Protein AF-0000000070973956 (afdb_homodimer)

Radius of gyration: 36.17 Å; Cα contacts (8 Å, |Δi|>4): 1967; chains: 2; bounding box: 52×136×80 Å

Foldseek 3Di:
DPDPLVVLLVLLLVLLLQAQAPPRGPQVVNVVSLVVLLVVLVWDWDWDFLDPPWTKIKTKQAAPAAPDAEEEEEAERYFHDDDQVQFPDGQNRQDQDPQQKGWHTQQWRHSLSLSLLSLLSVVCVVVVHGFNHMYMYMYGYDFVPPRCRTLLDCLVDVVVVVSRHQEYEAADFEAQAQAWAKAFAAFWKWKKKKKAFDDKDWLPDDDPLAQVVLQVQLVVVLVVQQVVQVVCCVVVVDDLLAGKHKDWDDKDFADADPVGGDNTMGGRMIMIIIIITHHLPDDVVVVVVCCDVPNADVVSRMDMDTPDGDHCAAPVRHGLGADQDPVDVLNVLLQVLLVVLPHGYDDHHYHSHDGSQSSNSSSVHGYMHTFQHYSDDGARVHHRDIGRSVSSVSRSSSSSSSCSSSSHDDPPPPPVVVVVVD/DPDVLVVLLVLLLVLLLQAQAPPRGPQVVNVVSLVVLLVVLVWDWDWDFLDPPWTKIKTKQAAPAAVDAEEEEEAERYFHDDDQVQFPDGQNRQDQDPQQKGWHGQQWRHSLSLSLLSLLSVVCVVVVHGFNHMYMYMYGYDFVPPRCRTLLDCLVDPVVVVSRHQEYEAADFAAQAQAWAKAFAAFWKWKKKKKAFDDKDWLPDDDPLAQVVLLVQLVVVLVVQQVVQVVCCVVVVDDLLAGKHKDWDDKDFADADPVGGDNTMGGRMIMIIIIITHHLPDDVVVVVVCCDVPNADVVSRMDMDTPDGDHCAAPVRHGLGADQDPVDVLNVLLQVLQVVLVHGYDDHHYHSHDGSQSSNSSSVHGYMHTFQHYSDDGARVHHRDIGRSVSSVSRSSSSSSSVNSSSHDDPPPVPVVVVVVD

Nearest PDB structures (foldseek):
  3dlj-assembly3_B  TM=7.384E-01  e=3.752E-25  Homo sapiens
  3dlj-assembly3_A  TM=7.837E-01  e=6.255E-24  Homo sapiens
  1q7l-assembly1_A  TM=9.599E-01  e=1.496E-19  Homo sapiens
  4ruh-assembly1_B  TM=7.367E-01  e=7.908E-24  Homo sapiens
  2pok-assembly1_B  TM=7.765E-01  e=2.512E-22  Streptococcus pneumoniae TIGR4

Solvent-accessible surface area (backbone atoms only — not comparable to full-atom values): 42186 Å² total; per-residue (Å²): 130,78,55,70,63,54,58,55,52,50,53,50,36,56,56,34,42,50,61,18,31,48,95,69,43,41,46,65,62,50,49,53,51,52,50,52,56,34,54,78,65,71,38,49,74,45,81,42,58,87,34,90,90,35,58,27,42,39,35,35,46,78,22,76,38,77,83,46,61,14,38,35,41,47,24,45,64,39,28,68,66,79,62,72,91,70,33,91,57,59,50,48,59,35,46,66,51,97,86,36,36,28,30,13,61,25,39,68,50,31,48,43,58,47,48,28,52,54,52,11,50,49,53,39,48,74,72,66,56,74,39,41,22,25,38,34,36,39,39,23,32,42,52,74,80,71,14,62,64,21,44,39,48,43,52,72,32,68,64,41,63,70,56,38,57,58,36,35,41,23,67,44,45,54,16,67,45,78,38,28,40,35,19,28,31,42,15,22,45,36,30,36,36,39,39,16,39,26,68,38,22,39,20,44,65,86,75,81,68,27,2,54,58,39,42,51,54,22,50,52,53,50,50,53,54,26,48,56,34,48,47,35,41,76,70,64,76,37,52,69,28,64,34,55,36,60,31,70,13,28,35,42,30,39,50,79,50,101,90,41,66,48,55,58,32,29,30,39,42,25,36,39,31,32,17,29,22,36,16,44,85,55,66,64,66,61,51,52,49,42,40,50,66,63,48,37,25,59,91,54,46,26,44,68,49,67,83,39,78,48,72,38,43,26,84,84,69,40,58,50,61,29,73,79,45,86,86,25,64,69,42,48,46,44,56,49,19,33,43,73,57,75,41,50,66,49,82,64,38,42,32,46,44,72,63,66,45,56,42,38,34,43,71,70,27,44,30,37,18,46,28,62,30,37,63,30,72,80,34,58,66,32,67,68,18,48,39,41,51,66,42,52,53,51,24,21,52,29,41,32,36,31,51,50,45,60,19,58,64,64,75,79,61,74,70,63,63,57,52,69,78,88,129,79,55,70,64,55,59,56,50,50,53,48,36,56,56,34,42,53,62,20,30,48,94,68,43,41,47,64,62,49,48,53,52,51,50,54,55,35,53,78,65,70,38,48,76,44,80,43,59,87,35,90,89,35,58,26,42,39,34,36,45,77,20,76,38,77,83,47,61,15,38,34,42,47,25,44,63,39,28,70,67,78,62,73,90,69,33,91,57,58,51,48,59,34,45,65,49,98,87,37,35,29,29,13,61,25,40,66,51,32,48,43,55,47,49,28,53,54,52,11,50,49,53,40,49,74,71,67,57,76,38,40,22,27,38,34,36,38,39,24,32,43,52,75,79,71,14,64,65,20,45,40,48,45,52,71,32,70,63,41,61,72,56,38,58,57,36,35,43,24,67,44,46,54,16,67,44,80,39,27,40,35,18,27,30,42,16,22,46,36,31,35,37,40,40,16,39,26,68,37,21,38,21,45,64,86,74,80,67,27,2,54,58,38,42,51,54,20,50,52,54,48,49,53,54,26,48,57,34,48,47,34,41,76,70,64,76,38,52,70,29,64,34,53,36,60,30,72,12,29,35,43,31,39,49,79,50,100,90,41,66,45,56,59,32,28,29,41,42,23,36,39,32,32,19,29,22,36,16,44,85,54,65,64,66,61,52,52,51,43,40,50,66,63,48,36,24,59,92,54,45,27,44,70,49,66,84,38,78,48,70,38,45,26,83,84,71,39,59,51,61,29,74,79,44,88,87,25,63,69,42,49,44,43,54,50,19,33,43,72,56,74,38,49,64,47,82,62,39,41,32,48,45,71,62,67,46,56,41,38,33,43,70,69,29,44,31,38,20,47,28,63,29,38,62,29,74,80,33,56,68,33,69,68,19,47,39,42,51,66,41,51,53,51,24,21,51,30,42,32,36,32,50,49,46,63,20,58,63,64,75,77,58,69,69,65,64,59,53,71,77,96

pLDDT: mean 94.9, std 10.45, range [27.3, 98.94]

Sequence (844 aa):
MTDPSSAIISRFQEYLRINTAQPNPNYYEAADFILSQANTLSLESQTIEFVKNKPLILLKWPGKNPNLPSVLLNSHTDVVPVEFQKWVHDPFGAHIDSDGDIYARGTQDMKSVGMQYLEAIRKLKDSGFEPIRTIYLSYVPDEEIGGRDGAEKLAESDLFEEMNVAFVLDEGLPSPDEKYLAYNGERSPMWLVIKATGAPGHGAKLYDNTAMENLMKSVESIRGFRASQFDMLKAGLKTDGEVISVNLVYLRAGTQTPNGFVMNLQPSEAEAGIDIRVPPTADQKSLERRIAEEWAPASRNMTFEFKQKVPVVDKFGKPALTAADDSNPWWVLLEKAVRDSGVIVRKPEVSFGTTDARYFRQQGVPAIGFSPIANTPLLLHDHNEHLNQREYLKGVDTYASIIKAYASFAEETEANASKAELMTDPSSAIISRFQEYLRINTAQPNPNYYEAADFILSQANTLSLESQTIEFVKNKPLILLKWPGKNPNLPSVLLNSHTDVVPVEFQKWVHDPFGAHIDSDGDIYARGTQDMKSVGMQYLEAIRKLKDSGFEPIRTIYLSYVPDEEIGGRDGAEKLAESDLFEEMNVAFVLDEGLPSPDEKYLAYNGERSPMWLVIKATGAPGHGAKLYDNTAMENLMKSVESIRGFRASQFDMLKAGLKTDGEVISVNLVYLRAGTQTPNGFVMNLQPSEAEAGIDIRVPPTADQKSLERRIAEEWAPASRNMTFEFKQKVPVVDKFGKPALTAADDSNPWWVLLEKAVRDSGVIVRKPEVSFGTTDARYFRQQGVPAIGFSPIANTPLLLHDHNEHLNQREYLKGVDTYASIIKAYASFAEETEANASKAEL

Structure (mmCIF, N/CA/C/O backbone):
data_AF-0000000070973956-model_v1
#
loop_
_entity.id
_entity.type
_entity.pdbx_description
1 polymer 'N-acyl-aliphatic-L-amino acid amidohydrolase'
#
loop_
_atom_site.group_PDB
_atom_site.id
_atom_site.type_symbol
_atom_site.label_atom_id
_atom_site.label_alt_id
_atom_site.label_comp_id
_atom_site.label_asym_id
_atom_site.label_entity_id
_atom_site.label_seq_id
_atom_site.pdbx_PDB_ins_code
_atom_site.Cartn_x
_atom_site.Cartn_y
_atom_site.Cartn_z
_atom_site.occupancy
_atom_site.B_iso_or_equiv
_atom_site.auth_seq_id
_atom_site.auth_comp_id
_atom_site.auth_asym_id
_atom_site.auth_atom_id
_atom_site.pdbx_PDB_model_num
ATOM 1 N N . MET A 1 1 ? -25.047 -50.062 -5.664 1 31.5 1 MET A N 1
ATOM 2 C CA . MET A 1 1 ? -23.656 -50 -6.102 1 31.5 1 MET A CA 1
ATOM 3 C C . MET A 1 1 ? -23.266 -48.625 -6.574 1 31.5 1 MET A C 1
ATOM 5 O O . MET A 1 1 ? -23.891 -48.062 -7.488 1 31.5 1 MET A O 1
ATOM 9 N N . THR A 1 2 ? -22.828 -47.688 -5.77 1 48.97 2 THR A N 1
ATOM 10 C CA . THR A 1 2 ? -22.594 -46.281 -6.031 1 48.97 2 THR A CA 1
ATOM 11 C C . THR A 1 2 ? -21.844 -46.094 -7.352 1 48.97 2 THR A C 1
ATOM 13 O O . THR A 1 2 ? -20.984 -46.875 -7.699 1 48.97 2 THR A O 1
ATOM 16 N N . ASP A 1 3 ? -22.438 -45.438 -8.359 1 70.88 3 ASP A N 1
ATOM 17 C CA . ASP A 1 3 ? -21.875 -45.094 -9.656 1 70.88 3 ASP A CA 1
ATOM 18 C C . ASP A 1 3 ? -20.375 -44.75 -9.539 1 70.88 3 ASP A C 1
ATOM 20 O O . ASP A 1 3 ? -19.984 -43.969 -8.688 1 70.88 3 ASP A O 1
ATOM 24 N N . PRO A 1 4 ? -19.5 -45.75 -9.977 1 83.25 4 PRO A N 1
ATOM 25 C CA . PRO A 1 4 ? -18.047 -45.594 -9.906 1 83.25 4 PRO A CA 1
ATOM 26 C C . PRO A 1 4 ? -17.625 -44.125 -10.102 1 83.25 4 PRO A C 1
ATOM 28 O O . PRO A 1 4 ? -16.688 -43.656 -9.445 1 83.25 4 PRO A O 1
ATOM 31 N N . SER A 1 5 ? -18.375 -43.5 -10.789 1 91.19 5 SER A N 1
ATOM 32 C CA . SER A 1 5 ? -18.047 -42.094 -11.039 1 91.19 5 SER A CA 1
ATOM 33 C C . SER A 1 5 ? -18.297 -41.25 -9.797 1 91.19 5 SER A C 1
ATOM 35 O O . SER A 1 5 ? -17.547 -40.312 -9.516 1 91.19 5 SER A O 1
ATOM 37 N N . SER A 1 6 ? -19.266 -41.594 -9.047 1 93.5 6 SER A N 1
ATOM 38 C CA . SER A 1 6 ? -19.594 -40.875 -7.844 1 93.5 6 SER A CA 1
ATOM 39 C C . SER A 1 6 ? -18.5 -41 -6.785 1 93.5 6 SER A C 1
ATOM 41 O O . SER A 1 6 ? -18.203 -40.031 -6.07 1 93.5 6 SER A O 1
ATOM 43 N N . ALA A 1 7 ? -17.906 -42.156 -6.66 1 96.62 7 ALA A N 1
ATOM 44 C CA . ALA A 1 7 ? -16.828 -42.375 -5.691 1 96.62 7 ALA A CA 1
ATOM 45 C C . ALA A 1 7 ? -15.586 -41.562 -6.062 1 96.62 7 ALA A C 1
ATOM 47 O O . ALA A 1 7 ? -14.891 -41.031 -5.188 1 96.62 7 ALA A O 1
ATOM 48 N N . ILE A 1 8 ? -15.32 -41.562 -7.355 1 98.19 8 ILE A N 1
ATOM 49 C CA . ILE A 1 8 ? -14.172 -40.812 -7.852 1 98.19 8 ILE A CA 1
ATOM 50 C C . ILE A 1 8 ? -14.344 -39.312 -7.516 1 98.19 8 ILE A C 1
ATOM 52 O O . ILE A 1 8 ? -13.414 -38.688 -6.996 1 98.19 8 ILE A O 1
ATOM 56 N N . ILE A 1 9 ? -15.508 -38.781 -7.77 1 98.5 9 ILE A N 1
ATOM 57 C CA . ILE A 1 9 ? -15.797 -37.375 -7.52 1 98.5 9 ILE A CA 1
ATOM 58 C C . ILE A 1 9 ? -15.758 -37.094 -6.016 1 98.5 9 ILE A C 1
ATOM 60 O O . ILE A 1 9 ? -15.242 -36.062 -5.586 1 98.5 9 ILE A O 1
ATOM 64 N N . SER A 1 10 ? -16.219 -38 -5.246 1 98.44 10 SER A N 1
ATOM 65 C CA . SER A 1 10 ? -16.234 -37.844 -3.795 1 98.44 10 SER A CA 1
ATOM 66 C C . SER A 1 10 ? -14.82 -37.719 -3.234 1 98.44 10 SER A C 1
ATOM 68 O O . SER A 1 10 ? -14.555 -36.906 -2.355 1 98.44 10 SER A O 1
ATOM 70 N N . ARG A 1 11 ? -13.906 -38.5 -3.734 1 98.44 11 ARG A N 1
ATOM 71 C CA . ARG A 1 11 ? -12.523 -38.438 -3.277 1 98.44 11 ARG A CA 1
ATOM 72 C C . ARG A 1 11 ? -11.867 -37.125 -3.664 1 98.44 11 ARG A C 1
ATOM 74 O O . ARG A 1 11 ? -11.086 -36.562 -2.893 1 98.44 11 ARG A O 1
ATOM 81 N N . PHE A 1 12 ? -12.25 -36.719 -4.867 1 98.62 12 PHE A N 1
ATOM 82 C CA . PHE A 1 12 ? -11.734 -35.406 -5.305 1 98.62 12 PHE A CA 1
ATOM 83 C C . PHE A 1 12 ? -12.234 -34.281 -4.391 1 98.62 12 PHE A C 1
ATOM 85 O O . PHE A 1 12 ? -11.453 -33.438 -3.967 1 98.62 12 PHE A O 1
ATOM 92 N N . GLN A 1 13 ? -13.469 -34.281 -4.027 1 98.75 13 GLN A N 1
ATOM 93 C CA . GLN A 1 13 ? -14.062 -33.312 -3.129 1 98.75 13 GLN A CA 1
ATOM 94 C C . GLN A 1 13 ? -13.383 -33.312 -1.764 1 98.75 13 GLN A C 1
ATOM 96 O O . GLN A 1 13 ? -13.133 -32.281 -1.176 1 98.75 13 GLN A O 1
ATOM 101 N N . GLU A 1 14 ? -13.148 -34.531 -1.29 1 98.75 14 GLU A N 1
ATOM 102 C CA . GLU A 1 14 ? -12.5 -34.656 0.011 1 98.75 14 GLU A CA 1
ATOM 103 C C . GLU A 1 14 ? -11.141 -33.938 0.017 1 98.75 14 GLU A C 1
ATOM 105 O O . GLU A 1 14 ? -10.812 -33.25 0.968 1 98.75 14 GLU A O 1
ATOM 110 N N . TYR A 1 15 ? -10.391 -34.156 -1.022 1 98.81 15 TYR A N 1
ATOM 111 C CA . TYR A 1 15 ? -9.086 -33.531 -1.13 1 98.81 15 TYR A CA 1
ATOM 112 C C . TYR A 1 15 ? -9.211 -32 -1.221 1 98.81 15 TYR A C 1
ATOM 114 O O . TYR A 1 15 ? -8.453 -31.281 -0.583 1 98.81 15 TYR A O 1
ATOM 122 N N . LEU A 1 16 ? -10.211 -31.562 -1.989 1 98.88 16 LEU A N 1
ATOM 123 C CA . LEU A 1 16 ? -10.438 -30.125 -2.195 1 98.88 16 LEU A CA 1
ATOM 124 C C . LEU A 1 16 ? -10.812 -29.438 -0.884 1 98.88 16 LEU A C 1
ATOM 126 O O . LEU A 1 16 ? -10.5 -28.266 -0.685 1 98.88 16 LEU A O 1
ATOM 130 N N . ARG A 1 17 ? -11.375 -30.125 0.023 1 98.81 17 ARG A N 1
ATOM 131 C CA . ARG A 1 17 ? -11.859 -29.562 1.276 1 98.81 17 ARG A CA 1
ATOM 132 C C . ARG A 1 17 ? -10.719 -29.359 2.27 1 98.81 17 ARG A C 1
ATOM 134 O O . ARG A 1 17 ? -10.883 -28.688 3.283 1 98.81 17 ARG A O 1
ATOM 141 N N . ILE A 1 18 ? -9.578 -29.969 2.01 1 98.81 18 ILE A N 1
ATOM 142 C CA . ILE A 1 18 ? -8.406 -29.734 2.84 1 98.81 18 ILE A CA 1
ATOM 143 C C . ILE A 1 18 ? -7.777 -28.375 2.482 1 98.81 18 ILE A C 1
ATOM 145 O O . ILE A 1 18 ? -7.312 -28.188 1.357 1 98.81 18 ILE A O 1
ATOM 149 N N . ASN A 1 19 ? -7.77 -27.453 3.387 1 98.62 19 ASN A N 1
ATOM 150 C CA . ASN A 1 19 ? -7.266 -26.109 3.143 1 98.62 19 ASN A CA 1
ATOM 151 C C . ASN A 1 19 ? -5.738 -26.062 3.145 1 98.62 19 ASN A C 1
ATOM 153 O O . ASN A 1 19 ? -5.121 -25.938 4.203 1 98.62 19 ASN A O 1
ATOM 157 N N . THR A 1 20 ? -5.18 -26.109 1.991 1 98.69 20 THR A N 1
ATOM 158 C CA . THR A 1 20 ? -3.729 -26.016 1.866 1 98.69 20 THR A CA 1
ATOM 159 C C . THR A 1 20 ? -3.318 -24.672 1.274 1 98.69 20 THR A C 1
ATOM 161 O O . THR A 1 20 ? -2.338 -24.594 0.532 1 98.69 20 THR A O 1
ATOM 164 N N . ALA A 1 21 ? -4.102 -23.625 1.479 1 98 21 ALA A N 1
ATOM 165 C CA . ALA A 1 21 ? -3.787 -22.297 0.971 1 98 21 ALA A CA 1
ATOM 166 C C . ALA A 1 21 ? -2.607 -21.688 1.722 1 98 21 ALA A C 1
ATOM 168 O O . ALA A 1 21 ? -2.5 -21.828 2.941 1 98 21 ALA A O 1
ATOM 169 N N . GLN A 1 22 ? -1.75 -21.094 0.981 1 96.94 22 GLN A N 1
ATOM 170 C CA . GLN A 1 22 ? -0.717 -20.266 1.58 1 96.94 22 GLN A CA 1
ATOM 171 C C . GLN A 1 22 ? -1.332 -19.094 2.34 1 96.94 22 GLN A C 1
ATOM 173 O O . GLN A 1 22 ? -2.391 -18.578 1.962 1 96.94 22 GLN A O 1
ATOM 178 N N . PRO A 1 23 ? -0.738 -18.672 3.504 1 95.94 23 PRO A N 1
ATOM 179 C CA . PRO A 1 23 ? 0.629 -18.969 3.941 1 95.94 23 PRO A CA 1
ATOM 180 C C . PRO A 1 23 ? 0.697 -20.125 4.938 1 95.94 23 PRO A C 1
ATOM 182 O O . PRO A 1 23 ? 1.787 -20.5 5.363 1 95.94 23 PRO A O 1
ATOM 185 N N . ASN A 1 24 ? -0.431 -20.703 5.293 1 95.69 24 ASN A N 1
ATOM 186 C CA . ASN A 1 24 ? -0.429 -21.781 6.285 1 95.69 24 ASN A CA 1
ATOM 187 C C . ASN A 1 24 ? -1.14 -23.016 5.762 1 95.69 24 ASN A C 1
ATOM 189 O O . ASN A 1 24 ? -2.145 -23.453 6.332 1 95.69 24 ASN A O 1
ATOM 193 N N . PRO A 1 25 ? -0.592 -23.641 4.801 1 98.12 25 P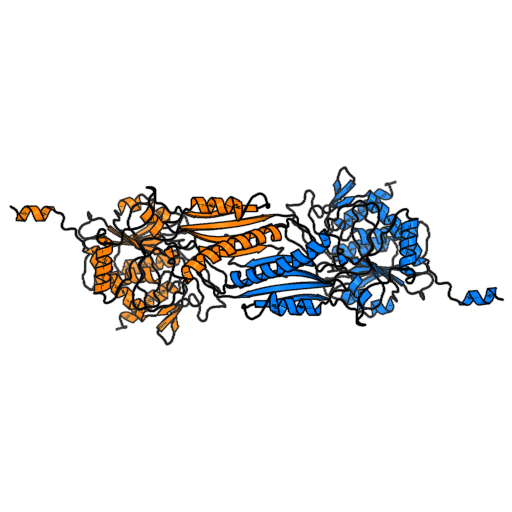RO A N 1
ATOM 194 C CA . PRO A 1 25 ? -1.237 -24.828 4.234 1 98.12 25 PRO A CA 1
ATOM 195 C C . PRO A 1 25 ? -1.29 -25.984 5.219 1 98.12 25 PRO A C 1
ATOM 197 O O . PRO A 1 25 ? -0.304 -26.266 5.906 1 98.12 25 PRO A O 1
ATOM 200 N N . ASN A 1 26 ? -2.391 -26.688 5.266 1 98.44 26 ASN A N 1
ATOM 201 C CA . ASN A 1 26 ? -2.498 -27.922 6.039 1 98.44 26 ASN A CA 1
ATOM 202 C C . ASN A 1 26 ? -1.827 -29.094 5.324 1 98.44 26 ASN A C 1
ATOM 204 O O . ASN A 1 26 ? -2.494 -30.062 4.938 1 98.44 26 ASN A O 1
ATOM 208 N N . TYR A 1 27 ? -0.559 -29.062 5.336 1 98.75 27 TYR A N 1
ATOM 209 C CA . TYR A 1 27 ? 0.227 -30.031 4.57 1 98.75 27 TYR A CA 1
ATOM 210 C C . TYR A 1 27 ? 0.069 -31.438 5.129 1 98.75 27 TYR A C 1
ATOM 212 O O . TYR A 1 27 ? -0.041 -32.406 4.371 1 98.75 27 TYR A O 1
ATOM 220 N N . TYR A 1 28 ? 0.039 -31.547 6.426 1 98.75 28 TYR A N 1
ATOM 221 C CA . TYR A 1 28 ? -0.009 -32.875 7.023 1 98.75 28 TYR A CA 1
ATOM 222 C C . TYR A 1 28 ? -1.368 -33.531 6.797 1 98.75 28 TYR A C 1
ATOM 224 O O . TYR A 1 28 ? -1.456 -34.75 6.598 1 98.75 28 TYR A O 1
ATOM 232 N N . GLU A 1 29 ? -2.373 -32.688 6.871 1 98.75 29 GLU A N 1
ATOM 233 C CA . GLU A 1 29 ? -3.691 -33.25 6.559 1 98.75 29 GLU A CA 1
ATOM 234 C C . GLU A 1 29 ? -3.76 -33.75 5.121 1 98.75 29 GLU A C 1
ATOM 236 O O . GLU A 1 29 ? -4.316 -34.812 4.852 1 98.75 29 GLU A O 1
ATOM 241 N N . ALA A 1 30 ? -3.227 -33 4.23 1 98.81 30 ALA A N 1
ATOM 242 C CA . ALA A 1 30 ? -3.166 -33.406 2.83 1 98.81 30 ALA A CA 1
ATOM 243 C C . ALA A 1 30 ? -2.336 -34.688 2.674 1 98.81 30 ALA A C 1
ATOM 245 O O . ALA A 1 30 ? -2.721 -35.594 1.939 1 98.81 30 ALA A O 1
ATOM 246 N N . ALA A 1 31 ? -1.231 -34.719 3.35 1 98.81 31 ALA A N 1
ATOM 247 C CA . ALA A 1 31 ? -0.361 -35.906 3.305 1 98.81 31 ALA A CA 1
ATOM 248 C C . ALA A 1 31 ? -1.102 -37.156 3.77 1 98.81 31 ALA A C 1
ATOM 250 O O . ALA A 1 31 ? -1.04 -38.188 3.117 1 98.81 31 ALA A O 1
ATOM 251 N N . ASP A 1 32 ? -1.776 -37 4.906 1 98.81 32 ASP A N 1
ATOM 252 C CA . ASP A 1 32 ? -2.529 -38.156 5.449 1 98.81 32 ASP A CA 1
ATOM 253 C C . ASP A 1 32 ? -3.568 -38.625 4.449 1 98.81 32 ASP A C 1
ATOM 255 O O . ASP A 1 32 ? -3.748 -39.844 4.285 1 98.81 32 ASP A O 1
ATOM 259 N N . PHE A 1 33 ? -4.199 -37.719 3.875 1 98.81 33 PHE A N 1
ATOM 260 C CA . PHE A 1 33 ? -5.211 -38.062 2.889 1 98.81 33 PHE A CA 1
ATOM 261 C C . PHE A 1 33 ? -4.586 -38.812 1.719 1 98.81 33 PHE A C 1
ATOM 263 O O . PHE A 1 33 ? -5.066 -39.875 1.331 1 98.81 33 PHE A O 1
ATOM 270 N N . ILE A 1 34 ? -3.52 -38.312 1.148 1 98.88 34 ILE A N 1
ATOM 271 C CA . ILE A 1 34 ? -2.85 -38.906 -0.006 1 98.88 34 ILE A CA 1
ATOM 272 C C . ILE A 1 34 ? -2.34 -40.281 0.347 1 98.88 34 ILE A C 1
ATOM 274 O O . ILE A 1 34 ? -2.5 -41.219 -0.434 1 98.88 34 ILE A O 1
ATOM 278 N N . LEU A 1 35 ? -1.758 -40.406 1.501 1 98.81 35 LEU A N 1
ATOM 279 C CA . LEU A 1 35 ? -1.246 -41.688 1.953 1 98.81 35 LEU A CA 1
ATOM 280 C C . LEU A 1 35 ? -2.377 -42.688 2.111 1 98.81 35 LEU A C 1
ATOM 282 O O . LEU A 1 35 ? -2.209 -43.875 1.803 1 98.81 35 LEU A O 1
ATOM 286 N N . SER A 1 36 ? -3.49 -42.219 2.643 1 98.75 36 SER A N 1
ATOM 287 C CA . SER A 1 36 ? -4.641 -43.125 2.771 1 98.75 36 SER A CA 1
ATOM 288 C C . SER A 1 36 ? -5.102 -43.625 1.409 1 98.75 36 SER A C 1
ATOM 290 O O . SER A 1 36 ? -5.441 -44.812 1.263 1 98.75 36 SER A O 1
ATOM 292 N N . GLN A 1 37 ? -5.152 -42.719 0.427 1 98.56 37 GLN A N 1
ATOM 293 C CA . GLN A 1 37 ? -5.508 -43.156 -0.927 1 98.56 37 GLN A CA 1
ATOM 294 C C . GLN A 1 37 ? -4.48 -44.125 -1.488 1 98.56 37 GLN A C 1
ATOM 296 O O . GLN A 1 37 ? -4.848 -45.125 -2.125 1 98.56 37 GLN A O 1
ATOM 301 N N . ALA A 1 38 ? -3.209 -43.844 -1.296 1 98.44 38 ALA A N 1
ATOM 302 C CA . ALA A 1 38 ? -2.129 -44.719 -1.778 1 98.44 38 ALA A CA 1
ATOM 303 C C . ALA A 1 38 ? -2.234 -46.125 -1.185 1 98.44 38 ALA A C 1
ATOM 305 O O . ALA A 1 38 ? -1.977 -47.094 -1.87 1 98.44 38 ALA A O 1
ATOM 306 N N . ASN A 1 39 ? -2.6 -46.188 0.094 1 98.31 39 ASN A N 1
ATOM 307 C CA . ASN A 1 39 ? -2.738 -47.438 0.788 1 98.31 39 ASN A CA 1
ATOM 308 C C . ASN A 1 39 ? -3.832 -48.312 0.161 1 98.31 39 ASN A C 1
ATOM 310 O O . ASN A 1 39 ? -3.668 -49.531 0.026 1 98.31 39 ASN A O 1
ATOM 314 N N . THR A 1 40 ? -4.891 -47.656 -0.185 1 97.88 40 THR A N 1
ATOM 315 C CA . THR A 1 40 ? -5.98 -48.406 -0.806 1 97.88 40 THR A CA 1
ATOM 316 C C . THR A 1 40 ? -5.551 -49 -2.152 1 97.88 40 THR A C 1
ATOM 318 O O . THR A 1 40 ? -6.141 -49.938 -2.645 1 97.88 40 THR A O 1
ATOM 321 N N . LEU A 1 41 ? -4.48 -48.469 -2.723 1 98.12 41 LEU A N 1
ATOM 322 C CA . LEU A 1 41 ? -3.99 -48.906 -4.031 1 98.12 41 LEU A CA 1
ATOM 323 C C . LEU A 1 41 ? -2.754 -49.781 -3.887 1 98.12 41 LEU A C 1
ATOM 325 O O . LEU A 1 41 ? -2.176 -50.219 -4.887 1 98.12 41 LEU A O 1
ATOM 329 N N . SER A 1 42 ? -2.322 -50 -2.664 1 97.94 42 SER A N 1
ATOM 330 C CA . SER A 1 42 ? -1.124 -50.781 -2.375 1 97.94 42 SER A CA 1
ATOM 331 C C . SER A 1 42 ? 0.099 -50.188 -3.074 1 97.94 42 SER A C 1
ATOM 333 O O . SER A 1 42 ? 0.897 -50.938 -3.658 1 97.94 42 SER A O 1
ATOM 335 N N . LEU A 1 43 ? 0.152 -48.906 -3.121 1 98.62 43 LEU A N 1
ATOM 336 C CA . LEU A 1 43 ? 1.365 -48.25 -3.572 1 98.62 43 LEU A CA 1
ATOM 337 C C . LEU A 1 43 ? 2.371 -48.125 -2.434 1 98.62 43 LEU A C 1
ATOM 339 O O . LEU A 1 43 ? 1.99 -47.875 -1.286 1 98.62 43 LEU A O 1
ATOM 343 N N . GLU A 1 44 ? 3.633 -48.312 -2.814 1 98.44 44 GLU A N 1
ATOM 344 C CA . GLU A 1 44 ? 4.656 -48 -1.822 1 98.44 44 GLU A CA 1
ATOM 345 C C . GLU A 1 44 ? 4.707 -46.5 -1.547 1 98.44 44 GLU A C 1
ATOM 347 O O . GLU A 1 44 ? 4.484 -45.688 -2.449 1 98.44 44 GLU A O 1
ATOM 352 N N . SER A 1 45 ? 4.93 -46.156 -0.236 1 98.44 45 SER A N 1
ATOM 353 C CA . SER A 1 45 ? 4.895 -44.75 0.099 1 98.44 45 SER A CA 1
ATOM 354 C C . SER A 1 45 ? 6.039 -44.375 1.033 1 98.44 45 SER A C 1
ATOM 356 O O . SER A 1 45 ? 6.5 -45.188 1.822 1 98.44 45 SER A O 1
ATOM 358 N N . GLN A 1 46 ? 6.492 -43.156 0.809 1 97.81 46 GLN A N 1
ATOM 359 C CA . GLN A 1 46 ? 7.473 -42.531 1.677 1 97.81 46 GLN A CA 1
ATOM 360 C C . GLN A 1 46 ? 7.113 -41.062 1.929 1 97.81 46 GLN A C 1
ATOM 362 O O . GLN A 1 46 ? 6.688 -40.344 1.012 1 97.81 46 GLN A O 1
ATOM 367 N N . THR A 1 47 ? 7.219 -40.656 3.205 1 98.38 47 THR A N 1
ATOM 368 C CA . THR A 1 47 ? 7.105 -39.25 3.549 1 98.38 47 THR A CA 1
ATOM 369 C C . THR A 1 47 ? 8.484 -38.625 3.797 1 98.38 47 THR A C 1
ATOM 371 O O . THR A 1 47 ? 9.219 -39.094 4.672 1 98.38 47 THR A O 1
ATOM 374 N N . ILE A 1 48 ? 8.82 -37.656 2.994 1 98.25 48 ILE A N 1
ATOM 375 C CA . ILE A 1 48 ? 10.117 -37 3.078 1 98.25 48 ILE A CA 1
ATOM 376 C C . ILE A 1 48 ? 9.93 -35.531 3.523 1 98.25 48 ILE A C 1
ATOM 378 O O . ILE A 1 48 ? 9.07 -34.844 3 1 98.25 48 ILE A O 1
ATOM 382 N N . GLU A 1 49 ? 10.656 -35.094 4.484 1 97.5 49 GLU A N 1
ATOM 383 C CA . GLU A 1 49 ? 10.656 -33.719 4.922 1 97.5 49 GLU A CA 1
ATOM 384 C C . GLU A 1 49 ? 12.031 -33.062 4.746 1 97.5 49 GLU A C 1
ATOM 386 O O . GLU A 1 49 ? 12.805 -33 5.695 1 97.5 49 GLU A O 1
ATOM 391 N N . PHE A 1 50 ? 12.281 -32.594 3.545 1 97.94 50 PHE A N 1
ATOM 392 C CA . PHE A 1 50 ? 13.539 -31.875 3.32 1 97.94 50 PHE A CA 1
ATOM 393 C C . PHE A 1 50 ? 13.617 -30.641 4.203 1 97.94 50 PHE A C 1
ATOM 395 O O . PHE A 1 50 ? 14.711 -30.219 4.598 1 97.94 50 PHE A O 1
ATOM 402 N N . VAL A 1 51 ? 12.469 -30.016 4.438 1 97.81 51 VAL A N 1
ATOM 403 C CA . VAL A 1 51 ? 12.312 -28.875 5.34 1 97.81 51 VAL A CA 1
ATOM 404 C C . VAL A 1 51 ? 11.203 -29.172 6.352 1 97.81 51 VAL A C 1
ATOM 406 O O . VAL A 1 51 ? 10.164 -29.719 5.992 1 97.81 51 VAL A O 1
ATOM 409 N N . LYS A 1 52 ? 11.391 -28.734 7.566 1 97.38 52 LYS A N 1
ATOM 410 C CA . LYS A 1 52 ? 10.445 -29.016 8.641 1 97.38 52 LYS A CA 1
ATOM 411 C C . LYS A 1 52 ? 9.055 -28.469 8.312 1 97.38 52 LYS A C 1
ATOM 413 O O . LYS A 1 52 ? 8.922 -27.359 7.801 1 97.38 52 LYS A O 1
ATOM 418 N N . ASN A 1 53 ? 8.008 -29.328 8.508 1 97.5 53 ASN A N 1
ATOM 419 C CA . ASN A 1 53 ? 6.594 -28.984 8.391 1 97.5 53 ASN A CA 1
ATOM 420 C C . ASN A 1 53 ? 6.156 -28.922 6.926 1 97.5 53 ASN A C 1
ATOM 422 O O . ASN A 1 53 ? 5.082 -28.406 6.617 1 97.5 53 ASN A O 1
ATOM 426 N N . LYS A 1 54 ? 7.004 -29.422 6.059 1 98.44 54 LYS A N 1
ATOM 427 C CA . LYS A 1 54 ? 6.68 -29.453 4.637 1 98.44 54 LYS A CA 1
ATOM 428 C C . LYS A 1 54 ? 6.875 -30.859 4.059 1 98.44 54 LYS A C 1
ATOM 430 O O . LYS A 1 54 ? 7.82 -31.094 3.305 1 98.44 54 LYS A O 1
ATOM 435 N N . PRO A 1 55 ? 5.926 -31.719 4.406 1 98.69 55 PRO A N 1
ATOM 436 C CA . PRO A 1 55 ? 6.066 -33.094 3.953 1 98.69 55 PRO A CA 1
ATOM 437 C C . PRO A 1 55 ? 5.906 -33.25 2.439 1 98.69 55 PRO A C 1
ATOM 439 O O . PRO A 1 55 ? 5.023 -32.625 1.848 1 98.69 55 PRO A O 1
ATOM 442 N N . LEU A 1 56 ? 6.816 -33.938 1.87 1 98.81 56 LEU A N 1
ATOM 443 C CA . LEU A 1 56 ? 6.719 -34.438 0.502 1 98.81 56 LEU A CA 1
ATOM 444 C C . LEU A 1 56 ? 6.359 -35.906 0.487 1 98.81 56 LEU A C 1
ATOM 446 O O . LEU A 1 56 ? 7.008 -36.719 1.155 1 98.81 56 LEU A O 1
ATOM 450 N N . ILE A 1 57 ? 5.293 -36.312 -0.179 1 98.88 57 ILE A N 1
ATOM 451 C CA . ILE A 1 57 ? 4.871 -37.688 -0.283 1 98.88 57 ILE A CA 1
ATOM 452 C C . ILE A 1 57 ? 5.371 -38.281 -1.599 1 98.88 57 ILE A C 1
ATOM 454 O O . ILE A 1 57 ? 5.086 -37.75 -2.674 1 98.88 57 ILE A O 1
ATOM 458 N N . LEU A 1 58 ? 6.133 -39.312 -1.516 1 98.88 58 LEU A N 1
ATOM 459 C CA . LEU A 1 58 ? 6.598 -40.062 -2.676 1 98.88 58 LEU A CA 1
ATOM 460 C C . LEU A 1 58 ? 5.941 -41.438 -2.729 1 98.88 58 LEU A C 1
ATOM 462 O O . LEU A 1 58 ? 6.047 -42.219 -1.779 1 98.88 58 LEU A O 1
ATOM 466 N N . LEU A 1 59 ? 5.238 -41.688 -3.812 1 98.94 59 LEU A N 1
ATOM 467 C CA . LEU A 1 59 ? 4.602 -42.969 -4.047 1 98.94 59 LEU A CA 1
ATOM 468 C C . LEU A 1 59 ? 5.305 -43.75 -5.172 1 98.94 59 LEU A C 1
ATOM 470 O O . LEU A 1 59 ? 5.91 -43.125 -6.055 1 98.94 59 LEU A O 1
ATOM 474 N N . LYS A 1 60 ? 5.223 -45.031 -5.094 1 98.75 60 LYS A N 1
ATOM 475 C CA . LYS A 1 60 ? 5.895 -45.875 -6.066 1 98.75 60 LYS A CA 1
ATOM 476 C C . LYS A 1 60 ? 4.996 -47.031 -6.492 1 98.75 60 LYS A C 1
ATOM 478 O O . LYS A 1 60 ? 4.438 -47.719 -5.645 1 98.75 60 LYS A O 1
ATOM 483 N N . TRP A 1 61 ? 4.742 -47.156 -7.734 1 98.75 61 TRP A N 1
ATOM 484 C CA . TRP A 1 61 ? 4.188 -48.344 -8.367 1 98.75 61 TRP A CA 1
ATOM 485 C C . TRP A 1 61 ? 5.277 -49.125 -9.086 1 98.75 61 TRP A C 1
ATOM 487 O O . TRP A 1 61 ? 5.605 -48.844 -10.242 1 98.75 61 TRP A O 1
ATOM 497 N N . PRO A 1 62 ? 5.793 -50.156 -8.359 1 98.19 62 PRO A N 1
ATOM 498 C CA . PRO A 1 62 ? 6.941 -50.875 -8.914 1 98.19 62 PRO A CA 1
ATOM 499 C C . PRO A 1 62 ? 6.617 -51.562 -10.234 1 98.19 62 PRO A C 1
ATOM 501 O O . PRO A 1 62 ? 5.562 -52.188 -10.352 1 98.19 62 PRO A O 1
ATOM 504 N N . GLY A 1 63 ? 7.516 -51.438 -11.195 1 97.38 63 GLY A N 1
ATOM 505 C CA . GLY A 1 63 ? 7.406 -52.188 -12.453 1 97.38 63 GLY A CA 1
ATOM 506 C C . GLY A 1 63 ? 8.016 -53.562 -12.391 1 97.38 63 GLY A C 1
ATOM 507 O O . GLY A 1 63 ? 8.805 -53.875 -11.492 1 97.38 63 GLY A O 1
ATOM 508 N N . LYS A 1 64 ? 7.676 -54.312 -13.359 1 96.81 64 LYS A N 1
ATOM 509 C CA . LYS A 1 64 ? 8.203 -55.688 -13.453 1 96.81 64 LYS A CA 1
ATOM 510 C C . LYS A 1 64 ? 9.695 -55.688 -13.766 1 96.81 64 LYS A C 1
ATOM 512 O O . LYS A 1 64 ? 10.414 -56.594 -13.383 1 96.81 64 LYS A O 1
ATOM 517 N N . ASN A 1 65 ? 10.156 -54.719 -14.453 1 96.06 65 ASN A N 1
ATOM 518 C CA . ASN A 1 65 ? 11.57 -54.531 -14.758 1 96.06 65 ASN A CA 1
ATOM 519 C C . ASN A 1 65 ? 12.156 -53.312 -14.039 1 96.06 65 ASN A C 1
ATOM 521 O O . ASN A 1 65 ? 12.156 -52.219 -14.578 1 96.06 65 ASN A O 1
ATOM 525 N N . PRO A 1 66 ? 12.742 -53.5 -12.914 1 91.88 66 PRO A N 1
ATOM 526 C CA . PRO A 1 66 ? 13.234 -52.375 -12.102 1 91.88 66 PRO A CA 1
ATOM 527 C C . PRO A 1 66 ? 14.438 -51.688 -12.727 1 91.88 66 PRO A C 1
ATOM 529 O O . PRO A 1 66 ? 14.844 -50.625 -12.266 1 91.88 66 PRO A O 1
ATOM 532 N N . ASN A 1 67 ? 14.961 -52.25 -13.773 1 93.19 67 ASN A N 1
ATOM 533 C CA . ASN A 1 67 ? 16.141 -51.688 -14.398 1 93.19 67 ASN A CA 1
ATOM 534 C C . ASN A 1 67 ? 15.773 -50.594 -15.414 1 93.19 67 ASN A C 1
ATOM 536 O O . ASN A 1 67 ? 16.625 -49.812 -15.836 1 93.19 67 ASN A O 1
ATOM 540 N N . LEU A 1 68 ? 14.539 -50.594 -15.797 1 95.94 68 LEU A N 1
ATOM 541 C CA . LEU A 1 68 ? 14.102 -49.562 -16.703 1 95.94 68 LEU A CA 1
ATOM 542 C C . LEU A 1 68 ? 14.031 -48.219 -15.992 1 95.94 68 LEU A C 1
ATOM 544 O O . LEU A 1 68 ? 13.633 -48.125 -14.836 1 95.94 68 LEU A O 1
ATOM 548 N N . PRO A 1 69 ? 14.484 -47.156 -16.672 1 97.31 69 PRO A N 1
ATOM 549 C CA . PRO A 1 69 ? 14.281 -45.812 -16.062 1 97.31 69 PRO A CA 1
ATOM 550 C C . PRO A 1 69 ? 12.812 -45.531 -15.75 1 97.31 69 PRO A C 1
ATOM 552 O O . PRO A 1 69 ? 11.93 -45.906 -16.516 1 97.31 69 PRO A O 1
ATOM 555 N N . SER A 1 70 ? 12.57 -44.812 -14.703 1 98.25 70 SER A N 1
ATOM 556 C CA . SER A 1 70 ? 11.211 -44.594 -14.211 1 98.25 70 SER A CA 1
ATOM 557 C C . SER A 1 70 ? 10.594 -43.344 -14.805 1 98.25 70 SER A C 1
ATOM 559 O O . SER A 1 70 ? 11.273 -42.594 -15.5 1 98.25 70 SER A O 1
ATOM 561 N N . VAL A 1 71 ? 9.305 -43.219 -14.602 1 98.5 71 VAL A N 1
ATOM 562 C CA . VAL A 1 71 ? 8.547 -42 -14.898 1 98.5 71 VAL A CA 1
ATOM 563 C C . VAL A 1 71 ? 8.023 -41.375 -13.609 1 98.5 71 VAL A C 1
ATOM 565 O O . VAL A 1 71 ? 7.594 -42.094 -12.703 1 98.5 71 VAL A O 1
ATOM 568 N N . LEU A 1 72 ? 8.133 -40.031 -13.539 1 98.88 72 LEU A N 1
ATOM 569 C CA . LEU A 1 72 ? 7.652 -39.344 -12.359 1 98.88 72 LEU A CA 1
ATOM 570 C C . LEU A 1 72 ? 6.434 -38.469 -12.695 1 98.88 72 LEU A C 1
ATOM 572 O O . LEU A 1 72 ? 6.477 -37.656 -13.625 1 98.88 72 LEU A O 1
ATOM 576 N N . LEU A 1 73 ? 5.348 -38.688 -12 1 98.94 73 LEU A N 1
ATOM 577 C CA . LEU A 1 73 ? 4.156 -37.844 -12.023 1 98.94 73 LEU A CA 1
ATOM 578 C C . LEU A 1 73 ? 4.129 -36.906 -10.828 1 98.94 73 LEU A C 1
ATOM 580 O O . LEU A 1 73 ? 3.961 -37.344 -9.688 1 98.94 73 LEU A O 1
ATOM 584 N N . ASN A 1 74 ? 4.25 -35.625 -11.102 1 98.88 74 ASN A N 1
ATOM 585 C CA . ASN A 1 74 ? 4.395 -34.656 -10.023 1 98.88 74 ASN A CA 1
ATOM 586 C C . ASN A 1 74 ? 3.129 -33.812 -9.836 1 98.88 74 ASN A C 1
ATOM 588 O O . ASN A 1 74 ? 2.453 -33.469 -10.805 1 98.88 74 ASN A O 1
ATOM 592 N N . SER A 1 75 ? 2.777 -33.469 -8.609 1 98.75 75 SER A N 1
ATOM 593 C CA . SER A 1 75 ? 1.676 -32.594 -8.266 1 98.75 75 SER A CA 1
ATOM 594 C C . SER A 1 75 ? 1.974 -31.812 -6.988 1 98.75 75 SER A C 1
ATOM 596 O O . SER A 1 75 ? 2.375 -32.406 -5.98 1 98.75 75 SER A O 1
ATOM 598 N N . HIS A 1 76 ? 1.83 -30.5 -7.035 1 98.81 76 HIS A N 1
ATOM 599 C CA . HIS A 1 76 ? 1.977 -29.766 -5.781 1 98.81 76 HIS A CA 1
ATOM 600 C C . HIS A 1 76 ? 0.663 -29.734 -5.008 1 98.81 76 HIS A C 1
ATOM 602 O O . HIS A 1 76 ? -0.411 -29.891 -5.594 1 98.81 76 HIS A O 1
ATOM 608 N N . THR A 1 77 ? 0.794 -29.516 -3.695 1 98.81 77 THR A N 1
ATOM 609 C CA . THR A 1 77 ? -0.378 -29.672 -2.842 1 98.81 77 THR A CA 1
ATOM 610 C C . THR A 1 77 ? -0.914 -28.297 -2.414 1 98.81 77 THR A C 1
ATOM 612 O O . THR A 1 77 ? -2.092 -28.172 -2.074 1 98.81 77 THR A O 1
ATOM 615 N N . ASP A 1 78 ? -0.057 -27.281 -2.363 1 98.62 78 ASP A N 1
ATOM 616 C CA . ASP A 1 78 ? -0.491 -25.984 -1.889 1 98.62 78 ASP A CA 1
ATOM 617 C C . ASP A 1 78 ? -1.296 -25.25 -2.959 1 98.62 78 ASP A C 1
ATOM 619 O O . ASP A 1 78 ? -1.227 -25.594 -4.141 1 98.62 78 ASP A O 1
ATOM 623 N N . VAL A 1 79 ? -2.111 -24.344 -2.479 1 98.38 79 VAL A N 1
ATOM 624 C CA . VAL A 1 79 ? -2.873 -23.438 -3.342 1 98.38 79 VAL A CA 1
ATOM 625 C C . VAL A 1 79 ? -2.688 -22 -2.883 1 98.38 79 VAL A C 1
ATOM 627 O O . VAL A 1 79 ? -2.092 -21.75 -1.831 1 98.38 79 VAL A O 1
ATOM 630 N N . VAL A 1 80 ? -3.082 -21.047 -3.684 1 97.62 80 VAL A N 1
ATOM 631 C CA . VAL A 1 80 ? -2.914 -19.625 -3.346 1 97.62 80 VAL A CA 1
ATOM 632 C C . VAL A 1 80 ? -4.039 -19.188 -2.416 1 97.62 80 VAL A C 1
ATOM 634 O O . VAL A 1 80 ? -5.078 -19.844 -2.328 1 97.62 80 VAL A O 1
ATOM 637 N N . PRO A 1 81 ? -3.863 -18.047 -1.761 1 96.38 81 PRO A N 1
ATOM 638 C CA . PRO A 1 81 ? -4.895 -17.516 -0.861 1 96.38 81 PRO A CA 1
ATOM 639 C C . PRO A 1 81 ? -6.191 -17.172 -1.588 1 96.38 81 PRO A C 1
ATOM 641 O O . PRO A 1 81 ? -6.207 -17.078 -2.818 1 96.38 81 PRO A O 1
ATOM 644 N N . VAL A 1 82 ? -7.262 -17.047 -0.77 1 96.06 82 VAL A N 1
ATOM 645 C CA . VAL A 1 82 ? -8.578 -16.734 -1.311 1 96.06 82 VAL A CA 1
ATOM 646 C C . VAL A 1 82 ? -9.156 -15.516 -0.587 1 96.06 82 VAL A C 1
ATOM 648 O O . VAL A 1 82 ? -8.789 -15.234 0.556 1 96.06 82 VAL A O 1
ATOM 651 N N . GLU A 1 83 ? -9.938 -14.789 -1.378 1 95.38 83 GLU A N 1
ATOM 652 C CA . GLU A 1 83 ? -10.812 -13.789 -0.776 1 95.38 83 GLU A CA 1
ATOM 653 C C . GLU A 1 83 ? -12.219 -14.344 -0.565 1 95.38 83 GLU A C 1
ATOM 655 O O . GLU A 1 83 ? -13.078 -14.219 -1.441 1 95.38 83 GLU A O 1
ATOM 660 N N . PHE A 1 84 ? -12.5 -14.781 0.631 1 95.62 84 PHE A N 1
ATOM 661 C CA . PHE A 1 84 ? -13.68 -15.586 0.925 1 95.62 84 PHE A CA 1
ATOM 662 C C . PHE A 1 84 ? -14.945 -14.852 0.504 1 95.62 84 PHE A C 1
ATOM 664 O O . PHE A 1 84 ? -15.836 -15.445 -0.117 1 95.62 84 PHE A O 1
ATOM 671 N N . GLN A 1 85 ? -14.961 -13.562 0.735 1 95.75 85 GLN A N 1
ATOM 672 C CA . GLN A 1 85 ? -16.188 -12.797 0.541 1 95.75 85 GLN A CA 1
ATOM 673 C C . GLN A 1 85 ? -16.469 -12.594 -0.943 1 95.75 85 GLN A C 1
ATOM 675 O O . GLN A 1 85 ? -17.578 -12.172 -1.312 1 95.75 85 GLN A O 1
ATOM 680 N N . LYS A 1 86 ? -15.562 -12.961 -1.755 1 96.12 86 LYS A N 1
ATOM 681 C CA . LYS A 1 86 ? -15.727 -12.711 -3.184 1 96.12 86 LYS A CA 1
ATOM 682 C C . LYS A 1 86 ? -16.031 -14 -3.939 1 96.12 86 LYS A C 1
ATOM 684 O O . LYS A 1 86 ? -16.062 -14.016 -5.172 1 96.12 86 LYS A O 1
ATOM 689 N N . TRP A 1 87 ? -16.25 -15.07 -3.27 1 97.44 87 TRP A N 1
ATOM 690 C CA . TRP A 1 87 ? -16.609 -16.359 -3.857 1 97.44 87 TRP A CA 1
ATOM 691 C C . TRP A 1 87 ? -18.109 -16.609 -3.748 1 97.44 87 TRP A C 1
ATOM 693 O O . TRP A 1 87 ? -18.719 -16.297 -2.729 1 97.44 87 TRP A O 1
ATOM 703 N N . VAL A 1 88 ? -18.656 -17.188 -4.777 1 97.31 88 VAL A N 1
ATOM 704 C CA . VAL A 1 88 ? -20.078 -17.5 -4.781 1 97.31 88 VAL A CA 1
ATOM 705 C C . VAL A 1 88 ? -20.328 -18.734 -3.904 1 97.31 88 VAL A C 1
ATOM 707 O O . VAL A 1 88 ? -21.391 -18.859 -3.297 1 97.31 88 VAL A O 1
ATOM 710 N N . HIS A 1 89 ? -19.391 -19.641 -3.889 1 97.88 89 HIS A N 1
ATOM 711 C CA . HIS A 1 89 ? -19.375 -20.812 -3.008 1 97.88 89 HIS A CA 1
ATOM 712 C C . HIS A 1 89 ? -18.094 -20.859 -2.18 1 97.88 89 HIS A C 1
ATOM 714 O O . HIS A 1 89 ? -17.062 -20.328 -2.586 1 97.88 89 HIS A O 1
ATOM 720 N N . ASP A 1 90 ? -18.219 -21.5 -1.019 1 98.06 90 ASP A N 1
ATOM 721 C CA . ASP A 1 90 ? -17.047 -21.625 -0.156 1 98.06 90 ASP A CA 1
ATOM 722 C C . ASP A 1 90 ? -15.852 -22.203 -0.923 1 98.06 90 ASP A C 1
ATOM 724 O O . ASP A 1 90 ? -15.945 -23.281 -1.496 1 98.06 90 ASP A O 1
ATOM 728 N N . PRO A 1 91 ? -14.75 -21.469 -0.917 1 98.38 91 PRO A N 1
ATOM 729 C CA . PRO A 1 91 ? -13.602 -21.906 -1.714 1 98.38 91 PRO A CA 1
ATOM 730 C C . PRO A 1 91 ? -13.055 -23.25 -1.271 1 98.38 91 PRO A C 1
ATOM 732 O O . PRO A 1 91 ? -12.289 -23.891 -2.004 1 98.38 91 PRO A O 1
ATOM 735 N N . PHE A 1 92 ? -13.406 -23.75 -0.114 1 98.56 92 PHE A N 1
ATOM 736 C CA . PHE A 1 92 ? -12.945 -25.047 0.366 1 98.56 92 PHE A CA 1
ATOM 737 C C . PHE A 1 92 ? -14.117 -25.953 0.689 1 98.56 92 PHE A C 1
ATOM 739 O O . PHE A 1 92 ? -14.008 -26.844 1.543 1 98.56 92 PHE A O 1
ATOM 746 N N . GLY A 1 93 ? -15.18 -25.703 -0.005 1 98.38 93 GLY A N 1
ATOM 747 C CA . GLY A 1 93 ? -16.375 -26.5 0.203 1 98.38 93 GLY A CA 1
ATOM 748 C C . GLY A 1 93 ? -16.562 -27.594 -0.836 1 98.38 93 GLY A C 1
ATOM 749 O O . GLY A 1 93 ? -17.297 -28.562 -0.609 1 98.38 93 GLY A O 1
ATOM 750 N N . ALA A 1 94 ? -15.992 -27.391 -1.967 1 98.69 94 ALA A N 1
ATOM 751 C CA . ALA A 1 94 ? -16.094 -28.312 -3.088 1 98.69 94 ALA A CA 1
ATOM 752 C C . ALA A 1 94 ? -17.547 -28.5 -3.506 1 98.69 94 ALA A C 1
ATOM 754 O O . ALA A 1 94 ? -18.016 -29.641 -3.697 1 98.69 94 ALA A O 1
ATOM 755 N N . HIS A 1 95 ? -18.219 -27.422 -3.59 1 98.56 95 HIS A N 1
ATOM 756 C CA . HIS A 1 95 ? -19.625 -27.422 -3.965 1 98.56 95 HIS A CA 1
ATOM 757 C C . HIS A 1 95 ? -19.812 -27.797 -5.43 1 98.56 95 HIS A C 1
ATOM 759 O O . HIS A 1 95 ? -19.078 -27.328 -6.293 1 98.56 95 HIS A O 1
ATOM 765 N N . ILE A 1 96 ? -20.797 -28.688 -5.699 1 98.38 96 ILE A N 1
ATOM 766 C CA . ILE A 1 96 ? -21.172 -29.016 -7.07 1 98.38 96 ILE A CA 1
ATOM 767 C 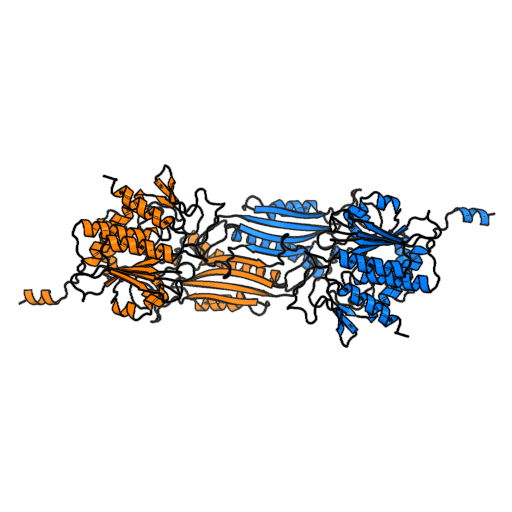C . ILE A 1 96 ? -22.469 -28.312 -7.438 1 98.38 96 ILE A C 1
ATOM 769 O O . ILE A 1 96 ? -23.5 -28.516 -6.781 1 98.38 96 ILE A O 1
ATOM 773 N N . ASP A 1 97 ? -22.406 -27.531 -8.453 1 97.75 97 ASP A N 1
ATOM 774 C CA . ASP A 1 97 ? -23.625 -26.812 -8.82 1 97.75 97 ASP A CA 1
ATOM 775 C C . ASP A 1 97 ? -24.484 -27.656 -9.758 1 97.75 97 ASP A C 1
ATOM 777 O O . ASP A 1 97 ? -24.188 -28.828 -10.008 1 97.75 97 ASP A O 1
ATOM 781 N N . SER A 1 98 ? -25.562 -27.109 -10.273 1 97.38 98 SER A N 1
ATOM 782 C CA . SER A 1 98 ? -26.562 -27.844 -11.062 1 97.38 98 SER A CA 1
ATOM 783 C C . SER A 1 98 ? -25.984 -28.234 -12.422 1 97.38 98 SER A C 1
ATOM 785 O O . SER A 1 98 ? -26.438 -29.219 -13.023 1 97.38 98 SER A O 1
ATOM 787 N N . ASP A 1 99 ? -24.953 -27.531 -12.828 1 97.44 99 ASP A N 1
ATOM 788 C CA . ASP A 1 99 ? -24.344 -27.828 -14.125 1 97.44 99 ASP A CA 1
ATOM 789 C C . ASP A 1 99 ? -23.203 -28.828 -13.977 1 97.44 99 ASP A C 1
ATOM 791 O O . ASP A 1 99 ? -22.625 -29.281 -14.977 1 97.44 99 ASP A O 1
ATOM 795 N N . GLY A 1 100 ? -22.828 -29.156 -12.773 1 98.25 100 GLY A N 1
ATOM 796 C CA . GLY A 1 100 ? -21.812 -30.172 -12.516 1 98.25 100 GLY A CA 1
ATOM 797 C C . GLY A 1 100 ? -20.438 -29.562 -12.242 1 98.25 100 GLY A C 1
ATOM 798 O O . GLY A 1 100 ? -19.438 -30.297 -12.172 1 98.25 100 GLY A O 1
ATOM 799 N N . ASP A 1 101 ? -20.422 -28.234 -12.117 1 98.56 101 ASP A N 1
ATOM 800 C CA . ASP A 1 101 ? -19.156 -27.578 -11.805 1 98.56 101 ASP A CA 1
ATOM 801 C C . ASP A 1 101 ? -18.797 -27.75 -10.328 1 98.56 101 ASP A C 1
ATOM 803 O O . ASP A 1 101 ? -19.625 -27.484 -9.453 1 98.56 101 ASP A O 1
ATOM 807 N N . ILE A 1 102 ? -17.609 -28.172 -10.062 1 98.75 102 ILE A N 1
ATOM 808 C CA . ILE A 1 102 ? -17.094 -28.266 -8.695 1 98.75 102 ILE A CA 1
ATOM 809 C C . ILE A 1 102 ? -16.312 -27 -8.352 1 98.75 102 ILE A C 1
ATOM 811 O O . ILE A 1 102 ? -15.258 -26.734 -8.93 1 98.75 102 ILE A O 1
ATOM 815 N N . TYR A 1 103 ? -16.812 -26.266 -7.418 1 98.69 103 TYR A N 1
ATOM 816 C CA . TYR A 1 103 ? -16.188 -25.016 -7.02 1 98.69 103 TYR A CA 1
ATOM 817 C C . TYR A 1 103 ? -15.258 -25.219 -5.832 1 98.69 103 TYR A C 1
ATOM 819 O O . TYR A 1 103 ? -15.688 -25.656 -4.766 1 98.69 103 TYR A O 1
ATOM 827 N N . ALA A 1 104 ? -13.984 -24.922 -6.043 1 98.81 104 ALA A N 1
ATOM 828 C CA . ALA A 1 104 ? -13 -24.953 -4.965 1 98.81 104 ALA A CA 1
ATOM 829 C C . ALA A 1 104 ? -11.648 -24.422 -5.445 1 98.81 104 ALA A C 1
ATOM 831 O O . ALA A 1 104 ? -11.297 -24.578 -6.613 1 98.81 104 ALA A O 1
ATOM 832 N N . ARG A 1 105 ? -10.953 -23.766 -4.531 1 98.62 105 ARG A N 1
ATOM 833 C CA . ARG A 1 105 ? -9.547 -23.469 -4.797 1 98.62 105 ARG A CA 1
ATOM 834 C C . ARG A 1 105 ? -8.75 -24.766 -4.969 1 98.62 105 ARG A C 1
ATOM 836 O O . ARG A 1 105 ? -8.797 -25.641 -4.105 1 98.62 105 ARG A O 1
ATOM 843 N N . GLY A 1 106 ? -8.109 -24.938 -6.129 1 98.31 106 GLY A N 1
ATOM 844 C CA . GLY A 1 106 ? -7.324 -26.125 -6.402 1 98.31 106 GLY A CA 1
ATOM 845 C C . GLY A 1 106 ? -7.961 -27.031 -7.434 1 98.31 106 GLY A C 1
ATOM 846 O O . GLY A 1 106 ? -7.34 -28 -7.887 1 98.31 106 GLY A O 1
ATOM 847 N N . THR A 1 107 ? -9.18 -26.75 -7.855 1 98.69 107 THR A N 1
ATOM 848 C CA . THR A 1 107 ? -9.844 -27.609 -8.836 1 98.69 107 THR A CA 1
ATOM 849 C C . THR A 1 107 ? -9.062 -27.625 -10.148 1 98.69 107 THR A C 1
ATOM 851 O O . THR A 1 107 ? -9.008 -28.656 -10.82 1 98.69 107 THR A O 1
ATOM 854 N N . GLN A 1 108 ? -8.461 -26.484 -10.484 1 98.31 108 GLN A N 1
ATOM 855 C CA . GLN A 1 108 ? -7.68 -26.422 -11.711 1 98.31 108 GLN A CA 1
ATOM 856 C C . GLN A 1 108 ? -6.184 -26.438 -11.414 1 98.31 108 GLN A C 1
ATOM 858 O O . GLN A 1 108 ? -5.406 -27.062 -12.141 1 98.31 108 GLN A O 1
ATOM 863 N N . ASP A 1 109 ? -5.668 -25.891 -10.32 1 97.31 109 ASP A N 1
ATOM 864 C CA . ASP A 1 109 ? -4.262 -25.641 -10.016 1 97.31 109 ASP A CA 1
ATOM 865 C C . ASP A 1 109 ? -3.932 -26.047 -8.578 1 97.31 109 ASP A C 1
ATOM 867 O O . ASP A 1 109 ? -4.023 -25.219 -7.668 1 97.31 109 ASP A O 1
ATOM 871 N N . MET A 1 110 ? -3.574 -27.266 -8.281 1 95.62 110 MET A N 1
ATOM 872 C CA . MET A 1 110 ? -3.643 -28.328 -9.281 1 95.62 110 MET A CA 1
ATOM 873 C C . MET A 1 110 ? -4.082 -29.641 -8.656 1 95.62 110 MET A C 1
ATOM 875 O O . MET A 1 110 ? -3.629 -30.703 -9.062 1 95.62 110 MET A O 1
ATOM 879 N N . LYS A 1 111 ? -4.902 -29.547 -7.621 1 98.62 111 LYS A N 1
ATOM 880 C CA . LYS A 1 111 ? -5.273 -30.75 -6.883 1 98.62 111 LYS A CA 1
ATOM 881 C C . LYS A 1 111 ? -5.965 -31.75 -7.793 1 98.62 111 LYS A C 1
ATOM 883 O O . LYS A 1 111 ? -5.949 -32.969 -7.52 1 98.62 111 LYS A O 1
ATOM 888 N N . SER A 1 112 ? -6.59 -31.312 -8.875 1 98.75 112 SER A N 1
ATOM 889 C CA . SER A 1 112 ? -7.203 -32.219 -9.836 1 98.75 112 SER A CA 1
ATOM 890 C C . SER A 1 112 ? -6.176 -33.188 -10.422 1 98.75 112 SER A C 1
ATOM 892 O O . SER A 1 112 ? -6.43 -34.406 -10.516 1 98.75 112 SER A O 1
ATOM 894 N N . VAL A 1 113 ? -4.973 -32.719 -10.766 1 98.62 113 VAL A N 1
ATOM 895 C CA . VAL A 1 113 ? -3.928 -33.5 -11.422 1 98.62 113 VAL A CA 1
ATOM 896 C C . VAL A 1 113 ? -3.494 -34.656 -10.516 1 98.62 113 VAL A C 1
ATOM 898 O O . VAL A 1 113 ? -3.504 -35.812 -10.93 1 98.62 113 VAL A O 1
ATOM 901 N N . GLY A 1 114 ? -3.18 -34.312 -9.281 1 98.56 114 GLY A N 1
ATOM 902 C CA . GLY A 1 114 ? -2.746 -35.344 -8.344 1 98.56 114 GLY A CA 1
ATOM 903 C C . GLY A 1 114 ? -3.785 -36.438 -8.117 1 98.56 114 GLY A C 1
ATOM 904 O O . GLY A 1 114 ? -3.457 -37.625 -8.094 1 98.56 114 GLY A O 1
ATOM 905 N N . MET A 1 115 ? -4.98 -36 -7.965 1 98.75 115 MET A N 1
ATOM 906 C CA . MET A 1 115 ? -6.051 -36.969 -7.727 1 98.75 115 MET A CA 1
ATOM 907 C C . MET A 1 115 ? -6.324 -37.812 -8.977 1 98.75 115 MET A C 1
ATOM 909 O O . MET A 1 115 ? -6.609 -39 -8.875 1 98.75 115 MET A O 1
ATOM 913 N N . GLN A 1 116 ? -6.273 -37.156 -10.125 1 98.81 116 GLN A N 1
ATOM 914 C CA . GLN A 1 116 ? -6.492 -37.875 -11.375 1 98.81 116 GLN A CA 1
ATOM 915 C C . GLN A 1 116 ? -5.422 -38.938 -11.578 1 98.81 116 GLN A C 1
ATOM 917 O O . GLN A 1 116 ? -5.703 -40.031 -12.117 1 98.81 116 GLN A O 1
ATOM 922 N N . TYR A 1 117 ? -4.168 -38.688 -11.195 1 98.88 117 TYR A N 1
ATOM 923 C CA . TYR A 1 117 ? -3.121 -39.688 -11.25 1 98.88 117 TYR A CA 1
ATOM 924 C C . TYR A 1 117 ? -3.523 -40.938 -10.461 1 98.88 117 TYR A C 1
ATOM 926 O O . TYR A 1 117 ? -3.447 -42.062 -10.977 1 98.88 117 TYR A O 1
ATOM 934 N N . LEU A 1 118 ? -3.975 -40.75 -9.211 1 98.88 118 LEU A N 1
ATOM 935 C CA . LEU A 1 118 ? -4.332 -41.844 -8.336 1 98.88 118 LEU A CA 1
ATOM 936 C C . LEU A 1 118 ? -5.527 -42.625 -8.891 1 98.88 118 LEU A C 1
ATOM 938 O O . LEU A 1 118 ? -5.543 -43.844 -8.875 1 98.88 118 LEU A O 1
ATOM 942 N N . GLU A 1 119 ? -6.516 -41.875 -9.367 1 98.81 119 GLU A N 1
ATOM 943 C CA . GLU A 1 119 ? -7.691 -42.531 -9.93 1 98.81 119 GLU A CA 1
ATOM 944 C C . GLU A 1 119 ? -7.34 -43.312 -11.188 1 98.81 119 GLU A C 1
ATOM 946 O O . GLU A 1 119 ? -7.918 -44.375 -11.445 1 98.81 119 GLU A O 1
ATOM 951 N N . ALA A 1 120 ? -6.465 -42.781 -12.023 1 98.75 120 ALA A N 1
ATOM 952 C CA . ALA A 1 120 ? -6.004 -43.469 -13.211 1 98.75 120 ALA A CA 1
ATOM 953 C C . ALA A 1 120 ? -5.32 -44.812 -12.844 1 98.75 120 ALA A C 1
ATOM 955 O O . ALA A 1 120 ? -5.574 -45.844 -13.461 1 98.75 120 ALA A O 1
ATOM 956 N N . ILE A 1 121 ? -4.465 -44.781 -11.867 1 98.75 121 ILE A N 1
ATOM 957 C CA . ILE A 1 121 ? -3.77 -45.969 -11.406 1 98.75 121 ILE A CA 1
ATOM 958 C C . ILE A 1 121 ? -4.781 -46.969 -10.867 1 98.75 121 ILE A C 1
ATOM 960 O O . ILE A 1 121 ? -4.676 -48.188 -11.133 1 98.75 121 ILE A O 1
ATOM 964 N N . ARG A 1 122 ? -5.781 -46.469 -10.086 1 98.44 122 ARG A N 1
ATOM 965 C CA . ARG A 1 122 ? -6.844 -47.344 -9.578 1 98.44 122 ARG A CA 1
ATOM 966 C C . ARG A 1 122 ? -7.535 -48.062 -10.727 1 98.44 122 ARG A C 1
ATOM 968 O O . ARG A 1 122 ? -7.758 -49.281 -10.648 1 98.44 122 ARG A O 1
ATOM 975 N N . LYS A 1 123 ? -7.852 -47.344 -11.742 1 97.88 123 LYS A N 1
ATOM 976 C CA . LYS A 1 123 ? -8.508 -47.938 -12.906 1 97.88 123 LYS A CA 1
ATOM 977 C C . LYS A 1 123 ? -7.629 -49 -13.555 1 97.88 123 LYS A C 1
ATOM 979 O O . LYS A 1 123 ? -8.117 -50.062 -13.945 1 97.88 123 LYS A O 1
ATOM 984 N N . LEU A 1 124 ? -6.367 -48.719 -13.711 1 98.5 124 LEU A N 1
ATOM 985 C CA . LEU A 1 124 ? -5.434 -49.656 -14.328 1 98.5 124 LEU A CA 1
ATOM 986 C C . LEU A 1 124 ? -5.266 -50.906 -13.477 1 98.5 124 LEU A C 1
ATOM 988 O O . LEU A 1 124 ? -5.289 -52.031 -13.992 1 98.5 124 LEU A O 1
ATOM 992 N N . LYS A 1 125 ? -5.137 -50.75 -12.188 1 97.94 125 LYS A N 1
ATOM 993 C CA . LYS A 1 125 ? -5.016 -51.906 -11.297 1 97.94 125 LYS A CA 1
ATOM 994 C C . LYS A 1 125 ? -6.281 -52.75 -11.312 1 97.94 125 LYS A C 1
ATOM 996 O O . LYS A 1 125 ? -6.211 -53.969 -11.312 1 97.94 125 LYS A O 1
ATOM 1001 N N . ASP A 1 126 ? -7.391 -52.094 -11.305 1 97 126 ASP A N 1
ATOM 1002 C CA . ASP A 1 126 ? -8.672 -52.812 -11.344 1 97 126 ASP A CA 1
ATOM 1003 C C . ASP A 1 126 ? -8.797 -53.656 -12.617 1 97 126 ASP A C 1
ATOM 1005 O O . ASP A 1 126 ? -9.492 -54.656 -12.633 1 97 126 ASP A O 1
ATOM 1009 N N . SER A 1 127 ? -8.141 -53.219 -13.656 1 97.19 127 SER A N 1
ATOM 1010 C CA . SER A 1 127 ? -8.203 -53.906 -14.93 1 97.19 127 SER A CA 1
ATOM 1011 C C . SER A 1 127 ? -7.176 -55.062 -14.977 1 97.19 127 SER A C 1
ATOM 1013 O O . SER A 1 127 ? -7.094 -55.781 -15.961 1 97.19 127 SER A O 1
ATOM 1015 N N . GLY A 1 128 ? -6.293 -55.125 -13.945 1 97.5 128 GLY A N 1
ATOM 1016 C CA . GLY A 1 128 ? -5.281 -56.156 -13.875 1 97.5 128 GLY A CA 1
ATOM 1017 C C . GLY A 1 128 ? -3.967 -55.75 -14.516 1 97.5 128 GLY A C 1
ATOM 1018 O O . GLY A 1 128 ? -3.061 -56.594 -14.656 1 97.5 128 GLY A O 1
ATOM 1019 N N . PHE A 1 129 ? -3.891 -54.5 -14.852 1 97.75 129 PHE A N 1
ATOM 1020 C CA . PHE A 1 129 ? -2.678 -54.031 -15.5 1 97.75 129 PHE A CA 1
ATOM 1021 C C . PHE A 1 129 ? -1.517 -53.969 -14.516 1 97.75 129 PHE A C 1
ATOM 1023 O O . PHE A 1 129 ? -1.693 -53.594 -13.359 1 97.75 129 PHE A O 1
ATOM 1030 N N . GLU A 1 130 ? -0.341 -54.375 -14.977 1 97.12 130 GLU A N 1
ATOM 1031 C CA . GLU A 1 130 ? 0.911 -54.25 -14.234 1 97.12 130 GLU A CA 1
ATOM 1032 C C . GLU A 1 130 ? 1.974 -53.531 -15.047 1 97.12 130 GLU A C 1
ATOM 1034 O O . GLU A 1 130 ? 2.283 -53.938 -16.172 1 97.12 130 GLU A O 1
ATOM 1039 N N . PRO A 1 131 ? 2.537 -52.625 -14.5 1 97.81 131 PRO A N 1
ATOM 1040 C CA . PRO A 1 131 ? 3.531 -51.875 -15.258 1 97.81 131 PRO A CA 1
ATOM 1041 C C . PRO A 1 131 ? 4.832 -52.625 -15.461 1 97.81 131 PRO A C 1
ATOM 1043 O O . PRO A 1 131 ? 5.25 -53.406 -14.586 1 97.81 131 PRO A O 1
ATOM 1046 N N . ILE A 1 132 ? 5.414 -52.469 -16.609 1 97.06 132 ILE A N 1
ATOM 1047 C CA . ILE A 1 132 ? 6.754 -53 -16.828 1 97.06 132 ILE A CA 1
ATOM 1048 C C . ILE A 1 132 ? 7.789 -52.062 -16.219 1 97.06 132 ILE A C 1
ATOM 1050 O O . ILE A 1 132 ? 8.789 -52.5 -15.656 1 97.06 132 ILE A O 1
ATOM 1054 N N . ARG A 1 133 ? 7.441 -50.812 -16.312 1 96.56 133 ARG A N 1
ATOM 1055 C CA . ARG A 1 133 ? 8.305 -49.75 -15.812 1 96.56 133 ARG A CA 1
ATOM 1056 C C . ARG A 1 133 ? 7.742 -49.156 -14.523 1 96.56 133 ARG A C 1
ATOM 1058 O O . ARG A 1 133 ? 6.531 -49 -14.375 1 96.56 133 ARG A O 1
ATOM 1065 N N . THR A 1 134 ? 8.711 -48.75 -13.594 1 98.06 134 THR A N 1
ATOM 1066 C CA . THR A 1 134 ? 8.289 -48.125 -12.336 1 98.06 134 THR A CA 1
ATOM 1067 C C . THR A 1 134 ? 7.707 -46.75 -12.562 1 98.06 134 THR A C 1
ATOM 1069 O O . THR A 1 134 ? 8.25 -45.969 -13.352 1 98.06 134 THR A O 1
ATOM 1072 N N . ILE A 1 135 ? 6.609 -46.531 -11.938 1 98.69 135 ILE A N 1
ATOM 1073 C CA . ILE A 1 135 ? 5.98 -45.219 -11.938 1 98.69 135 ILE A CA 1
ATOM 1074 C C . ILE A 1 135 ? 6.066 -44.594 -10.539 1 98.69 135 ILE A C 1
ATOM 1076 O O . ILE A 1 135 ? 5.66 -45.219 -9.555 1 98.69 135 ILE A O 1
ATOM 1080 N N . TYR A 1 136 ? 6.617 -43.406 -10.461 1 98.88 136 TYR A N 1
ATOM 1081 C CA . TYR A 1 136 ? 6.625 -42.625 -9.219 1 98.88 136 TYR A CA 1
ATOM 1082 C C . TYR A 1 136 ? 5.586 -41.531 -9.258 1 98.88 136 TYR A C 1
ATOM 1084 O O . TYR A 1 136 ? 5.277 -40.969 -10.32 1 98.88 136 TYR A O 1
ATOM 1092 N N . LEU A 1 137 ? 5.004 -41.219 -8.117 1 98.94 137 LEU A N 1
ATOM 1093 C CA . LEU A 1 137 ? 4.211 -40.031 -7.887 1 98.94 137 LEU A CA 1
ATOM 1094 C C . LEU A 1 137 ? 4.805 -39.188 -6.766 1 98.94 137 LEU A C 1
ATOM 1096 O O . LEU A 1 137 ? 5.188 -39.719 -5.719 1 98.94 137 LEU A O 1
ATOM 1100 N N . SER A 1 138 ? 4.922 -37.906 -7.027 1 98.94 138 SER A N 1
ATOM 1101 C CA . SER A 1 138 ? 5.355 -37 -5.965 1 98.94 138 SER A CA 1
ATOM 1102 C C . SER A 1 138 ? 4.297 -35.938 -5.68 1 98.94 138 SER A C 1
ATOM 1104 O O . SER A 1 138 ? 3.686 -35.406 -6.602 1 98.94 138 SER A O 1
ATOM 1106 N N . TYR A 1 139 ? 3.947 -35.75 -4.469 1 98.94 139 TYR A N 1
ATOM 1107 C CA . TYR A 1 139 ? 3.133 -34.656 -3.947 1 98.94 139 TYR A CA 1
ATOM 1108 C C . TYR A 1 139 ? 3.979 -33.688 -3.125 1 98.94 139 TYR A C 1
ATOM 1110 O O . TYR A 1 139 ? 4.406 -34.031 -2.016 1 98.94 139 TYR A O 1
ATOM 1118 N N . VAL A 1 140 ? 4.199 -32.469 -3.664 1 98.88 140 VAL A N 1
ATOM 1119 C CA . VAL A 1 140 ? 5.258 -31.609 -3.15 1 98.88 140 VAL A CA 1
ATOM 1120 C C . VAL A 1 140 ? 4.641 -30.328 -2.57 1 98.88 140 VAL A C 1
ATOM 1122 O O . VAL A 1 140 ? 3.59 -29.875 -3.025 1 98.88 140 VAL A O 1
ATOM 1125 N N . PRO A 1 141 ? 5.277 -29.734 -1.554 1 98.56 141 PRO A N 1
ATOM 1126 C CA . PRO A 1 141 ? 4.844 -28.453 -0.998 1 98.56 141 PRO A CA 1
ATOM 1127 C C . PRO A 1 141 ? 5.387 -27.25 -1.776 1 98.56 141 PRO A C 1
ATOM 1129 O O . PRO A 1 141 ? 6.34 -27.406 -2.547 1 98.56 141 PRO A O 1
ATOM 1132 N N . ASP A 1 142 ? 4.812 -26.109 -1.749 1 97.44 142 ASP A N 1
ATOM 1133 C CA . ASP A 1 142 ? 5.367 -24.75 -1.868 1 97.44 142 ASP A CA 1
ATOM 1134 C C . ASP A 1 142 ? 5.492 -24.344 -3.332 1 97.44 142 ASP A C 1
ATOM 1136 O O . ASP A 1 142 ? 6.168 -23.359 -3.648 1 97.44 142 ASP A O 1
ATOM 1140 N N . GLU A 1 143 ? 4.879 -25.031 -4.262 1 97.69 143 GLU A N 1
ATOM 1141 C CA . GLU A 1 143 ? 4.969 -24.594 -5.648 1 97.69 143 GLU A CA 1
ATOM 1142 C C . GLU A 1 143 ? 4.52 -23.141 -5.801 1 97.69 143 GLU A C 1
ATOM 1144 O O . GLU A 1 143 ? 5.145 -22.359 -6.527 1 97.69 143 GLU A O 1
ATOM 1149 N N . GLU A 1 144 ? 3.539 -22.688 -5.078 1 97.06 144 GLU A N 1
ATOM 1150 C CA . GLU A 1 144 ? 2.916 -21.375 -5.23 1 97.06 144 GLU A CA 1
ATOM 1151 C C . GLU A 1 144 ? 3.812 -20.266 -4.68 1 97.06 144 GLU A C 1
ATOM 1153 O O . GLU A 1 144 ? 3.566 -19.094 -4.914 1 97.06 144 GLU A O 1
ATOM 1158 N N . ILE A 1 145 ? 4.828 -20.672 -3.9 1 95.06 145 ILE A N 1
ATOM 1159 C CA . ILE A 1 145 ? 5.766 -19.688 -3.381 1 95.06 145 ILE A CA 1
ATOM 1160 C C . ILE A 1 145 ? 7.172 -19.984 -3.893 1 95.06 145 ILE A C 1
ATOM 1162 O O . ILE A 1 145 ? 8.164 -19.625 -3.252 1 95.06 145 ILE A O 1
ATOM 1166 N N . GLY A 1 146 ? 7.266 -20.797 -4.961 1 94.31 146 GLY A N 1
ATOM 1167 C CA . GLY A 1 146 ? 8.539 -20.953 -5.645 1 94.31 146 GLY A CA 1
ATOM 1168 C C . GLY A 1 146 ? 9.016 -22.391 -5.719 1 94.31 146 GLY A C 1
ATOM 1169 O O . GLY A 1 146 ? 9.82 -22.75 -6.582 1 94.31 146 GLY A O 1
ATOM 1170 N N . GLY A 1 147 ? 8.633 -23.312 -4.766 1 96.94 147 GLY A N 1
ATOM 1171 C CA . GLY A 1 147 ? 8.914 -24.734 -4.848 1 96.94 147 GLY A CA 1
ATOM 1172 C C . GLY A 1 147 ? 10.273 -25.109 -4.301 1 96.94 147 GLY A C 1
ATOM 1173 O O . GLY A 1 147 ? 10.703 -26.266 -4.418 1 96.94 147 GLY A O 1
ATOM 1174 N N . ARG A 1 148 ? 10.977 -24.125 -3.65 1 96.31 148 ARG A N 1
ATOM 1175 C CA . ARG A 1 148 ? 12.359 -24.312 -3.219 1 96.31 148 ARG A CA 1
ATOM 1176 C C . ARG A 1 148 ? 12.461 -25.438 -2.191 1 96.31 148 ARG A C 1
ATOM 1178 O O . ARG A 1 148 ? 13.391 -26.25 -2.238 1 96.31 148 ARG A O 1
ATOM 1185 N N . ASP A 1 149 ? 11.461 -25.516 -1.326 1 97.56 149 ASP A N 1
ATOM 1186 C CA . ASP A 1 149 ? 11.539 -26.453 -0.206 1 97.56 149 ASP A CA 1
ATOM 1187 C C . ASP A 1 149 ? 10.891 -27.781 -0.558 1 97.56 149 ASP A C 1
ATOM 1189 O O . ASP A 1 149 ? 10.828 -28.688 0.276 1 97.56 149 ASP A O 1
ATOM 1193 N N . GLY A 1 150 ? 10.383 -27.969 -1.734 1 98.25 150 GLY A N 1
ATOM 1194 C CA . GLY A 1 150 ? 9.742 -29.188 -2.182 1 98.25 150 GLY A CA 1
ATOM 1195 C C . GLY A 1 150 ? 10.398 -29.797 -3.404 1 98.25 150 GLY A C 1
ATOM 1196 O O . GLY A 1 150 ? 11.383 -30.531 -3.285 1 98.25 150 GLY A O 1
ATOM 1197 N N . ALA A 1 151 ? 9.945 -29.406 -4.562 1 98.5 151 ALA A N 1
ATOM 1198 C CA . ALA A 1 151 ? 10.375 -30.016 -5.82 1 98.5 151 ALA A CA 1
ATOM 1199 C C . ALA A 1 151 ? 11.852 -29.75 -6.082 1 98.5 151 ALA A C 1
ATOM 1201 O O . ALA A 1 151 ? 12.562 -30.609 -6.609 1 98.5 151 ALA A O 1
ATOM 1202 N N . GLU A 1 152 ? 12.312 -28.516 -5.789 1 97.75 152 GLU A N 1
ATOM 1203 C CA . GLU A 1 152 ? 13.727 -28.219 -6.012 1 97.75 152 GLU A CA 1
ATOM 1204 C C . GLU A 1 152 ? 14.617 -29.156 -5.199 1 97.75 152 GLU A C 1
ATOM 1206 O O . GLU A 1 152 ? 15.562 -29.734 -5.734 1 97.75 152 GLU A O 1
ATOM 1211 N N . LYS A 1 153 ? 14.305 -29.281 -3.928 1 98.56 153 LYS A N 1
ATOM 1212 C CA . LYS A 1 153 ? 15.094 -30.156 -3.062 1 98.56 153 LYS A CA 1
ATOM 1213 C C . LYS A 1 153 ? 15.016 -31.609 -3.523 1 98.56 153 LYS A C 1
ATOM 1215 O O . LYS A 1 153 ? 16 -32.344 -3.473 1 98.56 153 LYS A O 1
ATOM 1220 N N . LEU A 1 154 ? 13.852 -32.031 -3.939 1 98.69 154 LEU A N 1
ATOM 1221 C CA . LEU A 1 154 ? 13.727 -33.406 -4.461 1 98.69 154 LEU A CA 1
ATOM 1222 C C . LEU A 1 154 ? 14.617 -33.594 -5.684 1 98.69 154 LEU A C 1
ATOM 1224 O O . LEU A 1 154 ? 15.391 -34.562 -5.742 1 98.69 154 LEU A O 1
ATOM 1228 N N . ALA A 1 155 ? 14.562 -32.719 -6.617 1 97.75 155 ALA A N 1
ATOM 1229 C CA . ALA A 1 155 ? 15.305 -32.812 -7.871 1 97.75 155 ALA A CA 1
ATOM 1230 C C . ALA A 1 155 ? 16.812 -32.875 -7.617 1 97.75 155 ALA A C 1
ATOM 1232 O O . ALA A 1 155 ? 17.547 -33.531 -8.359 1 97.75 155 ALA A O 1
ATOM 1233 N N . GLU A 1 156 ? 17.25 -32.219 -6.574 1 96.81 156 GLU A N 1
ATOM 1234 C CA . GLU A 1 156 ? 18.672 -32.125 -6.285 1 96.81 156 GLU A CA 1
ATOM 1235 C C . GLU A 1 156 ? 19.125 -33.25 -5.352 1 96.81 156 GLU A C 1
ATOM 1237 O O . GLU A 1 156 ? 20.312 -33.375 -5.047 1 96.81 156 GLU A O 1
ATOM 1242 N N . SER A 1 157 ? 18.281 -34.125 -4.93 1 98.06 157 SER A N 1
ATOM 1243 C CA . SER A 1 157 ? 18.562 -35.094 -3.885 1 98.06 157 SER A CA 1
ATOM 1244 C C . SER A 1 157 ? 19.172 -36.375 -4.469 1 98.06 157 SER A C 1
ATOM 1246 O O . SER A 1 157 ? 19.016 -36.625 -5.66 1 98.06 157 SER A O 1
ATOM 1248 N N . ASP A 1 158 ? 19.734 -37.156 -3.551 1 97.81 158 ASP A N 1
ATOM 1249 C CA . ASP A 1 158 ? 20.203 -38.5 -3.889 1 97.81 158 ASP A CA 1
ATOM 1250 C C . ASP A 1 158 ? 19.031 -39.438 -4.188 1 97.81 158 ASP A C 1
ATOM 1252 O O . ASP A 1 158 ? 19.125 -40.312 -5.031 1 97.81 158 ASP A O 1
ATOM 1256 N N . LEU A 1 159 ? 18.031 -39.156 -3.518 1 97.81 159 LEU A N 1
ATOM 1257 C CA . LEU A 1 159 ? 16.828 -39.938 -3.725 1 97.81 159 LEU A CA 1
ATOM 1258 C C . LEU A 1 159 ? 16.359 -39.844 -5.176 1 97.81 159 LEU A C 1
ATOM 1260 O O . LEU A 1 159 ? 16 -40.875 -5.777 1 97.81 159 LEU A O 1
ATOM 1264 N N . PHE A 1 160 ? 16.375 -38.688 -5.695 1 98.06 160 PHE A N 1
ATOM 1265 C CA . PHE A 1 160 ? 15.961 -38.5 -7.078 1 98.06 160 PHE A CA 1
ATOM 1266 C C . PHE A 1 160 ? 16.875 -39.25 -8.031 1 98.06 160 PHE A C 1
ATOM 1268 O O . PHE A 1 160 ? 16.422 -39.844 -9.008 1 98.06 160 PHE A O 1
ATOM 1275 N N . GLU A 1 161 ? 18.125 -39.219 -7.754 1 97.19 161 GLU A N 1
ATOM 1276 C CA . GLU A 1 161 ? 19.078 -40 -8.547 1 97.19 161 GLU A CA 1
ATOM 1277 C C . GLU A 1 161 ? 18.75 -41.5 -8.492 1 97.19 161 GLU A C 1
ATOM 1279 O O . GLU A 1 161 ? 18.797 -42.188 -9.508 1 97.19 161 GLU A O 1
ATOM 1284 N N . GLU A 1 162 ? 18.422 -41.906 -7.312 1 97.19 162 GLU A N 1
ATOM 1285 C CA . GLU A 1 162 ? 18.109 -43.312 -7.105 1 97.19 162 GLU A CA 1
ATOM 1286 C C . GLU A 1 162 ? 16.828 -43.688 -7.836 1 97.19 162 GLU A C 1
ATOM 1288 O O . GLU A 1 162 ? 16.672 -44.844 -8.25 1 97.19 162 GLU A O 1
ATOM 1293 N N . MET A 1 163 ? 15.922 -42.812 -7.996 1 98 163 MET A N 1
ATOM 1294 C CA . MET A 1 163 ? 14.648 -43.062 -8.664 1 98 163 MET A CA 1
ATOM 1295 C C . MET A 1 163 ? 14.859 -43.344 -10.148 1 98 163 MET A C 1
ATOM 1297 O O . MET A 1 163 ? 14 -43.938 -10.805 1 98 163 MET A O 1
ATOM 1301 N N . ASN A 1 164 ? 15.992 -42.875 -10.742 1 97.81 164 ASN A N 1
ATOM 1302 C CA . ASN A 1 164 ? 16.328 -43.125 -12.141 1 97.81 164 ASN A CA 1
ATOM 1303 C C . ASN A 1 164 ? 15.211 -42.688 -13.078 1 97.81 164 ASN A C 1
ATOM 1305 O O . ASN A 1 164 ? 14.727 -43.469 -13.898 1 97.81 164 ASN A O 1
ATOM 1309 N N . VAL A 1 165 ? 14.852 -41.406 -12.922 1 98.25 165 VAL A N 1
ATOM 1310 C CA . VAL A 1 165 ? 13.711 -40.844 -13.641 1 98.25 165 VAL A CA 1
ATOM 1311 C C . VAL A 1 165 ? 14.117 -40.469 -15.07 1 98.25 165 VAL A C 1
ATOM 1313 O O . VAL A 1 165 ? 15.102 -39.75 -15.273 1 98.25 165 VAL A O 1
ATOM 1316 N N . ALA A 1 166 ? 13.352 -40.938 -16.062 1 97.12 166 ALA A N 1
ATOM 1317 C CA . ALA A 1 166 ? 13.625 -40.625 -17.469 1 97.12 166 ALA A CA 1
ATOM 1318 C C . ALA A 1 166 ? 12.734 -39.5 -17.969 1 97.12 166 ALA A C 1
ATOM 1320 O O . ALA A 1 166 ? 13.086 -38.812 -18.922 1 97.12 166 ALA A O 1
ATOM 1321 N N . PHE A 1 167 ? 11.609 -39.344 -17.312 1 97.81 167 PHE A N 1
ATOM 1322 C CA . PHE A 1 167 ? 10.617 -38.375 -17.797 1 97.81 167 PHE A CA 1
ATOM 1323 C C . PHE A 1 167 ? 9.711 -37.906 -16.656 1 97.81 167 PHE A C 1
ATOM 1325 O O . PHE A 1 167 ? 9.375 -38.719 -15.773 1 97.81 167 PHE A O 1
ATOM 1332 N N . VAL A 1 168 ? 9.344 -36.625 -16.703 1 98.69 168 VAL A N 1
ATOM 1333 C CA . VAL A 1 168 ? 8.477 -36.062 -15.672 1 98.69 168 VAL A CA 1
ATOM 1334 C C . VAL A 1 168 ? 7.234 -35.469 -16.328 1 98.69 168 VAL A C 1
ATOM 1336 O O . VAL A 1 168 ? 7.328 -34.781 -17.344 1 98.69 168 VAL A O 1
ATOM 1339 N N . LEU A 1 169 ? 6.121 -35.812 -15.797 1 98.56 169 LEU A N 1
ATOM 1340 C CA . LEU A 1 169 ? 4.875 -35.094 -16.109 1 98.56 169 LEU A CA 1
ATOM 1341 C C . LEU A 1 169 ? 4.461 -34.188 -14.961 1 98.56 169 LEU A C 1
ATOM 1343 O O . LEU A 1 169 ? 4.438 -34.625 -13.805 1 98.56 169 LEU A O 1
ATOM 1347 N N . ASP A 1 170 ? 4.234 -32.938 -15.227 1 98.44 170 ASP A N 1
ATOM 1348 C CA . ASP A 1 170 ? 3.795 -31.922 -14.281 1 98.44 170 ASP A CA 1
ATOM 1349 C C . ASP A 1 170 ? 2.541 -31.203 -14.789 1 98.44 170 ASP A C 1
ATOM 1351 O O . ASP A 1 170 ? 1.924 -31.641 -15.758 1 98.44 170 ASP A O 1
ATOM 1355 N N . GLU A 1 171 ? 2.121 -30.172 -14.094 1 97.88 171 GLU A N 1
ATOM 1356 C CA . GLU A 1 171 ? 0.83 -29.547 -14.367 1 97.88 171 GLU A CA 1
ATOM 1357 C C . GLU A 1 171 ? 0.866 -28.75 -15.664 1 97.88 171 GLU A C 1
ATOM 1359 O O . GLU A 1 171 ? 1.921 -28.266 -16.062 1 97.88 171 GLU A O 1
ATOM 1364 N N . GLY A 1 172 ? -0.258 -28.719 -16.297 1 97.31 172 GLY A N 1
ATOM 1365 C CA . GLY A 1 172 ? -0.54 -27.797 -17.391 1 97.31 172 GLY A CA 1
ATOM 1366 C C . GLY A 1 172 ? -1.604 -26.781 -17.047 1 97.31 172 GLY A C 1
ATOM 1367 O O . GLY A 1 172 ? -1.631 -26.25 -15.922 1 97.31 172 GLY A O 1
ATOM 1368 N N . LEU A 1 173 ? -2.396 -26.438 -18.125 1 96.75 173 LEU A N 1
ATOM 1369 C CA . LEU A 1 173 ? -3.443 -25.438 -17.953 1 96.75 173 LEU A CA 1
ATOM 1370 C C . LEU A 1 173 ? -4.754 -25.906 -18.578 1 96.75 173 LEU A C 1
ATOM 1372 O O . LEU A 1 173 ? -4.754 -26.766 -19.453 1 96.75 173 LEU A O 1
ATOM 1376 N N . PRO A 1 174 ? -5.848 -25.312 -18.062 1 97.31 174 PRO A N 1
ATOM 1377 C CA . PRO A 1 174 ? -7.113 -25.578 -18.766 1 97.31 174 PRO A CA 1
ATOM 1378 C C . PRO A 1 174 ? -7.148 -24.969 -20.156 1 97.31 174 PRO A C 1
ATOM 1380 O O . PRO A 1 174 ? -6.543 -23.922 -20.406 1 97.31 174 PRO A O 1
ATOM 1383 N N . SER A 1 175 ? -7.832 -25.672 -20.953 1 97 175 SER A N 1
ATOM 1384 C CA . SER A 1 175 ? -8.109 -25.188 -22.312 1 97 175 SER A CA 1
ATOM 1385 C C . SER A 1 175 ? -9.555 -24.719 -22.438 1 97 175 SER A C 1
ATOM 1387 O O . SER A 1 175 ? -10.477 -25.406 -22 1 97 175 SER A O 1
ATOM 1389 N N . PRO A 1 176 ? -9.742 -23.562 -23.078 1 95.62 176 PRO A N 1
ATOM 1390 C CA . PRO A 1 176 ? -11.125 -23.141 -23.281 1 95.62 176 PRO A CA 1
ATOM 1391 C C . PRO A 1 176 ? -11.828 -23.922 -24.391 1 95.62 176 PRO A C 1
ATOM 1393 O O . PRO A 1 176 ? -13.055 -23.859 -24.516 1 95.62 176 PRO A O 1
ATOM 1396 N N . ASP A 1 177 ? -11.062 -24.641 -25.188 1 95.75 177 ASP A N 1
ATOM 1397 C CA . ASP A 1 177 ? -11.68 -25.406 -26.266 1 95.75 177 ASP A CA 1
ATOM 1398 C C . ASP A 1 177 ? -11.531 -26.906 -26.031 1 95.75 177 ASP A C 1
ATOM 1400 O O . ASP A 1 177 ? -11.258 -27.328 -24.906 1 95.75 177 ASP A O 1
ATOM 1404 N N . GLU A 1 178 ? -11.734 -27.734 -27.047 1 96.56 178 GLU A N 1
ATOM 1405 C CA . GLU A 1 178 ? -11.883 -29.172 -26.875 1 96.56 178 GLU A CA 1
ATOM 1406 C C . GLU A 1 178 ? -10.523 -29.875 -26.859 1 96.56 178 GLU A C 1
ATOM 1408 O O . GLU A 1 178 ? -10.43 -31.047 -26.5 1 96.56 178 GLU A O 1
ATOM 1413 N N . LYS A 1 179 ? -9.445 -29.172 -27.141 1 97.75 179 LYS A N 1
ATOM 1414 C CA . LYS A 1 179 ? -8.109 -29.766 -27.188 1 97.75 179 LYS A CA 1
ATOM 1415 C C . LYS A 1 179 ? -7.367 -29.547 -25.875 1 97.75 179 LYS A C 1
ATOM 1417 O O . LYS A 1 179 ? -7.555 -28.531 -25.219 1 97.75 179 LYS A O 1
ATOM 1422 N N . TYR A 1 180 ? -6.582 -30.516 -25.531 1 98.25 180 TYR A N 1
ATOM 1423 C CA . TYR A 1 180 ? -5.719 -30.328 -24.359 1 98.25 180 TYR A CA 1
ATOM 1424 C C . TYR A 1 180 ? -4.516 -29.469 -24.703 1 98.25 180 TYR A C 1
ATOM 1426 O O . TYR A 1 180 ? -4.137 -29.359 -25.875 1 98.25 180 TYR A O 1
ATOM 1434 N N . LEU A 1 181 ? -3.967 -28.844 -23.734 1 97.44 181 LEU A N 1
ATOM 1435 C CA . LEU A 1 181 ? -2.73 -28.078 -23.875 1 97.44 181 LEU A CA 1
ATOM 1436 C C . LEU A 1 181 ? -1.557 -28.844 -23.25 1 97.44 181 LEU A C 1
ATOM 1438 O O . LEU A 1 181 ? -1.724 -29.547 -22.266 1 97.44 181 LEU A O 1
ATOM 1442 N N . ALA A 1 182 ? -0.398 -28.719 -23.844 1 97.62 182 ALA A N 1
ATOM 1443 C CA . ALA A 1 182 ? 0.851 -29.25 -23.297 1 97.62 182 ALA A CA 1
ATOM 1444 C C . ALA A 1 182 ? 1.955 -28.203 -23.344 1 97.62 182 ALA A C 1
ATOM 1446 O O . ALA A 1 182 ? 1.971 -27.344 -24.219 1 97.62 182 ALA A O 1
ATOM 1447 N N . TYR A 1 183 ? 2.896 -28.312 -22.438 1 97.69 183 TYR A N 1
ATOM 1448 C CA . TYR A 1 183 ? 3.943 -27.312 -22.312 1 97.69 183 TYR A CA 1
ATOM 1449 C C . TYR A 1 183 ? 5.316 -27.969 -22.188 1 97.69 183 TYR A C 1
ATOM 1451 O O . TYR A 1 183 ? 5.527 -28.828 -21.328 1 97.69 183 TYR A O 1
ATOM 1459 N N . ASN A 1 184 ? 6.211 -27.578 -23.016 1 96.94 184 ASN A N 1
ATOM 1460 C CA . ASN A 1 184 ? 7.547 -28.156 -23.016 1 96.94 184 ASN A CA 1
ATOM 1461 C C . ASN A 1 184 ? 8.57 -27.234 -22.375 1 96.94 184 ASN A C 1
ATOM 1463 O O . ASN A 1 184 ? 9.781 -27.484 -22.469 1 96.94 184 ASN A O 1
ATOM 1467 N N . GLY A 1 185 ? 8.086 -26.219 -21.797 1 95.75 185 GLY A N 1
ATOM 1468 C CA . GLY A 1 185 ? 8.859 -25.234 -21.062 1 95.75 185 GLY A CA 1
ATOM 1469 C C . GLY A 1 185 ? 7.988 -24.234 -20.328 1 95.75 185 GLY A C 1
ATOM 1470 O O . GLY A 1 185 ? 6.766 -24.234 -20.469 1 95.75 185 GLY A O 1
ATOM 1471 N N . GLU A 1 186 ? 8.57 -23.438 -19.516 1 95.88 186 GLU A N 1
ATOM 1472 C CA . GLU A 1 186 ? 7.91 -22.375 -18.766 1 95.88 186 GLU A CA 1
ATOM 1473 C C . GLU A 1 186 ? 8.711 -21.078 -18.812 1 95.88 186 GLU A C 1
ATOM 1475 O O . GLU A 1 186 ? 9.914 -21.094 -19.078 1 95.88 186 GLU A O 1
ATOM 1480 N N . ARG A 1 187 ? 7.984 -19.969 -18.641 1 96.5 187 ARG A N 1
ATOM 1481 C CA . ARG A 1 187 ? 8.719 -18.734 -18.359 1 96.5 187 ARG A CA 1
ATOM 1482 C C . ARG A 1 187 ? 9.328 -18.766 -16.969 1 96.5 187 ARG A C 1
ATOM 1484 O O . ARG A 1 187 ? 8.781 -19.375 -16.047 1 96.5 187 ARG A O 1
ATOM 1491 N N . SER A 1 188 ? 10.492 -18.078 -16.875 1 95.75 188 SER A N 1
ATOM 1492 C CA . SER A 1 188 ? 11.211 -18.031 -15.609 1 95.75 188 SER A CA 1
ATOM 1493 C C . SER A 1 188 ? 10.773 -16.844 -14.758 1 95.75 188 SER A C 1
ATOM 1495 O O . SER A 1 188 ? 10.703 -15.719 -15.25 1 95.75 188 SER A O 1
ATOM 1497 N N . PRO A 1 189 ? 10.539 -17.062 -13.508 1 96.75 189 PRO A N 1
ATOM 1498 C CA . PRO A 1 189 ? 10.094 -15.969 -12.648 1 96.75 189 PRO A CA 1
ATOM 1499 C C . PRO A 1 189 ? 11.242 -15.07 -12.195 1 96.75 189 PRO A C 1
ATOM 1501 O O . PRO A 1 189 ? 12.336 -15.562 -11.914 1 96.75 189 PRO A O 1
ATOM 1504 N N . MET A 1 190 ? 11.016 -13.836 -12.18 1 97.56 190 MET A N 1
ATOM 1505 C CA . MET A 1 190 ? 11.773 -12.789 -11.492 1 97.56 190 MET A CA 1
ATOM 1506 C C . MET A 1 190 ? 10.859 -11.914 -10.648 1 97.56 190 MET A C 1
ATOM 1508 O O . MET A 1 190 ? 10.328 -10.906 -11.125 1 97.56 190 MET A O 1
ATOM 1512 N N . TRP A 1 191 ? 10.688 -12.328 -9.375 1 98.25 191 TRP A N 1
ATOM 1513 C CA . TRP A 1 191 ? 9.883 -11.539 -8.461 1 98.25 191 TRP A CA 1
ATOM 1514 C C . TRP A 1 191 ? 10.68 -10.367 -7.898 1 98.25 191 TRP A C 1
ATOM 1516 O O . TRP A 1 191 ? 11.539 -10.547 -7.035 1 98.25 191 TRP A O 1
ATOM 1526 N N . LEU A 1 192 ? 10.297 -9.195 -8.328 1 98.62 192 LEU A N 1
ATOM 1527 C CA . LEU A 1 192 ? 11.062 -7.98 -8.055 1 98.62 192 LEU A CA 1
ATOM 1528 C C . LEU A 1 192 ? 10.344 -7.094 -7.043 1 98.62 192 LEU A C 1
ATOM 1530 O O . LEU A 1 192 ? 9.133 -6.887 -7.148 1 98.62 192 LEU A O 1
ATOM 1534 N N . VAL A 1 193 ? 11.07 -6.648 -6.031 1 98.62 193 VAL A N 1
ATOM 1535 C CA . VAL A 1 193 ? 10.57 -5.629 -5.113 1 98.62 193 VAL A CA 1
ATOM 1536 C C . VAL A 1 193 ? 11.398 -4.359 -5.25 1 98.62 193 VAL A C 1
ATOM 1538 O O . VAL A 1 193 ? 12.633 -4.402 -5.16 1 98.62 193 VAL A O 1
ATOM 1541 N N . ILE A 1 194 ? 10.766 -3.256 -5.488 1 98.69 194 ILE A N 1
ATOM 1542 C CA . ILE A 1 194 ? 11.414 -1.949 -5.562 1 98.69 194 ILE A CA 1
ATOM 1543 C C . ILE A 1 194 ? 10.992 -1.1 -4.363 1 98.69 194 ILE A C 1
ATOM 1545 O O . ILE A 1 194 ? 9.805 -1.032 -4.027 1 98.69 194 ILE A O 1
ATOM 1549 N N . LYS A 1 195 ? 11.945 -0.512 -3.711 1 98.5 195 LYS A N 1
ATOM 1550 C CA . LYS A 1 195 ? 11.711 0.386 -2.584 1 98.5 195 LYS A CA 1
ATOM 1551 C C . LYS A 1 195 ? 12.281 1.775 -2.857 1 98.5 195 LYS A C 1
ATOM 1553 O O . LYS A 1 195 ? 13.43 1.908 -3.271 1 98.5 195 LYS A O 1
ATOM 1558 N N . ALA A 1 196 ? 11.477 2.74 -2.703 1 98.56 196 ALA A N 1
ATOM 1559 C CA . ALA A 1 196 ? 11.898 4.133 -2.805 1 98.56 196 ALA A CA 1
ATOM 1560 C C . ALA A 1 196 ? 11.875 4.816 -1.44 1 98.56 196 ALA A C 1
ATOM 1562 O O . ALA A 1 196 ? 10.992 4.551 -0.623 1 98.56 196 ALA A O 1
ATOM 1563 N N . THR A 1 197 ? 12.82 5.695 -1.212 1 97.62 197 THR A N 1
ATOM 1564 C CA . THR A 1 197 ? 12.875 6.465 0.028 1 97.62 197 THR A CA 1
ATOM 1565 C C . THR A 1 197 ? 12.953 7.961 -0.265 1 97.62 197 THR A C 1
ATOM 1567 O O . THR A 1 197 ? 13.328 8.359 -1.368 1 97.62 197 THR A O 1
ATOM 1570 N N . GLY A 1 198 ? 12.531 8.758 0.638 1 96.19 198 GLY A N 1
ATOM 1571 C CA . GLY A 1 198 ? 12.578 10.211 0.632 1 96.19 198 GLY A CA 1
ATOM 1572 C C . GLY A 1 198 ? 12.141 10.828 1.947 1 96.19 198 GLY A C 1
ATOM 1573 O O . GLY A 1 198 ? 11.57 10.141 2.799 1 96.19 198 GLY A O 1
ATOM 1574 N N . ALA A 1 199 ? 12.453 12.086 2.061 1 94.06 199 ALA A N 1
ATOM 1575 C CA . ALA A 1 199 ? 12.008 12.781 3.266 1 94.06 199 ALA A CA 1
ATOM 1576 C C . ALA A 1 199 ? 10.484 12.766 3.375 1 94.06 199 ALA A C 1
ATOM 1578 O O . ALA A 1 199 ? 9.781 12.961 2.381 1 94.06 199 ALA A O 1
ATOM 1579 N N . PRO A 1 200 ? 9.992 12.414 4.602 1 95.75 200 PRO A N 1
ATOM 1580 C CA . PRO A 1 200 ? 8.562 12.664 4.789 1 95.75 200 PRO A CA 1
ATOM 1581 C C . PRO A 1 200 ? 8.227 14.156 4.832 1 95.75 200 PRO A C 1
ATOM 1583 O O . PRO A 1 200 ? 9.125 14.992 4.734 1 95.75 200 PRO A O 1
ATOM 1586 N N . GLY A 1 201 ? 6.973 14.453 4.996 1 95.12 201 GLY A N 1
ATOM 1587 C CA . GLY A 1 201 ? 6.578 15.852 5.078 1 95.12 201 GLY A CA 1
ATOM 1588 C C . GLY A 1 201 ? 5.078 16.031 5.207 1 95.12 201 GLY A C 1
ATOM 1589 O O . GLY A 1 201 ? 4.316 15.07 5.137 1 95.12 201 GLY A O 1
ATOM 1590 N N . HIS A 1 202 ? 4.793 17.266 5.418 1 95.94 202 HIS A N 1
ATOM 1591 C CA . HIS A 1 202 ? 3.391 17.656 5.504 1 95.94 202 HIS A CA 1
ATOM 1592 C C . HIS A 1 202 ? 2.635 17.281 4.238 1 95.94 202 HIS A C 1
ATOM 1594 O O . HIS A 1 202 ? 3.158 17.422 3.129 1 95.94 202 HIS A O 1
ATOM 1600 N N . GLY A 1 203 ? 1.447 16.797 4.371 1 96.75 203 GLY A N 1
ATOM 1601 C CA . GLY A 1 203 ? 0.654 16.297 3.26 1 96.75 203 GLY A CA 1
ATOM 1602 C C . GLY A 1 203 ? 0.418 17.344 2.18 1 96.75 203 GLY A C 1
ATOM 1603 O O . GLY A 1 203 ? 0.267 17 1.004 1 96.75 203 GLY A O 1
ATOM 1604 N N . ALA A 1 204 ? 0.482 18.594 2.537 1 96.75 204 ALA A N 1
ATOM 1605 C CA . ALA A 1 204 ? 0.135 19.688 1.627 1 96.75 204 ALA A CA 1
ATOM 1606 C C . ALA A 1 204 ? 1.375 20.219 0.925 1 96.75 204 ALA A C 1
ATOM 1608 O O . ALA A 1 204 ? 1.267 20.969 -0.049 1 96.75 204 ALA A O 1
ATOM 1609 N N . LYS A 1 205 ? 2.492 19.906 1.359 1 96.12 205 LYS A N 1
ATOM 1610 C CA . LYS A 1 205 ? 3.74 20.516 0.895 1 96.12 205 LYS A CA 1
ATOM 1611 C C . LYS A 1 205 ? 4.148 19.953 -0.464 1 96.12 205 LYS A C 1
ATOM 1613 O O . LYS A 1 205 ? 4.078 18.734 -0.688 1 96.12 205 LYS A O 1
ATOM 1618 N N . LEU A 1 206 ? 4.527 20.828 -1.383 1 97.19 206 LEU A N 1
ATOM 1619 C CA . LEU A 1 206 ? 5.109 20.406 -2.654 1 97.19 206 LEU A CA 1
ATOM 1620 C C . LEU A 1 206 ? 6.633 20.438 -2.592 1 97.19 206 LEU A C 1
ATOM 1622 O O . LEU A 1 206 ? 7.223 21.469 -2.275 1 97.19 206 LEU A O 1
ATOM 1626 N N . TYR A 1 207 ? 7.266 19.344 -2.811 1 95.38 207 TYR A N 1
ATOM 1627 C CA . TYR A 1 207 ? 8.719 19.25 -2.873 1 95.38 207 TYR A CA 1
ATOM 1628 C C . TYR A 1 207 ? 9.156 18.062 -3.713 1 95.38 207 TYR A C 1
ATOM 1630 O O . TYR A 1 207 ? 8.352 17.188 -4.02 1 95.38 207 TYR A O 1
ATOM 1638 N N . ASP A 1 208 ? 10.367 18.047 -4.145 1 94.62 208 ASP A N 1
ATOM 1639 C CA . ASP A 1 208 ? 10.891 17.031 -5.062 1 94.62 208 ASP A CA 1
ATOM 1640 C C . ASP A 1 208 ? 11.453 15.836 -4.297 1 94.62 208 ASP A C 1
ATOM 1642 O O . ASP A 1 208 ? 11.695 15.922 -3.09 1 94.62 208 ASP A O 1
ATOM 1646 N N . ASN A 1 209 ? 11.578 14.742 -4.984 1 95.56 209 ASN A N 1
ATOM 1647 C CA . ASN A 1 209 ? 12.32 13.562 -4.562 1 95.56 209 ASN A CA 1
ATOM 1648 C C . ASN A 1 209 ? 11.656 12.875 -3.373 1 95.56 209 ASN A C 1
ATOM 1650 O O . ASN A 1 209 ? 12.344 12.375 -2.479 1 95.56 209 ASN A O 1
ATOM 1654 N N . THR A 1 210 ? 10.344 12.992 -3.383 1 97.19 210 THR A N 1
ATOM 1655 C CA . THR A 1 210 ? 9.617 12.203 -2.395 1 97.19 210 THR A CA 1
ATOM 1656 C C . THR A 1 210 ? 9.672 10.719 -2.738 1 97.19 210 THR A C 1
ATOM 1658 O O . THR A 1 210 ? 9.922 10.352 -3.889 1 97.19 210 THR A O 1
ATOM 1661 N N . ALA A 1 211 ? 9.461 9.852 -1.729 1 98 211 ALA A N 1
ATOM 1662 C CA . ALA A 1 211 ? 9.414 8.406 -1.961 1 98 211 ALA A CA 1
ATOM 1663 C C . ALA A 1 211 ? 8.359 8.055 -3.01 1 98 211 ALA A C 1
ATOM 1665 O O . ALA A 1 211 ? 8.609 7.254 -3.908 1 98 211 ALA A O 1
ATOM 1666 N N . MET A 1 212 ? 7.191 8.719 -2.932 1 97.81 212 MET A N 1
ATOM 1667 C CA . MET A 1 212 ? 6.074 8.445 -3.834 1 97.81 212 MET A CA 1
ATOM 1668 C C . MET A 1 212 ? 6.402 8.891 -5.254 1 97.81 212 MET A C 1
ATOM 1670 O O . MET A 1 212 ? 6.129 8.172 -6.215 1 97.81 212 MET A O 1
ATOM 1674 N N . GLU A 1 213 ? 6.973 10.094 -5.383 1 96.25 213 GLU A N 1
ATOM 1675 C CA . GLU A 1 213 ? 7.348 10.586 -6.703 1 96.25 213 GLU A CA 1
ATOM 1676 C C . GLU A 1 213 ? 8.344 9.648 -7.383 1 96.25 213 GLU A C 1
ATOM 1678 O O . GLU A 1 213 ? 8.18 9.305 -8.555 1 96.25 213 GLU A O 1
ATOM 1683 N N . ASN A 1 214 ? 9.305 9.258 -6.633 1 96.75 214 ASN A N 1
ATOM 1684 C CA . ASN A 1 214 ? 10.336 8.383 -7.176 1 96.75 214 ASN A CA 1
ATOM 1685 C C . ASN A 1 214 ? 9.758 7.039 -7.605 1 96.75 214 ASN A C 1
ATOM 1687 O O . ASN A 1 214 ? 10.016 6.574 -8.719 1 96.75 214 ASN A O 1
ATOM 1691 N N . LEU A 1 215 ? 8.938 6.426 -6.797 1 97.94 215 LEU A N 1
ATOM 1692 C CA . LEU A 1 215 ? 8.367 5.121 -7.121 1 97.94 215 LEU A CA 1
ATOM 1693 C C . LEU A 1 215 ? 7.434 5.219 -8.32 1 97.94 215 LEU A C 1
ATOM 1695 O O . LEU A 1 215 ? 7.453 4.355 -9.203 1 97.94 215 LEU A O 1
ATOM 1699 N N . MET A 1 216 ? 6.633 6.27 -8.383 1 97.5 216 MET A N 1
ATOM 1700 C CA . MET A 1 216 ? 5.641 6.367 -9.445 1 97.5 216 MET A CA 1
ATOM 1701 C C . MET A 1 216 ? 6.312 6.613 -10.789 1 97.5 216 MET A C 1
ATOM 1703 O O . MET A 1 216 ? 5.82 6.16 -11.828 1 97.5 216 MET A O 1
ATOM 1707 N N . LYS A 1 217 ? 7.449 7.281 -10.781 1 94.81 217 LYS A N 1
ATOM 1708 C CA . LYS A 1 217 ? 8.219 7.406 -12.016 1 94.81 217 LYS A CA 1
ATOM 1709 C C . LYS A 1 217 ? 8.656 6.039 -12.531 1 94.81 217 LYS A C 1
ATOM 1711 O O . LYS A 1 217 ? 8.578 5.77 -13.734 1 94.81 217 LYS A O 1
ATOM 1716 N N . SER A 1 218 ? 9.078 5.23 -11.633 1 95.5 218 SER A N 1
ATOM 1717 C CA . SER A 1 218 ? 9.484 3.871 -11.984 1 95.5 218 SER A CA 1
ATOM 1718 C C . SER A 1 218 ? 8.297 3.055 -12.477 1 95.5 218 SER A C 1
ATOM 1720 O O . SER A 1 218 ? 8.391 2.361 -13.492 1 95.5 218 SER A O 1
ATOM 1722 N N . VAL A 1 219 ? 7.227 3.145 -11.812 1 97.5 219 VAL A N 1
ATOM 1723 C CA . VAL A 1 219 ? 6.02 2.398 -12.156 1 97.5 219 VAL A CA 1
ATOM 1724 C C . VAL A 1 219 ? 5.562 2.781 -13.562 1 97.5 219 VAL A C 1
ATOM 1726 O O . VAL A 1 219 ? 5.125 1.926 -14.336 1 97.5 219 VAL A O 1
ATOM 1729 N N . GLU A 1 220 ? 5.691 4.043 -13.891 1 95.81 220 GLU A N 1
ATOM 1730 C CA . GLU A 1 220 ? 5.316 4.492 -15.227 1 95.81 220 GLU A CA 1
ATOM 1731 C C . GLU A 1 220 ? 6.18 3.824 -16.297 1 95.81 220 GLU A C 1
ATOM 1733 O O . GLU A 1 220 ? 5.664 3.371 -17.328 1 95.81 220 GLU A O 1
ATOM 1738 N N . SER A 1 221 ? 7.445 3.764 -16.047 1 96.25 221 SER A N 1
ATOM 1739 C CA . SER A 1 221 ? 8.367 3.109 -16.969 1 96.25 221 SER A CA 1
ATOM 1740 C C . SER A 1 221 ? 8.055 1.624 -17.109 1 96.25 221 SER A C 1
ATOM 1742 O O . SER A 1 221 ? 8.039 1.086 -18.219 1 96.25 221 SER A O 1
ATOM 1744 N N . ILE A 1 222 ? 7.789 0.993 -16.047 1 98 222 ILE A N 1
ATOM 1745 C CA . ILE A 1 222 ? 7.492 -0.435 -16 1 98 222 ILE A CA 1
ATOM 1746 C C . ILE A 1 222 ? 6.199 -0.722 -16.75 1 98 222 ILE A C 1
ATOM 1748 O O . ILE A 1 222 ? 6.129 -1.671 -17.547 1 98 222 ILE A O 1
ATOM 1752 N N . ARG A 1 223 ? 5.242 0.127 -16.578 1 97.31 223 ARG A N 1
ATOM 1753 C CA . ARG A 1 223 ? 3.963 -0.03 -17.266 1 97.31 223 ARG A CA 1
ATOM 1754 C C . ARG A 1 223 ? 4.129 0.125 -18.766 1 97.31 223 ARG A C 1
ATOM 1756 O O . ARG A 1 223 ? 3.445 -0.543 -19.547 1 97.31 223 ARG A O 1
ATOM 1763 N N . GLY A 1 224 ? 4.98 1.063 -19.156 1 97.25 224 GLY A N 1
ATOM 1764 C CA . GLY A 1 224 ? 5.262 1.204 -20.578 1 97.25 224 GLY A CA 1
ATOM 1765 C C . GLY A 1 224 ? 5.832 -0.056 -21.203 1 97.25 224 GLY A C 1
ATOM 1766 O O . GLY A 1 224 ? 5.402 -0.469 -22.281 1 97.25 224 GLY A O 1
ATOM 1767 N N . PHE A 1 225 ? 6.789 -0.65 -20.516 1 98.06 225 PHE A N 1
ATOM 1768 C CA . PHE A 1 225 ? 7.375 -1.9 -20.984 1 98.06 225 PHE A CA 1
ATOM 1769 C C . PHE A 1 225 ? 6.316 -2.994 -21.062 1 98.06 225 PHE A C 1
ATOM 1771 O O . PHE A 1 225 ? 6.223 -3.697 -22.078 1 98.06 225 PHE A O 1
ATOM 1778 N N . ARG A 1 226 ? 5.543 -3.156 -20 1 97.94 226 ARG A N 1
ATOM 1779 C CA . ARG A 1 226 ? 4.465 -4.137 -19.953 1 97.94 226 ARG A CA 1
ATOM 1780 C C . ARG A 1 226 ? 3.516 -3.967 -21.141 1 97.94 226 ARG A C 1
ATOM 1782 O O . ARG A 1 226 ? 3.135 -4.949 -21.781 1 97.94 226 ARG A O 1
ATOM 1789 N N . ALA A 1 227 ? 3.104 -2.764 -21.344 1 97.31 227 ALA A N 1
ATOM 1790 C CA . ALA A 1 227 ? 2.162 -2.473 -22.438 1 97.31 227 ALA A CA 1
ATOM 1791 C C . ALA A 1 227 ? 2.734 -2.889 -23.781 1 97.31 227 ALA A C 1
ATOM 1793 O O . ALA A 1 227 ? 2.02 -3.432 -24.625 1 97.31 227 ALA A O 1
ATOM 1794 N N . SER A 1 228 ? 3.994 -2.605 -24 1 98 228 SER A N 1
ATOM 1795 C CA . SER A 1 228 ? 4.637 -2.975 -25.266 1 98 228 SER A CA 1
ATOM 1796 C C . SER A 1 228 ? 4.629 -4.484 -25.469 1 98 228 SER A C 1
ATOM 1798 O O . SER A 1 228 ? 4.383 -4.969 -26.578 1 98 228 SER A O 1
ATOM 1800 N N . GLN A 1 229 ? 4.93 -5.262 -24.438 1 97.81 229 GLN A N 1
ATOM 1801 C CA . GLN A 1 229 ? 4.887 -6.719 -24.5 1 97.81 229 GLN A CA 1
ATOM 1802 C C . GLN A 1 229 ? 3.467 -7.219 -24.734 1 97.81 229 GLN A C 1
ATOM 1804 O O . GLN A 1 229 ? 3.246 -8.094 -25.578 1 97.81 229 GLN A O 1
ATOM 1809 N N . PHE A 1 230 ? 2.541 -6.641 -24.062 1 98.06 230 PHE A N 1
ATOM 1810 C CA . PHE A 1 230 ? 1.146 -7.051 -24.172 1 98.06 230 PHE A CA 1
ATOM 1811 C C . PHE A 1 230 ? 0.594 -6.75 -25.562 1 98.06 230 PHE A C 1
ATOM 1813 O O . PHE A 1 230 ? -0.194 -7.527 -26.094 1 98.06 230 PHE A O 1
ATOM 1820 N N . ASP A 1 231 ? 1.011 -5.672 -26.094 1 98 231 ASP A N 1
ATOM 1821 C CA . ASP A 1 231 ? 0.59 -5.305 -27.438 1 98 231 ASP A CA 1
ATOM 1822 C C . ASP A 1 231 ? 1.048 -6.344 -28.453 1 98 231 ASP A C 1
ATOM 1824 O O . ASP A 1 231 ? 0.326 -6.648 -29.406 1 98 231 ASP A O 1
ATOM 1828 N N . MET A 1 232 ? 2.203 -6.844 -28.328 1 97.5 232 MET A N 1
ATOM 1829 C CA . MET A 1 232 ? 2.693 -7.875 -29.234 1 97.5 232 MET A CA 1
ATOM 1830 C C . MET A 1 232 ? 1.847 -9.141 -29.125 1 97.5 232 MET A C 1
ATOM 1832 O O . MET A 1 232 ? 1.605 -9.812 -30.125 1 97.5 232 MET A O 1
ATOM 1836 N N . LEU A 1 233 ? 1.446 -9.438 -27.891 1 96.62 233 LEU A N 1
ATOM 1837 C CA . LEU A 1 233 ? 0.57 -10.586 -27.688 1 96.62 233 LEU A CA 1
ATOM 1838 C C . LEU A 1 233 ? -0.788 -10.359 -28.344 1 96.62 233 LEU A C 1
ATOM 1840 O O . LEU A 1 233 ? -1.278 -11.227 -29.062 1 96.62 233 LEU A O 1
ATOM 1844 N N . LYS A 1 234 ? -1.351 -9.219 -28.109 1 96.69 234 LYS A N 1
ATOM 1845 C CA . LYS A 1 234 ? -2.672 -8.891 -28.641 1 96.69 234 LYS A CA 1
ATOM 1846 C C . LYS A 1 234 ? -2.656 -8.836 -30.156 1 96.69 234 LYS A C 1
ATOM 1848 O O . LYS A 1 234 ? -3.645 -9.188 -30.812 1 96.69 234 LYS A O 1
ATOM 1853 N N . ALA A 1 235 ? -1.53 -8.461 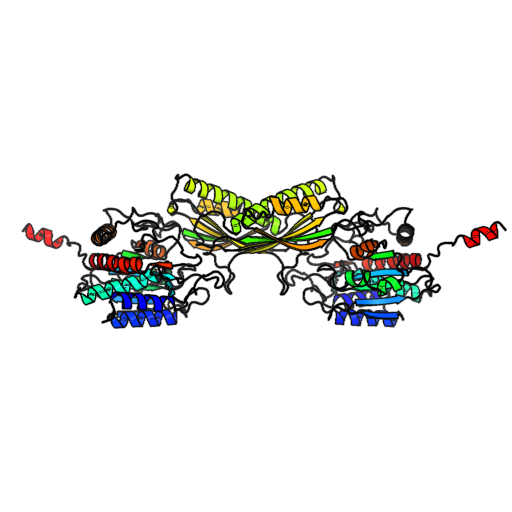-30.75 1 97.44 235 ALA A N 1
ATOM 1854 C CA . ALA A 1 235 ? -1.391 -8.328 -32.188 1 97.44 235 ALA A CA 1
ATOM 1855 C C . ALA A 1 235 ? -1.093 -9.688 -32.844 1 97.44 235 ALA A C 1
ATOM 1857 O O . ALA A 1 235 ? -1.06 -9.805 -34.062 1 97.44 235 ALA A O 1
ATOM 1858 N N . GLY A 1 236 ? -0.841 -10.656 -32.062 1 95.31 236 GLY A N 1
ATOM 1859 C CA . GLY A 1 236 ? -0.539 -11.984 -32.562 1 95.31 236 GLY A CA 1
ATOM 1860 C C . GLY A 1 236 ? 0.9 -12.133 -33.031 1 95.31 236 GLY A C 1
ATOM 1861 O O . GLY A 1 236 ? 1.241 -13.094 -33.719 1 95.31 236 GLY A O 1
ATOM 1862 N N . LEU A 1 237 ? 1.713 -11.211 -32.656 1 96.19 237 LEU A N 1
ATOM 1863 C CA . LEU A 1 237 ? 3.117 -11.25 -33.031 1 96.19 237 LEU A CA 1
ATOM 1864 C C . LEU A 1 237 ? 3.898 -12.234 -32.156 1 96.19 237 LEU A C 1
ATOM 1866 O O . LEU A 1 237 ? 4.91 -12.789 -32.594 1 96.19 237 LEU A O 1
ATOM 1870 N N . LYS A 1 238 ? 3.494 -12.43 -30.953 1 95.38 238 LYS A N 1
ATOM 1871 C CA . LYS A 1 238 ? 4.074 -13.367 -30 1 95.38 238 LYS A CA 1
ATOM 1872 C C . LYS A 1 238 ? 2.988 -14.117 -29.234 1 95.38 238 LYS A C 1
ATOM 1874 O O . LYS A 1 238 ? 1.871 -13.625 -29.078 1 95.38 238 LYS A O 1
ATOM 1879 N N . THR A 1 239 ? 3.391 -15.289 -28.781 1 93.44 239 THR A N 1
ATOM 1880 C CA . THR A 1 239 ? 2.496 -16.062 -27.938 1 93.44 239 THR A CA 1
ATOM 1881 C C . THR A 1 239 ? 2.717 -15.727 -26.469 1 93.44 239 THR A C 1
ATOM 1883 O O . THR A 1 239 ? 3.654 -15 -26.125 1 93.44 239 THR A O 1
ATOM 1886 N N . ASP A 1 240 ? 1.877 -16.266 -25.641 1 93.06 240 ASP A N 1
ATOM 1887 C CA . ASP A 1 240 ? 1.951 -16.047 -24.188 1 93.06 240 ASP A CA 1
ATOM 1888 C C . ASP A 1 240 ? 3.301 -16.5 -23.641 1 93.06 240 ASP A C 1
ATOM 1890 O O . ASP A 1 240 ? 3.822 -15.906 -22.688 1 93.06 240 ASP A O 1
ATOM 1894 N N . GLY A 1 241 ? 3.814 -17.531 -24.234 1 94.56 241 GLY A N 1
ATOM 1895 C CA . GLY A 1 241 ? 5.074 -18.078 -23.766 1 94.56 241 GLY A CA 1
ATOM 1896 C C . GLY A 1 241 ? 6.289 -17.359 -24.312 1 94.56 241 GLY A C 1
ATOM 1897 O O . GLY A 1 241 ? 7.422 -17.656 -23.938 1 94.56 241 GLY A O 1
ATOM 1898 N N . GLU A 1 242 ? 6.016 -16.359 -25.172 1 95 242 GLU A N 1
ATOM 1899 C CA . GLU A 1 242 ? 7.125 -15.703 -25.859 1 95 242 GLU A CA 1
ATOM 1900 C C . GLU A 1 242 ? 7.32 -14.273 -25.344 1 95 242 GLU A C 1
ATOM 1902 O O . GLU A 1 242 ? 8.359 -13.656 -25.594 1 95 242 GLU A O 1
ATOM 1907 N N . VAL A 1 243 ? 6.336 -13.719 -24.672 1 97.25 243 VAL A N 1
ATOM 1908 C CA . VAL A 1 243 ? 6.445 -12.352 -24.172 1 97.25 243 VAL A CA 1
ATOM 1909 C C . VAL A 1 243 ? 6.98 -12.359 -22.75 1 97.25 243 VAL A C 1
ATOM 1911 O O . VAL A 1 243 ? 6.859 -13.359 -22.031 1 97.25 243 VAL A O 1
ATOM 1914 N N . ILE A 1 244 ? 7.648 -11.242 -22.375 1 97.94 244 ILE A N 1
ATOM 1915 C CA . ILE A 1 244 ? 7.969 -10.992 -20.969 1 97.94 244 ILE A CA 1
ATOM 1916 C C . ILE A 1 244 ? 6.77 -10.352 -20.266 1 97.94 244 ILE A C 1
ATOM 1918 O O . ILE A 1 244 ? 6.336 -9.258 -20.656 1 97.94 244 ILE A O 1
ATOM 1922 N N . SER A 1 245 ? 6.207 -11.016 -19.344 1 98.31 245 SER A N 1
ATOM 1923 C CA . SER A 1 245 ? 5.113 -10.398 -18.594 1 98.31 245 SER A CA 1
ATOM 1924 C C . SER A 1 245 ? 5.633 -9.648 -17.375 1 98.31 245 SER A C 1
ATOM 1926 O O . SER A 1 245 ? 6.582 -10.094 -16.719 1 98.31 245 SER A O 1
ATOM 1928 N N . VAL A 1 246 ? 5.09 -8.523 -17.141 1 98.31 246 VAL A N 1
ATOM 1929 C CA . VAL A 1 246 ? 5.375 -7.664 -15.992 1 98.31 246 VAL A CA 1
ATOM 1930 C C . VAL A 1 246 ? 4.066 -7.191 -15.359 1 98.31 246 VAL A C 1
ATOM 1932 O O . VAL A 1 246 ? 3.307 -6.441 -15.969 1 98.31 246 VAL A O 1
ATOM 1935 N N . ASN A 1 247 ? 3.803 -7.664 -14.133 1 98.5 247 ASN A N 1
ATOM 1936 C CA . ASN A 1 247 ? 2.562 -7.301 -13.461 1 98.5 247 ASN A CA 1
ATOM 1937 C C . ASN A 1 247 ? 2.826 -6.75 -12.062 1 98.5 247 ASN A C 1
ATOM 1939 O O . ASN A 1 247 ? 3.541 -7.367 -11.266 1 98.5 247 ASN A O 1
ATOM 1943 N N . LEU A 1 248 ? 2.285 -5.562 -11.781 1 98.44 248 LEU A N 1
ATOM 1944 C CA . LEU A 1 248 ? 2.297 -5.066 -10.414 1 98.44 248 LEU A CA 1
ATOM 1945 C C . LEU A 1 248 ? 1.397 -5.918 -9.523 1 98.44 248 LEU A C 1
ATOM 1947 O O . LEU A 1 248 ? 0.193 -6.016 -9.758 1 98.44 248 LEU A O 1
ATOM 1951 N N . VAL A 1 249 ? 1.992 -6.441 -8.398 1 98.5 249 VAL A N 1
ATOM 1952 C CA . VAL A 1 249 ? 1.19 -7.383 -7.621 1 98.5 249 VAL A CA 1
ATOM 1953 C C . VAL A 1 249 ? 0.961 -6.832 -6.215 1 98.5 249 VAL A C 1
ATOM 1955 O O . VAL A 1 249 ? 0.073 -7.301 -5.496 1 98.5 249 VAL A O 1
ATOM 1958 N N . TYR A 1 250 ? 1.741 -5.863 -5.805 1 98.25 250 TYR A N 1
ATOM 1959 C CA . TYR A 1 250 ? 1.365 -5.133 -4.602 1 98.25 250 TYR A CA 1
ATOM 1960 C C . TYR A 1 250 ? 1.983 -3.74 -4.594 1 98.25 250 TYR A C 1
ATOM 1962 O O . TYR A 1 250 ? 2.939 -3.475 -5.328 1 98.25 250 TYR A O 1
ATOM 1970 N N . LEU A 1 251 ? 1.396 -2.84 -3.887 1 98.5 251 LEU A N 1
ATOM 1971 C CA . LEU A 1 251 ? 1.837 -1.488 -3.559 1 98.5 251 LEU A CA 1
ATOM 1972 C C . LEU A 1 251 ? 1.696 -1.219 -2.064 1 98.5 251 LEU A C 1
ATOM 1974 O O . LEU A 1 251 ? 0.708 -1.621 -1.447 1 98.5 251 LEU A O 1
ATOM 1978 N N . ARG A 1 252 ? 2.715 -0.548 -1.521 1 98 252 ARG A N 1
ATOM 1979 C CA . ARG A 1 252 ? 2.652 -0.2 -0.105 1 98 252 ARG A CA 1
ATOM 1980 C C . ARG A 1 252 ? 3.332 1.14 0.16 1 98 252 ARG A C 1
ATOM 1982 O O . ARG A 1 252 ? 4.52 1.309 -0.131 1 98 252 ARG A O 1
ATOM 1989 N N . ALA A 1 253 ? 2.641 2.043 0.648 1 98.44 253 ALA A N 1
ATOM 1990 C CA . ALA A 1 253 ? 3.125 3.334 1.129 1 98.44 253 ALA A CA 1
ATOM 1991 C C . ALA A 1 253 ? 2.107 3.988 2.062 1 98.44 253 ALA A C 1
ATOM 1993 O O . ALA A 1 253 ? 0.903 3.764 1.932 1 98.44 253 ALA A O 1
ATOM 1994 N N . GLY A 1 254 ? 2.646 4.863 2.934 1 97.69 254 GLY A N 1
ATOM 1995 C CA . GLY A 1 254 ? 1.754 5.578 3.832 1 97.69 254 GLY A CA 1
ATOM 1996 C C . GLY A 1 254 ? 1.84 5.094 5.266 1 97.69 254 GLY A C 1
ATOM 1997 O O . GLY A 1 254 ? 2.432 4.051 5.543 1 97.69 254 GLY A O 1
ATOM 1998 N N . THR A 1 255 ? 1.32 5.859 6.16 1 96.31 255 THR A N 1
ATOM 1999 C CA . THR A 1 255 ? 1.269 5.531 7.582 1 96.31 255 THR A CA 1
ATOM 2000 C C . THR A 1 255 ? -0.1 4.969 7.957 1 96.31 255 THR A C 1
ATOM 2002 O O . THR A 1 255 ? -1.093 5.699 7.977 1 96.31 255 THR A O 1
ATOM 2005 N N . GLN A 1 256 ? -0.099 3.684 8.258 1 93.88 256 GLN A N 1
ATOM 2006 C CA . GLN A 1 256 ? -1.342 3.008 8.617 1 93.88 256 GLN A CA 1
ATOM 2007 C C . GLN A 1 256 ? -1.585 3.064 10.117 1 93.88 256 GLN A C 1
ATOM 2009 O O . GLN A 1 256 ? -0.664 2.855 10.914 1 93.88 256 GLN A O 1
ATOM 2014 N N . THR A 1 257 ? -2.795 3.457 10.453 1 91.75 257 THR A N 1
ATOM 2015 C CA . THR A 1 257 ? -3.266 3.422 11.836 1 91.75 257 THR A CA 1
ATOM 2016 C C . THR A 1 257 ? -4.508 2.545 11.969 1 91.75 257 THR A C 1
ATOM 2018 O O . THR A 1 257 ? -5.059 2.09 10.961 1 91.75 257 THR A O 1
ATOM 2021 N N . PRO A 1 258 ? -4.953 2.227 13.172 1 87.62 258 PRO A N 1
ATOM 2022 C CA . PRO A 1 258 ? -6.18 1.446 13.336 1 87.62 258 PRO A CA 1
ATOM 2023 C C . PRO A 1 258 ? -7.398 2.131 12.719 1 87.62 258 PRO A C 1
ATOM 2025 O O . PRO A 1 258 ? -8.383 1.467 12.391 1 87.62 258 PRO A O 1
ATOM 2028 N N . ASN A 1 259 ? -7.285 3.445 12.492 1 87 259 ASN A N 1
ATOM 2029 C CA . ASN A 1 259 ? -8.414 4.203 11.961 1 87 259 ASN A CA 1
ATOM 2030 C C . ASN A 1 259 ? -8.234 4.512 10.477 1 87 259 ASN A C 1
ATOM 2032 O O . ASN A 1 259 ? -8.992 5.305 9.914 1 87 259 ASN A O 1
ATOM 2036 N N . GLY A 1 260 ? -7.273 3.873 9.898 1 91.38 260 GLY A N 1
ATOM 2037 C CA . GLY A 1 260 ? -6.996 4.125 8.492 1 91.38 260 GLY A CA 1
ATOM 2038 C C . GLY A 1 260 ? -5.645 4.773 8.258 1 91.38 260 GLY A C 1
ATOM 2039 O O . GLY A 1 260 ? -4.793 4.777 9.148 1 91.38 260 GLY A O 1
ATOM 2040 N N . PHE A 1 261 ? -5.473 5.266 7.09 1 95.69 261 PHE A N 1
ATOM 2041 C CA . PHE A 1 261 ? -4.203 5.891 6.742 1 95.69 261 PHE A CA 1
ATOM 2042 C C . PHE A 1 261 ? -4.195 7.363 7.133 1 95.69 261 PHE A C 1
ATOM 2044 O O . PHE A 1 261 ? -5.215 8.047 7.02 1 95.69 261 PHE A O 1
ATOM 2051 N N . VAL A 1 262 ? -3.061 7.809 7.602 1 95.88 262 VAL A N 1
ATOM 2052 C CA . VAL A 1 262 ? -2.85 9.234 7.852 1 95.88 262 VAL A CA 1
ATOM 2053 C C . VAL A 1 262 ? -2.836 9.992 6.527 1 95.88 262 VAL A C 1
ATOM 2055 O O . VAL A 1 262 ? -2.002 9.719 5.656 1 95.88 262 VAL A O 1
ATOM 2058 N N . MET A 1 263 ? -3.73 10.945 6.359 1 96.75 263 MET A N 1
ATOM 2059 C CA . MET A 1 263 ? -3.891 11.633 5.082 1 96.75 263 MET A CA 1
ATOM 2060 C C . MET A 1 263 ? -3.008 12.875 5.02 1 96.75 263 MET A C 1
ATOM 2062 O O . MET A 1 263 ? -2.736 13.391 3.936 1 96.75 263 MET A O 1
ATOM 2066 N N . ASN A 1 264 ? -2.539 13.344 6.195 1 96.75 264 ASN A N 1
ATOM 2067 C CA . ASN A 1 264 ? -1.844 14.625 6.273 1 96.75 264 ASN A CA 1
ATOM 2068 C C . ASN A 1 264 ? -0.338 14.438 6.43 1 96.75 264 ASN A C 1
ATOM 2070 O O . ASN A 1 264 ? 0.327 15.242 7.09 1 96.75 264 ASN A O 1
ATOM 2074 N N . LEU A 1 265 ? 0.175 13.375 5.918 1 97.44 265 LEU A N 1
ATOM 2075 C CA . LEU A 1 265 ? 1.59 13.039 6.039 1 97.44 265 LEU A CA 1
ATOM 2076 C C . LEU A 1 265 ? 2.078 12.281 4.805 1 97.44 265 LEU A C 1
ATOM 2078 O O . LEU A 1 265 ? 1.507 11.258 4.434 1 97.44 265 LEU A O 1
ATOM 2082 N N . GLN A 1 266 ? 3.098 12.844 4.148 1 97.75 266 GLN A N 1
ATOM 2083 C CA . GLN A 1 266 ? 3.727 12.125 3.041 1 97.75 266 GLN A CA 1
ATOM 2084 C C . GLN A 1 266 ? 4.703 11.07 3.551 1 97.75 266 GLN A C 1
ATOM 2086 O O . GLN A 1 266 ? 5.477 11.328 4.477 1 97.75 266 GLN A O 1
ATOM 2091 N N . PRO A 1 267 ? 4.688 9.922 3.012 1 97.81 267 PRO A N 1
ATOM 2092 C CA . PRO A 1 267 ? 5.5 8.828 3.543 1 97.81 267 PRO A CA 1
ATOM 2093 C C . PRO A 1 267 ? 6.977 8.953 3.188 1 97.81 267 PRO A C 1
ATOM 2095 O O . PRO A 1 267 ? 7.316 9.531 2.15 1 97.81 267 PRO A O 1
ATOM 2098 N N . SER A 1 268 ? 7.82 8.367 4.039 1 97.81 268 SER A N 1
ATOM 2099 C CA . SER A 1 268 ? 9.258 8.398 3.795 1 97.81 268 SER A CA 1
ATOM 2100 C C . SER A 1 268 ? 9.695 7.199 2.963 1 97.81 268 SER A C 1
ATOM 2102 O O . SER A 1 268 ? 10.852 7.129 2.527 1 97.81 268 SER A O 1
ATOM 2104 N N . GLU A 1 269 ? 8.766 6.258 2.754 1 98.06 269 GLU A N 1
ATOM 2105 C CA . GLU A 1 269 ? 9.062 5.062 1.97 1 98.06 269 GLU A CA 1
ATOM 2106 C C . GLU A 1 269 ? 7.867 4.656 1.111 1 98.06 269 GLU A C 1
ATOM 2108 O O . GLU A 1 269 ? 6.719 4.945 1.461 1 98.06 269 GLU A O 1
ATOM 2113 N N . ALA A 1 270 ? 8.102 4.051 0.009 1 98.56 270 ALA A N 1
ATOM 2114 C CA . ALA A 1 270 ? 7.121 3.453 -0.894 1 98.56 270 ALA A CA 1
ATOM 2115 C C . ALA A 1 270 ? 7.684 2.203 -1.563 1 98.56 270 ALA A C 1
ATOM 2117 O O . ALA A 1 270 ? 8.875 2.143 -1.883 1 98.56 270 ALA A O 1
ATOM 2118 N N . GLU A 1 271 ? 6.836 1.241 -1.715 1 98.44 271 GLU A N 1
ATOM 2119 C CA . GLU A 1 271 ? 7.305 -0.053 -2.201 1 98.44 271 GLU A CA 1
ATOM 2120 C C . GLU A 1 271 ? 6.34 -0.642 -3.225 1 98.44 271 GLU A C 1
ATOM 2122 O O . GLU A 1 271 ? 5.125 -0.493 -3.096 1 98.44 271 GLU A O 1
ATOM 2127 N N . ALA A 1 272 ? 6.891 -1.319 -4.238 1 98.69 272 ALA A N 1
ATOM 2128 C CA . ALA A 1 272 ? 6.109 -2.039 -5.238 1 98.69 272 ALA A CA 1
ATOM 2129 C C . ALA A 1 272 ? 6.664 -3.441 -5.465 1 98.69 272 ALA A C 1
ATOM 2131 O O . ALA A 1 272 ? 7.883 -3.637 -5.492 1 98.69 272 ALA A O 1
ATOM 2132 N N . GLY A 1 273 ? 5.801 -4.383 -5.508 1 98.69 273 GLY A N 1
ATOM 2133 C CA . GLY A 1 273 ? 6.137 -5.734 -5.93 1 98.69 273 GLY A CA 1
ATOM 2134 C C . GLY A 1 273 ? 5.703 -6.043 -7.348 1 98.69 273 GLY A C 1
ATOM 2135 O O . GLY A 1 273 ? 4.594 -5.688 -7.758 1 98.69 273 GLY A O 1
ATOM 2136 N N . ILE A 1 274 ? 6.562 -6.738 -8.086 1 98.75 274 ILE A N 1
ATOM 2137 C CA . ILE A 1 274 ? 6.344 -6.992 -9.508 1 98.75 274 ILE A CA 1
ATOM 2138 C C . ILE A 1 274 ? 6.621 -8.461 -9.82 1 98.75 274 ILE A C 1
ATOM 2140 O O . ILE A 1 274 ? 7.688 -8.977 -9.477 1 98.75 274 ILE A O 1
ATOM 2144 N N . ASP A 1 275 ? 5.629 -9.109 -10.391 1 98.62 275 ASP A N 1
ATOM 2145 C CA . ASP A 1 275 ? 5.84 -10.438 -10.953 1 98.62 275 ASP A CA 1
ATOM 2146 C C . ASP A 1 275 ? 6.301 -10.359 -12.406 1 98.62 275 ASP A C 1
ATOM 2148 O O . ASP A 1 275 ? 5.531 -9.969 -13.289 1 98.62 275 ASP A O 1
ATOM 2152 N N . ILE A 1 276 ? 7.547 -10.742 -12.617 1 98.56 276 ILE A N 1
ATOM 2153 C CA . ILE A 1 276 ? 8.117 -10.797 -13.961 1 98.56 276 ILE A CA 1
ATOM 2154 C C . ILE A 1 276 ? 8.336 -12.25 -14.375 1 98.56 276 ILE A C 1
ATOM 2156 O O . ILE A 1 276 ? 8.828 -13.055 -13.586 1 98.56 276 ILE A O 1
ATOM 2160 N N . ARG A 1 277 ? 7.883 -12.602 -15.578 1 98.44 277 ARG A N 1
ATOM 2161 C CA . ARG A 1 277 ? 8.172 -13.906 -16.156 1 98.44 277 ARG A CA 1
ATOM 2162 C C . ARG A 1 277 ? 8.93 -13.773 -17.469 1 98.44 277 ARG A C 1
ATOM 2164 O O . ARG A 1 277 ? 8.484 -13.07 -18.375 1 98.44 277 ARG A O 1
ATOM 2171 N N . VAL A 1 278 ? 10.039 -14.469 -17.562 1 97.62 278 VAL A N 1
ATOM 2172 C CA . VAL A 1 278 ? 10.953 -14.328 -18.688 1 97.62 278 VAL A CA 1
ATOM 2173 C C . VAL A 1 278 ? 10.977 -15.625 -19.5 1 97.62 278 VAL A C 1
ATOM 2175 O O . VAL A 1 278 ? 11.297 -16.688 -18.984 1 97.62 278 VAL A O 1
ATOM 2178 N N . PRO A 1 279 ? 10.617 -15.547 -20.781 1 96.25 279 PRO A N 1
ATOM 2179 C CA . PRO A 1 279 ? 10.68 -16.766 -21.594 1 96.25 279 PRO A CA 1
ATOM 2180 C C . PRO A 1 279 ? 12.109 -17.281 -21.781 1 96.25 279 PRO A C 1
ATOM 2182 O O . PRO A 1 279 ? 13.062 -16.5 -21.688 1 96.25 279 PRO A O 1
ATOM 2185 N N . PRO A 1 280 ? 12.227 -18.562 -22.047 1 92.56 280 PRO A N 1
ATOM 2186 C CA . PRO A 1 280 ? 13.555 -19.172 -22.188 1 92.56 280 PRO A CA 1
ATOM 2187 C C . PRO A 1 280 ? 14.375 -18.547 -23.312 1 92.56 280 PRO A C 1
ATOM 2189 O O . PRO A 1 280 ? 15.602 -18.672 -23.328 1 92.56 280 PRO A O 1
ATOM 2192 N N . THR A 1 281 ? 13.719 -17.859 -24.188 1 89.19 281 THR A N 1
ATOM 2193 C CA . THR A 1 281 ? 14.406 -17.328 -25.359 1 89.19 281 THR A CA 1
ATOM 2194 C C . THR A 1 281 ? 14.805 -15.875 -25.156 1 89.19 281 THR A C 1
ATOM 2196 O O . THR A 1 281 ? 15.469 -15.273 -26 1 89.19 281 THR A O 1
ATOM 2199 N N . ALA A 1 282 ? 14.398 -15.281 -24.094 1 92.94 282 ALA A N 1
ATOM 2200 C CA . ALA A 1 282 ? 14.656 -13.867 -23.859 1 92.94 282 ALA A CA 1
ATOM 2201 C C . ALA A 1 282 ? 16.047 -13.648 -23.281 1 92.94 282 ALA A C 1
ATOM 2203 O O . ALA A 1 282 ? 16.688 -14.586 -22.781 1 92.94 282 ALA A O 1
ATOM 2204 N N . ASP A 1 283 ? 16.547 -12.391 -23.422 1 93.94 283 ASP A N 1
ATOM 2205 C CA . ASP A 1 283 ? 17.797 -11.961 -22.812 1 93.94 283 ASP A CA 1
ATOM 2206 C C . ASP A 1 283 ? 17.578 -11.484 -21.375 1 93.94 283 ASP A C 1
ATOM 2208 O O . ASP A 1 283 ? 17.359 -10.297 -21.141 1 93.94 283 ASP A O 1
ATOM 2212 N N . GLN A 1 284 ? 17.734 -12.359 -20.453 1 95.69 284 GLN A N 1
ATOM 2213 C CA . GLN A 1 284 ? 17.453 -12.078 -19.047 1 95.69 284 GLN A CA 1
ATOM 2214 C C . GLN A 1 284 ? 18.422 -11.031 -18.5 1 95.69 284 GLN A C 1
ATOM 2216 O O . GLN A 1 284 ? 18.031 -10.195 -17.672 1 95.69 284 GLN A O 1
ATOM 2221 N N . LYS A 1 285 ? 19.672 -11.07 -18.922 1 95.62 285 LYS A N 1
ATOM 2222 C CA . LYS A 1 285 ? 20.672 -10.125 -18.453 1 95.62 285 LYS A CA 1
ATOM 2223 C C . LYS A 1 285 ? 20.328 -8.703 -18.875 1 95.62 285 LYS A C 1
ATOM 2225 O O . LYS A 1 285 ? 20.531 -7.754 -18.109 1 95.62 285 LYS A O 1
ATOM 2230 N N . SER A 1 286 ? 19.875 -8.586 -20.047 1 97.12 286 SER A N 1
ATOM 2231 C CA . SER A 1 286 ? 19.438 -7.281 -20.531 1 97.12 286 SER A CA 1
ATOM 2232 C C . SER A 1 286 ? 18.312 -6.723 -19.672 1 97.12 286 SER A C 1
ATOM 2234 O O . SER A 1 286 ? 18.281 -5.523 -19.391 1 97.12 286 SER A O 1
ATOM 2236 N N . LEU A 1 287 ? 17.406 -7.562 -19.312 1 97.62 287 LEU A N 1
ATOM 2237 C CA . LEU A 1 287 ? 16.297 -7.145 -18.453 1 97.62 287 LEU A CA 1
ATOM 2238 C C . LEU A 1 287 ? 16.828 -6.691 -17.094 1 97.62 287 LEU A C 1
ATOM 2240 O O . LEU A 1 287 ? 16.359 -5.688 -16.547 1 97.62 287 LEU A O 1
ATOM 2244 N N . GLU A 1 288 ? 17.766 -7.398 -16.562 1 97.5 288 GLU A N 1
ATOM 2245 C CA . GLU A 1 288 ? 18.359 -7.031 -15.281 1 97.5 288 GLU A CA 1
ATOM 2246 C C . GLU A 1 288 ? 19.016 -5.66 -15.359 1 97.5 288 GLU A C 1
ATOM 2248 O O . GLU A 1 288 ? 18.922 -4.867 -14.414 1 97.5 288 GLU A O 1
ATOM 2253 N N . ARG A 1 289 ? 19.688 -5.387 -16.438 1 97.81 289 ARG A N 1
ATOM 2254 C CA . ARG A 1 289 ? 20.297 -4.074 -16.625 1 97.81 289 ARG A CA 1
ATOM 2255 C C . ARG A 1 289 ? 19.234 -2.984 -16.688 1 97.81 289 ARG A C 1
ATOM 2257 O O . ARG A 1 289 ? 19.406 -1.908 -16.109 1 97.81 289 ARG A O 1
ATOM 2264 N N . ARG A 1 290 ? 18.172 -3.264 -17.344 1 97.62 290 ARG A N 1
ATOM 2265 C CA . ARG A 1 290 ? 17.062 -2.314 -17.438 1 97.62 290 ARG A CA 1
ATOM 2266 C C . ARG A 1 290 ? 16.5 -2.008 -16.047 1 97.62 290 ARG A C 1
ATOM 2268 O O . ARG A 1 290 ? 16.203 -0.853 -15.734 1 97.62 290 ARG A O 1
ATOM 2275 N N . ILE A 1 291 ? 16.328 -3.055 -15.234 1 98.25 291 ILE A N 1
ATOM 2276 C CA . ILE A 1 291 ? 15.82 -2.891 -13.883 1 98.25 291 ILE A CA 1
ATOM 2277 C C . ILE A 1 291 ? 16.75 -1.983 -13.086 1 98.25 291 ILE A C 1
ATOM 2279 O O . ILE A 1 291 ? 16.312 -1.007 -12.477 1 98.25 291 ILE A O 1
ATOM 2283 N N . ALA A 1 292 ? 18 -2.199 -13.164 1 97.69 292 ALA A N 1
ATOM 2284 C CA . ALA A 1 292 ? 18.984 -1.463 -12.375 1 97.69 292 ALA A CA 1
ATOM 2285 C C . ALA A 1 292 ? 19.109 -0.022 -12.859 1 97.69 292 ALA A C 1
ATOM 2287 O O . ALA A 1 292 ? 19.25 0.9 -12.055 1 97.69 292 ALA A O 1
ATOM 2288 N N . GLU A 1 293 ? 18.969 0.207 -14.156 1 97.12 293 GLU A N 1
ATOM 2289 C CA . GLU A 1 293 ? 19.297 1.507 -14.734 1 97.12 293 GLU A CA 1
ATOM 2290 C C . GLU A 1 293 ? 18.047 2.359 -14.922 1 97.12 293 GLU A C 1
ATOM 2292 O O . GLU A 1 293 ? 18.109 3.586 -14.812 1 97.12 293 GLU A O 1
ATOM 2297 N N . GLU A 1 294 ? 16.969 1.663 -15.227 1 97 294 GLU A N 1
ATOM 2298 C CA . GLU A 1 294 ? 15.781 2.416 -15.609 1 97 294 GLU A CA 1
ATOM 2299 C C . GLU A 1 294 ? 14.68 2.273 -14.57 1 97 294 GLU A C 1
ATOM 2301 O O . GLU A 1 294 ? 14.062 3.264 -14.172 1 97 294 GLU A O 1
ATOM 2306 N N . TRP A 1 295 ? 14.398 1.079 -14.102 1 98.19 295 TRP A N 1
ATOM 2307 C CA . TRP A 1 295 ? 13.242 0.823 -13.258 1 98.19 295 TRP A CA 1
ATOM 2308 C C . TRP A 1 295 ? 13.523 1.199 -11.805 1 98.19 295 TRP A C 1
ATOM 2310 O O . TRP A 1 295 ? 12.656 1.723 -11.109 1 98.19 295 TRP A O 1
ATOM 2320 N N . ALA A 1 296 ? 14.703 0.937 -11.312 1 97.81 296 ALA A N 1
ATOM 2321 C CA . ALA A 1 296 ? 15.039 1.184 -9.914 1 97.81 296 ALA A CA 1
ATOM 2322 C C . ALA A 1 296 ? 16.469 1.717 -9.781 1 97.81 296 ALA A C 1
ATOM 2324 O O . ALA A 1 296 ? 17.266 1.162 -9.031 1 97.81 296 ALA A O 1
ATOM 2325 N N . PRO A 1 297 ? 16.719 2.812 -10.414 1 97.06 297 PRO A N 1
ATOM 2326 C CA . PRO A 1 297 ? 18.078 3.352 -10.305 1 97.06 297 PRO A CA 1
ATOM 2327 C C . PRO A 1 297 ? 18.391 3.906 -8.914 1 97.06 297 PRO A C 1
ATOM 2329 O O . PRO A 1 297 ? 17.516 4.488 -8.273 1 97.06 297 PRO A O 1
ATOM 2332 N N . ALA A 1 298 ? 19.594 3.756 -8.492 1 95.25 298 ALA A N 1
ATOM 2333 C CA . ALA A 1 298 ? 20.047 4.297 -7.211 1 95.25 298 ALA A CA 1
ATOM 2334 C C . ALA A 1 298 ? 19.938 5.82 -7.191 1 95.25 298 ALA A C 1
ATOM 2336 O O . ALA A 1 298 ? 19.703 6.418 -6.141 1 95.25 298 ALA A O 1
ATOM 2337 N N . SER A 1 299 ? 20.078 6.48 -8.305 1 93.94 299 SER A N 1
ATOM 2338 C CA . SER A 1 299 ? 20.047 7.934 -8.43 1 93.94 299 SER A CA 1
ATOM 2339 C C . SER A 1 299 ? 18.703 8.508 -8.023 1 93.94 299 SER A C 1
ATOM 2341 O O . SER A 1 299 ? 18.578 9.703 -7.746 1 93.94 299 SER A O 1
ATOM 2343 N N . ARG A 1 300 ? 17.688 7.691 -7.922 1 94.5 300 ARG A N 1
ATOM 2344 C CA . ARG A 1 300 ? 16.359 8.125 -7.504 1 94.5 300 ARG A CA 1
ATOM 2345 C C . ARG A 1 300 ? 16.031 7.621 -6.105 1 94.5 300 ARG A C 1
ATOM 2347 O O . ARG A 1 300 ? 14.875 7.359 -5.789 1 94.5 300 ARG A O 1
ATOM 2354 N N . ASN A 1 301 ? 17.062 7.324 -5.355 1 96.5 301 ASN A N 1
ATOM 2355 C CA . ASN A 1 301 ? 16.922 6.855 -3.98 1 96.5 301 ASN A CA 1
ATOM 2356 C C . ASN A 1 301 ? 16.156 5.543 -3.908 1 96.5 301 ASN A C 1
ATOM 2358 O O . ASN A 1 301 ? 15.219 5.414 -3.115 1 96.5 301 ASN A O 1
ATOM 2362 N N . MET A 1 302 ? 16.5 4.637 -4.809 1 97.69 302 MET A N 1
ATOM 2363 C CA . MET A 1 302 ? 15.781 3.361 -4.852 1 97.69 302 MET A CA 1
ATOM 2364 C C . MET A 1 302 ? 16.734 2.197 -4.617 1 97.69 302 MET A C 1
ATOM 2366 O O . MET A 1 302 ? 17.938 2.299 -4.906 1 97.69 302 MET A O 1
ATOM 2370 N N . THR A 1 303 ? 16.219 1.204 -4.035 1 98.06 303 THR A N 1
ATOM 2371 C CA . THR A 1 303 ? 16.812 -0.124 -3.98 1 98.06 303 THR A CA 1
ATOM 2372 C C . THR A 1 303 ? 15.844 -1.178 -4.512 1 98.06 303 THR A C 1
ATOM 2374 O O . THR A 1 303 ? 14.656 -0.906 -4.684 1 98.06 303 THR A O 1
ATOM 2377 N N . PHE A 1 304 ? 16.391 -2.314 -4.906 1 98.12 304 PHE A N 1
ATOM 2378 C CA . PHE A 1 304 ? 15.516 -3.408 -5.312 1 98.12 304 PHE A CA 1
ATOM 2379 C C . PHE A 1 304 ? 16.109 -4.754 -4.902 1 98.12 304 PHE A C 1
ATOM 2381 O O . PHE A 1 304 ? 17.297 -4.852 -4.617 1 98.12 304 PHE A O 1
ATOM 2388 N N . GLU A 1 305 ? 15.32 -5.707 -4.781 1 97.88 305 GLU A N 1
ATOM 2389 C CA . GLU A 1 305 ? 15.719 -7.082 -4.488 1 97.88 305 GLU A CA 1
ATOM 2390 C C . GLU A 1 305 ? 14.828 -8.078 -5.227 1 97.88 305 GLU A C 1
ATOM 2392 O O . GLU A 1 305 ? 13.695 -7.758 -5.594 1 97.88 305 GLU A O 1
ATOM 2397 N N . PHE A 1 306 ? 15.352 -9.234 -5.488 1 97.44 306 PHE A N 1
ATOM 2398 C CA . PHE A 1 306 ? 14.578 -10.336 -6.062 1 97.44 306 PHE A CA 1
ATOM 2399 C C . PHE A 1 306 ? 14.164 -11.32 -4.98 1 97.44 306 PHE A C 1
ATOM 2401 O O . PHE A 1 306 ? 15.008 -11.898 -4.297 1 97.44 306 PHE A O 1
ATOM 2408 N N . LYS A 1 307 ? 12.867 -11.492 -4.891 1 95.31 307 LYS A N 1
ATOM 2409 C CA . LYS A 1 307 ? 12.375 -12.531 -3.996 1 95.31 307 LYS A CA 1
ATOM 2410 C C . LYS A 1 307 ? 12.547 -13.914 -4.617 1 95.31 307 LYS A C 1
ATOM 2412 O O . LYS A 1 307 ? 12.688 -14.914 -3.9 1 95.31 307 LYS A O 1
ATOM 2417 N N . GLN A 1 308 ? 12.469 -13.984 -5.918 1 94 308 GLN A N 1
ATOM 2418 C CA . GLN A 1 308 ? 12.75 -15.133 -6.773 1 94 308 GLN A CA 1
ATOM 2419 C C . GLN A 1 308 ? 13.43 -14.695 -8.07 1 94 308 GLN A C 1
ATOM 2421 O O . GLN A 1 308 ? 13.047 -13.688 -8.672 1 94 308 GLN A O 1
ATOM 2426 N N . LYS A 1 309 ? 14.469 -15.406 -8.438 1 94.12 309 LYS A N 1
ATOM 2427 C CA . LYS A 1 309 ? 15.148 -15.219 -9.719 1 94.12 309 LYS A CA 1
ATOM 2428 C C . LYS A 1 309 ? 15.633 -16.547 -10.289 1 94.12 309 LYS A C 1
ATOM 2430 O O . LYS A 1 309 ? 16.578 -17.156 -9.766 1 94.12 309 LYS A O 1
ATOM 2435 N N . VAL A 1 310 ? 15 -16.953 -11.312 1 92.69 310 VAL A N 1
ATOM 2436 C CA . VAL A 1 310 ? 15.297 -18.234 -11.93 1 92.69 310 VAL A CA 1
ATOM 2437 C C . VAL A 1 310 ? 15.938 -18.031 -13.305 1 92.69 310 VAL A C 1
ATOM 2439 O O . VAL A 1 310 ? 15.422 -17.25 -14.117 1 92.69 310 VAL A O 1
ATOM 2442 N N . PRO A 1 311 ? 17.031 -18.688 -13.562 1 91.12 311 PRO A N 1
ATOM 2443 C CA . PRO A 1 311 ? 17.656 -18.547 -14.883 1 91.12 311 PRO A CA 1
ATOM 2444 C C . PRO A 1 311 ? 16.797 -19.141 -16 1 91.12 311 PRO A C 1
ATOM 2446 O O . PRO A 1 311 ? 16.078 -20.109 -15.789 1 91.12 311 PRO A O 1
ATOM 2449 N N . VAL A 1 312 ? 16.969 -18.562 -17.172 1 91.88 312 VAL A N 1
ATOM 2450 C CA . VAL A 1 312 ? 16.219 -19.047 -18.312 1 91.88 312 VAL A CA 1
ATOM 2451 C C . VAL A 1 312 ? 16.953 -20.219 -18.969 1 91.88 312 VAL A C 1
ATOM 2453 O O . VAL A 1 312 ? 16.391 -20.938 -19.781 1 91.88 312 VAL A O 1
ATOM 2456 N N . VAL A 1 313 ? 18.219 -20.406 -18.562 1 88.88 313 VAL A N 1
ATOM 2457 C CA . VAL A 1 313 ? 19.031 -21.484 -19.109 1 88.88 313 VAL A CA 1
ATOM 2458 C C . VAL A 1 313 ? 19.203 -22.594 -18.078 1 88.88 313 VAL A C 1
ATOM 2460 O O . VAL A 1 313 ? 19.156 -22.344 -16.875 1 88.88 313 VAL A O 1
ATOM 2463 N N . ASP A 1 314 ? 19.406 -23.812 -18.562 1 84.69 314 ASP A N 1
ATOM 2464 C CA . ASP A 1 314 ? 19.641 -24.938 -17.672 1 84.69 314 ASP A CA 1
ATOM 2465 C C . ASP A 1 314 ? 21.109 -24.984 -17.234 1 84.69 314 ASP A C 1
ATOM 2467 O O . ASP A 1 314 ? 21.875 -24.062 -17.516 1 84.69 314 ASP A O 1
ATOM 2471 N N . LYS A 1 315 ? 21.469 -26 -16.5 1 82.38 315 LYS A N 1
ATOM 2472 C CA . LYS A 1 315 ? 22.812 -26.125 -15.922 1 82.38 315 LYS A CA 1
ATOM 2473 C C . LYS A 1 315 ? 23.859 -26.25 -17.016 1 82.38 315 LYS A C 1
ATOM 2475 O O . LYS A 1 315 ? 25.062 -26.078 -16.75 1 82.38 315 LYS A O 1
ATOM 2480 N N . PHE A 1 316 ? 23.391 -26.516 -18.219 1 84.88 316 PHE A N 1
ATOM 2481 C CA . PHE A 1 316 ? 24.328 -26.672 -19.328 1 84.88 316 PHE A CA 1
ATOM 2482 C C . PHE A 1 316 ? 24.391 -25.422 -20.188 1 84.88 316 PHE A C 1
ATOM 2484 O O . PHE A 1 316 ? 25.031 -25.406 -21.234 1 84.88 316 PHE A O 1
ATOM 2491 N N . GLY A 1 317 ? 23.625 -24.438 -19.797 1 86.06 317 GLY A N 1
ATOM 2492 C CA . GLY A 1 317 ? 23.656 -23.172 -20.5 1 86.06 317 GLY A CA 1
ATOM 2493 C C . GLY A 1 317 ? 22.703 -23.094 -21.672 1 86.06 317 GLY A C 1
ATOM 2494 O O . GLY A 1 317 ? 22.781 -22.188 -22.5 1 86.06 317 GLY A O 1
ATOM 2495 N N . LYS A 1 318 ? 21.859 -24.109 -21.812 1 87.81 318 LYS A N 1
ATOM 2496 C CA . LYS A 1 318 ? 20.859 -24.156 -22.875 1 87.81 318 LYS A CA 1
ATOM 2497 C C . LYS A 1 318 ? 19.484 -23.734 -22.359 1 87.81 318 LYS A C 1
ATOM 2499 O O . LYS A 1 318 ? 19.203 -23.844 -21.172 1 87.81 318 LYS A O 1
ATOM 2504 N N . PRO A 1 319 ? 18.703 -23.297 -23.375 1 88.31 319 PRO A N 1
ATOM 2505 C CA . PRO A 1 319 ? 17.344 -23 -22.922 1 88.31 319 PRO A CA 1
ATOM 2506 C C . PRO A 1 319 ? 16.672 -24.203 -22.25 1 88.31 319 PRO A C 1
ATOM 2508 O O . PRO A 1 319 ? 16.797 -25.328 -22.734 1 88.31 319 PRO A O 1
ATOM 2511 N N . ALA A 1 320 ? 16.078 -23.969 -21.156 1 87.62 320 ALA A N 1
ATOM 2512 C CA . ALA A 1 320 ? 15.445 -25.031 -20.391 1 87.62 320 ALA A CA 1
ATOM 2513 C C . ALA A 1 320 ? 14.148 -25.5 -21.062 1 87.62 320 ALA A C 1
ATOM 2515 O O . ALA A 1 320 ? 13.055 -25.188 -20.594 1 87.62 320 ALA A O 1
ATOM 2516 N N . LEU A 1 321 ? 14.25 -26.266 -22.125 1 93.62 321 LEU A N 1
ATOM 2517 C CA . LEU A 1 321 ? 13.125 -26.75 -22.922 1 93.62 321 LEU A CA 1
ATOM 2518 C C . LEU A 1 321 ? 13.203 -28.266 -23.094 1 93.62 321 LEU A C 1
ATOM 2520 O O . LEU A 1 321 ? 14.297 -28.844 -23.125 1 93.62 321 LEU A O 1
ATOM 2524 N N . THR A 1 322 ? 12.102 -28.859 -23.125 1 95.5 322 THR A N 1
ATOM 2525 C CA . THR A 1 322 ? 11.984 -30.281 -23.484 1 95.5 322 THR A CA 1
ATOM 2526 C C . THR A 1 322 ? 11.609 -30.438 -24.953 1 95.5 322 THR A C 1
ATOM 2528 O O . THR A 1 322 ? 10.703 -29.766 -25.453 1 95.5 322 THR A O 1
ATOM 2531 N N . ALA A 1 323 ? 12.359 -31.281 -25.609 1 93.81 323 ALA A N 1
ATOM 2532 C CA . ALA A 1 323 ? 12 -31.578 -27 1 93.81 323 ALA A CA 1
ATOM 2533 C C . ALA A 1 323 ? 10.602 -32.188 -27.094 1 93.81 323 ALA A C 1
ATOM 2535 O O . ALA A 1 323 ? 10.297 -33.156 -26.406 1 93.81 323 ALA A O 1
ATOM 2536 N N . ALA A 1 324 ? 9.773 -31.578 -27.922 1 93.88 324 ALA A N 1
ATOM 2537 C CA . ALA A 1 324 ? 8.406 -32.062 -28.109 1 93.88 324 ALA A CA 1
ATOM 2538 C C . ALA A 1 324 ? 8.156 -32.438 -29.578 1 93.88 324 ALA A C 1
ATOM 2540 O O . ALA A 1 324 ? 7.254 -31.875 -30.203 1 93.88 324 ALA A O 1
ATOM 2541 N N . ASP A 1 325 ? 8.969 -33.25 -30.047 1 93.62 325 ASP A N 1
ATOM 2542 C CA . ASP A 1 325 ? 8.883 -33.781 -31.406 1 93.62 325 ASP A CA 1
ATOM 2543 C C . ASP A 1 325 ? 9.242 -35.281 -31.438 1 93.62 325 ASP A C 1
ATOM 2545 O O . ASP A 1 325 ? 9.273 -35.938 -30.391 1 93.62 325 ASP A O 1
ATOM 2549 N N . ASP A 1 326 ? 9.477 -35.781 -32.594 1 94 326 ASP A N 1
ATOM 2550 C CA . ASP A 1 326 ? 9.648 -37.219 -32.781 1 94 326 ASP A CA 1
ATOM 2551 C C . ASP A 1 326 ? 10.945 -37.719 -32.125 1 94 326 ASP A C 1
ATOM 2553 O O . ASP A 1 326 ? 11.125 -38.906 -31.922 1 94 326 ASP A O 1
ATOM 2557 N N . SER A 1 327 ? 11.758 -36.812 -31.844 1 94.31 327 SER A N 1
ATOM 2558 C CA . SER A 1 327 ? 13.031 -37.188 -31.25 1 94.31 327 SER A CA 1
ATOM 2559 C C . SER A 1 327 ? 12.867 -37.562 -29.781 1 94.31 327 SER A C 1
ATOM 2561 O O . SER A 1 327 ? 13.758 -38.188 -29.188 1 94.31 327 SER A O 1
ATOM 2563 N N . ASN A 1 328 ? 11.805 -37.219 -29.188 1 95.62 328 ASN A N 1
ATOM 2564 C CA . ASN A 1 328 ? 11.5 -37.531 -27.797 1 95.62 328 ASN A CA 1
ATOM 2565 C C . ASN A 1 328 ? 10.414 -38.625 -27.688 1 95.62 328 ASN A C 1
ATOM 2567 O O . ASN A 1 328 ? 9.227 -38.312 -27.797 1 95.62 328 ASN A O 1
ATOM 2571 N N . PRO A 1 329 ? 10.812 -39.781 -27.406 1 96.12 329 PRO A N 1
ATOM 2572 C CA . PRO A 1 329 ? 9.828 -40.844 -27.391 1 96.12 329 PRO A CA 1
ATOM 2573 C C . PRO A 1 329 ? 8.734 -40.625 -26.344 1 96.12 329 PRO A C 1
ATOM 2575 O O . PRO A 1 329 ? 7.594 -41.062 -26.531 1 96.12 329 PRO A O 1
ATOM 2578 N N . TRP A 1 330 ? 9.086 -39.969 -25.266 1 96.69 330 TRP A N 1
ATOM 2579 C CA . TRP A 1 330 ? 8.102 -39.75 -24.219 1 96.69 330 TRP A CA 1
ATOM 2580 C C . TRP A 1 330 ? 7 -38.812 -24.688 1 96.69 330 TRP A C 1
ATOM 2582 O O . TRP A 1 330 ? 5.836 -38.969 -24.312 1 96.69 330 TRP A O 1
ATOM 2592 N N . TRP A 1 331 ? 7.352 -37.844 -25.578 1 97 331 TRP A N 1
ATOM 2593 C CA . TRP A 1 331 ? 6.348 -36.969 -26.172 1 97 331 TRP A CA 1
ATOM 2594 C C . TRP A 1 331 ? 5.457 -37.75 -27.141 1 97 331 TRP A C 1
ATOM 2596 O O . TRP A 1 331 ? 4.234 -37.594 -27.125 1 97 331 TRP A O 1
ATOM 2606 N N . VAL A 1 332 ? 6.078 -38.562 -27.891 1 96.81 332 VAL A N 1
ATOM 2607 C CA . VAL A 1 332 ? 5.344 -39.344 -28.875 1 96.81 332 VAL A CA 1
ATOM 2608 C C . VAL A 1 332 ? 4.324 -40.219 -28.156 1 96.81 332 VAL A C 1
ATOM 2610 O O . VAL A 1 332 ? 3.176 -40.344 -28.594 1 96.81 332 VAL A O 1
ATOM 2613 N N . LEU A 1 333 ? 4.789 -40.812 -27.078 1 97.44 333 LEU A N 1
ATOM 2614 C CA . LEU A 1 333 ? 3.906 -41.656 -26.297 1 97.44 333 LEU A CA 1
ATOM 2615 C C . LEU A 1 333 ? 2.738 -40.844 -25.719 1 97.44 333 LEU A C 1
ATOM 2617 O O . LEU A 1 333 ? 1.595 -41.312 -25.75 1 97.44 333 LEU A O 1
ATOM 2621 N N . LEU A 1 334 ? 2.977 -39.656 -25.203 1 97.94 334 LEU A N 1
ATOM 2622 C CA . LEU A 1 334 ? 1.936 -38.812 -24.641 1 97.94 334 LEU A CA 1
ATOM 2623 C C . LEU A 1 334 ? 0.901 -38.438 -25.688 1 97.94 334 LEU A C 1
ATOM 2625 O O . LEU A 1 334 ? -0.302 -38.562 -25.469 1 97.94 334 LEU A O 1
ATOM 2629 N N . GLU A 1 335 ? 1.395 -38 -26.781 1 97.56 335 GLU A N 1
ATOM 2630 C CA . GLU A 1 335 ? 0.512 -37.594 -27.875 1 97.56 335 GLU A CA 1
ATOM 2631 C C . GLU A 1 335 ? -0.389 -38.719 -28.328 1 97.56 335 GLU A C 1
ATOM 2633 O O . GLU A 1 335 ? -1.593 -38.531 -28.516 1 97.56 335 GLU A O 1
ATOM 2638 N N . LYS A 1 336 ? 0.211 -39.875 -28.5 1 97.38 336 LYS A N 1
ATOM 2639 C CA . LYS A 1 336 ? -0.546 -41.062 -28.938 1 97.38 336 LYS A CA 1
ATOM 2640 C C . LYS A 1 336 ? -1.574 -41.469 -27.891 1 97.38 336 LYS A C 1
ATOM 2642 O O . LYS A 1 336 ? -2.715 -41.781 -28.219 1 97.38 336 LYS A O 1
ATOM 2647 N N . ALA A 1 337 ? -1.121 -41.469 -26.641 1 98.12 337 ALA A N 1
ATOM 2648 C CA . ALA A 1 337 ? -2.01 -41.875 -25.547 1 98.12 337 ALA A CA 1
ATOM 2649 C C . ALA A 1 337 ? -3.205 -40.938 -25.438 1 98.12 337 ALA A C 1
ATOM 2651 O O . ALA A 1 337 ? -4.324 -41.375 -25.156 1 98.12 337 ALA A O 1
ATOM 2652 N N . VAL A 1 338 ? -3.016 -39.625 -25.625 1 98.19 338 VAL A N 1
ATOM 2653 C CA . VAL A 1 338 ? -4.09 -38.656 -25.578 1 98.19 338 VAL A CA 1
ATOM 2654 C C . VAL A 1 338 ? -5.051 -38.875 -26.734 1 98.19 338 VAL A C 1
ATOM 2656 O O . VAL A 1 338 ? -6.27 -38.906 -26.547 1 98.19 338 VAL A O 1
ATOM 2659 N N . ARG A 1 339 ? -4.5 -39.125 -27.875 1 97.06 339 ARG A N 1
ATOM 2660 C CA . ARG A 1 339 ? -5.32 -39.438 -29.047 1 97.06 339 ARG A CA 1
ATOM 2661 C C . ARG A 1 339 ? -6.16 -40.688 -28.828 1 97.06 339 ARG A C 1
ATOM 2663 O O . ARG A 1 339 ? -7.332 -40.719 -29.203 1 97.06 339 ARG A O 1
ATOM 2670 N N . ASP A 1 340 ? -5.531 -41.656 -28.266 1 96.38 340 ASP A N 1
ATOM 2671 C CA . ASP A 1 340 ? -6.211 -42.906 -28.016 1 96.38 340 ASP A CA 1
ATOM 2672 C C . ASP A 1 340 ? -7.355 -42.75 -27.016 1 96.38 340 ASP A C 1
ATOM 2674 O O . ASP A 1 340 ? -8.289 -43.531 -26.984 1 96.38 340 ASP A O 1
ATOM 2678 N N . SER A 1 341 ? -7.227 -41.781 -26.234 1 95 341 SER A N 1
ATOM 2679 C CA . SER A 1 341 ? -8.297 -41.5 -25.266 1 95 341 SER A CA 1
ATOM 2680 C C . SER A 1 341 ? -9.406 -40.656 -25.906 1 95 341 SER A C 1
ATOM 2682 O O . SER A 1 341 ? -10.391 -40.344 -25.234 1 95 341 SER A O 1
ATOM 2684 N N . GLY A 1 342 ? -9.258 -40.25 -27.125 1 94.31 342 GLY A N 1
ATOM 2685 C CA . GLY A 1 342 ? -10.328 -39.594 -27.875 1 94.31 342 GLY A CA 1
ATOM 2686 C C . GLY A 1 342 ? -10.219 -38.062 -27.875 1 94.31 342 GLY A C 1
ATOM 2687 O O . GLY A 1 342 ? -11.172 -37.375 -28.234 1 94.31 342 GLY A O 1
ATOM 2688 N N . VAL A 1 343 ? -9.086 -37.562 -27.422 1 95.38 343 VAL A N 1
ATOM 2689 C CA . VAL A 1 343 ? -8.859 -36.094 -27.375 1 95.38 343 VAL A CA 1
ATOM 2690 C C . VAL A 1 343 ? -7.582 -35.75 -28.125 1 95.38 343 VAL A C 1
ATOM 2692 O O . VAL A 1 343 ? -6.785 -36.656 -28.453 1 95.38 343 VAL A O 1
ATOM 2695 N N . ILE A 1 344 ? -7.488 -34.531 -28.547 1 95.81 344 ILE A N 1
ATOM 2696 C CA . ILE A 1 344 ? -6.285 -34.094 -29.234 1 95.81 344 ILE A CA 1
ATOM 2697 C C . ILE A 1 344 ? -5.5 -33.156 -28.312 1 95.81 344 ILE A C 1
ATOM 2699 O O . ILE A 1 344 ? -6.086 -32.375 -27.547 1 95.81 344 ILE A O 1
ATOM 2703 N N . VAL A 1 345 ? -4.215 -33.219 -28.391 1 96.56 345 VAL A N 1
ATOM 2704 C CA . VAL A 1 345 ? -3.35 -32.281 -27.688 1 96.56 345 VAL A CA 1
ATOM 2705 C C . VAL A 1 345 ? -2.742 -31.297 -28.672 1 96.56 345 VAL A C 1
ATOM 2707 O O . VAL A 1 345 ? -2.301 -31.688 -29.766 1 96.56 345 VAL A O 1
ATOM 2710 N N . ARG A 1 346 ? -2.766 -30.062 -28.375 1 95.12 346 ARG A N 1
ATOM 2711 C CA . ARG A 1 346 ? -2.195 -29.016 -29.219 1 95.12 346 ARG A CA 1
ATOM 2712 C C . ARG A 1 346 ? -0.671 -29.094 -29.234 1 95.12 346 ARG A C 1
ATOM 2714 O O . ARG A 1 346 ? -0.071 -29.766 -28.391 1 95.12 346 ARG A O 1
ATOM 2721 N N . LYS A 1 347 ? -0.129 -28.422 -30.25 1 93 347 LYS A N 1
ATOM 2722 C CA . LYS A 1 347 ? 1.325 -28.297 -30.266 1 93 347 LYS A CA 1
ATOM 2723 C C . LYS A 1 347 ? 1.825 -27.656 -28.969 1 93 347 LYS A C 1
ATOM 2725 O O . LYS A 1 347 ? 1.269 -26.672 -28.5 1 93 347 LYS A O 1
ATOM 2730 N N . PRO A 1 348 ? 2.814 -28.25 -28.406 1 95.44 348 PRO A N 1
ATOM 2731 C CA . PRO A 1 348 ? 3.307 -27.734 -27.125 1 95.44 348 PRO A CA 1
ATOM 2732 C C . PRO A 1 348 ? 3.852 -26.312 -27.234 1 95.44 348 PRO A C 1
ATOM 2734 O O . PRO A 1 348 ? 4.418 -25.938 -28.266 1 95.44 348 PRO A O 1
ATOM 2737 N N . GLU A 1 349 ? 3.656 -25.578 -26.219 1 94.12 349 GLU A N 1
ATOM 2738 C CA . GLU A 1 349 ? 4.164 -24.203 -26.109 1 94.12 349 GLU A CA 1
ATOM 2739 C C . GLU A 1 349 ? 4.789 -23.953 -24.75 1 94.12 349 GLU A C 1
ATOM 2741 O O . GLU A 1 349 ? 4.641 -24.766 -23.828 1 94.12 349 GLU A O 1
ATOM 2746 N N . VAL A 1 350 ? 5.531 -22.859 -24.703 1 96.25 350 VAL A N 1
ATOM 2747 C CA . VAL A 1 350 ? 6.035 -22.422 -23.406 1 96.25 350 VAL A CA 1
ATOM 2748 C C . VAL A 1 350 ? 4.887 -21.859 -22.562 1 96.25 350 VAL A C 1
ATOM 2750 O O . VAL A 1 350 ? 4.105 -21.031 -23.062 1 96.25 350 VAL A O 1
ATOM 2753 N N . SER A 1 351 ? 4.801 -22.359 -21.375 1 96.06 351 SER A N 1
ATOM 2754 C CA . SER A 1 351 ? 3.752 -21.891 -20.469 1 96.06 351 SER A CA 1
ATOM 2755 C C . SER A 1 351 ? 4 -20.438 -20.047 1 96.06 351 SER A C 1
ATOM 2757 O O . SER A 1 351 ? 5.148 -20.031 -19.859 1 96.06 351 SER A O 1
ATOM 2759 N N . PHE A 1 352 ? 2.924 -19.609 -19.859 1 94.56 352 PHE A N 1
ATOM 2760 C CA . PHE A 1 352 ? 3.074 -18.234 -19.422 1 94.56 352 PHE A CA 1
ATOM 2761 C C . PHE A 1 352 ? 3.506 -18.172 -17.953 1 94.56 352 PHE A C 1
ATOM 2763 O O . PHE A 1 352 ? 4.047 -17.156 -17.5 1 94.56 352 PHE A O 1
ATOM 2770 N N . GLY A 1 353 ? 3.254 -19.297 -17.219 1 94.56 353 GLY A N 1
ATOM 2771 C CA . GLY A 1 353 ? 3.646 -19.375 -15.828 1 94.56 353 GLY A CA 1
ATOM 2772 C C . GLY A 1 353 ? 4.867 -20.234 -15.594 1 94.56 353 GLY A C 1
ATOM 2773 O O . GLY A 1 353 ? 5.688 -20.422 -16.5 1 94.56 353 GLY A O 1
ATOM 2774 N N . THR A 1 354 ? 5.051 -20.547 -14.344 1 95.31 354 THR A N 1
ATOM 2775 C CA . THR A 1 354 ? 6.145 -21.422 -13.93 1 95.31 354 THR A CA 1
ATOM 2776 C C . THR A 1 354 ? 5.613 -22.594 -13.102 1 95.31 354 THR A C 1
ATOM 2778 O O . THR A 1 354 ? 4.699 -22.422 -12.297 1 95.31 354 THR A O 1
ATOM 2781 N N . THR A 1 355 ? 6.137 -23.766 -13.398 1 96.31 355 THR A N 1
ATOM 2782 C CA . THR A 1 355 ? 5.773 -24.953 -12.633 1 96.31 355 THR A CA 1
ATOM 2783 C C . THR A 1 355 ? 7.016 -25.625 -12.07 1 96.31 355 THR A C 1
ATOM 2785 O O . THR A 1 355 ? 8.141 -25.203 -12.336 1 96.31 355 THR A O 1
ATOM 2788 N N . ASP A 1 356 ? 6.797 -26.672 -11.328 1 97.88 356 ASP A N 1
ATOM 2789 C CA . ASP A 1 356 ? 7.895 -27.422 -10.727 1 97.88 356 ASP A CA 1
ATOM 2790 C C . ASP A 1 356 ? 8.688 -28.188 -11.781 1 97.88 356 ASP A C 1
ATOM 2792 O O . ASP A 1 356 ? 9.789 -28.656 -11.508 1 97.88 356 ASP A O 1
ATOM 2796 N N . ALA A 1 357 ? 8.156 -28.344 -12.961 1 97.25 357 ALA A N 1
ATOM 2797 C CA . ALA A 1 357 ? 8.852 -29.047 -14.039 1 97.25 357 ALA A CA 1
ATOM 2798 C C . ALA A 1 357 ? 10.234 -28.453 -14.266 1 97.25 357 ALA A C 1
ATOM 2800 O O . ALA A 1 357 ? 11.164 -29.172 -14.648 1 97.25 357 ALA A O 1
ATOM 2801 N N . ARG A 1 358 ? 10.375 -27.156 -14.016 1 95.12 358 ARG A N 1
ATOM 2802 C CA . ARG A 1 358 ? 11.625 -26.453 -14.273 1 95.12 358 ARG A CA 1
ATOM 2803 C C . ARG A 1 358 ? 12.773 -27.062 -13.484 1 95.12 358 ARG A C 1
ATOM 2805 O O . ARG A 1 358 ? 13.906 -27.125 -13.977 1 95.12 358 ARG A O 1
ATOM 2812 N N . TYR A 1 359 ? 12.516 -27.516 -12.281 1 96.19 359 TYR A N 1
ATOM 2813 C CA . TYR A 1 359 ? 13.57 -28.047 -11.43 1 96.19 359 TYR A CA 1
ATOM 2814 C C . TYR A 1 359 ? 14.109 -29.359 -11.992 1 96.19 359 TYR A C 1
ATOM 2816 O O . TYR A 1 359 ? 15.305 -29.625 -11.922 1 96.19 359 TYR A O 1
ATOM 2824 N N . PHE A 1 360 ? 13.219 -30.156 -12.516 1 96.44 360 PHE A N 1
ATOM 2825 C CA . PHE A 1 360 ? 13.633 -31.438 -13.094 1 96.44 360 PHE A CA 1
ATOM 2826 C C . PHE A 1 360 ? 14.352 -31.219 -14.414 1 96.44 360 PHE A C 1
ATOM 2828 O O . PHE A 1 360 ? 15.359 -31.891 -14.695 1 96.44 360 PHE A O 1
ATOM 2835 N N . ARG A 1 361 ? 13.82 -30.297 -15.18 1 93.81 361 ARG A N 1
ATOM 2836 C CA . ARG A 1 361 ? 14.492 -29.969 -16.438 1 93.81 361 ARG A CA 1
ATOM 2837 C C . ARG A 1 361 ? 15.906 -29.438 -16.172 1 93.81 361 ARG A C 1
ATOM 2839 O O . ARG A 1 361 ? 16.828 -29.703 -16.953 1 93.81 361 ARG A O 1
ATOM 2846 N N . GLN A 1 362 ? 16.047 -28.719 -15.148 1 91.81 362 GLN A N 1
ATOM 2847 C CA . GLN A 1 362 ? 17.359 -28.188 -14.797 1 91.81 362 GLN A CA 1
ATOM 2848 C C . GLN A 1 362 ? 18.359 -29.312 -14.523 1 91.81 362 GLN A C 1
ATOM 2850 O O . GLN A 1 362 ? 19.562 -29.141 -14.719 1 91.81 362 GLN A O 1
ATOM 2855 N N . GLN A 1 363 ? 17.812 -30.469 -14.102 1 91.44 363 GLN A N 1
ATOM 2856 C CA . GLN A 1 363 ? 18.656 -31.641 -13.828 1 91.44 363 GLN A CA 1
ATOM 2857 C C . GLN A 1 363 ? 18.859 -32.469 -15.086 1 91.44 363 GLN A C 1
ATOM 2859 O O . GLN A 1 363 ? 19.438 -33.562 -15.023 1 91.44 363 GLN A O 1
ATOM 2864 N N . GLY A 1 364 ? 18.281 -32.031 -16.219 1 89.75 364 GLY A N 1
ATOM 2865 C CA . GLY A 1 364 ? 18.484 -32.688 -17.484 1 89.75 364 GLY A CA 1
ATOM 2866 C C . GLY A 1 364 ? 17.391 -33.719 -17.797 1 89.75 364 GLY A C 1
ATOM 2867 O O . GLY A 1 364 ? 17.484 -34.469 -18.766 1 89.75 364 GLY A O 1
ATOM 2868 N N . VAL A 1 365 ? 16.375 -33.781 -16.969 1 95 365 VAL A N 1
ATOM 2869 C CA . VAL A 1 365 ? 15.289 -34.719 -17.188 1 95 365 VAL A CA 1
ATOM 2870 C C . VAL A 1 365 ? 14.172 -34.031 -17.984 1 95 365 VAL A C 1
ATOM 2872 O O . VAL A 1 365 ? 13.664 -33 -17.578 1 95 365 VAL A O 1
ATOM 2875 N N . PRO A 1 366 ? 13.82 -34.562 -19.141 1 96.31 366 PRO A N 1
ATOM 2876 C CA . PRO A 1 366 ? 12.703 -33.969 -19.875 1 96.31 366 PRO A CA 1
ATOM 2877 C C . PRO A 1 366 ? 11.398 -34 -19.078 1 96.31 366 PRO A C 1
ATOM 2879 O O . PRO A 1 366 ? 11.117 -34.969 -18.375 1 96.31 366 PRO A O 1
ATOM 2882 N N . ALA A 1 367 ? 10.711 -32.938 -19.203 1 97.62 367 ALA A N 1
ATOM 2883 C CA . ALA A 1 367 ? 9.453 -32.75 -18.469 1 97.62 367 ALA A CA 1
ATOM 2884 C C . ALA A 1 367 ? 8.406 -32.062 -19.312 1 97.62 367 ALA A C 1
ATOM 2886 O O . ALA A 1 367 ? 8.734 -31.125 -20.062 1 97.62 367 ALA A O 1
ATOM 2887 N N . ILE A 1 368 ? 7.176 -32.438 -19.219 1 98.19 368 ILE A N 1
ATOM 2888 C CA . ILE A 1 368 ? 6.062 -31.812 -19.938 1 98.19 368 ILE A CA 1
ATOM 2889 C C . ILE A 1 368 ? 4.98 -31.406 -18.938 1 98.19 368 ILE A C 1
ATOM 2891 O O . ILE A 1 368 ? 4.664 -32.156 -18.016 1 98.19 368 ILE A O 1
ATOM 2895 N N . GLY A 1 369 ? 4.52 -30.172 -19.062 1 98.12 369 GLY A N 1
ATOM 2896 C CA . GLY A 1 369 ? 3.316 -29.75 -18.359 1 98.12 369 GLY A CA 1
ATOM 2897 C C . GLY A 1 369 ? 2.037 -30.156 -19.062 1 98.12 369 GLY A C 1
ATOM 2898 O O . GLY A 1 369 ? 1.856 -29.875 -20.25 1 98.12 369 GLY A O 1
ATOM 2899 N N . PHE A 1 370 ? 1.166 -30.844 -18.312 1 98.44 370 PHE A N 1
ATOM 2900 C CA . PHE A 1 370 ? -0.05 -31.359 -18.938 1 98.44 370 PHE A CA 1
ATOM 2901 C C . PHE A 1 370 ? -1.151 -31.531 -17.891 1 98.44 370 PHE A C 1
ATOM 2903 O O . PHE A 1 370 ? -0.941 -32.188 -16.859 1 98.44 370 PHE A O 1
ATOM 2910 N N . SER A 1 371 ? -2.246 -30.906 -18.094 1 98.38 371 SER A N 1
ATOM 2911 C CA . SER A 1 371 ? -3.486 -31.125 -17.359 1 98.38 371 SER A CA 1
ATOM 2912 C C . SER A 1 371 ? -4.637 -31.453 -18.297 1 98.38 371 SER A C 1
ATOM 2914 O O . SER A 1 371 ? -4.969 -30.656 -19.188 1 98.38 371 SER A O 1
ATOM 2916 N N . PRO A 1 372 ? -5.234 -32.594 -18.141 1 98.38 372 PRO A N 1
ATOM 2917 C CA . PRO A 1 372 ? -6.34 -32.938 -19.031 1 98.38 372 PRO A CA 1
ATOM 2918 C C . PRO A 1 372 ? -7.633 -32.219 -18.688 1 98.38 372 PRO A C 1
ATOM 2920 O O . PRO A 1 372 ? -8.609 -32.844 -18.266 1 98.38 372 PRO A O 1
ATOM 2923 N N . ILE A 1 373 ? -7.648 -30.938 -18.906 1 98.19 373 ILE A N 1
ATOM 2924 C CA . ILE A 1 373 ? -8.797 -30.078 -18.672 1 98.19 373 ILE A CA 1
ATOM 2925 C C . ILE A 1 373 ? -9.148 -29.328 -19.969 1 98.19 373 ILE A C 1
ATOM 2927 O O . ILE A 1 373 ? -8.422 -28.422 -20.375 1 98.19 373 ILE A O 1
ATOM 2931 N N . ALA A 1 374 ? -10.211 -29.734 -20.594 1 97.5 374 ALA A N 1
ATOM 2932 C CA . ALA A 1 374 ? -10.703 -29.094 -21.812 1 97.5 374 ALA A CA 1
ATOM 2933 C C . ALA A 1 374 ? -12.023 -28.391 -21.562 1 97.5 374 ALA A C 1
ATOM 2935 O O . ALA A 1 374 ? -12.617 -28.516 -20.484 1 97.5 374 ALA A O 1
ATOM 2936 N N . ASN A 1 375 ? -12.43 -27.516 -22.484 1 97.38 375 ASN A N 1
ATOM 2937 C CA . ASN A 1 375 ? -13.719 -26.828 -22.438 1 97.38 375 ASN A CA 1
ATOM 2938 C C . ASN A 1 375 ? -13.922 -26.094 -21.125 1 97.38 375 ASN A C 1
ATOM 2940 O O . ASN A 1 375 ? -15.008 -26.141 -20.547 1 97.38 375 ASN A O 1
ATOM 2944 N N . THR A 1 376 ? -12.914 -25.547 -20.562 1 97.88 376 THR A N 1
ATOM 2945 C CA . THR A 1 376 ? -12.93 -24.922 -19.234 1 97.88 376 THR A CA 1
ATOM 2946 C C . THR A 1 376 ? -12.203 -23.578 -19.281 1 97.88 376 THR A C 1
ATOM 2948 O O . THR A 1 376 ? -11.078 -23.484 -19.781 1 97.88 376 THR A O 1
ATOM 2951 N N . PRO A 1 377 ? -12.812 -22.531 -18.828 1 96.62 377 PRO A N 1
ATOM 2952 C CA . PRO A 1 377 ? -12.102 -21.25 -18.766 1 96.62 377 PRO A CA 1
ATOM 2953 C C . PRO A 1 377 ? -10.906 -21.297 -17.828 1 96.62 377 PRO A C 1
ATOM 2955 O O . PRO A 1 377 ? -10.914 -22.047 -16.844 1 96.62 377 PRO A O 1
ATOM 2958 N N . LEU A 1 378 ? -9.898 -20.516 -18.156 1 96.12 378 LEU A N 1
ATOM 2959 C CA . LEU A 1 378 ? -8.727 -20.391 -17.297 1 96.12 378 LEU A CA 1
ATOM 2960 C C . LEU A 1 378 ? -9.055 -19.594 -16.047 1 96.12 378 LEU A C 1
ATOM 2962 O O . LEU A 1 378 ? -9.188 -18.359 -16.109 1 96.12 378 LEU A O 1
ATOM 2966 N N . LEU A 1 379 ? -9.086 -20.266 -14.844 1 96.12 379 LEU A N 1
ATOM 2967 C CA . LEU A 1 379 ? -9.547 -19.594 -13.625 1 96.12 379 LEU A CA 1
ATOM 2968 C C . LEU A 1 379 ? -8.555 -19.812 -12.484 1 96.12 379 LEU A C 1
ATOM 2970 O O . LEU A 1 379 ? -8.875 -19.547 -11.32 1 96.12 379 LEU A O 1
ATOM 2974 N N . LEU A 1 380 ? -7.379 -20.312 -12.82 1 94.44 380 LEU A N 1
ATOM 2975 C CA . LEU A 1 380 ? -6.395 -20.453 -11.75 1 94.44 380 LEU A CA 1
ATOM 2976 C C . LEU A 1 380 ? -6.055 -19.094 -11.141 1 94.44 380 LEU A C 1
ATOM 2978 O O . LEU A 1 380 ? -5.871 -18.109 -11.859 1 94.44 380 LEU A O 1
ATOM 2982 N N . HIS A 1 381 ? -6 -19.047 -9.805 1 95.56 381 HIS A N 1
ATOM 2983 C CA . HIS A 1 381 ? -5.711 -17.875 -9 1 95.56 381 HIS A CA 1
ATOM 2984 C C . HIS A 1 381 ? -6.844 -16.859 -9.086 1 95.56 381 HIS A C 1
ATOM 2986 O O . HIS A 1 381 ? -6.688 -15.711 -8.664 1 95.56 381 HIS A O 1
ATOM 2992 N N . ASP A 1 382 ? -7.977 -17.25 -9.648 1 95.94 382 ASP A N 1
ATOM 2993 C CA . ASP A 1 382 ? -9.141 -16.375 -9.75 1 95.94 382 ASP A CA 1
ATOM 2994 C C . ASP A 1 382 ? -10.172 -16.719 -8.672 1 95.94 382 ASP A C 1
ATOM 2996 O O . ASP A 1 382 ? -10.016 -17.688 -7.938 1 95.94 382 ASP A O 1
ATOM 3000 N N . HIS A 1 383 ? -11.203 -15.781 -8.602 1 96.25 383 HIS A N 1
ATOM 3001 C CA . HIS A 1 383 ? -12.375 -16.172 -7.832 1 96.25 383 HIS A CA 1
ATOM 3002 C C . HIS A 1 383 ? -13.172 -17.25 -8.547 1 96.25 383 HIS A C 1
ATOM 3004 O O . HIS A 1 383 ? -13.109 -17.375 -9.773 1 96.25 383 HIS A O 1
ATOM 3010 N N . ASN A 1 384 ? -13.812 -18.094 -7.734 1 97.75 384 ASN A N 1
ATOM 3011 C CA . ASN A 1 384 ? -14.766 -19.078 -8.242 1 97.75 384 ASN A CA 1
ATOM 3012 C C . ASN A 1 384 ? -14.094 -20.078 -9.172 1 97.75 384 ASN A C 1
ATOM 3014 O O . ASN A 1 384 ? -14.656 -20.453 -10.211 1 97.75 384 ASN A O 1
ATOM 3018 N N . GLU A 1 385 ? -12.891 -20.375 -8.898 1 98.25 385 GLU A N 1
ATOM 3019 C CA . GLU A 1 385 ? -12.25 -21.484 -9.586 1 98.25 385 GLU A CA 1
ATOM 3020 C C . GLU A 1 385 ? -13.133 -22.734 -9.57 1 98.25 385 GLU A C 1
ATOM 3022 O O . GLU A 1 385 ? -13.727 -23.078 -8.547 1 98.25 385 GLU A O 1
ATOM 3027 N N . HIS A 1 386 ? -13.281 -23.375 -10.75 1 98.62 386 HIS A N 1
ATOM 3028 C CA . HIS A 1 386 ? -14.109 -24.578 -10.82 1 98.62 386 HIS A CA 1
ATOM 3029 C C . HIS A 1 386 ? -13.68 -25.484 -11.969 1 98.62 386 HIS A C 1
ATOM 3031 O O . HIS A 1 386 ? -12.922 -25.062 -12.844 1 98.62 386 HIS A O 1
ATOM 3037 N N . LEU A 1 387 ? -14.031 -26.703 -11.898 1 98.75 387 LEU A N 1
ATOM 3038 C CA . LEU A 1 387 ? -13.836 -27.734 -12.906 1 98.75 387 LEU A CA 1
ATOM 3039 C C . LEU A 1 387 ? -15.055 -28.641 -13.008 1 98.75 387 LEU A C 1
ATOM 3041 O O . LEU A 1 387 ? -15.547 -29.141 -11.992 1 98.75 387 LEU A O 1
ATOM 3045 N N . ASN A 1 388 ? -15.602 -28.797 -14.203 1 98.62 388 ASN A N 1
ATOM 3046 C CA . ASN A 1 388 ? -16.781 -29.641 -14.383 1 98.62 388 ASN A CA 1
ATOM 3047 C C . ASN A 1 388 ? -16.469 -31.109 -14.109 1 98.62 388 ASN A C 1
ATOM 3049 O O . ASN A 1 388 ? -15.414 -31.609 -14.523 1 98.62 388 ASN A O 1
ATOM 3053 N N . GLN A 1 389 ? -17.391 -31.844 -13.469 1 98.12 389 GLN A N 1
ATOM 3054 C CA . GLN A 1 389 ? -17.172 -33.25 -13.094 1 98.12 389 GLN A CA 1
ATOM 3055 C C . GLN A 1 389 ? -16.938 -34.094 -14.328 1 98.12 389 GLN A C 1
ATOM 3057 O O . GLN A 1 389 ? -16.141 -35.062 -14.281 1 98.12 389 GLN A O 1
ATOM 3062 N N . ARG A 1 390 ? -17.578 -33.812 -15.414 1 97.62 390 ARG A N 1
ATOM 3063 C CA . ARG A 1 390 ? -17.406 -34.594 -16.625 1 97.62 390 ARG A CA 1
ATOM 3064 C C . ARG A 1 390 ? -15.992 -34.438 -17.188 1 97.62 390 ARG A C 1
ATOM 3066 O O . ARG A 1 390 ? -15.375 -35.406 -17.609 1 97.62 390 ARG A O 1
ATOM 3073 N N . GLU A 1 391 ? -15.578 -33.188 -17.219 1 98 391 GLU A N 1
ATOM 3074 C CA . GLU A 1 391 ? -14.219 -32.938 -17.688 1 98 391 GLU A CA 1
ATOM 3075 C C . GLU A 1 391 ? -13.195 -33.594 -16.75 1 98 391 GLU A C 1
ATOM 3077 O O . GLU A 1 391 ? -12.164 -34.094 -17.219 1 98 391 GLU A O 1
ATOM 3082 N N . TYR A 1 392 ? -13.5 -33.594 -15.484 1 98.5 392 TYR A N 1
ATOM 3083 C CA . TYR A 1 392 ? -12.625 -34.25 -14.508 1 98.5 392 TYR A CA 1
ATOM 3084 C C . TYR A 1 392 ? -12.523 -35.75 -14.781 1 98.5 392 TYR A C 1
ATOM 3086 O O . TYR A 1 392 ? -11.422 -36.312 -14.797 1 98.5 392 TYR A O 1
ATOM 3094 N N . LEU A 1 393 ? -13.594 -36.344 -14.969 1 98.38 393 LEU A N 1
ATOM 3095 C CA . LEU A 1 393 ? -13.641 -37.781 -15.195 1 98.38 393 LEU A CA 1
ATOM 3096 C C . LEU A 1 393 ? -12.977 -38.156 -16.516 1 98.38 393 LEU A C 1
ATOM 3098 O O . LEU A 1 393 ? -12.273 -39.156 -16.609 1 98.38 393 LEU A O 1
ATOM 3102 N N . LYS A 1 394 ? -13.211 -37.344 -17.516 1 98 394 LYS A N 1
ATOM 3103 C CA . LYS A 1 394 ? -12.516 -37.531 -18.781 1 98 394 LYS A CA 1
ATOM 3104 C C . LYS A 1 394 ? -11 -37.469 -18.594 1 98 394 LYS A C 1
ATOM 3106 O O . LYS A 1 394 ? -10.258 -38.219 -19.234 1 98 394 LYS A O 1
ATOM 3111 N N . GLY A 1 395 ? -10.609 -36.594 -17.797 1 98.44 395 GLY A N 1
ATOM 3112 C CA . GLY A 1 395 ? -9.195 -36.469 -17.5 1 98.44 395 GLY A CA 1
ATOM 3113 C C . GLY A 1 395 ? -8.609 -37.719 -16.844 1 98.44 395 GLY A C 1
ATOM 3114 O O . GLY A 1 395 ? -7.469 -38.094 -17.109 1 98.44 395 GLY A O 1
ATOM 3115 N N . VAL A 1 396 ? -9.383 -38.312 -15.977 1 98.38 396 VAL A N 1
ATOM 3116 C CA . VAL A 1 396 ? -8.953 -39.562 -15.352 1 98.38 396 VAL A CA 1
ATOM 3117 C C . VAL A 1 396 ? -8.68 -40.625 -16.422 1 98.38 396 VAL A C 1
ATOM 3119 O O . VAL A 1 396 ? -7.656 -41.312 -16.391 1 98.38 396 VAL A O 1
ATOM 3122 N N . ASP A 1 397 ? -9.547 -40.688 -17.391 1 98.19 397 ASP A N 1
ATOM 3123 C CA . ASP A 1 397 ? -9.398 -41.656 -18.469 1 98.19 397 ASP A CA 1
ATOM 3124 C C . ASP A 1 397 ? -8.164 -41.344 -19.312 1 98.19 397 ASP A C 1
ATOM 3126 O O . ASP A 1 397 ? -7.445 -42.25 -19.734 1 98.19 397 ASP A O 1
ATOM 3130 N N . THR A 1 398 ? -7.984 -40.125 -19.562 1 98.62 398 THR A N 1
ATOM 3131 C CA . THR A 1 398 ? -6.82 -39.719 -20.344 1 98.62 398 THR A CA 1
ATOM 3132 C C . THR A 1 398 ? -5.531 -40.062 -19.609 1 98.62 398 THR A C 1
ATOM 3134 O O . THR A 1 398 ? -4.598 -40.594 -20.219 1 98.62 398 THR A O 1
ATOM 3137 N N . TYR A 1 399 ? -5.477 -39.844 -18.328 1 98.81 399 TYR A N 1
ATOM 3138 C CA . TYR A 1 399 ? -4.285 -40.188 -17.562 1 98.81 399 TYR A CA 1
ATOM 3139 C C . TYR A 1 399 ? -4.086 -41.688 -17.516 1 98.81 399 TYR A C 1
ATOM 3141 O O . TYR A 1 399 ? -2.953 -42.188 -17.5 1 98.81 399 TYR A O 1
ATOM 3149 N N . ALA A 1 400 ? -5.176 -42.438 -17.422 1 98.62 400 ALA A N 1
ATOM 3150 C CA . ALA A 1 400 ? -5.031 -43.906 -17.469 1 98.62 400 ALA A CA 1
ATOM 3151 C C . ALA A 1 400 ? -4.348 -44.344 -18.766 1 98.62 400 ALA A C 1
ATOM 3153 O O . ALA A 1 400 ? -3.457 -45.188 -18.75 1 98.62 400 ALA A O 1
ATOM 3154 N N . SER A 1 401 ? -4.762 -43.719 -19.844 1 98.56 401 SER A N 1
ATOM 3155 C CA . SER A 1 401 ? -4.16 -44.031 -21.141 1 98.56 401 SER A CA 1
ATOM 3156 C C . SER A 1 401 ? -2.684 -43.625 -21.156 1 98.56 401 SER A C 1
ATOM 3158 O O . SER A 1 401 ? -1.845 -44.406 -21.625 1 98.56 401 SER A O 1
ATOM 3160 N N . ILE A 1 402 ? -2.342 -42.5 -20.641 1 98.75 402 ILE A N 1
ATOM 3161 C CA . ILE A 1 402 ? -0.979 -41.969 -20.656 1 98.75 402 ILE A CA 1
ATOM 3162 C C . ILE A 1 402 ? -0.088 -42.844 -19.75 1 98.75 402 ILE A C 1
ATOM 3164 O O . ILE A 1 402 ? 0.991 -43.25 -20.172 1 98.75 402 ILE A O 1
ATOM 3168 N N . ILE A 1 403 ? -0.564 -43.094 -18.562 1 98.75 403 ILE A N 1
ATOM 3169 C CA . ILE A 1 403 ? 0.227 -43.875 -17.609 1 98.75 403 ILE A CA 1
ATOM 3170 C C . ILE A 1 403 ? 0.447 -45.281 -18.141 1 98.75 403 ILE A C 1
ATOM 3172 O O . ILE A 1 403 ? 1.544 -45.844 -18.016 1 98.75 403 ILE A O 1
ATOM 3176 N N . LYS A 1 404 ? -0.547 -45.844 -18.75 1 98.38 404 LYS A N 1
ATOM 3177 C CA . LYS A 1 404 ? -0.404 -47.156 -19.359 1 98.38 404 LYS A CA 1
ATOM 3178 C C . LYS A 1 404 ? 0.667 -47.156 -20.438 1 98.38 404 LYS A C 1
ATOM 3180 O O . LYS A 1 404 ? 1.495 -48.062 -20.516 1 98.38 404 LYS A O 1
ATOM 3185 N N . ALA A 1 405 ? 0.595 -46.156 -21.234 1 98.06 405 ALA A N 1
ATOM 3186 C CA . ALA A 1 405 ? 1.566 -46.031 -22.312 1 98.06 405 ALA A CA 1
ATOM 3187 C C . ALA A 1 405 ? 2.984 -45.906 -21.766 1 98.06 405 ALA A C 1
ATOM 3189 O O . ALA A 1 405 ? 3.898 -46.594 -22.219 1 98.06 405 ALA A O 1
ATOM 3190 N N . TYR A 1 406 ? 3.189 -45.031 -20.828 1 98 406 TYR A N 1
ATOM 3191 C CA . TYR A 1 406 ? 4.504 -44.844 -20.234 1 98 406 TYR A CA 1
ATOM 3192 C C . TYR A 1 406 ? 4.996 -46.094 -19.547 1 98 406 TYR A C 1
ATOM 3194 O O . TYR A 1 406 ? 6.156 -46.5 -19.703 1 98 406 TYR A O 1
ATOM 3202 N N . ALA A 1 407 ? 4.109 -46.719 -18.844 1 97.19 407 ALA A N 1
ATOM 3203 C CA . ALA A 1 407 ? 4.461 -47.844 -18 1 97.19 407 ALA A CA 1
ATOM 3204 C C . ALA A 1 407 ? 4.766 -49.094 -18.859 1 97.19 407 ALA A C 1
ATOM 3206 O O . ALA A 1 407 ? 5.379 -50.031 -18.391 1 97.19 407 ALA A O 1
ATOM 3207 N N . SER A 1 408 ? 4.352 -49.094 -20.109 1 96.12 408 SER A N 1
ATOM 3208 C CA . SER A 1 408 ? 4.488 -50.25 -20.969 1 96.12 408 SER A CA 1
ATOM 3209 C C . SER A 1 408 ? 5.645 -50.094 -21.953 1 96.12 408 SER A C 1
ATOM 3211 O O . SER A 1 408 ? 6.012 -51.031 -22.656 1 96.12 408 SER A O 1
ATOM 3213 N N . PHE A 1 409 ? 6.133 -48.938 -21.984 1 91.5 409 PHE A N 1
ATOM 3214 C CA . PHE A 1 409 ? 7.121 -48.594 -23 1 91.5 409 PHE A CA 1
ATOM 3215 C C . PHE A 1 409 ? 8.438 -49.312 -22.734 1 91.5 409 PHE A C 1
ATOM 3217 O O . PHE A 1 409 ? 9.062 -49.094 -21.688 1 91.5 409 PHE A O 1
ATOM 3224 N N . ALA A 1 410 ? 8.703 -50.406 -23.484 1 80.69 410 ALA A N 1
ATOM 3225 C CA . ALA A 1 410 ? 9.984 -51.094 -23.406 1 80.69 410 ALA A CA 1
ATOM 3226 C C . ALA A 1 410 ? 10.797 -50.875 -24.688 1 80.69 410 ALA A C 1
ATOM 3228 O O . ALA A 1 410 ? 10.281 -51.062 -25.797 1 80.69 410 ALA A O 1
ATOM 3229 N N . GLU A 1 411 ? 11.609 -49.969 -24.781 1 62.91 411 GLU A N 1
ATOM 3230 C CA . GLU A 1 411 ? 12.438 -49.812 -25.969 1 62.91 411 GLU A CA 1
ATOM 3231 C C . GLU A 1 411 ? 12.953 -51.156 -26.484 1 62.91 411 GLU A C 1
ATOM 3233 O O . GLU A 1 411 ? 13.297 -52.031 -25.688 1 62.91 411 GLU A O 1
ATOM 3238 N N . GLU A 1 412 ? 12.414 -51.688 -27.609 1 49.62 412 GLU A N 1
ATOM 3239 C CA . GLU A 1 412 ? 13.109 -52.844 -28.188 1 49.62 412 GLU A CA 1
ATOM 3240 C C . GLU A 1 412 ? 14.617 -52.719 -28.016 1 49.62 412 GLU A C 1
ATOM 3242 O O . GLU A 1 412 ? 15.227 -51.719 -28.469 1 49.62 412 GLU A O 1
ATOM 3247 N N . THR A 1 413 ? 15.109 -52.969 -26.984 1 44.31 413 THR A N 1
ATOM 3248 C CA . THR A 1 413 ? 16.562 -53.094 -27.016 1 44.31 413 THR A CA 1
ATOM 3249 C C . THR A 1 413 ? 17.016 -53.844 -28.281 1 44.31 413 THR A C 1
ATOM 3251 O O . THR A 1 413 ? 16.344 -54.781 -28.734 1 44.31 413 THR A O 1
ATOM 3254 N N . GLU A 1 414 ? 17.812 -53.25 -29.203 1 41.22 414 GLU A N 1
ATOM 3255 C CA . GLU A 1 414 ? 18.531 -53.812 -30.344 1 41.22 414 GLU A CA 1
ATOM 3256 C C . GLU A 1 414 ? 18.891 -55.281 -30.078 1 41.22 414 GLU A C 1
ATOM 3258 O O . GLU A 1 414 ? 19.422 -55.969 -30.953 1 41.22 414 GLU A O 1
ATOM 3263 N N . ALA A 1 415 ? 18.906 -56.031 -29.125 1 44.72 415 ALA A N 1
ATOM 3264 C CA . ALA A 1 415 ? 19.391 -57.406 -29.188 1 44.72 415 ALA A CA 1
ATOM 3265 C C . ALA A 1 415 ? 18.422 -58.312 -29.938 1 44.72 415 ALA A C 1
ATOM 3267 O O . ALA A 1 415 ? 18.828 -59.312 -30.516 1 44.72 415 ALA A O 1
ATOM 3268 N N . ASN A 1 416 ? 17.172 -58.156 -30.062 1 38.72 416 ASN A N 1
ATOM 3269 C CA . ASN A 1 416 ? 16.375 -59.125 -30.812 1 38.72 416 ASN A CA 1
ATOM 3270 C C . ASN A 1 416 ? 16.391 -58.812 -32.312 1 38.72 416 ASN A C 1
ATOM 3272 O O . ASN A 1 416 ? 15.648 -59.438 -33.062 1 38.72 416 ASN A O 1
ATOM 3276 N N . ALA A 1 417 ? 16.797 -57.656 -32.75 1 44.19 417 ALA A N 1
ATOM 3277 C CA . ALA A 1 417 ? 16.953 -57.594 -34.219 1 44.19 417 ALA A CA 1
ATOM 3278 C C . ALA A 1 417 ? 17.969 -58.625 -34.719 1 44.19 417 ALA A C 1
ATOM 3280 O O . ALA A 1 417 ? 18.047 -58.875 -35.906 1 44.19 417 ALA A O 1
ATOM 3281 N N . SER A 1 418 ? 19.078 -59.031 -33.969 1 35.09 418 SER A N 1
ATOM 3282 C CA . SER A 1 418 ? 20.016 -59.969 -34.562 1 35.09 418 SER A CA 1
ATOM 3283 C C . SER A 1 418 ? 19.359 -61.344 -34.75 1 35.09 418 SER A C 1
ATOM 3285 O O . SER A 1 418 ? 19.906 -62.188 -35.438 1 35.09 418 SER A O 1
ATOM 3287 N N . LYS A 1 419 ? 18.438 -61.781 -33.75 1 39.56 419 LYS A N 1
ATOM 3288 C CA . LYS A 1 419 ? 18.109 -63.188 -34.031 1 39.56 419 LYS A CA 1
ATOM 3289 C C . LYS A 1 419 ? 17.203 -63.312 -35.25 1 39.56 419 LYS A C 1
ATOM 3291 O O . LYS A 1 419 ? 16.891 -64.438 -35.688 1 39.56 419 LYS A O 1
ATOM 3296 N N . ALA A 1 420 ? 16.453 -62.312 -35.406 1 39.53 420 ALA A N 1
ATOM 3297 C CA . ALA A 1 420 ? 15.641 -62.688 -36.562 1 39.53 420 ALA A CA 1
ATOM 3298 C C . ALA A 1 420 ? 16.469 -62.719 -37.812 1 39.53 420 ALA A C 1
ATOM 3300 O O . ALA A 1 420 ? 15.961 -63.031 -38.906 1 39.53 420 ALA A O 1
ATOM 3301 N N . GLU A 1 421 ? 17.609 -61.812 -37.844 1 32.22 421 GLU A N 1
ATOM 3302 C CA . GLU A 1 421 ? 18.438 -62.094 -39 1 32.22 421 GLU A CA 1
ATOM 3303 C C . GLU A 1 421 ? 19.141 -63.469 -38.812 1 32.22 421 GLU A C 1
ATOM 3305 O O . GLU A 1 421 ? 19.891 -63.875 -39.688 1 32.22 421 GLU A O 1
ATOM 3310 N N . LEU A 1 422 ? 18.922 -64 -37.531 1 27.3 422 LEU A N 1
ATOM 3311 C CA . LEU A 1 422 ? 19.297 -65.438 -37.719 1 27.3 422 LEU A CA 1
ATOM 3312 C C . LEU A 1 422 ? 18.094 -66.25 -38.125 1 27.3 422 LEU A C 1
ATOM 3314 O O . LEU A 1 422 ? 17 -66.062 -37.594 1 27.3 422 LEU A O 1
ATOM 3318 N N . MET B 1 1 ? 19.391 31.469 41.625 1 31.25 1 MET B N 1
ATOM 3319 C CA . MET B 1 1 ? 18.172 32 41 1 31.25 1 MET B CA 1
ATOM 3320 C C . MET B 1 1 ? 18.094 31.547 39.531 1 31.25 1 MET B C 1
ATOM 3322 O O . MET B 1 1 ? 19 31.828 38.75 1 31.25 1 MET B O 1
ATOM 3326 N N . THR B 1 2 ? 17.562 30.422 39.188 1 48.91 2 THR B N 1
ATOM 3327 C CA . THR B 1 2 ? 17.578 29.781 37.875 1 48.91 2 THR B CA 1
ATOM 3328 C C . THR B 1 2 ? 17.219 30.781 36.781 1 48.91 2 THR B C 1
ATOM 3330 O O . THR B 1 2 ? 16.391 31.672 36.969 1 48.91 2 THR B O 1
ATOM 3333 N N . ASP B 1 3 ? 18.125 31.078 35.844 1 71.19 3 ASP B N 1
ATOM 3334 C CA . ASP B 1 3 ? 17.969 31.938 34.656 1 71.19 3 ASP B CA 1
ATOM 3335 C C . ASP B 1 3 ? 16.547 31.844 34.094 1 71.19 3 ASP B C 1
ATOM 3337 O O . ASP B 1 3 ? 16.047 30.734 33.875 1 71.19 3 ASP B O 1
ATOM 3341 N N . PRO B 1 4 ? 15.695 32.906 34.406 1 83.31 4 PRO B N 1
ATOM 3342 C CA . PRO B 1 4 ? 14.312 32.938 33.938 1 83.31 4 PRO B CA 1
ATOM 3343 C C . PRO B 1 4 ? 14.125 32.25 32.594 1 83.31 4 PRO B C 1
ATOM 3345 O O . PRO B 1 4 ? 13.125 31.562 32.375 1 83.31 4 PRO B O 1
ATOM 3348 N N . SER B 1 5 ? 15.094 32.312 31.875 1 91.19 5 SER B N 1
ATOM 3349 C CA . SER B 1 5 ? 15.023 31.672 30.562 1 91.19 5 SER B CA 1
ATOM 3350 C C . SER B 1 5 ? 15.055 30.141 30.688 1 91.19 5 SER B C 1
ATOM 3352 O O . SER B 1 5 ? 14.383 29.438 29.922 1 91.19 5 SER B O 1
ATOM 3354 N N . SER B 1 6 ? 15.734 29.672 31.641 1 93.56 6 SER B N 1
ATOM 3355 C CA . SER B 1 6 ? 15.844 28.234 31.844 1 93.56 6 SER B CA 1
ATOM 3356 C C . SER B 1 6 ? 14.516 27.625 32.281 1 93.56 6 SER B C 1
ATOM 3358 O O . SER B 1 6 ? 14.164 26.516 31.875 1 93.56 6 SER B O 1
ATOM 3360 N N . ALA B 1 7 ? 13.773 28.312 33.094 1 96.62 7 ALA B N 1
ATOM 3361 C CA . ALA B 1 7 ? 12.469 27.828 33.562 1 96.62 7 ALA B CA 1
ATOM 3362 C C . ALA B 1 7 ? 11.469 27.781 32.406 1 96.62 7 ALA B C 1
ATOM 3364 O O . ALA B 1 7 ? 10.641 26.875 32.312 1 96.62 7 ALA B O 1
ATOM 3365 N N . ILE B 1 8 ? 11.547 28.828 31.578 1 98.19 8 ILE B N 1
ATOM 3366 C CA . ILE B 1 8 ? 10.664 28.891 30.406 1 98.19 8 ILE B CA 1
ATOM 3367 C C . ILE B 1 8 ? 10.922 27.688 29.5 1 98.19 8 ILE B C 1
ATOM 3369 O O . ILE B 1 8 ? 9.984 27.016 29.062 1 98.19 8 ILE B O 1
ATOM 3373 N N . ILE B 1 9 ? 12.172 27.391 29.234 1 98.5 9 ILE B N 1
ATOM 3374 C CA . ILE B 1 9 ? 12.562 26.297 28.359 1 98.5 9 ILE B CA 1
ATOM 3375 C C . ILE B 1 9 ? 12.172 24.953 29 1 98.5 9 ILE B C 1
ATOM 3377 O O . ILE B 1 9 ? 11.703 24.047 28.312 1 98.5 9 ILE B O 1
ATOM 3381 N N . SER B 1 10 ? 12.312 24.859 30.266 1 98.44 10 SER B N 1
ATOM 3382 C CA . SER B 1 10 ? 11.977 23.641 30.984 1 98.44 10 SER B CA 1
ATOM 3383 C C . SER B 1 10 ? 10.492 23.312 30.875 1 98.44 10 SER B C 1
ATOM 3385 O O . SER B 1 10 ? 10.109 22.156 30.672 1 98.44 10 SER B O 1
ATOM 3387 N N . ARG B 1 11 ? 9.648 24.297 30.938 1 98.44 11 ARG B N 1
ATOM 3388 C CA . ARG B 1 11 ? 8.211 24.078 30.797 1 98.44 11 ARG B CA 1
ATOM 3389 C C . ARG B 1 11 ? 7.852 23.641 29.391 1 98.44 11 ARG B C 1
ATOM 3391 O O . ARG B 1 11 ? 6.973 22.797 29.203 1 98.44 11 ARG B O 1
ATOM 3398 N N . PHE B 1 12 ? 8.57 24.266 28.469 1 98.62 12 PHE B N 1
ATOM 3399 C CA . PHE B 1 12 ? 8.352 23.859 27.094 1 98.62 12 PHE B CA 1
ATOM 3400 C C . PHE B 1 12 ? 8.734 22.406 26.875 1 98.62 12 PHE B C 1
ATOM 3402 O O . PHE B 1 12 ? 7.992 21.641 26.25 1 98.62 12 PHE B O 1
ATOM 3409 N N . GLN B 1 13 ? 9.828 21.969 27.391 1 98.75 13 GLN B N 1
ATOM 3410 C CA . GLN B 1 13 ? 10.297 20.594 27.297 1 98.75 13 GLN B CA 1
ATOM 3411 C C . GLN B 1 13 ? 9.297 19.625 27.938 1 98.75 13 GLN B C 1
ATOM 3413 O O . GLN B 1 13 ? 9.039 18.547 27.391 1 98.75 13 GLN B O 1
ATOM 3418 N N . GLU B 1 14 ? 8.805 20.031 29.078 1 98.75 14 GLU B N 1
ATOM 3419 C CA . GLU B 1 14 ? 7.832 19.172 29.75 1 98.75 14 GLU B CA 1
ATOM 3420 C C . GLU B 1 14 ? 6.617 18.906 28.875 1 98.75 14 GLU B C 1
ATOM 3422 O O . GLU B 1 14 ? 6.141 17.781 28.797 1 98.75 14 GLU B O 1
ATOM 3427 N N . TYR B 1 15 ? 6.137 19.938 28.25 1 98.81 15 TYR B N 1
ATOM 3428 C CA . TYR B 1 15 ? 4.988 19.797 27.359 1 98.81 15 TYR B CA 1
ATOM 3429 C C . TYR B 1 15 ? 5.324 18.922 26.156 1 98.81 15 TYR B C 1
ATOM 3431 O O .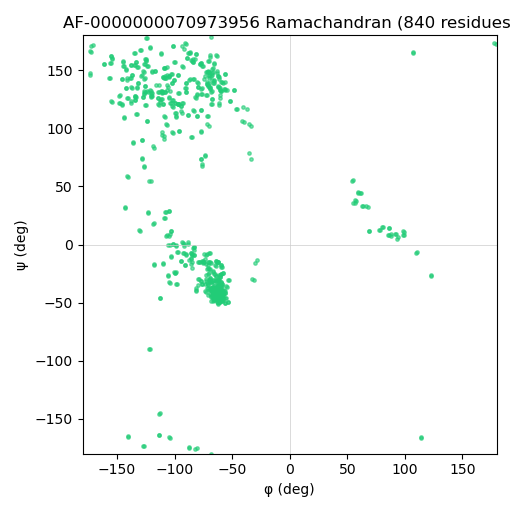 TYR B 1 15 ? 4.523 18.062 25.766 1 98.81 15 TYR B O 1
ATOM 3439 N N . LEU B 1 16 ? 6.527 19.109 25.625 1 98.88 16 LEU B N 1
ATOM 3440 C CA . LEU B 1 16 ? 6.973 18.359 24.453 1 98.88 16 LEU B CA 1
ATOM 3441 C C . LEU B 1 16 ? 7.078 16.875 24.766 1 98.88 16 LEU B C 1
ATOM 3443 O O . LEU B 1 16 ? 6.875 16.031 23.891 1 98.88 16 LEU B O 1
ATOM 3447 N N . ARG B 1 17 ? 7.312 16.516 25.969 1 98.81 17 ARG B N 1
ATOM 3448 C CA . ARG B 1 17 ? 7.527 15.133 26.375 1 98.81 17 ARG B CA 1
ATOM 3449 C C . ARG B 1 17 ? 6.203 14.383 26.5 1 98.81 17 ARG B C 1
ATOM 3451 O O . ARG B 1 17 ? 6.184 13.156 26.578 1 98.81 17 ARG B O 1
ATOM 3458 N N . ILE B 1 18 ? 5.102 15.117 26.531 1 98.81 18 ILE B N 1
ATOM 3459 C CA . ILE B 1 18 ? 3.791 14.477 26.531 1 98.81 18 ILE B CA 1
ATOM 3460 C C . ILE B 1 18 ? 3.449 14 25.125 1 98.81 18 ILE B C 1
ATOM 3462 O O . ILE B 1 18 ? 3.309 14.812 24.203 1 98.81 18 ILE B O 1
ATOM 3466 N N . ASN B 1 19 ? 3.324 12.719 24.922 1 98.62 19 ASN B N 1
ATOM 3467 C CA . ASN B 1 19 ? 3.072 12.141 23.609 1 98.62 19 ASN B CA 1
ATOM 3468 C C . ASN B 1 19 ? 1.613 12.312 23.188 1 98.62 19 ASN B C 1
ATOM 3470 O O . ASN B 1 19 ? 0.769 11.477 23.531 1 98.62 19 ASN B O 1
ATOM 3474 N N . THR B 1 20 ? 1.361 13.305 22.422 1 98.75 20 THR B N 1
ATOM 3475 C CA . THR B 1 20 ? 0.014 13.531 21.906 1 98.75 20 THR B CA 1
ATOM 3476 C C . THR B 1 20 ? -0.06 13.203 20.422 1 98.75 20 THR B C 1
ATOM 3478 O O . THR B 1 20 ? -0.8 13.852 19.672 1 98.75 20 THR B O 1
ATOM 3481 N N . ALA B 1 21 ? 0.761 12.297 19.922 1 98 21 ALA B N 1
ATOM 3482 C CA . ALA B 1 21 ? 0.759 11.906 18.516 1 98 21 ALA B CA 1
ATOM 3483 C C . ALA B 1 21 ? -0.485 11.086 18.172 1 98 21 ALA B C 1
ATOM 3485 O O . ALA B 1 21 ? -0.917 10.242 18.969 1 98 21 ALA B O 1
ATOM 3486 N N . GLN B 1 22 ? -1.041 11.398 17.078 1 96.94 22 GLN B N 1
ATOM 3487 C CA . GLN B 1 22 ? -2.08 10.547 16.5 1 96.94 22 GLN B CA 1
ATOM 3488 C C . GLN B 1 22 ? -1.54 9.156 16.188 1 96.94 22 GLN B C 1
ATOM 3490 O O . GLN B 1 22 ? -0.365 9 15.852 1 96.94 22 GLN B O 1
ATOM 3495 N N . PRO B 1 23 ? -2.354 8.07 16.391 1 95.94 23 PRO B N 1
ATOM 3496 C CA . PRO B 1 23 ? -3.812 8.086 16.516 1 95.94 23 PRO B CA 1
ATOM 3497 C C . PRO B 1 23 ? -4.281 8.039 17.969 1 95.94 23 PRO B C 1
ATOM 3499 O O . PRO B 1 23 ? -5.484 8.094 18.234 1 95.94 23 PRO B O 1
ATOM 3502 N N . ASN B 1 24 ? -3.369 7.973 18.906 1 95.75 24 ASN B N 1
ATOM 3503 C CA . ASN B 1 24 ? -3.76 7.867 20.312 1 95.75 24 ASN B CA 1
ATOM 3504 C C . ASN B 1 24 ? -3.098 8.953 21.156 1 95.75 24 ASN B C 1
ATOM 3506 O O . ASN B 1 24 ? -2.332 8.648 22.078 1 95.75 24 ASN B O 1
ATOM 3510 N N . PRO B 1 25 ? -3.451 10.148 20.938 1 98.12 25 PRO B N 1
ATOM 3511 C CA . PRO B 1 25 ? -2.832 11.234 21.703 1 98.12 25 PRO B CA 1
ATOM 3512 C C . PRO B 1 25 ? -3.176 11.188 23.188 1 98.12 25 PRO B C 1
ATOM 3514 O O . PRO B 1 25 ? -4.332 10.945 23.547 1 98.12 25 PRO B O 1
ATOM 3517 N N . ASN B 1 26 ? -2.211 11.445 24.047 1 98.44 26 ASN B N 1
ATOM 3518 C CA . ASN B 1 26 ? -2.459 11.602 25.469 1 98.44 26 ASN B CA 1
ATOM 3519 C C . ASN B 1 26 ? -3.066 12.961 25.797 1 98.44 26 ASN B C 1
ATOM 3521 O O . ASN B 1 26 ? -2.447 13.773 26.484 1 98.44 26 ASN B O 1
ATOM 3525 N N . TYR B 1 27 ? -4.293 13.094 25.469 1 98.75 27 TYR B N 1
ATOM 3526 C CA . TYR B 1 27 ? -4.973 14.383 25.562 1 98.75 27 TYR B CA 1
ATOM 3527 C C . TYR B 1 27 ? -5.141 14.805 27.016 1 98.75 27 TYR B C 1
ATOM 3529 O O . TYR B 1 27 ? -4.977 15.977 27.359 1 98.75 27 TYR B O 1
ATOM 3537 N N . TYR B 1 28 ? -5.441 13.867 27.875 1 98.75 28 TYR B N 1
ATOM 3538 C CA . TYR B 1 28 ? -5.711 14.219 29.266 1 98.75 28 TYR B CA 1
ATOM 3539 C C . TYR B 1 28 ? -4.434 14.633 29.984 1 98.75 28 TYR B C 1
ATOM 3541 O O . TYR B 1 28 ? -4.453 15.523 30.828 1 98.75 28 TYR B O 1
ATOM 3549 N N . GLU B 1 29 ? -3.383 13.938 29.641 1 98.75 29 GLU B N 1
ATOM 3550 C CA . GLU B 1 29 ? -2.105 14.352 30.203 1 98.75 29 GLU B CA 1
ATOM 3551 C C . GLU B 1 29 ? -1.739 15.773 29.781 1 98.75 29 GLU B C 1
ATOM 3553 O O . GLU B 1 29 ? -1.268 16.562 30.594 1 98.75 29 GLU B O 1
ATOM 3558 N N . ALA B 1 30 ? -1.935 16.062 28.547 1 98.81 30 ALA B N 1
ATOM 3559 C CA . ALA B 1 30 ? -1.692 17.422 28.047 1 98.81 30 ALA B CA 1
ATOM 3560 C C . ALA B 1 30 ? -2.607 18.422 28.734 1 98.81 30 ALA B C 1
ATOM 3562 O O . ALA B 1 30 ? -2.168 19.516 29.109 1 98.81 30 ALA B O 1
ATOM 3563 N N . ALA B 1 31 ? -3.842 18.062 28.875 1 98.81 31 ALA B N 1
ATOM 3564 C CA . ALA B 1 31 ? -4.812 18.938 29.547 1 98.81 31 ALA B CA 1
ATOM 3565 C C . ALA B 1 31 ? -4.379 19.25 30.969 1 98.81 31 ALA B C 1
ATOM 3567 O O . ALA B 1 31 ? -4.41 20.406 31.391 1 98.81 31 ALA B O 1
ATOM 3568 N N . ASP B 1 32 ? -3.998 18.203 31.688 1 98.81 32 ASP B N 1
ATOM 3569 C CA . ASP B 1 32 ? -3.555 18.375 33.062 1 98.81 32 ASP B CA 1
ATOM 3570 C C . ASP B 1 32 ? -2.365 19.328 33.156 1 98.81 32 ASP B C 1
ATOM 3572 O O . ASP B 1 32 ? -2.301 20.188 34.031 1 98.81 32 ASP B O 1
ATOM 3576 N N . PHE B 1 33 ? -1.494 19.125 32.25 1 98.81 33 PHE B N 1
ATOM 3577 C CA . PHE B 1 33 ? -0.318 20 32.219 1 98.81 33 PHE B CA 1
ATOM 3578 C C . PHE B 1 33 ? -0.716 21.438 31.969 1 98.81 33 PHE B C 1
ATOM 3580 O O . PHE B 1 33 ? -0.288 22.344 32.688 1 98.81 33 PHE B O 1
ATOM 3587 N N . ILE B 1 34 ? -1.53 21.703 30.969 1 98.88 34 ILE B N 1
ATOM 3588 C CA . ILE B 1 34 ? -1.955 23.031 30.594 1 98.88 34 ILE B CA 1
ATOM 3589 C C . ILE B 1 34 ? -2.709 23.688 31.75 1 98.88 34 ILE B C 1
ATOM 3591 O O . ILE B 1 34 ? -2.48 24.859 32.062 1 98.88 34 ILE B O 1
ATOM 3595 N N . LEU B 1 35 ? -3.568 22.938 32.344 1 98.81 35 LEU B N 1
ATOM 3596 C CA . LEU B 1 35 ? -4.336 23.453 33.469 1 98.81 35 LEU B CA 1
ATOM 3597 C C . LEU B 1 35 ? -3.418 23.812 34.656 1 98.81 35 LEU B C 1
ATOM 3599 O O . LEU B 1 35 ? -3.648 24.797 35.344 1 98.81 35 LEU B O 1
ATOM 3603 N N . SER B 1 36 ? -2.428 22.969 34.875 1 98.75 36 SER B N 1
ATOM 3604 C CA . SER B 1 36 ? -1.469 23.281 35.906 1 98.75 36 SER B CA 1
ATOM 3605 C C . SER B 1 36 ? -0.745 24.594 35.656 1 98.75 36 SER B C 1
ATOM 3607 O O . SER B 1 36 ? -0.528 25.391 36.562 1 98.75 36 SER B O 1
ATOM 3609 N N . GLN B 1 37 ? -0.331 24.797 34.406 1 98.56 37 GLN B N 1
ATOM 3610 C CA . GLN B 1 37 ? 0.3 26.062 34.031 1 98.56 37 GLN B CA 1
ATOM 3611 C C . GLN B 1 37 ? -0.664 27.234 34.219 1 98.56 37 GLN B C 1
ATOM 3613 O O . GLN B 1 37 ? -0.278 28.297 34.688 1 98.56 37 GLN B O 1
ATOM 3618 N N . ALA B 1 38 ? -1.898 27.062 33.781 1 98.44 38 ALA B N 1
ATOM 3619 C CA . ALA B 1 38 ? -2.92 28.109 33.875 1 98.44 38 ALA B CA 1
ATOM 3620 C C . ALA B 1 38 ? -3.146 28.5 35.344 1 98.44 38 ALA B C 1
ATOM 3622 O O . ALA B 1 38 ? -3.35 29.672 35.656 1 98.44 38 ALA B O 1
ATOM 3623 N N . ASN B 1 39 ? -3.131 27.5 36.219 1 98.31 39 ASN B N 1
ATOM 3624 C CA . ASN B 1 39 ? -3.334 27.734 37.656 1 98.31 39 ASN B CA 1
ATOM 3625 C C . ASN B 1 39 ? -2.234 28.609 38.219 1 98.31 39 ASN B C 1
ATOM 3627 O O . ASN B 1 39 ? -2.51 29.484 39.062 1 98.31 39 ASN B O 1
ATOM 3631 N N . THR B 1 40 ? -1.045 28.375 37.812 1 97.81 40 THR B N 1
ATOM 3632 C CA . THR B 1 40 ? 0.067 29.172 38.312 1 97.81 40 THR B CA 1
ATOM 3633 C C . THR B 1 40 ? -0.077 30.625 37.875 1 97.81 40 THR B C 1
ATOM 3635 O O . THR B 1 40 ? 0.49 31.531 38.469 1 97.81 40 THR B O 1
ATOM 3638 N N . LEU B 1 41 ? -0.904 30.875 36.875 1 98.12 41 LEU B N 1
ATOM 3639 C CA . LEU B 1 41 ? -1.095 32.219 36.312 1 98.12 41 LEU B CA 1
ATOM 3640 C C . LEU B 1 41 ? -2.426 32.812 36.75 1 98.12 41 LEU B C 1
ATOM 3642 O O . LEU B 1 41 ? -2.779 33.938 36.375 1 98.12 41 LEU B O 1
ATOM 3646 N N . SER B 1 42 ? -3.176 32.031 37.531 1 97.88 42 SER B N 1
ATOM 3647 C CA . SER B 1 42 ? -4.496 32.438 38 1 97.88 42 SER B CA 1
ATOM 3648 C C . SER B 1 42 ? -5.418 32.781 36.844 1 97.88 42 SER B C 1
ATOM 3650 O O . SER B 1 42 ? -6.133 33.781 36.875 1 97.88 42 SER B O 1
ATOM 3652 N N . LEU B 1 43 ? -5.297 32.031 35.812 1 98.62 43 LEU B N 1
ATOM 3653 C CA . LEU B 1 43 ? -6.262 32.125 34.719 1 98.62 43 LEU B CA 1
ATOM 3654 C C . LEU B 1 43 ? -7.5 31.281 35 1 98.62 43 LEU B C 1
ATOM 3656 O O . LEU B 1 43 ? -7.398 30.188 35.594 1 98.62 43 LEU B O 1
ATOM 3660 N N . GLU B 1 44 ? -8.641 31.844 34.594 1 98.44 44 GLU B N 1
ATOM 3661 C CA . GLU B 1 44 ? -9.828 31 34.688 1 98.44 44 GLU B CA 1
ATOM 3662 C C . GLU B 1 44 ? -9.758 29.875 33.656 1 98.44 44 GLU B C 1
ATOM 3664 O O . GLU B 1 44 ? -9.203 30.031 32.562 1 98.44 44 GLU B O 1
ATOM 3669 N N . SER B 1 45 ? -10.273 28.672 34.094 1 98.44 45 SER B N 1
ATOM 3670 C CA . SER B 1 45 ? -10.141 27.531 33.188 1 98.44 45 SER B CA 1
ATOM 3671 C C . SER B 1 45 ? -11.43 26.719 33.156 1 98.44 45 SER B C 1
ATOM 3673 O O . SER B 1 45 ? -12.18 26.688 34.125 1 98.44 45 SER B O 1
ATOM 3675 N N . GLN B 1 46 ? -11.656 26.203 31.969 1 97.81 46 GLN B N 1
ATOM 3676 C CA . GLN B 1 46 ? -12.734 25.266 31.719 1 97.81 46 GLN B CA 1
ATOM 3677 C C . GLN B 1 46 ? -12.266 24.125 30.828 1 97.81 46 GLN B C 1
ATOM 3679 O O . GLN B 1 46 ? -11.531 24.344 29.859 1 97.81 46 GLN B O 1
ATOM 3684 N N . THR B 1 47 ? -12.656 22.906 31.25 1 98.38 47 THR B N 1
ATOM 3685 C CA . THR B 1 47 ? -12.453 21.75 30.375 1 98.38 47 THR B CA 1
ATOM 3686 C C . THR B 1 47 ? -13.758 21.344 29.703 1 98.38 47 THR B C 1
ATOM 3688 O O . THR B 1 47 ? -14.742 21.031 30.375 1 98.38 47 THR B O 1
ATOM 3691 N N . ILE B 1 48 ? -13.758 21.391 28.375 1 98.25 48 ILE B N 1
ATOM 3692 C CA . ILE B 1 48 ? -14.945 21.078 27.594 1 98.25 48 ILE B CA 1
ATOM 3693 C C . ILE B 1 48 ? -14.695 19.812 26.766 1 98.25 48 ILE B C 1
ATOM 3695 O O . ILE B 1 48 ? -13.648 19.672 26.125 1 98.25 48 ILE B O 1
ATOM 3699 N N . GLU B 1 49 ? -15.586 18.891 26.797 1 97.56 49 GLU B N 1
ATOM 3700 C CA . GLU B 1 49 ? -15.516 17.688 25.969 1 97.56 49 GLU B CA 1
ATOM 3701 C C . GLU B 1 49 ? -16.719 17.609 25.031 1 97.56 49 GLU B C 1
ATOM 3703 O O . GLU B 1 49 ? -17.688 16.906 25.312 1 97.56 49 GLU B O 1
ATOM 3708 N N . PHE B 1 50 ? -16.594 18.266 23.906 1 97.94 50 PHE B N 1
ATOM 3709 C CA . PHE B 1 50 ? -17.641 18.156 22.906 1 97.94 50 PHE B CA 1
ATOM 3710 C C . PHE B 1 50 ? -17.797 16.719 22.438 1 97.94 50 PHE B C 1
ATOM 3712 O O . PHE B 1 50 ? -18.891 16.297 22.062 1 97.94 50 PHE B O 1
ATOM 3719 N N . VAL B 1 51 ? -16.672 16.016 22.375 1 97.75 51 VAL B N 1
ATOM 3720 C CA . VAL B 1 51 ? -16.609 14.586 22.047 1 97.75 51 VAL B CA 1
ATOM 3721 C C . VAL B 1 51 ? -15.844 13.844 23.141 1 97.75 51 VAL B C 1
ATOM 3723 O O . VAL B 1 51 ? -14.828 14.336 23.641 1 97.75 51 VAL B O 1
ATOM 3726 N N . LYS B 1 52 ? -16.266 12.648 23.453 1 97.38 52 LYS B N 1
ATOM 3727 C CA . LYS B 1 52 ? -15.68 11.867 24.531 1 97.38 52 LYS B CA 1
ATOM 3728 C C . LYS B 1 52 ? -14.195 11.617 24.281 1 97.38 52 LYS B C 1
ATOM 3730 O O . LYS B 1 52 ? -13.797 11.305 23.156 1 97.38 52 LYS B O 1
ATOM 3735 N N . ASN B 1 53 ? -13.344 11.867 25.328 1 97.44 53 ASN B N 1
ATOM 3736 C CA . ASN B 1 53 ? -11.914 11.578 25.344 1 97.44 53 ASN B CA 1
ATOM 3737 C C . ASN B 1 53 ? -11.109 12.609 24.562 1 97.44 53 ASN B C 1
ATOM 3739 O O . ASN B 1 53 ? -9.938 12.398 24.266 1 97.44 53 ASN B O 1
ATOM 3743 N N . LYS B 1 54 ? -11.766 13.703 24.234 1 98.44 54 LYS B N 1
ATOM 3744 C CA . LYS B 1 54 ? -11.094 14.789 23.516 1 98.44 54 LYS B CA 1
ATOM 3745 C C . LYS B 1 54 ? -11.312 16.125 24.219 1 98.44 54 LYS B C 1
ATOM 3747 O O . LYS B 1 54 ? -12.055 16.984 23.734 1 98.44 54 LYS B O 1
ATOM 3752 N N . PRO B 1 55 ? -10.602 16.266 25.344 1 98.69 55 PRO B N 1
ATOM 3753 C CA . PRO B 1 55 ? -10.797 17.5 26.109 1 98.69 55 PRO B CA 1
ATOM 3754 C C . PRO B 1 55 ? -10.273 18.734 25.391 1 98.69 55 PRO B C 1
ATOM 3756 O O . PRO B 1 55 ? -9.195 18.703 24.797 1 98.69 55 PRO B O 1
ATOM 3759 N N . LEU B 1 56 ? -11.094 19.719 25.359 1 98.81 56 LEU B N 1
ATOM 3760 C CA . LEU B 1 56 ? -10.711 21.078 24.984 1 98.81 56 LEU B CA 1
ATOM 3761 C C . LEU B 1 56 ? -10.547 21.969 26.219 1 98.81 56 LEU B C 1
ATOM 3763 O O . LEU B 1 56 ? -11.438 22.016 27.078 1 98.81 56 LEU B O 1
ATOM 3767 N N . ILE B 1 57 ? -9.406 22.594 26.406 1 98.88 57 ILE B N 1
ATOM 3768 C CA . ILE B 1 57 ? -9.148 23.484 27.531 1 98.88 57 ILE B CA 1
ATOM 3769 C C . ILE B 1 57 ? -9.367 24.938 27.109 1 98.88 57 ILE B C 1
ATOM 3771 O O . ILE B 1 57 ? -8.75 25.406 26.141 1 98.88 57 ILE B O 1
ATOM 3775 N N . LEU B 1 58 ? -10.242 25.594 27.75 1 98.88 58 LEU B N 1
ATOM 3776 C CA . LEU B 1 58 ? -10.484 27.016 27.547 1 98.88 58 LEU B CA 1
ATOM 3777 C C . LEU B 1 58 ? -10.016 27.828 28.75 1 98.88 58 LEU B C 1
ATOM 3779 O O . LEU B 1 58 ? -10.453 27.578 29.875 1 98.88 58 LEU B O 1
ATOM 3783 N N . LEU B 1 59 ? -9.102 28.734 28.5 1 98.94 59 LEU B N 1
ATOM 3784 C CA . LEU B 1 59 ? -8.594 29.641 29.516 1 98.94 59 LEU B CA 1
ATOM 3785 C C . LEU B 1 59 ? -9.078 31.062 29.281 1 98.94 59 LEU B C 1
ATOM 3787 O O . LEU B 1 59 ? -9.359 31.438 28.141 1 98.94 59 LEU B O 1
ATOM 3791 N N . LYS B 1 60 ? -9.172 31.781 30.328 1 98.75 60 LYS B N 1
ATOM 3792 C CA . LYS B 1 60 ? -9.672 33.156 30.266 1 98.75 60 LYS B CA 1
ATOM 3793 C C . LYS B 1 60 ? -8.852 34.094 31.141 1 98.75 60 LYS B C 1
ATOM 3795 O O . LYS B 1 60 ? -8.617 33.781 32.312 1 98.75 60 LYS B O 1
ATOM 3800 N N . TRP B 1 61 ? -8.289 35.094 30.594 1 98.75 61 TRP B N 1
ATOM 3801 C CA . TRP B 1 61 ? -7.75 36.25 31.297 1 98.75 61 TRP B CA 1
ATOM 3802 C C . TRP B 1 61 ? -8.711 37.438 31.219 1 98.75 61 TRP B C 1
ATOM 3804 O O . TRP B 1 61 ? -8.695 38.188 30.234 1 98.75 61 TRP B O 1
ATOM 3814 N N . PRO B 1 62 ? -9.523 37.562 32.281 1 98.12 62 PRO B N 1
ATOM 3815 C CA . PRO B 1 62 ? -10.578 38.562 32.219 1 98.12 62 PRO B CA 1
ATOM 3816 C C . PRO B 1 62 ? -10.016 40 32.094 1 98.12 62 PRO B C 1
ATOM 3818 O O . PRO B 1 62 ? -9.062 40.344 32.781 1 98.12 62 PRO B O 1
ATOM 3821 N N . GLY B 1 63 ? -10.617 40.781 31.219 1 97.38 63 GLY B N 1
ATOM 3822 C CA . GLY B 1 63 ? -10.281 42.188 31.078 1 97.38 63 GLY B CA 1
ATOM 3823 C C . GLY B 1 63 ? -11.055 43.062 32.031 1 97.38 63 GLY B C 1
ATOM 3824 O O . GLY B 1 63 ? -12.07 42.656 32.594 1 97.38 63 GLY B O 1
ATOM 3825 N N . LYS B 1 64 ? -10.586 44.25 32.156 1 96.69 64 LYS B N 1
ATOM 3826 C CA . LYS B 1 64 ? -11.234 45.25 33.031 1 96.69 64 LYS B CA 1
ATOM 3827 C C . LYS B 1 64 ? -12.578 45.656 32.438 1 96.69 64 LYS B C 1
ATOM 3829 O O . LYS B 1 64 ? -13.484 46.031 33.188 1 96.69 64 LYS B O 1
ATOM 3834 N N . ASN B 1 65 ? -12.719 45.656 31.172 1 95.94 65 ASN B N 1
ATOM 3835 C CA . ASN B 1 65 ? -13.984 45.969 30.5 1 95.94 65 ASN B CA 1
ATOM 3836 C C . ASN B 1 65 ? -14.578 44.719 29.828 1 95.94 65 ASN B C 1
ATOM 3838 O O . ASN B 1 65 ? -14.297 44.469 28.656 1 95.94 65 ASN B O 1
ATOM 3842 N N . PRO B 1 66 ? -15.445 44.094 30.453 1 91.56 66 PRO B N 1
ATOM 3843 C CA . PRO B 1 66 ? -15.984 42.812 29.938 1 91.56 66 PRO B CA 1
ATOM 3844 C C . PRO B 1 66 ? -16.891 43.031 28.734 1 91.56 66 PRO B C 1
ATOM 3846 O O . PRO B 1 66 ? -17.266 42.062 28.062 1 91.56 66 PRO B O 1
ATOM 3849 N N . ASN B 1 67 ? -17.203 44.25 28.438 1 93.06 67 ASN B N 1
ATOM 3850 C CA . ASN B 1 67 ? -18.109 44.5 27.328 1 93.06 67 ASN B CA 1
ATOM 3851 C C . ASN B 1 67 ? -17.359 44.594 26 1 93.06 67 ASN B C 1
ATOM 3853 O O . ASN B 1 67 ? -17.969 44.531 24.938 1 93.06 67 ASN B O 1
ATOM 3857 N N . LEU B 1 68 ? -16.078 44.719 26.078 1 95.81 68 LEU B N 1
ATOM 3858 C CA . LEU B 1 68 ? -15.289 44.719 24.859 1 95.81 68 LEU B CA 1
ATOM 3859 C C . LEU B 1 68 ? -15.242 43.312 24.234 1 95.81 68 LEU B C 1
ATOM 3861 O O . LEU B 1 68 ? -15.141 42.312 24.953 1 95.81 68 LEU B O 1
ATOM 3865 N N . PRO B 1 69 ? -15.367 43.25 22.922 1 97.31 69 PRO B N 1
ATOM 3866 C CA . PRO B 1 69 ? -15.164 41.938 22.312 1 97.31 69 PRO B CA 1
ATOM 3867 C C . PRO B 1 69 ? -13.805 41.312 22.641 1 97.31 69 PRO B C 1
ATOM 3869 O O . PRO B 1 69 ? -12.805 42.031 22.703 1 97.31 69 PRO B O 1
ATOM 3872 N N . SER B 1 70 ? -13.734 40.031 22.75 1 98.25 70 SER B N 1
ATOM 3873 C CA . SER B 1 70 ? -12.539 39.375 23.234 1 98.25 70 SER B CA 1
ATOM 3874 C C . SER B 1 70 ? -11.633 38.969 22.062 1 98.25 70 SER B C 1
ATOM 3876 O O . SER B 1 70 ? -12.008 39.125 20.906 1 98.25 70 SER B O 1
ATOM 3878 N N . VAL B 1 71 ? -10.445 38.531 22.391 1 98.5 71 VAL B N 1
ATOM 3879 C CA . VAL B 1 71 ? -9.492 37.938 21.484 1 98.5 71 VAL B CA 1
ATOM 3880 C C . VAL B 1 71 ? -9.242 36.469 21.875 1 98.5 71 VAL B C 1
ATOM 3882 O O . VAL B 1 71 ? -9.148 36.156 23.062 1 98.5 71 VAL B O 1
ATOM 3885 N N . LEU B 1 72 ? -9.188 35.625 20.859 1 98.88 72 LEU B N 1
ATOM 3886 C CA . LEU B 1 72 ? -8.938 34.219 21.109 1 98.88 72 LEU B CA 1
ATOM 3887 C C . LEU B 1 72 ? -7.574 33.781 20.562 1 98.88 72 LEU B C 1
ATOM 3889 O O . LEU B 1 72 ? -7.281 34 19.391 1 98.88 72 LEU B O 1
ATOM 3893 N N . LEU B 1 73 ? -6.742 33.25 21.406 1 98.94 73 LEU B N 1
ATOM 3894 C CA . LEU B 1 73 ? -5.488 32.594 21.047 1 98.94 73 LEU B CA 1
ATOM 3895 C C . LEU B 1 73 ? -5.648 31.078 21.016 1 98.94 73 LEU B C 1
ATOM 3897 O O . LEU B 1 73 ? -5.812 30.438 22.062 1 98.94 73 LEU B O 1
ATOM 3901 N N . ASN B 1 74 ? -5.535 30.5 19.828 1 98.88 74 ASN B N 1
ATOM 3902 C CA . ASN B 1 74 ? -5.832 29.078 19.672 1 98.88 74 ASN B CA 1
ATOM 3903 C C . ASN B 1 74 ? -4.559 28.266 19.453 1 98.88 74 ASN B C 1
ATOM 3905 O O . ASN B 1 74 ? -3.621 28.734 18.797 1 98.88 74 ASN B O 1
ATOM 3909 N N . SER B 1 75 ? -4.484 27.078 19.984 1 98.75 75 SER B N 1
ATOM 3910 C CA . SER B 1 75 ? -3.408 26.109 19.781 1 98.75 75 SER B CA 1
ATOM 3911 C C . SER B 1 75 ? -3.926 24.688 19.828 1 98.75 75 SER B C 1
ATOM 3913 O O . SER B 1 75 ? -4.645 24.312 20.766 1 98.75 75 SER B O 1
ATOM 3915 N N . HIS B 1 76 ? -3.604 23.891 18.828 1 98.81 76 HIS B N 1
ATOM 3916 C CA . HIS B 1 76 ? -3.973 22.484 18.953 1 98.81 76 HIS B CA 1
ATOM 3917 C C . HIS B 1 76 ? -2.906 21.703 19.703 1 98.81 76 HIS B C 1
ATOM 3919 O O . HIS B 1 76 ? -1.746 22.109 19.766 1 98.81 76 HIS B O 1
ATOM 3925 N N . THR B 1 77 ? -3.346 20.562 20.25 1 98.81 77 THR B N 1
ATOM 3926 C CA . THR B 1 77 ? -2.457 19.844 21.156 1 98.81 77 THR B CA 1
ATOM 3927 C C . THR B 1 77 ? -1.883 18.609 20.484 1 98.81 77 THR B C 1
ATOM 3929 O O . THR B 1 77 ? -0.824 18.109 20.891 1 98.81 77 THR B O 1
ATOM 3932 N N . ASP B 1 78 ? -2.59 18.047 19.516 1 98.62 78 ASP B N 1
ATOM 3933 C CA . ASP B 1 78 ? -2.131 16.812 18.891 1 98.62 78 ASP B CA 1
ATOM 3934 C C . ASP B 1 78 ? -0.995 17.094 17.906 1 98.62 78 ASP B C 1
ATOM 3936 O O . ASP B 1 78 ? -0.804 18.234 17.469 1 98.62 78 ASP B O 1
ATOM 3940 N N . VAL B 1 79 ? -0.226 16.047 17.688 1 98.44 79 VAL B N 1
ATOM 3941 C CA . VAL B 1 79 ? 0.836 16.078 16.688 1 98.44 79 VAL B CA 1
ATOM 3942 C C . VAL B 1 79 ? 0.721 14.852 15.773 1 98.44 79 VAL B C 1
ATOM 3944 O O . VAL B 1 79 ? -0.081 13.953 16.047 1 98.44 79 VAL B O 1
ATOM 3947 N N . VAL B 1 80 ? 1.422 14.828 14.672 1 97.62 80 VAL B N 1
ATOM 3948 C CA . VAL B 1 80 ? 1.353 13.711 13.727 1 97.62 80 VAL B CA 1
ATOM 3949 C C . VAL B 1 80 ? 2.252 12.578 14.211 1 97.62 80 VAL B C 1
ATOM 3951 O O . VAL B 1 80 ? 3.141 12.789 15.039 1 97.62 80 VAL B O 1
ATOM 3954 N N . PRO B 1 81 ? 2.068 11.383 13.664 1 96.5 81 PRO B N 1
ATOM 3955 C CA . PRO B 1 81 ? 2.891 10.227 14.039 1 96.5 81 PRO B CA 1
ATOM 3956 C C . PRO B 1 81 ? 4.363 10.414 13.672 1 96.5 81 PRO B C 1
ATOM 3958 O O . PRO B 1 81 ? 4.703 11.305 12.891 1 96.5 81 PRO B O 1
ATOM 3961 N N . VAL B 1 82 ? 5.184 9.562 14.32 1 96.06 82 VAL B N 1
ATOM 3962 C CA . VAL B 1 82 ? 6.621 9.625 14.094 1 96.06 82 VAL B CA 1
ATOM 3963 C C . VAL B 1 82 ? 7.141 8.234 13.711 1 96.06 82 VAL B C 1
ATOM 3965 O O . VAL B 1 82 ? 6.531 7.223 14.055 1 96.06 82 VAL B O 1
ATOM 3968 N N . GLU B 1 83 ? 8.195 8.305 12.891 1 95.44 83 GLU B N 1
ATOM 3969 C CA . GLU B 1 83 ? 9.008 7.109 12.688 1 95.44 83 GLU B CA 1
ATOM 3970 C C . GLU B 1 83 ? 10.234 7.105 13.594 1 95.44 83 GLU B C 1
ATOM 3972 O O . GLU B 1 83 ? 11.297 7.602 13.211 1 95.44 83 GLU B O 1
ATOM 3977 N N . PHE B 1 84 ? 10.141 6.426 14.695 1 95.69 84 PHE B N 1
ATOM 3978 C CA . PHE B 1 84 ? 11.102 6.543 15.789 1 95.69 84 PHE B CA 1
ATOM 3979 C C 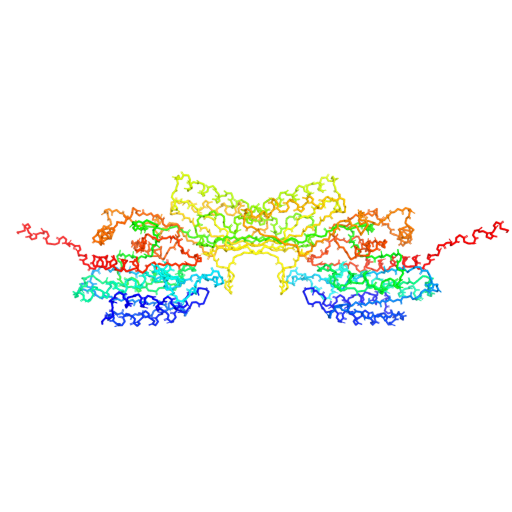. PHE B 1 84 ? 12.516 6.262 15.297 1 95.69 84 PHE B C 1
ATOM 3981 O O . PHE B 1 84 ? 13.453 6.988 15.633 1 95.69 84 PHE B O 1
ATOM 3988 N N . GLN B 1 85 ? 12.625 5.285 14.445 1 95.81 85 GLN B N 1
ATOM 3989 C CA . GLN B 1 85 ? 13.945 4.805 14.039 1 95.81 85 GLN B CA 1
ATOM 3990 C C . GLN B 1 85 ? 14.633 5.797 13.109 1 95.81 85 GLN B C 1
ATOM 3992 O O . GLN B 1 85 ? 15.828 5.688 12.852 1 95.81 85 GLN B O 1
ATOM 3997 N N . LYS B 1 86 ? 13.906 6.77 12.688 1 96.25 86 LYS B N 1
ATOM 3998 C CA . LYS B 1 86 ? 14.469 7.699 11.711 1 96.25 86 LYS B CA 1
ATOM 3999 C C . LYS B 1 86 ? 14.789 9.047 12.352 1 96.25 86 LYS B C 1
ATOM 4001 O O . LYS B 1 86 ? 15.141 10 11.656 1 96.25 86 LYS B O 1
ATOM 4006 N N . TRP B 1 87 ? 14.695 9.156 13.633 1 97.5 87 TRP B N 1
ATOM 4007 C CA . TRP B 1 87 ? 15.023 10.367 14.383 1 97.5 87 TRP B CA 1
ATOM 4008 C C . TRP B 1 87 ? 16.406 10.25 15.016 1 97.5 87 TRP B C 1
ATOM 4010 O O . TRP B 1 87 ? 16.781 9.188 15.508 1 97.5 87 TRP B O 1
ATOM 4020 N N . VAL B 1 88 ? 17.109 11.336 15.008 1 97.38 88 VAL B N 1
ATOM 4021 C CA . VAL B 1 88 ? 18.438 11.359 15.609 1 97.38 88 VAL B CA 1
ATOM 4022 C C . VAL B 1 88 ? 18.312 11.406 17.125 1 97.38 88 VAL B C 1
ATOM 4024 O O . VAL B 1 88 ? 19.172 10.883 17.844 1 97.38 88 VAL B O 1
ATOM 4027 N N . HIS B 1 89 ? 17.297 12.078 17.625 1 97.88 89 HIS B N 1
ATOM 4028 C CA . HIS B 1 89 ? 16.922 12.117 19.031 1 97.88 89 HIS B CA 1
ATOM 4029 C C . HIS B 1 89 ? 15.477 11.656 19.234 1 97.88 89 HIS B C 1
ATOM 4031 O O . HIS B 1 89 ? 14.664 11.758 18.312 1 97.88 89 HIS B O 1
ATOM 4037 N N . ASP B 1 90 ? 15.211 11.148 20.422 1 98.12 90 ASP B N 1
ATOM 4038 C CA . ASP B 1 90 ? 13.859 10.703 20.719 1 98.12 90 ASP B CA 1
ATOM 4039 C C . ASP B 1 90 ? 12.836 11.797 20.406 1 98.12 90 ASP B C 1
ATOM 4041 O O . ASP B 1 90 ? 12.93 12.906 20.938 1 98.12 90 ASP B O 1
ATOM 4045 N N . PRO B 1 91 ? 11.867 11.469 19.562 1 98.44 91 PRO B N 1
ATOM 4046 C CA . PRO B 1 91 ? 10.914 12.5 19.141 1 98.44 91 PRO B CA 1
ATOM 4047 C C . PRO B 1 91 ? 10.109 13.07 20.312 1 98.44 91 PRO B C 1
ATOM 4049 O O . PRO B 1 91 ? 9.484 14.125 20.172 1 98.44 91 PRO B O 1
ATOM 4052 N N . PHE B 1 92 ? 10.102 12.43 21.453 1 98.56 92 PHE B N 1
ATOM 4053 C CA . PHE B 1 92 ? 9.367 12.914 22.625 1 98.56 92 PHE B CA 1
ATOM 4054 C C . PHE B 1 92 ? 10.297 13.086 23.812 1 98.56 92 PHE B C 1
ATOM 4056 O O . PHE B 1 92 ? 9.867 12.977 24.969 1 98.56 92 PHE B O 1
ATOM 4063 N N . GLY B 1 93 ? 11.523 13.336 23.484 1 98.38 93 GLY B N 1
ATOM 4064 C CA . GLY B 1 93 ? 12.523 13.516 24.531 1 98.38 93 GLY B CA 1
ATOM 4065 C C . GLY B 1 93 ? 12.82 14.977 24.812 1 98.38 93 GLY B C 1
ATOM 4066 O O . GLY B 1 93 ? 13.336 15.312 25.891 1 98.38 93 GLY B O 1
ATOM 4067 N N . ALA B 1 94 ? 12.594 15.805 23.859 1 98.69 94 ALA B N 1
ATOM 4068 C CA . ALA B 1 94 ? 12.859 17.234 23.953 1 98.69 94 ALA B CA 1
ATOM 4069 C C . ALA B 1 94 ? 14.344 17.5 24.234 1 98.69 94 ALA B C 1
ATOM 4071 O O . ALA B 1 94 ? 14.68 18.297 25.109 1 98.69 94 ALA B O 1
ATOM 4072 N N . HIS B 1 95 ? 15.133 16.797 23.531 1 98.56 95 HIS B N 1
ATOM 4073 C CA . HIS B 1 95 ? 16.578 16.922 23.672 1 98.56 95 HIS B CA 1
ATOM 4074 C C . HIS B 1 95 ? 17.078 18.266 23.156 1 98.56 95 HIS B C 1
ATOM 4076 O O . HIS B 1 95 ? 16.641 18.734 22.109 1 98.56 95 HIS B O 1
ATOM 4082 N N . ILE B 1 96 ? 17.984 18.906 23.938 1 98.38 96 ILE B N 1
ATOM 4083 C CA . ILE B 1 96 ? 18.656 20.125 23.484 1 98.38 96 ILE B CA 1
ATOM 4084 C C . ILE B 1 96 ? 20.078 19.812 23.062 1 98.38 96 ILE B C 1
ATOM 4086 O O . ILE B 1 96 ? 20.875 19.297 23.859 1 98.38 96 ILE B O 1
ATOM 4090 N N . ASP B 1 97 ? 20.359 20.125 21.859 1 97.75 97 ASP B N 1
ATOM 4091 C CA . ASP B 1 97 ? 21.719 19.812 21.391 1 97.75 97 ASP B CA 1
ATOM 4092 C C . ASP B 1 97 ? 22.672 20.953 21.719 1 97.75 97 ASP B C 1
ATOM 4094 O O . ASP B 1 97 ? 22.312 21.906 22.422 1 97.75 97 ASP B O 1
ATOM 4098 N N . SER B 1 98 ? 23.906 20.875 21.281 1 97.44 98 SER B N 1
ATOM 4099 C CA . SER B 1 98 ? 24.969 21.812 21.641 1 97.44 98 SER B CA 1
ATOM 4100 C C . SER B 1 98 ? 24.719 23.188 21.016 1 97.44 98 SER B C 1
ATOM 4102 O O . SER B 1 98 ? 25.188 24.203 21.547 1 97.44 98 SER B O 1
ATOM 4104 N N . ASP B 1 99 ? 23.906 23.203 19.969 1 97.5 99 ASP B N 1
ATOM 4105 C CA . ASP B 1 99 ? 23.609 24.469 19.297 1 97.5 99 ASP B CA 1
ATOM 4106 C C . ASP B 1 99 ? 22.344 25.109 19.875 1 97.5 99 ASP B C 1
ATOM 4108 O O . ASP B 1 99 ? 22 26.234 19.516 1 97.5 99 ASP B O 1
ATOM 4112 N N . GLY B 1 100 ? 21.656 24.422 20.734 1 98.25 100 GLY B N 1
ATOM 4113 C CA . GLY B 1 100 ? 20.5 24.969 21.406 1 98.25 100 GLY B CA 1
ATOM 4114 C C . GLY B 1 100 ? 19.188 24.562 20.766 1 98.25 100 GLY B C 1
ATOM 4115 O O . GLY B 1 100 ? 18.125 25.062 21.109 1 98.25 100 GLY B O 1
ATOM 4116 N N . ASP B 1 101 ? 19.297 23.641 19.797 1 98.56 101 ASP B N 1
ATOM 4117 C CA . ASP B 1 101 ? 18.094 23.156 19.141 1 98.56 101 ASP B CA 1
ATOM 4118 C C . ASP B 1 101 ? 17.359 22.156 20.031 1 98.56 101 ASP B C 1
ATOM 4120 O O . ASP B 1 101 ? 17.953 21.219 20.547 1 98.56 101 ASP B O 1
ATOM 4124 N N . ILE B 1 102 ? 16.094 22.359 20.219 1 98.75 102 ILE B N 1
ATOM 4125 C CA . ILE B 1 102 ? 15.234 21.438 20.938 1 98.75 102 ILE B CA 1
ATOM 4126 C C . ILE B 1 102 ? 14.555 20.469 19.969 1 98.75 102 ILE B C 1
ATOM 4128 O O . ILE B 1 102 ? 13.719 20.891 19.156 1 98.75 102 ILE B O 1
ATOM 4132 N N . TYR B 1 103 ? 14.891 19.234 20.062 1 98.69 103 TYR B N 1
ATOM 4133 C CA . TYR B 1 103 ? 14.344 18.219 19.156 1 98.69 103 TYR B CA 1
ATOM 4134 C C . TYR B 1 103 ? 13.125 17.547 19.766 1 98.69 103 TYR B C 1
ATOM 4136 O O . TYR B 1 103 ? 13.211 16.938 20.828 1 98.69 103 TYR B O 1
ATOM 4144 N N . ALA B 1 104 ? 12.008 17.688 19.094 1 98.81 104 ALA B N 1
ATOM 4145 C CA . ALA B 1 104 ? 10.781 16.984 19.469 1 98.81 104 ALA B CA 1
ATOM 4146 C C . ALA B 1 104 ? 9.68 17.203 18.438 1 98.81 104 ALA B C 1
ATOM 4148 O O . ALA B 1 104 ? 9.617 18.25 17.812 1 98.81 104 ALA B O 1
ATOM 4149 N N . ARG B 1 105 ? 8.852 16.172 18.281 1 98.62 105 ARG B N 1
ATOM 4150 C CA . ARG B 1 105 ? 7.605 16.375 17.547 1 98.62 105 ARG B CA 1
ATOM 4151 C C . ARG B 1 105 ? 6.723 17.406 18.25 1 98.62 105 ARG B C 1
ATOM 4153 O O . ARG B 1 105 ? 6.426 17.266 19.438 1 98.62 105 ARG B O 1
ATOM 4160 N N . GLY B 1 106 ? 6.391 18.516 17.562 1 98.38 106 GLY B N 1
ATOM 4161 C CA . GLY B 1 106 ? 5.559 19.547 18.125 1 98.38 106 GLY B CA 1
ATOM 4162 C C . GLY B 1 106 ? 6.316 20.844 18.406 1 98.38 106 GLY B C 1
ATOM 4163 O O . GLY B 1 106 ? 5.715 21.859 18.734 1 98.38 106 GLY B O 1
ATOM 4164 N N . THR B 1 107 ? 7.629 20.828 18.234 1 98.69 107 THR B N 1
ATOM 4165 C CA . THR B 1 107 ? 8.406 22.031 18.5 1 98.69 107 THR B CA 1
ATOM 4166 C C . THR B 1 107 ? 7.988 23.156 17.562 1 98.69 107 THR B C 1
ATOM 4168 O O . THR B 1 107 ? 7.977 24.328 17.969 1 98.69 107 THR B O 1
ATOM 4171 N N . GLN B 1 108 ? 7.645 22.781 16.328 1 98.38 108 GLN B N 1
ATOM 4172 C CA . GLN B 1 108 ? 7.211 23.797 15.367 1 98.38 108 GLN B CA 1
ATOM 4173 C C . GLN B 1 108 ? 5.695 23.766 15.188 1 98.38 108 GLN B C 1
ATOM 4175 O O . GLN B 1 108 ? 5.066 24.812 15.023 1 98.38 108 GLN B O 1
ATOM 4180 N N . ASP B 1 109 ? 4.996 22.641 15.266 1 97.38 109 ASP B N 1
ATOM 4181 C CA . ASP B 1 109 ? 3.598 22.438 14.898 1 97.38 109 ASP B CA 1
ATOM 4182 C C . ASP B 1 109 ? 2.867 21.609 15.953 1 97.38 109 ASP B C 1
ATOM 4184 O O . ASP B 1 109 ? 2.809 20.375 15.852 1 97.38 109 ASP B O 1
ATOM 4188 N N . MET B 1 110 ? 2.293 22.172 16.984 1 95.75 110 MET B N 1
ATOM 4189 C CA . MET B 1 110 ? 2.477 23.594 17.234 1 95.75 110 MET B CA 1
ATOM 4190 C C . MET B 1 110 ? 2.566 23.875 18.734 1 95.75 110 MET B C 1
ATOM 4192 O O . MET B 1 110 ? 2.092 24.906 19.203 1 95.75 110 MET B O 1
ATOM 4196 N N . LYS B 1 111 ? 3.115 22.906 19.469 1 98.69 111 LYS B N 1
ATOM 4197 C CA . LYS B 1 111 ? 3.133 23.031 20.922 1 98.69 111 LYS B CA 1
ATOM 4198 C C . LYS B 1 111 ? 3.896 24.281 21.359 1 98.69 111 LYS B C 1
ATOM 4200 O O . LYS B 1 111 ? 3.652 24.828 22.438 1 98.69 111 LYS B O 1
ATOM 4205 N N . SER B 1 112 ? 4.824 24.781 20.547 1 98.75 112 SER B N 1
ATOM 4206 C CA . SER B 1 112 ? 5.543 26 20.844 1 98.75 112 SER B CA 1
ATOM 4207 C C . SER B 1 112 ? 4.586 27.188 21 1 98.75 112 SER B C 1
ATOM 4209 O O . SER B 1 112 ? 4.703 27.969 21.938 1 98.75 112 SER B O 1
ATOM 4211 N N . VAL B 1 113 ? 3.582 27.297 20.109 1 98.62 113 VAL B N 1
ATOM 4212 C CA . VAL B 1 113 ? 2.648 28.422 20.078 1 98.62 113 VAL B CA 1
ATOM 4213 C C . VAL B 1 113 ? 1.86 28.484 21.375 1 98.62 113 VAL B C 1
ATOM 4215 O O . VAL B 1 113 ? 1.821 29.531 22.031 1 98.62 113 VAL B O 1
ATOM 4218 N N . GLY B 1 114 ? 1.285 27.375 21.766 1 98.62 114 GLY B N 1
ATOM 4219 C CA . GLY B 1 114 ? 0.501 27.328 23 1 98.62 114 GLY B CA 1
ATOM 4220 C C . GLY B 1 114 ? 1.304 27.688 24.234 1 98.62 114 GLY B C 1
ATOM 4221 O O . GLY B 1 114 ? 0.833 28.438 25.078 1 98.62 114 GLY B O 1
ATOM 4222 N N . MET B 1 115 ? 2.469 27.172 24.297 1 98.75 115 MET B N 1
ATOM 4223 C CA . MET B 1 115 ? 3.314 27.438 25.453 1 98.75 115 MET B CA 1
ATOM 4224 C C . MET B 1 115 ? 3.791 28.891 25.453 1 98.75 115 MET B C 1
ATOM 4226 O O . MET B 1 115 ? 3.898 29.516 26.5 1 98.75 115 MET B O 1
ATOM 4230 N N . GLN B 1 116 ? 4.121 29.391 24.266 1 98.81 116 GLN B N 1
ATOM 4231 C CA . GLN B 1 116 ? 4.555 30.781 24.156 1 98.81 116 GLN B CA 1
ATOM 4232 C C . GLN B 1 116 ? 3.445 31.734 24.594 1 98.81 116 GLN B C 1
ATOM 4234 O O . GLN B 1 116 ? 3.717 32.781 25.188 1 98.81 116 GLN B O 1
ATOM 4239 N N . TYR B 1 117 ? 2.186 31.422 24.297 1 98.88 117 TYR B N 1
ATOM 4240 C CA . TYR B 1 117 ? 1.065 32.219 24.781 1 98.88 117 TYR B CA 1
ATOM 4241 C C . TYR B 1 117 ? 1.097 32.312 26.297 1 98.88 117 TYR B C 1
ATOM 4243 O O . TYR B 1 117 ? 1.011 33.438 26.859 1 98.88 117 TYR B O 1
ATOM 4251 N N . LEU B 1 118 ? 1.233 31.188 26.984 1 98.88 118 LEU B N 1
ATOM 4252 C CA . LEU B 1 118 ? 1.216 31.141 28.438 1 98.88 118 LEU B CA 1
ATOM 4253 C C . LEU B 1 118 ? 2.41 31.906 29.016 1 98.88 118 LEU B C 1
ATOM 4255 O O . LEU B 1 118 ? 2.27 32.656 30 1 98.88 118 LEU B O 1
ATOM 4259 N N . GLU B 1 119 ? 3.572 31.703 28.438 1 98.75 119 GLU B N 1
ATOM 4260 C CA . GLU B 1 119 ? 4.766 32.375 28.906 1 98.75 119 GLU B CA 1
ATOM 4261 C C . GLU B 1 119 ? 4.648 33.906 28.703 1 98.75 119 GLU B C 1
ATOM 4263 O O . GLU B 1 119 ? 5.145 34.688 29.516 1 98.75 119 GLU B O 1
ATOM 4268 N N . ALA B 1 120 ? 4.082 34.312 27.578 1 98.75 120 ALA B N 1
ATOM 4269 C CA . ALA B 1 120 ? 3.855 35.719 27.328 1 98.75 120 ALA B CA 1
ATOM 4270 C C . ALA B 1 120 ? 2.943 36.344 28.375 1 98.75 120 ALA B C 1
ATOM 4272 O O . ALA B 1 120 ? 3.213 37.438 28.891 1 98.75 120 ALA B O 1
ATOM 4273 N N . ILE B 1 121 ? 1.879 35.688 28.703 1 98.75 121 ILE B N 1
ATOM 4274 C CA . ILE B 1 121 ? 0.947 36.156 29.734 1 98.75 121 ILE B CA 1
ATOM 4275 C C . ILE B 1 121 ? 1.654 36.219 31.078 1 98.75 121 ILE B C 1
ATOM 4277 O O . ILE B 1 121 ? 1.472 37.188 31.828 1 98.75 121 ILE B O 1
ATOM 4281 N N . ARG B 1 122 ? 2.479 35.188 31.391 1 98.44 122 ARG B N 1
ATOM 4282 C CA . ARG B 1 122 ? 3.262 35.188 32.625 1 98.44 122 ARG B CA 1
ATOM 4283 C C . ARG B 1 122 ? 4.125 36.438 32.719 1 98.44 122 ARG B C 1
ATOM 4285 O O . ARG B 1 122 ? 4.168 37.094 33.75 1 98.44 122 ARG B O 1
ATOM 4292 N N . LYS B 1 123 ? 4.777 36.75 31.641 1 97.88 123 LYS B N 1
ATOM 4293 C CA . LYS B 1 123 ? 5.633 37.938 31.594 1 97.88 123 LYS B CA 1
ATOM 4294 C C . LYS B 1 123 ? 4.828 39.219 31.812 1 97.88 123 LYS B C 1
ATOM 4296 O O . LYS B 1 123 ? 5.266 40.094 32.531 1 97.88 123 LYS B O 1
ATOM 4301 N N . LEU B 1 124 ? 3.682 39.281 31.188 1 98.44 124 LEU B N 1
ATOM 4302 C CA . LEU B 1 124 ? 2.83 40.469 31.312 1 98.44 124 LEU B CA 1
ATOM 4303 C C . LEU B 1 124 ? 2.297 40.594 32.75 1 98.44 124 LEU B C 1
ATOM 4305 O O . LEU B 1 124 ? 2.305 41.688 33.312 1 98.44 124 LEU B O 1
ATOM 4309 N N . LYS B 1 125 ? 1.867 39.562 33.344 1 97.94 125 LYS B N 1
ATOM 4310 C CA . LYS B 1 125 ? 1.377 39.594 34.719 1 97.94 125 LYS B CA 1
ATOM 4311 C C . LYS B 1 125 ? 2.49 39.969 35.688 1 97.94 125 LYS B C 1
ATOM 4313 O O . LYS B 1 125 ? 2.262 40.719 36.625 1 97.94 125 LYS B O 1
ATOM 4318 N N . ASP B 1 126 ? 3.635 39.406 35.469 1 97 126 ASP B N 1
ATOM 4319 C CA . ASP B 1 126 ? 4.785 39.719 36.312 1 97 126 ASP B CA 1
ATOM 4320 C C . ASP B 1 126 ? 5.133 41.188 36.25 1 97 126 ASP B C 1
ATOM 4322 O O . ASP B 1 126 ? 5.672 41.75 37.219 1 97 126 ASP B O 1
ATOM 4326 N N . SER B 1 127 ? 4.824 41.812 35.156 1 97.12 127 SER B N 1
ATOM 4327 C CA . SER B 1 127 ? 5.113 43.219 35 1 97.12 127 SER B CA 1
ATOM 4328 C C . SER B 1 127 ? 4.004 44.094 35.594 1 97.12 127 SER B C 1
ATOM 4330 O O . SER B 1 127 ? 4.086 45.312 35.562 1 97.12 127 SER B O 1
ATOM 4332 N N . GLY B 1 128 ? 2.893 43.469 36 1 97.44 128 GLY B N 1
ATOM 4333 C CA . GLY B 1 128 ? 1.774 44.188 36.594 1 97.44 128 GLY B CA 1
ATOM 4334 C C . GLY B 1 128 ? 0.728 44.594 35.562 1 97.44 128 GLY B C 1
ATOM 4335 O O . GLY B 1 128 ? -0.212 45.312 35.906 1 97.44 128 GLY B O 1
ATOM 4336 N N . PHE B 1 129 ? 0.891 44.094 34.375 1 97.75 129 PHE B N 1
ATOM 4337 C CA . PHE B 1 129 ? -0.046 44.438 33.344 1 97.75 129 PHE B CA 1
ATOM 4338 C C . PHE B 1 129 ? -1.404 43.812 33.562 1 97.75 129 PHE B C 1
ATOM 4340 O O . PHE B 1 129 ? -1.481 42.625 33.969 1 97.75 129 PHE B O 1
ATOM 4347 N N . GLU B 1 130 ? -2.469 44.562 33.312 1 97 130 GLU B N 1
ATOM 4348 C CA . GLU B 1 130 ? -3.844 44.062 33.344 1 97 130 GLU B CA 1
ATOM 4349 C C . GLU B 1 130 ? -4.566 44.375 32.031 1 97 130 GLU B C 1
ATOM 4351 O O . GLU B 1 130 ? -4.629 45.531 31.594 1 97 130 GLU B O 1
ATOM 4356 N N . PRO B 1 131 ? -5.137 43.438 31.5 1 97.75 131 PRO B N 1
ATOM 4357 C CA . PRO B 1 131 ? -5.801 43.688 30.219 1 97.75 131 PRO B CA 1
ATOM 4358 C C . PRO B 1 131 ? -7.094 44.5 30.359 1 97.75 131 PRO B C 1
ATOM 4360 O O . PRO B 1 131 ? -7.812 44.344 31.344 1 97.75 131 PRO B O 1
ATOM 4363 N N . ILE B 1 132 ? -7.34 45.312 29.406 1 97.06 132 ILE B N 1
ATOM 4364 C CA . ILE B 1 132 ? -8.633 46 29.328 1 97.06 132 ILE B CA 1
ATOM 4365 C C . ILE B 1 132 ? -9.672 45.062 28.703 1 97.06 132 ILE B C 1
ATOM 4367 O O . ILE B 1 132 ? -10.828 45.031 29.141 1 97.06 132 ILE B O 1
ATOM 4371 N N . ARG B 1 133 ? -9.156 44.344 27.766 1 96.44 133 ARG B N 1
ATOM 4372 C CA . ARG B 1 133 ? -9.977 43.375 27.016 1 96.44 133 ARG B CA 1
ATOM 4373 C C . ARG B 1 133 ? -9.695 41.938 27.453 1 96.44 133 ARG B C 1
ATOM 4375 O O . ARG B 1 133 ? -8.547 41.594 27.719 1 96.44 133 ARG B O 1
ATOM 4382 N N . THR B 1 134 ? -10.805 41.125 27.422 1 98.06 134 THR B N 1
ATOM 4383 C CA . THR B 1 134 ? -10.648 39.719 27.781 1 98.06 134 THR B CA 1
ATOM 4384 C C . THR B 1 134 ? -9.852 38.969 26.719 1 98.06 134 THR B C 1
ATOM 4386 O O . THR B 1 134 ? -10.078 39.156 25.531 1 98.06 134 THR B O 1
ATOM 4389 N N . ILE B 1 135 ? -8.938 38.188 27.203 1 98.62 135 ILE B N 1
ATOM 4390 C CA . ILE B 1 135 ? -8.172 37.281 26.344 1 98.62 135 ILE B CA 1
ATOM 4391 C C . ILE B 1 135 ? -8.539 35.844 26.641 1 98.62 135 ILE B C 1
ATOM 4393 O O . ILE B 1 135 ? -8.469 35.406 27.797 1 98.62 135 ILE B O 1
ATOM 4397 N N . TYR B 1 136 ? -8.938 35.125 25.625 1 98.88 136 TYR B N 1
ATOM 4398 C CA . TYR B 1 136 ? -9.164 33.688 25.75 1 98.88 136 TYR B CA 1
ATOM 4399 C C . TYR B 1 136 ? -8.016 32.906 25.125 1 98.88 136 TYR B C 1
ATOM 4401 O O . TYR B 1 136 ? -7.379 33.344 24.172 1 98.88 136 TYR B O 1
ATOM 4409 N N . LEU B 1 137 ? -7.719 31.75 25.703 1 98.94 137 LEU B N 1
ATOM 4410 C CA . LEU B 1 137 ? -6.863 30.734 25.109 1 98.94 137 LEU B CA 1
ATOM 4411 C C . LEU B 1 137 ? -7.613 29.422 24.953 1 98.94 137 LEU B C 1
ATOM 4413 O O . LEU B 1 137 ? -8.312 28.984 25.859 1 98.94 137 LEU B O 1
ATOM 4417 N N . SER B 1 138 ? -7.492 28.844 23.797 1 98.94 138 SER B N 1
ATOM 4418 C CA . SER B 1 138 ? -8.062 27.516 23.594 1 98.94 138 SER B CA 1
ATOM 4419 C C . SER B 1 138 ? -6.992 26.5 23.203 1 98.94 138 SER B C 1
ATOM 4421 O O . SER B 1 138 ? -6.102 26.812 22.406 1 98.94 138 SER B O 1
ATOM 4423 N N . TYR B 1 139 ? -6.941 25.406 23.828 1 98.94 139 TYR B N 1
ATOM 4424 C CA . TYR B 1 139 ? -6.156 24.219 23.484 1 98.94 139 TYR B CA 1
ATOM 4425 C C . TYR B 1 139 ? -7.059 23.094 23 1 98.94 139 TYR B C 1
ATOM 4427 O O . TYR B 1 139 ? -7.785 22.484 23.797 1 98.94 139 TYR B O 1
ATOM 4435 N N . VAL B 1 140 ? -6.98 22.781 21.688 1 98.88 140 VAL B N 1
ATOM 4436 C CA . VAL B 1 140 ? -8.016 21.984 21.047 1 98.88 140 VAL B CA 1
ATOM 4437 C C . VAL B 1 140 ? -7.414 20.672 20.547 1 98.88 140 VAL B C 1
ATOM 4439 O O . VAL B 1 140 ? -6.227 20.609 20.219 1 98.88 140 VAL B O 1
ATOM 4442 N N . PRO B 1 141 ? -8.219 19.594 20.516 1 98.56 141 PRO B N 1
ATOM 4443 C CA . PRO B 1 141 ? -7.781 18.312 19.953 1 98.56 141 PRO B CA 1
ATOM 4444 C C . PRO B 1 141 ? -7.953 18.234 18.438 1 98.56 141 PRO B C 1
ATOM 4446 O O . PRO B 1 141 ? -8.695 19.047 17.859 1 98.56 141 PRO B O 1
ATOM 4449 N N . ASP B 1 142 ? -7.273 17.438 17.703 1 97.44 142 ASP B N 1
ATOM 4450 C CA . ASP B 1 142 ? -7.605 16.766 16.453 1 97.44 142 ASP B CA 1
ATOM 4451 C C . ASP B 1 142 ? -7.301 17.656 15.258 1 97.44 142 ASP B C 1
ATOM 4453 O O . ASP B 1 142 ? -7.738 17.375 14.141 1 97.44 142 ASP B O 1
ATOM 4457 N N . GLU B 1 143 ? -6.547 18.734 15.414 1 97.69 143 GLU B N 1
ATOM 4458 C CA . GLU B 1 143 ? -6.227 19.547 14.25 1 97.69 143 GLU B CA 1
ATOM 4459 C C . GLU B 1 143 ? -5.578 18.719 13.148 1 97.69 143 GLU B C 1
ATOM 4461 O O . GLU B 1 143 ? -5.895 18.875 11.969 1 97.69 143 GLU B O 1
ATOM 4466 N N . GLU B 1 144 ? -4.766 17.75 13.461 1 97.12 144 GLU B N 1
ATOM 4467 C CA . GLU B 1 144 ? -3.965 16.984 12.508 1 97.12 144 GLU B CA 1
ATOM 4468 C C . GLU B 1 144 ? -4.828 15.992 11.742 1 97.12 144 GLU B C 1
ATOM 4470 O O . GLU B 1 144 ? -4.391 15.422 10.734 1 97.12 144 GLU B O 1
ATOM 4475 N N . ILE B 1 145 ? -6.051 15.758 12.258 1 95.06 145 ILE B N 1
ATOM 4476 C CA . ILE B 1 145 ? -6.961 14.859 11.547 1 95.06 145 ILE B CA 1
ATOM 4477 C C . ILE B 1 145 ? -8.211 15.625 11.133 1 95.06 145 ILE B C 1
ATOM 4479 O O . ILE B 1 145 ? -9.281 15.031 10.969 1 95.06 145 ILE B O 1
ATOM 4483 N N . GLY B 1 146 ? -8.141 16.953 11.117 1 94.38 146 GLY B N 1
ATOM 4484 C CA . GLY B 1 146 ? -9.203 17.75 10.516 1 94.38 146 GLY B CA 1
ATOM 4485 C C . GLY B 1 146 ? -9.82 18.75 11.477 1 94.38 146 GLY B C 1
ATOM 4486 O O . GLY B 1 146 ? -10.414 19.734 11.047 1 94.38 146 GLY B O 1
ATOM 4487 N N . GLY B 1 147 ? -9.805 18.516 12.836 1 97 147 GLY B N 1
ATOM 4488 C CA . GLY B 1 147 ? -10.234 19.5 13.828 1 97 147 GLY B CA 1
ATOM 4489 C C . GLY B 1 147 ? -11.727 19.469 14.086 1 97 147 GLY B C 1
ATOM 4490 O O . GLY B 1 147 ? -12.25 20.328 14.797 1 97 147 GLY B O 1
ATOM 4491 N N . ARG B 1 148 ? -12.445 18.453 13.516 1 96.38 148 ARG B N 1
ATOM 4492 C CA . ARG B 1 148 ? -13.898 18.406 13.555 1 96.38 148 ARG B CA 1
ATOM 4493 C C . ARG B 1 148 ? -14.398 18.312 14.992 1 96.38 148 ARG B C 1
ATOM 4495 O O . ARG B 1 148 ? -15.383 18.969 15.352 1 96.38 148 ARG B O 1
ATOM 4502 N N . ASP B 1 149 ? -13.664 17.578 15.805 1 97.56 149 ASP B N 1
ATOM 4503 C CA . ASP B 1 149 ? -14.141 17.297 17.156 1 97.56 149 ASP B CA 1
ATOM 4504 C C . ASP B 1 149 ? -13.594 18.312 18.156 1 97.56 149 ASP B C 1
ATOM 4506 O O . ASP B 1 149 ? -13.867 18.219 19.359 1 97.56 149 ASP B O 1
ATOM 4510 N N . GLY B 1 150 ? -12.844 19.281 17.75 1 98.25 150 GLY B N 1
ATOM 4511 C CA . GLY B 1 150 ? -12.266 20.297 18.594 1 98.25 150 GLY B CA 1
ATOM 4512 C C . GLY B 1 150 ? -12.656 21.703 18.188 1 98.25 150 GLY B C 1
ATOM 4513 O O . GLY B 1 150 ? -13.727 22.188 18.578 1 98.25 150 GLY B O 1
ATOM 4514 N N . ALA B 1 151 ? -11.883 22.297 17.328 1 98.5 151 ALA B N 1
ATOM 4515 C CA . ALA B 1 151 ? -12.047 23.703 16.969 1 98.5 151 ALA B CA 1
ATOM 4516 C C . ALA B 1 151 ? -13.367 23.922 16.234 1 98.5 151 ALA B C 1
ATOM 4518 O O . ALA B 1 151 ? -14.016 24.953 16.406 1 98.5 151 ALA B O 1
ATOM 4519 N N . GLU B 1 152 ? -13.734 22.984 15.336 1 97.81 152 GLU B N 1
ATOM 4520 C CA . GLU B 1 152 ? -15 23.156 14.625 1 97.81 152 GLU B CA 1
ATOM 4521 C C . GLU B 1 152 ? -16.172 23.219 15.594 1 97.81 152 GLU B C 1
ATOM 4523 O O . GLU B 1 152 ? -17.031 24.094 15.484 1 97.81 152 GLU B O 1
ATOM 4528 N N . LYS B 1 153 ? -16.203 22.281 16.5 1 98.56 153 LYS B N 1
ATOM 4529 C CA . LYS B 1 153 ? -17.297 22.234 17.484 1 98.56 153 LYS B CA 1
ATOM 4530 C C . LYS B 1 153 ? -17.281 23.484 18.359 1 98.56 153 LYS B C 1
ATOM 4532 O O . LYS B 1 153 ? -18.344 24.031 18.703 1 98.56 153 LYS B O 1
ATOM 4537 N N . LEU B 1 154 ? -16.125 23.938 18.75 1 98.69 154 LEU B N 1
ATOM 4538 C CA . LEU B 1 154 ? -16.031 25.156 19.531 1 98.69 154 LEU B CA 1
ATOM 4539 C C . LEU B 1 154 ? -16.609 26.344 18.75 1 98.69 154 LEU B C 1
ATOM 4541 O O . LEU B 1 154 ? -17.438 27.078 19.266 1 98.69 154 LEU B O 1
ATOM 4545 N N . ALA B 1 155 ? -16.203 26.5 17.547 1 97.75 155 ALA B N 1
ATOM 4546 C CA . ALA B 1 155 ? -16.609 27.641 16.719 1 97.75 155 ALA B CA 1
ATOM 4547 C C . ALA B 1 155 ? -18.125 27.656 16.516 1 97.75 155 ALA B C 1
ATOM 4549 O O . ALA B 1 155 ? -18.719 28.734 16.406 1 97.75 155 ALA B O 1
ATOM 4550 N N . GLU B 1 156 ? -18.719 26.516 16.5 1 96.81 156 GLU B N 1
ATOM 4551 C CA . GLU B 1 156 ? -20.141 26.406 16.234 1 96.81 156 GLU B CA 1
ATOM 4552 C C . GLU B 1 156 ? -20.953 26.438 17.531 1 96.81 156 GLU B C 1
ATOM 4554 O O . GLU B 1 156 ? -22.188 26.422 17.484 1 96.81 156 GLU B O 1
ATOM 4559 N N . SER B 1 157 ? -20.359 26.531 18.656 1 98.06 157 SER B N 1
ATOM 4560 C CA . SER B 1 157 ? -21.031 26.359 19.953 1 98.06 157 SER B CA 1
ATOM 4561 C C . SER B 1 157 ? -21.625 27.672 20.438 1 98.06 157 SER B C 1
ATOM 4563 O O . SER B 1 157 ? -21.203 28.75 20 1 98.06 157 SER B O 1
ATOM 4565 N N . ASP B 1 158 ? -22.5 27.531 21.422 1 97.81 158 ASP B N 1
ATOM 4566 C CA . ASP B 1 158 ? -23.016 28.672 22.156 1 97.81 158 ASP B CA 1
ATOM 4567 C C . ASP B 1 158 ? -21.938 29.328 23 1 97.81 158 ASP B C 1
ATOM 4569 O O . ASP B 1 158 ? -21.938 30.547 23.188 1 97.81 158 ASP B O 1
ATOM 4573 N N . LEU B 1 159 ? -21.109 28.516 23.422 1 97.81 159 LEU B N 1
ATOM 4574 C CA . LEU B 1 159 ? -20 29.016 24.234 1 97.81 159 LEU B CA 1
ATOM 4575 C C . LEU B 1 159 ? -19.172 30.031 23.453 1 97.81 159 LEU B C 1
ATOM 4577 O O . LEU B 1 159 ? -18.797 31.078 23.984 1 97.81 159 LEU B O 1
ATOM 4581 N N . PHE B 1 160 ? -18.906 29.703 22.25 1 98.06 160 PHE B N 1
ATOM 4582 C CA . PHE B 1 160 ? -18.141 30.609 21.391 1 98.06 160 PHE B CA 1
ATOM 4583 C C . PHE B 1 160 ? -18.875 31.938 21.203 1 98.06 160 PHE B C 1
ATOM 4585 O O . PHE B 1 160 ? -18.266 33 21.219 1 98.06 160 PHE B O 1
ATOM 4592 N N . GLU B 1 161 ? -20.125 31.859 21.016 1 97.19 161 GLU B N 1
ATOM 4593 C CA . GLU B 1 161 ? -20.938 33.094 20.922 1 97.19 161 GLU B CA 1
ATOM 4594 C C . GLU B 1 161 ? -20.828 33.906 22.188 1 97.19 161 GLU B C 1
ATOM 4596 O O . GLU B 1 161 ? -20.703 35.156 22.125 1 97.19 161 GLU B O 1
ATOM 4601 N N . GLU B 1 162 ? -20.875 33.188 23.266 1 97.12 162 GLU B N 1
ATOM 4602 C CA . GLU B 1 162 ? -20.797 33.875 24.562 1 97.12 162 GLU B CA 1
ATOM 4603 C C . GLU B 1 162 ? -19.438 34.531 24.766 1 97.12 162 GLU B C 1
ATOM 4605 O O . GLU B 1 162 ? -19.328 35.531 25.453 1 97.12 162 GLU B O 1
ATOM 4610 N N . MET B 1 163 ? -18.406 34 24.219 1 98 163 MET B N 1
ATOM 4611 C CA . MET B 1 163 ? -17.047 34.5 24.344 1 98 163 MET B CA 1
ATOM 4612 C C . MET B 1 163 ? -16.906 35.875 23.641 1 98 163 MET B C 1
ATOM 4614 O O . MET B 1 163 ? -15.992 36.625 23.953 1 98 163 MET B O 1
ATOM 4618 N N . ASN B 1 164 ? -17.797 36.188 22.656 1 97.81 164 ASN B N 1
ATOM 4619 C CA . ASN B 1 164 ? -17.781 37.469 21.953 1 97.81 164 ASN B CA 1
ATOM 4620 C C . ASN B 1 164 ? -16.422 37.781 21.359 1 97.81 164 ASN B C 1
ATOM 4622 O O . ASN B 1 164 ? -15.844 38.844 21.609 1 97.81 164 ASN B O 1
ATOM 4626 N N . VAL B 1 165 ? -15.953 36.812 20.547 1 98.25 165 VAL B N 1
ATOM 4627 C CA . VAL B 1 165 ? -14.602 36.875 20 1 98.25 165 VAL B CA 1
ATOM 4628 C C . VAL B 1 165 ? -14.586 37.812 18.781 1 98.25 165 VAL B C 1
ATOM 4630 O O . VAL B 1 165 ? -15.383 37.656 17.859 1 98.25 165 VAL B O 1
ATOM 4633 N N . ALA B 1 166 ? -13.664 38.75 18.75 1 97.06 166 ALA B N 1
ATOM 4634 C CA . ALA B 1 166 ? -13.531 39.688 17.641 1 97.06 166 ALA B CA 1
ATOM 4635 C C . ALA B 1 166 ? -12.406 39.281 16.703 1 97.06 166 ALA B C 1
ATOM 4637 O O . ALA B 1 166 ? -12.414 39.625 15.516 1 97.06 166 ALA B O 1
ATOM 4638 N N . PHE B 1 167 ? -11.477 38.531 17.234 1 97.75 167 PHE B N 1
ATOM 4639 C CA . PHE B 1 167 ? -10.281 38.188 16.469 1 97.75 167 PHE B CA 1
ATOM 4640 C C . PHE B 1 167 ? -9.641 36.906 17 1 97.75 167 PHE B C 1
ATOM 4642 O O . PHE B 1 167 ? -9.648 36.688 18.219 1 97.75 167 PHE B O 1
ATOM 4649 N N . VAL B 1 168 ? -9.117 36.125 16.078 1 98.69 168 VAL B N 1
ATOM 4650 C CA . VAL B 1 168 ? -8.477 34.875 16.453 1 98.69 168 VAL B CA 1
ATOM 4651 C C . VAL B 1 168 ? -7.047 34.844 15.93 1 98.69 168 VAL B C 1
ATOM 4653 O O . VAL B 1 168 ? -6.793 35.219 14.781 1 98.69 168 VAL B O 1
ATOM 4656 N N . LEU B 1 169 ? -6.156 34.5 16.766 1 98.56 169 LEU B N 1
ATOM 4657 C CA . LEU B 1 169 ? -4.793 34.156 16.375 1 98.56 169 LEU B CA 1
ATOM 4658 C C . LEU B 1 169 ? -4.57 32.625 16.438 1 98.56 169 LEU B C 1
ATOM 4660 O O . LEU B 1 169 ? -4.887 32 17.438 1 98.56 169 LEU B O 1
ATOM 4664 N N . ASP B 1 170 ? -4.125 32.062 15.383 1 98.44 170 ASP B N 1
ATOM 4665 C CA . ASP B 1 170 ? -3.818 30.641 15.25 1 98.44 170 ASP B CA 1
ATOM 4666 C C . ASP B 1 170 ? -2.4 30.438 14.719 1 98.44 170 ASP B C 1
ATOM 4668 O O . ASP B 1 170 ? -1.614 31.375 14.648 1 98.44 170 ASP B O 1
ATOM 4672 N N . GLU B 1 171 ? -2.051 29.203 14.43 1 97.88 171 GLU B N 1
ATOM 4673 C CA . GLU B 1 171 ? -0.665 28.859 14.117 1 97.88 171 GLU B CA 1
ATOM 4674 C C . GLU B 1 171 ? -0.27 29.391 12.742 1 97.88 171 GLU B C 1
ATOM 4676 O O . GLU B 1 171 ? -1.119 29.516 11.852 1 97.88 171 GLU B O 1
ATOM 4681 N N . GLY B 1 172 ? 0.969 29.719 12.641 1 97.31 172 GLY B N 1
ATOM 4682 C CA . GLY B 1 172 ? 1.631 29.953 11.367 1 97.31 172 GLY B CA 1
ATOM 4683 C C . GLY B 1 172 ? 2.689 28.922 11.039 1 97.31 172 GLY B C 1
ATOM 4684 O O . GLY B 1 172 ? 2.494 27.719 11.281 1 97.31 172 GLY B O 1
ATOM 4685 N N . LEU B 1 173 ? 3.773 29.438 10.359 1 96.75 173 LEU B N 1
ATOM 4686 C CA . LEU B 1 173 ? 4.859 28.562 9.953 1 96.75 173 LEU B CA 1
ATOM 4687 C C . LEU B 1 173 ? 6.215 29.172 10.289 1 96.75 173 LEU B C 1
ATOM 4689 O O . LEU B 1 173 ? 6.328 30.391 10.453 1 96.75 173 LEU B O 1
ATOM 4693 N N . PRO B 1 174 ? 7.207 28.281 10.398 1 97.25 174 PRO B N 1
ATOM 4694 C CA . PRO B 1 174 ? 8.562 28.828 10.516 1 97.25 174 PRO B CA 1
ATOM 4695 C C . PRO B 1 174 ? 9.023 29.547 9.242 1 97.25 174 PRO B C 1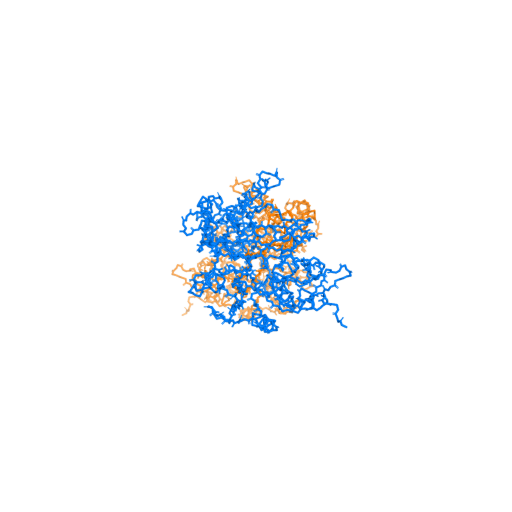
ATOM 4697 O O . PRO B 1 174 ? 8.641 29.141 8.141 1 97.25 174 PRO B O 1
ATOM 4700 N N . SER B 1 175 ? 9.797 30.5 9.508 1 97 175 SER B N 1
ATOM 4701 C CA . SER B 1 175 ? 10.461 31.203 8.414 1 97 175 SER B CA 1
ATOM 4702 C C . SER B 1 175 ? 11.945 30.844 8.344 1 97 175 SER B C 1
ATOM 4704 O O . SER B 1 175 ? 12.625 30.812 9.367 1 97 175 SER B O 1
ATOM 4706 N N . PRO B 1 176 ? 12.414 30.625 7.125 1 95.56 176 PRO B N 1
ATOM 4707 C CA . PRO B 1 176 ? 13.852 30.344 7.027 1 95.56 176 PRO B CA 1
ATOM 4708 C C . PRO B 1 176 ? 14.703 31.609 7.18 1 95.56 176 PRO B C 1
ATOM 4710 O O . PRO B 1 176 ? 15.922 31.5 7.383 1 95.56 176 PRO B O 1
ATOM 4713 N N . ASP B 1 177 ? 14.102 32.75 7.09 1 95.75 177 ASP B N 1
ATOM 4714 C CA . ASP B 1 177 ? 14.867 33.969 7.219 1 95.75 177 ASP B CA 1
ATOM 4715 C C . ASP B 1 177 ? 14.477 34.75 8.484 1 95.75 177 ASP B C 1
ATOM 4717 O O . ASP B 1 177 ? 13.867 34.156 9.398 1 95.75 177 ASP B O 1
ATOM 4721 N N . GLU B 1 178 ? 14.82 36 8.594 1 96.56 178 GLU B N 1
ATOM 4722 C CA . GLU B 1 178 ? 14.734 36.75 9.852 1 96.56 178 GLU B CA 1
ATOM 4723 C C . GLU B 1 178 ? 13.344 37.344 10.055 1 96.56 178 GLU B C 1
ATOM 4725 O O . GLU B 1 178 ? 13.008 37.812 11.148 1 96.56 178 GLU B O 1
ATOM 4730 N N . LYS B 1 179 ? 12.469 37.25 9.055 1 97.75 179 LYS B N 1
ATOM 4731 C CA . LYS B 1 179 ? 11.133 37.812 9.148 1 97.75 179 LYS B CA 1
ATOM 4732 C C . LYS B 1 179 ? 10.109 36.75 9.555 1 97.75 179 LYS B C 1
ATOM 4734 O O . LYS B 1 179 ? 10.258 35.594 9.211 1 97.75 179 LYS B O 1
ATOM 4739 N N . TYR B 1 180 ? 9.141 37.188 10.297 1 98.25 180 TYR B N 1
ATOM 4740 C CA . TYR B 1 180 ? 8.047 36.281 10.609 1 98.25 180 TYR B CA 1
ATOM 4741 C C . TYR B 1 180 ? 7.086 36.156 9.43 1 98.25 180 TYR B C 1
ATOM 4743 O O . TYR B 1 180 ? 7.027 37.062 8.578 1 98.25 180 TYR B O 1
ATOM 4751 N N . LEU B 1 181 ? 6.395 35.094 9.367 1 97.44 181 LEU B N 1
ATOM 4752 C CA . LEU B 1 181 ? 5.34 34.875 8.383 1 97.44 181 LEU B CA 1
ATOM 4753 C C . LEU B 1 181 ? 3.963 35 9.023 1 97.44 181 LEU B C 1
ATOM 4755 O O . LEU B 1 181 ? 3.781 34.656 10.195 1 97.44 181 LEU B O 1
ATOM 4759 N N . ALA B 1 182 ? 3.02 35.531 8.305 1 97.62 182 ALA B N 1
ATOM 4760 C CA . ALA B 1 182 ? 1.617 35.594 8.711 1 97.62 182 ALA B CA 1
ATOM 4761 C C . ALA B 1 182 ? 0.699 35.125 7.586 1 97.62 182 ALA B C 1
ATOM 4763 O O . ALA B 1 182 ? 1.018 35.281 6.406 1 97.62 182 ALA B O 1
ATOM 4764 N N . TYR B 1 183 ? -0.443 34.625 7.973 1 97.75 183 TYR B N 1
ATOM 4765 C CA . TYR B 1 183 ? -1.357 34.031 6.996 1 97.75 183 TYR B CA 1
ATOM 4766 C C . TYR B 1 183 ? -2.783 34.5 7.23 1 97.75 183 TYR B C 1
ATOM 4768 O O . TYR B 1 183 ? -3.309 34.406 8.344 1 97.75 183 TYR B O 1
ATOM 4776 N N . ASN B 1 184 ? -3.396 35 6.223 1 96.94 184 ASN B N 1
ATOM 4777 C CA . ASN B 1 184 ? -4.746 35.562 6.336 1 96.94 184 ASN B CA 1
ATOM 4778 C C . ASN B 1 184 ? -5.781 34.594 5.734 1 96.94 184 ASN B C 1
ATOM 4780 O O . ASN B 1 184 ? -6.941 34.969 5.559 1 96.94 184 ASN B O 1
ATOM 4784 N N . GLY B 1 185 ? -5.32 33.469 5.391 1 95.81 185 GLY B N 1
ATOM 4785 C CA . GLY B 1 185 ? -6.125 32.375 4.859 1 95.81 185 GLY B CA 1
ATOM 4786 C C . GLY B 1 185 ? -5.355 31.078 4.73 1 95.81 185 GLY B C 1
ATOM 4787 O O . GLY B 1 185 ? -4.145 31.031 4.953 1 95.81 185 GLY B O 1
ATOM 4788 N N . GLU B 1 186 ? -6.031 30.031 4.434 1 95.88 186 GLU B N 1
ATOM 4789 C CA . GLU B 1 186 ? -5.453 28.703 4.215 1 95.88 186 GLU B CA 1
ATOM 4790 C C . GLU B 1 186 ? -6.043 28.047 2.969 1 95.88 186 GLU B C 1
ATOM 4792 O O . GLU B 1 186 ? -7.137 28.406 2.529 1 95.88 186 GLU B O 1
ATOM 4797 N N . ARG B 1 187 ? -5.246 27.141 2.396 1 96.56 187 ARG B N 1
ATOM 4798 C CA . ARG B 1 187 ? -5.863 26.25 1.409 1 96.56 187 ARG B CA 1
ATOM 4799 C C . ARG B 1 187 ? -6.809 25.266 2.076 1 96.56 187 ARG B C 1
ATOM 4801 O O . ARG B 1 187 ? -6.598 24.875 3.227 1 96.56 187 ARG B O 1
ATOM 4808 N N . SER B 1 188 ? -7.855 24.906 1.3 1 95.69 188 SER B N 1
ATOM 4809 C CA . SER B 1 188 ? -8.867 24 1.812 1 95.69 188 SER B CA 1
ATOM 4810 C C . SER B 1 188 ? -8.516 22.547 1.49 1 95.69 188 SER B C 1
ATOM 4812 O O . SER B 1 188 ? -8.18 22.219 0.349 1 95.69 188 SER B O 1
ATOM 4814 N N . PRO B 1 189 ? -8.641 21.672 2.449 1 96.75 189 PRO B N 1
ATOM 4815 C CA . PRO B 1 189 ? -8.289 20.266 2.203 1 96.75 189 PRO B CA 1
ATOM 4816 C C . PRO B 1 189 ? -9.398 19.5 1.476 1 96.75 189 PRO B C 1
ATOM 4818 O O . PRO B 1 189 ? -10.578 19.734 1.736 1 96.75 189 PRO B O 1
ATOM 4821 N N . MET B 1 190 ? -9.023 18.703 0.584 1 97.56 190 MET B N 1
ATOM 4822 C CA . MET B 1 190 ? -9.797 17.625 -0.023 1 97.56 190 MET B CA 1
ATOM 4823 C C . MET B 1 190 ? -9.023 16.312 0.027 1 97.56 190 MET B C 1
ATOM 4825 O O . MET B 1 190 ? -8.289 15.977 -0.908 1 97.56 190 MET B O 1
ATOM 4829 N N . TRP B 1 191 ? -9.234 15.562 1.128 1 98.25 191 TRP B N 1
ATOM 4830 C CA . TRP B 1 191 ? -8.586 14.258 1.247 1 98.25 191 TRP B CA 1
ATOM 4831 C C . TRP B 1 191 ? -9.352 13.195 0.455 1 98.25 191 TRP B C 1
ATOM 4833 O O . TRP B 1 191 ? -10.414 12.742 0.878 1 98.25 191 TRP B O 1
ATOM 4843 N N . LEU B 1 192 ? -8.734 12.758 -0.602 1 98.62 192 LEU B N 1
ATOM 4844 C CA . LEU B 1 192 ? -9.383 11.898 -1.582 1 98.62 192 LEU B CA 1
ATOM 4845 C C . LEU B 1 192 ? -8.844 10.477 -1.502 1 98.62 192 LEU B C 1
ATOM 4847 O O . LEU B 1 192 ? -7.625 10.273 -1.427 1 98.62 192 LEU B O 1
ATOM 4851 N N . VAL B 1 193 ? -9.742 9.5 -1.447 1 98.62 193 VAL B N 1
ATOM 4852 C CA . VAL B 1 193 ? -9.367 8.102 -1.582 1 98.62 193 VAL B CA 1
ATOM 4853 C C . VAL B 1 193 ? -9.969 7.527 -2.863 1 98.62 193 VAL B C 1
ATOM 4855 O O . VAL B 1 193 ? -11.172 7.637 -3.094 1 98.62 193 VAL B O 1
ATOM 4858 N N . ILE B 1 194 ? -9.156 6.953 -3.691 1 98.69 194 ILE B N 1
ATOM 4859 C CA . ILE B 1 194 ? -9.594 6.281 -4.91 1 98.69 194 ILE B CA 1
ATOM 4860 C C . ILE B 1 194 ? -9.391 4.777 -4.773 1 98.69 194 ILE B C 1
ATOM 4862 O O . ILE B 1 194 ? -8.336 4.324 -4.328 1 98.69 194 ILE B O 1
ATOM 4866 N N . LYS B 1 195 ? -10.406 4.023 -5.098 1 98.5 195 LYS B N 1
ATOM 4867 C CA . LYS B 1 195 ? -10.352 2.564 -5.082 1 98.5 195 LYS B CA 1
ATOM 4868 C C . LYS B 1 195 ? -10.656 1.989 -6.465 1 98.5 195 LYS B C 1
ATOM 4870 O O . LYS B 1 195 ? -11.641 2.375 -7.102 1 98.5 195 LYS B O 1
ATOM 4875 N N . ALA B 1 196 ? -9.812 1.168 -6.922 1 98.56 196 ALA B N 1
ATOM 4876 C CA . ALA B 1 196 ? -10.023 0.437 -8.172 1 98.56 196 ALA B CA 1
ATOM 4877 C C . ALA B 1 196 ? -10.258 -1.047 -7.902 1 98.56 196 ALA B C 1
ATOM 4879 O O . ALA B 1 196 ? -9.648 -1.627 -7.004 1 98.56 196 ALA B O 1
ATOM 4880 N N . THR B 1 197 ? -11.125 -1.647 -8.688 1 97.62 197 THR B N 1
ATOM 4881 C CA . THR B 1 197 ? -11.398 -3.076 -8.578 1 97.62 197 THR B CA 1
ATOM 4882 C C . THR B 1 197 ? -11.203 -3.766 -9.93 1 97.62 197 THR B C 1
ATOM 4884 O O . THR B 1 197 ? -11.234 -3.113 -10.977 1 97.62 197 THR B O 1
ATOM 4887 N N . GLY B 1 198 ? -10.938 -5.008 -9.914 1 96.25 198 GLY B N 1
ATOM 4888 C CA . GLY B 1 198 ? -10.797 -5.898 -11.062 1 96.25 198 GLY B CA 1
ATOM 4889 C C . GLY B 1 198 ? -10.633 -7.355 -10.664 1 96.25 198 GLY B C 1
ATOM 4890 O O . GLY B 1 198 ? -10.406 -7.664 -9.5 1 96.25 198 GLY B O 1
ATOM 4891 N N . ALA B 1 199 ? -10.789 -8.188 -11.656 1 94.06 199 ALA B N 1
ATOM 4892 C CA . ALA B 1 199 ? -10.578 -9.609 -11.391 1 94.06 199 ALA B CA 1
ATOM 4893 C C . ALA B 1 199 ? -9.148 -9.875 -10.922 1 94.06 199 ALA B C 1
ATOM 4895 O O . ALA B 1 199 ? -8.195 -9.305 -11.469 1 94.06 199 ALA B O 1
ATOM 4896 N N . PRO B 1 200 ? -9.039 -10.672 -9.828 1 95.69 200 PRO B N 1
ATOM 4897 C CA . PRO B 1 200 ? -7.684 -11.156 -9.547 1 95.69 200 PRO B CA 1
ATOM 4898 C C . PRO B 1 200 ? -7.18 -12.148 -10.594 1 95.69 200 PRO B C 1
ATOM 4900 O O . PRO B 1 200 ? -7.91 -12.484 -11.523 1 95.69 200 PRO B O 1
ATOM 4903 N N . GLY B 1 201 ? -5.973 -12.594 -10.422 1 95.19 201 GLY B N 1
ATOM 4904 C CA . GLY B 1 201 ? -5.438 -13.57 -11.359 1 95.19 201 GLY B CA 1
ATOM 4905 C C . GLY B 1 201 ? -4.012 -13.977 -11.047 1 95.19 201 GLY B C 1
ATOM 4906 O O . GLY B 1 201 ? -3.381 -13.414 -10.148 1 95.19 201 GLY B O 1
ATOM 4907 N N . HIS B 1 202 ? -3.639 -14.945 -11.789 1 96 202 HIS B N 1
ATOM 4908 C CA . HIS B 1 202 ? -2.268 -15.43 -11.68 1 96 202 HIS B CA 1
ATOM 4909 C C . HIS B 1 202 ? -1.266 -14.305 -11.922 1 96 202 HIS B C 1
ATOM 4911 O O . HIS B 1 202 ? -1.461 -13.477 -12.812 1 96 202 HIS B O 1
ATOM 4917 N N . GLY B 1 203 ? -0.223 -14.266 -11.172 1 96.81 203 GLY B N 1
ATOM 4918 C CA . GLY B 1 203 ? 0.758 -13.195 -11.227 1 96.81 203 GLY B CA 1
ATOM 4919 C C . GLY B 1 203 ? 1.388 -13.023 -12.594 1 96.81 203 GLY B C 1
ATOM 4920 O O . GLY B 1 203 ? 1.788 -11.922 -12.969 1 96.81 203 GLY B O 1
ATOM 4921 N N . ALA B 1 204 ? 1.394 -14.07 -13.375 1 96.81 204 ALA B N 1
ATOM 4922 C CA . ALA B 1 204 ? 2.09 -14.078 -14.656 1 96.81 204 ALA B CA 1
ATOM 4923 C C . ALA B 1 204 ? 1.146 -13.711 -15.797 1 96.81 204 ALA B C 1
ATOM 4925 O O . ALA B 1 204 ? 1.59 -13.438 -16.922 1 96.81 204 ALA B O 1
ATOM 4926 N N . LYS B 1 205 ? -0.071 -13.719 -15.586 1 96.25 205 LYS B N 1
ATOM 4927 C CA . LYS B 1 205 ? -1.075 -13.57 -16.641 1 96.25 205 LYS B CA 1
ATOM 4928 C C . LYS B 1 205 ? -1.188 -12.117 -17.094 1 96.25 205 LYS B C 1
ATOM 4930 O O . LYS B 1 205 ? -1.21 -11.203 -16.266 1 96.25 205 LYS B O 1
ATOM 4935 N N . LEU B 1 206 ? -1.222 -11.898 -18.391 1 97.19 206 LEU B N 1
ATOM 4936 C CA . LEU B 1 206 ? -1.509 -10.578 -18.953 1 97.19 206 LEU B CA 1
ATOM 4937 C C . LEU B 1 206 ? -2.98 -10.461 -19.328 1 97.19 206 LEU B C 1
ATOM 4939 O O . LEU B 1 206 ? -3.498 -11.273 -20.094 1 97.19 206 LEU B O 1
ATOM 4943 N N . TYR B 1 207 ? -3.664 -9.547 -18.781 1 95.38 207 TYR B N 1
ATOM 4944 C CA . TYR B 1 207 ? -5.055 -9.258 -19.109 1 95.38 207 TYR B CA 1
ATOM 4945 C C . TYR B 1 207 ? -5.41 -7.812 -18.781 1 95.38 207 TYR B C 1
ATOM 4947 O O . TYR B 1 207 ? -4.668 -7.133 -18.062 1 95.38 207 TYR B O 1
ATOM 4955 N N . ASP B 1 208 ? -6.469 -7.316 -19.328 1 94.62 208 ASP B N 1
ATOM 4956 C CA . ASP B 1 208 ? -6.863 -5.914 -19.203 1 94.62 208 ASP B CA 1
ATOM 4957 C C . ASP B 1 208 ? -7.742 -5.691 -17.984 1 94.62 208 ASP B C 1
ATOM 4959 O O . ASP B 1 208 ? -8.273 -6.645 -17.406 1 94.62 208 ASP B O 1
ATOM 4963 N N . ASN B 1 209 ? -7.812 -4.457 -17.578 1 95.56 209 ASN B N 1
ATOM 4964 C CA . ASN B 1 209 ? -8.773 -3.951 -16.594 1 95.56 209 ASN B CA 1
ATOM 4965 C C . ASN B 1 209 ? -8.531 -4.539 -15.211 1 95.56 209 ASN B C 1
ATOM 4967 O O . ASN B 1 209 ? -9.484 -4.828 -14.484 1 95.56 209 ASN B O 1
ATOM 4971 N N . THR B 1 210 ? -7.262 -4.77 -14.961 1 97.19 210 THR B N 1
ATOM 4972 C CA . THR B 1 210 ? -6.918 -5.141 -13.594 1 97.19 210 THR B CA 1
ATOM 4973 C C . THR B 1 210 ? -7.066 -3.949 -12.656 1 97.19 210 THR B C 1
ATOM 4975 O O . THR B 1 210 ? -7.055 -2.799 -13.094 1 97.19 210 THR B O 1
ATOM 4978 N N . ALA B 1 211 ? -7.234 -4.223 -11.352 1 98 211 ALA B N 1
ATOM 4979 C CA . ALA B 1 211 ? -7.309 -3.16 -10.359 1 98 211 ALA B CA 1
ATOM 4980 C C . ALA B 1 211 ? -6.07 -2.268 -10.414 1 98 211 ALA B C 1
ATOM 4982 O O . ALA B 1 211 ? -6.18 -1.04 -10.375 1 98 211 ALA B O 1
ATOM 4983 N N . MET B 1 212 ? -4.891 -2.891 -10.578 1 97.81 212 MET B N 1
ATOM 4984 C CA . MET B 1 212 ? -3.623 -2.17 -10.602 1 97.81 212 MET B CA 1
ATOM 4985 C C . MET B 1 212 ? -3.512 -1.303 -11.852 1 97.81 212 MET B C 1
ATOM 4987 O O . MET B 1 212 ? -3.09 -0.148 -11.781 1 97.81 212 MET B O 1
ATOM 4991 N N . GLU B 1 213 ? -3.879 -1.863 -12.992 1 96.31 213 GLU B N 1
ATOM 4992 C CA . GLU B 1 213 ? -3.832 -1.099 -14.242 1 96.31 213 GLU B CA 1
ATOM 4993 C C . GLU B 1 213 ? -4.727 0.136 -14.164 1 96.31 213 GLU B C 1
ATOM 4995 O O . GLU B 1 213 ? -4.305 1.235 -14.531 1 96.31 213 GLU B O 1
ATOM 5000 N N . ASN B 1 214 ? -5.891 -0.082 -13.68 1 96.81 214 ASN B N 1
ATOM 5001 C CA . ASN B 1 214 ? -6.848 1.017 -13.578 1 96.81 214 ASN B CA 1
ATOM 5002 C C . ASN B 1 214 ? -6.352 2.105 -12.633 1 96.81 214 ASN B C 1
ATOM 5004 O O . ASN B 1 214 ? -6.367 3.289 -12.977 1 96.81 214 ASN B O 1
ATOM 5008 N N . LEU B 1 215 ? -5.855 1.746 -11.484 1 97.94 215 LEU B N 1
ATOM 5009 C CA . LEU B 1 215 ? -5.391 2.73 -10.508 1 97.94 215 LEU B CA 1
ATOM 5010 C C . LEU B 1 215 ? -4.172 3.48 -11.039 1 97.94 215 LEU B C 1
ATOM 5012 O O . LEU B 1 215 ? -4.07 4.699 -10.875 1 97.94 215 LEU B O 1
ATOM 5016 N N . MET B 1 216 ? -3.254 2.781 -11.68 1 97.5 216 MET B N 1
ATOM 5017 C CA . MET B 1 216 ? -2.018 3.418 -12.125 1 97.5 216 MET B CA 1
ATOM 5018 C C . MET B 1 216 ? -2.283 4.398 -13.258 1 97.5 216 MET B C 1
ATOM 5020 O O . MET B 1 216 ? -1.604 5.418 -13.375 1 97.5 216 MET B O 1
ATOM 5024 N N . LYS B 1 217 ? -3.297 4.125 -14.07 1 94.94 217 LYS B N 1
ATOM 5025 C CA . LYS B 1 217 ? -3.703 5.102 -15.07 1 94.94 217 LYS B CA 1
ATOM 5026 C C . LYS B 1 217 ? -4.16 6.406 -14.422 1 94.94 217 LYS B C 1
ATOM 5028 O O . LYS B 1 217 ? -3.811 7.492 -14.883 1 94.94 217 LYS B O 1
ATOM 5033 N N . SER B 1 218 ? -4.902 6.258 -13.383 1 95.62 218 SER B N 1
ATOM 5034 C CA . SER B 1 218 ? -5.371 7.418 -12.633 1 95.62 218 SER B CA 1
ATOM 5035 C C . SER B 1 218 ? -4.207 8.156 -11.977 1 95.62 218 SER B C 1
ATOM 5037 O O . SER B 1 218 ? -4.129 9.391 -12.047 1 95.62 218 SER B O 1
ATOM 5039 N N . VAL B 1 219 ? -3.34 7.445 -11.391 1 97.5 219 VAL B N 1
ATOM 5040 C CA . VAL B 1 219 ? -2.189 8.023 -10.703 1 97.5 219 VAL B CA 1
ATOM 5041 C C . VAL B 1 219 ? -1.343 8.82 -11.695 1 97.5 219 VAL B C 1
ATOM 5043 O O . VAL B 1 219 ? -0.832 9.891 -11.367 1 97.5 219 VAL B O 1
ATOM 5046 N N . GLU B 1 220 ? -1.22 8.312 -12.898 1 95.88 220 GLU B N 1
ATOM 5047 C CA . GLU B 1 220 ? -0.463 9.023 -13.922 1 95.88 220 GLU B CA 1
ATOM 5048 C C . GLU B 1 220 ? -1.1 10.367 -14.242 1 95.88 220 GLU B C 1
ATOM 5050 O O . GLU B 1 220 ? -0.402 11.383 -14.352 1 95.88 220 GLU B O 1
ATOM 5055 N N . SER B 1 221 ? -2.385 10.375 -14.375 1 96.31 221 SER B N 1
ATOM 5056 C CA . SER B 1 221 ? -3.115 11.609 -14.641 1 96.31 221 SER B CA 1
ATOM 5057 C C . SER B 1 221 ? -2.965 12.602 -13.484 1 96.31 221 SER B C 1
ATOM 5059 O O . SER B 1 221 ? -2.738 13.789 -13.703 1 96.31 221 SER B O 1
ATOM 5061 N N . ILE B 1 222 ? -3.066 12.141 -12.32 1 98 222 ILE B N 1
ATOM 5062 C CA . ILE B 1 222 ? -2.977 12.945 -11.109 1 98 222 ILE B CA 1
ATOM 5063 C C . ILE B 1 222 ? -1.579 13.547 -10.992 1 98 222 ILE B C 1
ATOM 5065 O O . ILE B 1 222 ? -1.431 14.734 -10.688 1 98 222 ILE B O 1
ATOM 5069 N N . ARG B 1 223 ? -0.603 12.766 -11.297 1 97.31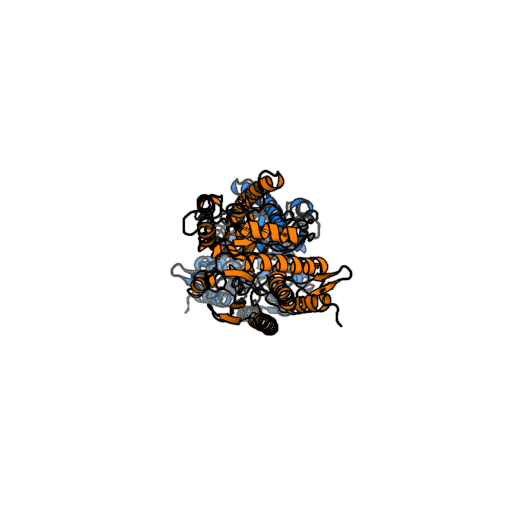 223 ARG B N 1
ATOM 5070 C CA . ARG B 1 223 ? 0.778 13.234 -11.242 1 97.31 223 ARG B CA 1
ATOM 5071 C C . ARG B 1 223 ? 1.023 14.328 -12.281 1 97.31 223 ARG B C 1
ATOM 5073 O O . ARG B 1 223 ? 1.794 15.258 -12.039 1 97.31 223 ARG B O 1
ATOM 5080 N N . GLY B 1 224 ? 0.426 14.148 -13.445 1 97.25 224 GLY B N 1
ATOM 5081 C CA . GLY B 1 224 ? 0.538 15.195 -14.445 1 97.25 224 GLY B CA 1
ATOM 5082 C C . GLY B 1 224 ? -0.009 16.531 -13.977 1 97.25 224 GLY B C 1
ATOM 5083 O O . GLY B 1 224 ? 0.627 17.578 -14.164 1 97.25 224 GLY B O 1
ATOM 5084 N N . PHE B 1 225 ? -1.18 16.484 -13.367 1 98.06 225 PHE B N 1
ATOM 5085 C CA . PHE B 1 225 ? -1.775 17.703 -12.82 1 98.06 225 PHE B CA 1
ATOM 5086 C C . PHE B 1 225 ? -0.878 18.312 -11.75 1 98.06 225 PHE B C 1
ATOM 5088 O O . PHE B 1 225 ? -0.622 19.516 -11.758 1 98.06 225 PHE B O 1
ATOM 5095 N N . ARG B 1 226 ? -0.427 17.484 -10.812 1 97.94 226 ARG B N 1
ATOM 5096 C CA . ARG B 1 226 ? 0.471 17.922 -9.742 1 97.94 226 ARG B CA 1
ATOM 5097 C C . ARG B 1 226 ? 1.702 18.625 -10.312 1 97.94 226 ARG B C 1
ATOM 5099 O O . ARG B 1 226 ? 2.109 19.672 -9.828 1 97.94 226 ARG B O 1
ATOM 5106 N N . ALA B 1 227 ? 2.305 17.984 -11.273 1 97.31 227 ALA B N 1
ATOM 5107 C CA . ALA B 1 227 ? 3.516 18.531 -11.875 1 97.31 227 ALA B CA 1
ATOM 5108 C C . ALA B 1 227 ? 3.258 19.906 -12.484 1 97.31 227 ALA B C 1
ATOM 5110 O O . ALA B 1 227 ? 4.094 20.812 -12.375 1 97.31 227 ALA B O 1
ATOM 5111 N N . SER B 1 228 ? 2.148 20.062 -13.148 1 98 228 SER B N 1
ATOM 5112 C CA . SER B 1 228 ? 1.806 21.344 -13.758 1 98 228 SER B CA 1
ATOM 5113 C C . SER B 1 228 ? 1.67 22.438 -12.695 1 98 228 SER B C 1
ATOM 5115 O O . SER B 1 228 ? 2.121 23.578 -12.906 1 98 228 SER B O 1
ATOM 5117 N N . GLN B 1 229 ? 1.023 22.156 -11.578 1 97.75 229 GLN B N 1
ATOM 5118 C CA . GLN B 1 229 ? 0.894 23.109 -10.477 1 97.75 229 GLN B CA 1
ATOM 5119 C C . GLN B 1 229 ? 2.254 23.422 -9.867 1 97.75 229 GLN B C 1
ATOM 5121 O O . GLN B 1 229 ? 2.566 24.594 -9.609 1 97.75 229 GLN B O 1
ATOM 5126 N N . PHE B 1 230 ? 3.043 22.438 -9.688 1 98 230 PHE B N 1
ATOM 5127 C CA . PHE B 1 230 ? 4.355 22.594 -9.078 1 98 230 PHE B CA 1
ATOM 5128 C C . PHE B 1 230 ? 5.273 23.422 -9.969 1 98 230 PHE B C 1
ATOM 5130 O O . PHE B 1 230 ? 6.074 24.219 -9.477 1 98 230 PHE B O 1
ATOM 5137 N N . ASP B 1 231 ? 5.145 23.219 -11.219 1 98 231 ASP B N 1
ATOM 5138 C CA . ASP B 1 231 ? 5.934 23.984 -12.18 1 98 231 ASP B CA 1
ATOM 5139 C C . ASP B 1 231 ? 5.625 25.469 -12.078 1 98 231 ASP B C 1
ATOM 5141 O O . ASP B 1 231 ? 6.52 26.312 -12.211 1 98 231 ASP B O 1
ATOM 5145 N N . MET B 1 232 ? 4.422 25.828 -11.906 1 97.5 232 MET B N 1
ATOM 5146 C CA . MET B 1 232 ? 4.051 27.234 -11.758 1 97.5 232 MET B CA 1
ATOM 5147 C C . MET B 1 232 ? 4.68 27.828 -10.5 1 97.5 232 MET B C 1
ATOM 5149 O O . MET B 1 232 ? 5.082 28.984 -10.492 1 97.5 232 MET B O 1
ATOM 5153 N N . LEU B 1 233 ? 4.711 27 -9.461 1 96.56 233 LEU B N 1
ATOM 5154 C CA . LEU B 1 233 ? 5.352 27.438 -8.227 1 96.56 233 LEU B CA 1
ATOM 5155 C C . LEU B 1 233 ? 6.848 27.641 -8.43 1 96.56 233 LEU B C 1
ATOM 5157 O O . LEU B 1 233 ? 7.395 28.672 -8.062 1 96.56 233 LEU B O 1
ATOM 5161 N N . LYS B 1 234 ? 7.473 26.688 -9.031 1 96.69 234 LYS B N 1
ATOM 5162 C CA . LYS B 1 234 ? 8.914 26.734 -9.258 1 96.69 234 LYS B CA 1
ATOM 5163 C C . LYS B 1 234 ? 9.297 27.891 -10.18 1 96.69 234 LYS B C 1
ATOM 5165 O O . LYS B 1 234 ? 10.367 28.484 -10.023 1 96.69 234 LYS B O 1
ATOM 5170 N N . ALA B 1 235 ? 8.414 28.25 -11.102 1 97.38 235 ALA B N 1
ATOM 5171 C CA . ALA B 1 235 ? 8.664 29.312 -12.07 1 97.38 235 ALA B CA 1
ATOM 5172 C C . ALA B 1 235 ? 8.367 30.672 -11.469 1 97.38 235 ALA B C 1
ATOM 5174 O O . ALA B 1 235 ? 8.633 31.703 -12.094 1 97.38 235 ALA B O 1
ATOM 5175 N N . GLY B 1 236 ? 7.797 30.703 -10.328 1 95.19 236 GLY B N 1
ATOM 5176 C CA . GLY B 1 236 ? 7.473 31.953 -9.68 1 95.19 236 GLY B CA 1
ATOM 5177 C C . GLY B 1 236 ? 6.188 32.594 -10.188 1 95.19 236 GLY B C 1
ATOM 5178 O O . GLY B 1 236 ? 5.914 33.75 -9.93 1 95.19 236 GLY B O 1
ATOM 5179 N N . LEU B 1 237 ? 5.434 31.812 -10.883 1 96.19 237 LEU B N 1
ATOM 5180 C CA . LEU B 1 237 ? 4.18 32.312 -11.43 1 96.19 237 LEU B CA 1
ATOM 5181 C C . LEU B 1 237 ? 3.09 32.344 -10.367 1 96.19 237 LEU B C 1
ATOM 5183 O O . LEU B 1 237 ? 2.148 33.156 -10.453 1 96.19 237 LEU B O 1
ATOM 5187 N N . LYS B 1 238 ? 3.143 31.484 -9.414 1 95.44 238 LYS B N 1
ATOM 5188 C CA . LYS B 1 238 ? 2.223 31.391 -8.281 1 95.44 238 LYS B CA 1
ATOM 5189 C C . LYS B 1 238 ? 2.977 31.125 -6.98 1 95.44 238 LYS B C 1
ATOM 5191 O O . LYS B 1 238 ? 4.074 30.562 -6.996 1 95.44 238 LYS B O 1
ATOM 5196 N N . THR B 1 239 ? 2.326 31.547 -5.922 1 93.44 239 THR B N 1
ATOM 5197 C CA . THR B 1 239 ? 2.869 31.266 -4.598 1 93.44 239 THR B CA 1
ATOM 5198 C C . THR B 1 239 ? 2.328 29.938 -4.07 1 93.44 239 THR B C 1
ATOM 5200 O O . THR B 1 239 ? 1.432 29.344 -4.672 1 93.44 239 THR B O 1
ATOM 5203 N N . ASP B 1 240 ? 2.857 29.516 -2.965 1 93 240 ASP B N 1
ATOM 5204 C CA . ASP B 1 240 ? 2.443 28.266 -2.318 1 93 240 ASP B CA 1
ATOM 5205 C C . ASP B 1 240 ? 0.953 28.297 -1.988 1 93 240 ASP B C 1
ATOM 5207 O O . ASP B 1 240 ? 0.285 27.25 -2.037 1 93 240 ASP B O 1
ATOM 5211 N N . GLY B 1 241 ? 0.492 29.453 -1.67 1 94.44 241 GLY B N 1
ATOM 5212 C CA . GLY B 1 241 ? -0.906 29.594 -1.291 1 94.44 241 GLY B CA 1
ATOM 5213 C C . GLY B 1 241 ? -1.838 29.719 -2.48 1 94.44 241 GLY B C 1
ATOM 5214 O O . GLY B 1 241 ? -3.059 29.75 -2.318 1 94.44 241 GLY B O 1
ATOM 5215 N N . GLU B 1 242 ? -1.235 29.734 -3.68 1 94.94 242 GLU B N 1
ATOM 5216 C CA . GLU B 1 242 ? -2.045 29.984 -4.867 1 94.94 242 GLU B CA 1
ATOM 5217 C C . GLU B 1 242 ? -2.178 28.734 -5.73 1 94.94 242 GLU B C 1
ATOM 5219 O O . GLU B 1 242 ? -3.043 28.672 -6.605 1 94.94 242 GLU B O 1
ATOM 5224 N N . VAL B 1 243 ? -1.347 27.75 -5.508 1 97.25 243 VAL B N 1
ATOM 5225 C CA . VAL B 1 243 ? -1.399 26.531 -6.312 1 97.25 243 VAL B CA 1
ATOM 5226 C C . VAL B 1 243 ? -2.277 25.5 -5.617 1 97.25 243 VAL B C 1
ATOM 5228 O O . VAL B 1 243 ? -2.471 25.547 -4.402 1 97.25 243 VAL B O 1
ATOM 5231 N N . ILE B 1 244 ? -2.869 24.594 -6.441 1 97.94 244 ILE B N 1
ATOM 5232 C CA . ILE B 1 244 ? -3.5 23.391 -5.906 1 97.94 244 ILE B CA 1
ATOM 5233 C C . ILE B 1 244 ? -2.447 22.312 -5.699 1 97.94 244 ILE B C 1
ATOM 5235 O O . ILE B 1 244 ? -1.791 21.891 -6.652 1 97.94 244 ILE B O 1
ATOM 5239 N N . SER B 1 245 ? -2.229 21.922 -4.508 1 98.31 245 SER B N 1
ATOM 5240 C CA . SER B 1 245 ? -1.295 20.828 -4.27 1 98.31 245 SER B CA 1
ATOM 5241 C C . SER B 1 245 ? -2.012 19.484 -4.285 1 98.31 245 SER B C 1
ATOM 5243 O O . SER B 1 245 ? -3.145 19.375 -3.812 1 98.31 245 SER B O 1
ATOM 5245 N N . VAL B 1 246 ? -1.406 18.516 -4.879 1 98.31 246 VAL B N 1
ATOM 5246 C CA . VAL B 1 246 ? -1.864 17.141 -4.957 1 98.31 246 VAL B CA 1
ATOM 5247 C C . VAL B 1 246 ? -0.712 16.188 -4.621 1 98.31 246 VAL B C 1
ATOM 5249 O O . VAL B 1 246 ? 0.265 16.109 -5.367 1 98.31 246 VAL B O 1
ATOM 5252 N N . ASN B 1 247 ? -0.833 15.508 -3.48 1 98.5 247 ASN B N 1
ATOM 5253 C CA . ASN B 1 247 ? 0.231 14.602 -3.059 1 98.5 247 ASN B CA 1
ATOM 5254 C C . ASN B 1 247 ? -0.308 13.211 -2.746 1 98.5 247 ASN B C 1
ATOM 5256 O O . ASN B 1 247 ? -1.273 13.07 -1.993 1 98.5 247 ASN B O 1
ATOM 5260 N N . LEU B 1 248 ? 0.293 12.188 -3.371 1 98.44 248 LEU B N 1
ATOM 5261 C CA . LEU B 1 248 ? -0.004 10.82 -2.969 1 98.44 248 LEU B CA 1
ATOM 5262 C C . LEU B 1 248 ? 0.522 10.539 -1.564 1 98.44 248 LEU B C 1
ATOM 5264 O O . LEU B 1 248 ? 1.726 10.641 -1.317 1 98.44 248 LEU B O 1
ATOM 5268 N N . VAL B 1 249 ? -0.404 10.07 -0.658 1 98.44 249 VAL B N 1
ATOM 5269 C CA . VAL B 1 249 ? 0.047 9.953 0.725 1 98.44 249 VAL B CA 1
ATOM 5270 C C . VAL B 1 249 ? -0.018 8.492 1.167 1 98.44 249 VAL B C 1
ATOM 5272 O O . VAL B 1 249 ? 0.594 8.109 2.168 1 98.44 249 VAL B O 1
ATOM 5275 N N . TYR B 1 250 ? -0.75 7.668 0.458 1 98.25 250 TYR B N 1
ATOM 5276 C CA . TYR B 1 250 ? -0.604 6.234 0.677 1 98.25 250 TYR B CA 1
ATOM 5277 C C . TYR B 1 250 ? -1.026 5.445 -0.557 1 98.25 250 TYR B C 1
ATOM 5279 O O . TYR B 1 250 ? -1.725 5.973 -1.428 1 98.25 250 TYR B O 1
ATOM 5287 N N . LEU B 1 251 ? -0.537 4.27 -0.701 1 98.5 251 LEU B N 1
ATOM 5288 C CA . LEU B 1 251 ? -0.876 3.234 -1.672 1 98.5 251 LEU B CA 1
ATOM 5289 C C . LEU B 1 251 ? -1.085 1.89 -0.982 1 98.5 251 LEU B C 1
ATOM 5291 O O . LEU B 1 251 ? -0.342 1.536 -0.064 1 98.5 251 LEU B O 1
ATOM 5295 N N . ARG B 1 252 ? -2.115 1.186 -1.446 1 98 252 ARG B N 1
ATOM 5296 C CA . ARG B 1 252 ? -2.367 -0.138 -0.885 1 98 252 ARG B CA 1
ATOM 5297 C C . ARG B 1 252 ? -2.918 -1.086 -1.945 1 98 252 ARG B C 1
ATOM 5299 O O . ARG B 1 252 ? -3.963 -0.818 -2.543 1 98 252 ARG B O 1
ATOM 5306 N N . ALA B 1 253 ? -2.27 -2.111 -2.184 1 98.44 253 ALA B N 1
ATOM 5307 C CA . ALA B 1 253 ? -2.695 -3.223 -3.031 1 98.44 253 ALA B CA 1
ATOM 5308 C C . ALA B 1 253 ? -1.876 -4.477 -2.744 1 98.44 253 ALA B C 1
ATOM 5310 O O . ALA B 1 253 ? -0.713 -4.391 -2.344 1 98.44 253 ALA B O 1
ATOM 5311 N N . GLY B 1 254 ? -2.5 -5.629 -3.061 1 97.69 254 GLY B N 1
ATOM 5312 C CA . GLY B 1 254 ? -1.785 -6.883 -2.871 1 97.69 254 GLY B CA 1
ATOM 5313 C C . GLY B 1 254 ? -2.291 -7.684 -1.688 1 97.69 254 GLY B C 1
ATOM 5314 O O . GLY B 1 254 ? -3.059 -7.176 -0.869 1 97.69 254 GLY B O 1
ATOM 5315 N N . THR B 1 255 ? -1.926 -8.914 -1.622 1 96.38 255 THR B N 1
ATOM 5316 C CA . THR B 1 255 ? -2.277 -9.82 -0.534 1 96.38 255 THR B CA 1
ATOM 5317 C C . THR B 1 255 ? -1.131 -9.938 0.467 1 96.38 255 THR B C 1
ATOM 5319 O O . THR B 1 255 ? -0.092 -10.523 0.164 1 96.38 255 THR B O 1
ATOM 5322 N N . GLN B 1 256 ? -1.373 -9.375 1.627 1 93.88 256 GLN B N 1
ATOM 5323 C CA . GLN B 1 256 ? -0.355 -9.383 2.672 1 93.88 256 GLN B CA 1
ATOM 5324 C C . GLN B 1 256 ? -0.493 -10.617 3.559 1 93.88 256 GLN B C 1
ATOM 5326 O O . GLN B 1 256 ? -1.603 -10.992 3.945 1 93.88 256 GLN B O 1
ATOM 5331 N N . THR B 1 257 ? 0.64 -11.273 3.768 1 91.81 257 THR B N 1
ATOM 5332 C CA . THR B 1 257 ? 0.74 -12.383 4.711 1 91.81 257 THR B CA 1
ATOM 5333 C C . THR B 1 257 ? 1.788 -12.094 5.781 1 91.81 257 THR B C 1
ATOM 5335 O O . THR B 1 257 ? 2.508 -11.094 5.695 1 91.81 257 THR B O 1
ATOM 5338 N N . PRO B 1 258 ? 1.865 -12.883 6.832 1 87.75 258 PRO B N 1
ATOM 5339 C CA . PRO B 1 258 ? 2.906 -12.68 7.844 1 87.75 258 PRO B CA 1
ATOM 5340 C C . PRO B 1 258 ? 4.316 -12.773 7.262 1 87.75 258 PRO B C 1
ATOM 5342 O O . PRO B 1 258 ? 5.262 -12.234 7.84 1 87.75 258 PRO B O 1
ATOM 5345 N N . ASN B 1 259 ? 4.43 -13.406 6.082 1 87.06 259 ASN B N 1
ATOM 5346 C CA . ASN B 1 259 ? 5.742 -13.602 5.477 1 87.06 259 ASN B CA 1
ATOM 5347 C C . ASN B 1 259 ? 5.988 -12.625 4.336 1 87.06 259 ASN B C 1
ATOM 5349 O O . ASN B 1 259 ? 6.953 -12.773 3.584 1 87.06 259 ASN B O 1
ATOM 5353 N N . GLY B 1 260 ? 5.133 -11.664 4.25 1 91.44 260 GLY B N 1
ATOM 5354 C CA . GLY B 1 260 ? 5.254 -10.695 3.172 1 91.44 260 GLY B CA 1
ATOM 5355 C C . GLY B 1 260 ? 4.098 -10.75 2.193 1 91.44 260 GLY B C 1
ATOM 5356 O O . GLY B 1 260 ? 3.059 -11.344 2.48 1 91.44 260 GLY B O 1
ATOM 5357 N N . PHE B 1 261 ? 4.289 -10.117 1.098 1 95.75 261 PHE B N 1
ATOM 5358 C CA . PHE B 1 261 ? 3.234 -10.07 0.092 1 95.75 261 PHE B CA 1
ATOM 5359 C C . PHE B 1 261 ? 3.312 -11.289 -0.826 1 95.75 261 PHE B C 1
ATOM 5361 O O . PHE B 1 261 ? 4.406 -11.75 -1.162 1 95.75 261 PHE B O 1
ATOM 5368 N N . VAL B 1 262 ? 2.152 -11.773 -1.188 1 96 262 VAL B N 1
ATOM 5369 C CA . VAL B 1 262 ? 2.062 -12.82 -2.201 1 96 262 VAL B CA 1
ATOM 5370 C C . VAL B 1 262 ? 2.477 -12.258 -3.561 1 96 262 VAL B C 1
ATOM 5372 O O . VAL B 1 262 ? 1.866 -11.312 -4.059 1 96 262 VAL B O 1
ATOM 5375 N N . MET B 1 263 ? 3.506 -12.828 -4.176 1 96.81 263 MET B N 1
ATOM 5376 C CA . MET B 1 263 ? 4.07 -12.281 -5.406 1 96.81 263 MET B CA 1
ATOM 5377 C C . MET B 1 263 ? 3.395 -12.891 -6.629 1 96.81 263 MET B C 1
ATOM 5379 O O . MET B 1 263 ? 3.473 -12.336 -7.727 1 96.81 263 MET B O 1
ATOM 5383 N N . ASN B 1 264 ? 2.703 -14.039 -6.43 1 96.81 264 ASN B N 1
ATOM 5384 C CA . ASN B 1 264 ? 2.178 -14.805 -7.555 1 96.81 264 ASN B CA 1
ATOM 5385 C C . ASN B 1 264 ? 0.67 -14.625 -7.703 1 96.81 264 ASN B C 1
ATOM 5387 O O . ASN B 1 264 ? -0.033 -15.547 -8.109 1 96.81 264 ASN B O 1
ATOM 5391 N N . LEU B 1 265 ? 0.174 -13.5 -7.301 1 97.44 265 LEU B N 1
ATOM 5392 C CA . LEU B 1 265 ? -1.256 -13.211 -7.328 1 97.44 265 LEU B CA 1
ATOM 5393 C C . LEU B 1 265 ? -1.506 -11.734 -7.582 1 97.44 265 LEU B C 1
ATOM 5395 O O . LEU B 1 265 ? -0.997 -10.875 -6.852 1 97.44 265 LEU B O 1
ATOM 5399 N N . GLN B 1 266 ? -2.248 -11.438 -8.664 1 97.81 266 GLN B N 1
ATOM 5400 C CA . GLN B 1 266 ? -2.66 -10.062 -8.914 1 97.81 266 GLN B CA 1
ATOM 5401 C C . GLN B 1 266 ? -3.859 -9.68 -8.047 1 97.81 266 GLN B C 1
ATOM 5403 O O . GLN B 1 266 ? -4.809 -10.461 -7.918 1 97.81 266 GLN B O 1
ATOM 5408 N N . PRO B 1 267 ? -3.852 -8.562 -7.457 1 97.81 267 PRO B N 1
ATOM 5409 C CA . PRO B 1 267 ? -4.902 -8.195 -6.508 1 97.81 267 PRO B CA 1
ATOM 5410 C C . PRO B 1 267 ? -6.215 -7.812 -7.191 1 97.81 267 PRO B C 1
ATOM 5412 O O . PRO B 1 267 ? -6.199 -7.32 -8.32 1 97.81 267 PRO B O 1
ATOM 5415 N N . SER B 1 268 ? -7.316 -8 -6.469 1 97.81 268 SER B N 1
ATOM 5416 C CA . SER B 1 268 ? -8.633 -7.645 -6.996 1 97.81 268 SER B CA 1
ATOM 5417 C C . SER B 1 268 ? -8.992 -6.203 -6.656 1 97.81 268 SER B C 1
ATOM 5419 O O . SER B 1 268 ? -10 -5.68 -7.141 1 97.81 268 SER B O 1
ATOM 5421 N N . GLU B 1 269 ? -8.172 -5.574 -5.809 1 98.06 269 GLU B N 1
ATOM 5422 C CA . GLU B 1 269 ? -8.406 -4.191 -5.406 1 98.06 269 GLU B CA 1
ATOM 5423 C C . GLU B 1 269 ? -7.09 -3.426 -5.281 1 98.06 269 GLU B C 1
ATOM 5425 O O . GLU B 1 269 ? -6.043 -4.02 -5.004 1 98.06 269 GLU B O 1
ATOM 5430 N N . ALA B 1 270 ? -7.098 -2.184 -5.508 1 98.56 270 ALA B N 1
ATOM 5431 C CA . ALA B 1 270 ? -6 -1.236 -5.316 1 98.56 270 ALA B CA 1
ATOM 5432 C C . ALA B 1 270 ? -6.527 0.128 -4.875 1 98.56 270 ALA B C 1
ATOM 5434 O O . ALA B 1 270 ? -7.594 0.56 -5.316 1 98.56 270 ALA B O 1
ATOM 5435 N N . GLU B 1 271 ? -5.797 0.747 -3.998 1 98.44 271 GLU B N 1
ATOM 5436 C CA . GLU B 1 271 ? -6.285 1.981 -3.393 1 98.44 271 GLU B CA 1
ATOM 5437 C C . GLU B 1 271 ? -5.172 3.02 -3.277 1 98.44 271 GLU B C 1
ATOM 5439 O O . GLU B 1 271 ? -4.02 2.674 -3.008 1 98.44 271 GLU B O 1
ATOM 5444 N N . ALA B 1 272 ? -5.523 4.289 -3.48 1 98.69 272 ALA B N 1
ATOM 5445 C CA . ALA B 1 272 ? -4.605 5.41 -3.299 1 98.69 272 ALA B CA 1
ATOM 5446 C C . ALA B 1 272 ? -5.254 6.523 -2.482 1 98.69 272 ALA B C 1
ATOM 5448 O O . ALA B 1 272 ? -6.441 6.816 -2.656 1 98.69 272 ALA B O 1
ATOM 5449 N N . GLY B 1 273 ? -4.531 7.035 -1.559 1 98.69 273 GLY B N 1
ATOM 5450 C CA . GLY B 1 273 ? -4.914 8.242 -0.835 1 98.69 273 GLY B CA 1
ATOM 5451 C C . GLY B 1 273 ? -4.176 9.477 -1.304 1 98.69 273 GLY B C 1
ATOM 5452 O O . GLY B 1 273 ? -2.965 9.438 -1.533 1 98.69 273 GLY B O 1
ATOM 5453 N N . ILE B 1 274 ? -4.902 10.594 -1.416 1 98.75 274 ILE B N 1
ATOM 5454 C CA . ILE B 1 274 ? -4.359 11.82 -1.983 1 98.75 274 ILE B CA 1
ATOM 5455 C C . ILE B 1 274 ? -4.734 13.008 -1.096 1 98.75 274 ILE B C 1
ATOM 5457 O O . ILE B 1 274 ? -5.906 13.195 -0.76 1 98.75 274 ILE B O 1
ATOM 5461 N N . ASP B 1 275 ? -3.727 13.734 -0.674 1 98.56 275 ASP B N 1
ATOM 5462 C CA . ASP B 1 275 ? -3.953 15.016 -0.022 1 98.56 275 ASP B CA 1
ATOM 5463 C C . ASP B 1 275 ? -4.016 16.156 -1.045 1 98.56 275 ASP B C 1
ATOM 5465 O O . ASP B 1 275 ? -3.004 16.5 -1.662 1 98.56 275 ASP B O 1
ATOM 5469 N N . ILE B 1 276 ? -5.191 16.703 -1.174 1 98.56 276 ILE B N 1
ATOM 5470 C CA . ILE B 1 276 ? -5.402 17.859 -2.057 1 98.56 276 ILE B CA 1
ATOM 5471 C C . ILE B 1 276 ? -5.691 19.094 -1.227 1 98.56 276 ILE B C 1
ATOM 5473 O O . ILE B 1 276 ? -6.469 19.047 -0.272 1 98.56 276 ILE B O 1
ATOM 5477 N N . ARG B 1 277 ? -5 20.188 -1.534 1 98.38 277 ARG B N 1
ATOM 5478 C CA . ARG B 1 277 ? -5.297 21.484 -0.923 1 98.38 277 ARG B CA 1
ATOM 5479 C C . ARG B 1 277 ? -5.672 22.516 -1.979 1 98.38 277 ARG B C 1
ATOM 5481 O O . ARG B 1 277 ? -4.922 22.734 -2.934 1 98.38 277 ARG B O 1
ATOM 5488 N N . VAL B 1 278 ? -6.793 23.172 -1.78 1 97.62 278 VAL B N 1
ATOM 5489 C CA . VAL B 1 278 ? -7.359 24.078 -2.775 1 97.62 278 VAL B CA 1
ATOM 5490 C C . VAL B 1 278 ? -7.336 25.5 -2.24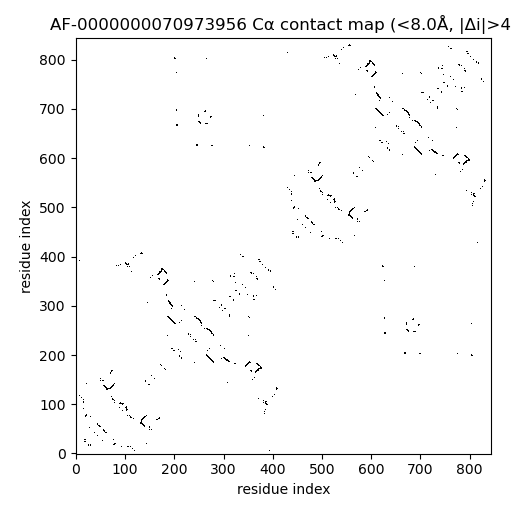6 1 97.62 278 VAL B C 1
ATOM 5492 O O . VAL B 1 278 ? -7.91 25.797 -1.193 1 97.62 278 VAL B O 1
ATOM 5495 N N . PRO B 1 279 ? -6.664 26.391 -2.949 1 96.19 279 PRO B N 1
ATOM 5496 C CA . PRO B 1 279 ? -6.668 27.781 -2.488 1 96.19 279 PRO B CA 1
ATOM 5497 C C . PRO B 1 279 ? -8.055 28.438 -2.562 1 96.19 279 PRO B C 1
ATOM 5499 O O . PRO B 1 279 ? -8.898 28 -3.352 1 96.19 279 PRO B O 1
ATOM 5502 N N . PRO B 1 280 ? -8.258 29.438 -1.744 1 92.56 280 PRO B N 1
ATOM 5503 C CA . PRO B 1 280 ? -9.57 30.094 -1.69 1 92.56 280 PRO B CA 1
ATOM 5504 C C . PRO B 1 280 ? -9.992 30.688 -3.031 1 92.56 280 PRO B C 1
ATOM 5506 O O . PRO B 1 280 ? -11.18 30.938 -3.256 1 92.56 280 PRO B O 1
ATOM 5509 N N . THR B 1 281 ? -9.055 30.859 -3.922 1 89.12 281 THR B N 1
ATOM 5510 C CA . THR B 1 281 ? -9.344 31.531 -5.184 1 89.12 281 THR B CA 1
ATOM 5511 C C . THR B 1 281 ? -9.602 30.516 -6.293 1 89.12 281 THR B C 1
ATOM 5513 O O . THR B 1 281 ? -9.953 30.891 -7.414 1 89.12 281 THR B O 1
ATOM 5516 N N . ALA B 1 282 ? -9.414 29.266 -6.02 1 93 282 ALA B N 1
ATOM 5517 C CA . ALA B 1 282 ? -9.547 28.25 -7.051 1 93 282 ALA B CA 1
ATOM 5518 C C . ALA B 1 282 ? -11 27.828 -7.238 1 93 282 ALA B C 1
ATOM 5520 O O . ALA B 1 282 ? -11.852 28.125 -6.391 1 93 282 ALA B O 1
ATOM 5521 N N . ASP B 1 283 ? -11.281 27.234 -8.422 1 94 283 ASP B N 1
ATOM 5522 C CA . ASP B 1 283 ? -12.586 26.641 -8.719 1 94 283 ASP B CA 1
ATOM 5523 C C . ASP B 1 283 ? -12.672 25.219 -8.203 1 94 283 ASP B C 1
ATOM 5525 O O . ASP B 1 283 ? -12.398 24.266 -8.938 1 94 283 ASP B O 1
ATOM 5529 N N . GLN B 1 284 ? -13.156 25.047 -7.039 1 95.69 284 GLN B N 1
ATOM 5530 C CA . GLN B 1 284 ? -13.219 23.75 -6.371 1 95.69 284 GLN B CA 1
ATOM 5531 C C . GLN B 1 284 ? -14.156 22.797 -7.109 1 95.69 284 GLN B C 1
ATOM 5533 O O . GLN B 1 284 ? -13.891 21.594 -7.184 1 95.69 284 GLN B O 1
ATOM 5538 N N . LYS B 1 285 ? -15.25 23.312 -7.645 1 95.56 285 LYS B N 1
ATOM 5539 C CA . LYS B 1 285 ? -16.219 22.484 -8.367 1 95.56 285 LYS B CA 1
ATOM 5540 C C . LYS B 1 285 ? -15.594 21.891 -9.625 1 95.56 285 LYS B C 1
ATOM 5542 O O . LYS B 1 285 ? -15.867 20.734 -9.977 1 95.56 285 LYS B O 1
ATOM 5547 N N . SER B 1 286 ? -14.844 22.672 -10.273 1 97.12 286 SER B N 1
ATOM 5548 C CA . SER B 1 286 ? -14.141 22.188 -11.453 1 97.12 286 SER B CA 1
ATOM 5549 C C . SER B 1 286 ? -13.203 21.031 -11.109 1 97.12 286 SER B C 1
ATOM 5551 O O . SER B 1 286 ? -13.094 20.062 -11.859 1 97.12 286 SER B O 1
ATOM 5553 N N . LEU B 1 287 ? -12.531 21.172 -10.023 1 97.62 287 LEU B N 1
ATOM 5554 C CA . LEU B 1 287 ? -11.648 20.094 -9.57 1 97.62 287 LEU B CA 1
ATOM 5555 C C . LEU B 1 287 ? -12.43 18.828 -9.266 1 97.62 287 LEU B C 1
ATOM 5557 O O . LEU B 1 287 ? -12 17.719 -9.609 1 97.62 287 LEU B O 1
ATOM 5561 N N . GLU B 1 288 ? -13.555 18.969 -8.664 1 97.5 288 GLU B N 1
ATOM 5562 C CA . GLU B 1 288 ? -14.406 17.828 -8.359 1 97.5 288 GLU B CA 1
ATOM 5563 C C . GLU B 1 288 ? -14.844 17.109 -9.633 1 97.5 288 GLU B C 1
ATOM 5565 O O . GLU B 1 288 ? -14.898 15.883 -9.68 1 97.5 288 GLU B O 1
ATOM 5570 N N . ARG B 1 289 ? -15.188 17.859 -10.633 1 97.75 289 ARG B N 1
ATOM 5571 C CA . ARG B 1 289 ? -15.555 17.281 -11.922 1 97.75 289 ARG B CA 1
ATOM 5572 C C . ARG B 1 289 ? -14.383 16.516 -12.523 1 97.75 289 ARG B C 1
ATOM 5574 O O . ARG B 1 289 ? -14.562 15.422 -13.07 1 97.75 289 ARG B O 1
ATOM 5581 N N . ARG B 1 290 ? -13.227 17.078 -12.422 1 97.62 290 ARG B N 1
ATOM 5582 C CA . ARG B 1 290 ? -12.031 16.422 -12.922 1 97.62 290 ARG B CA 1
ATOM 5583 C C . ARG B 1 290 ? -11.797 15.086 -12.219 1 97.62 290 ARG B C 1
ATOM 5585 O O . ARG B 1 290 ? -11.461 14.086 -12.859 1 97.62 290 ARG B O 1
ATOM 5592 N N . ILE B 1 291 ? -11.969 15.078 -10.898 1 98.25 291 ILE B N 1
ATOM 5593 C CA . ILE B 1 291 ? -11.805 13.859 -10.117 1 98.25 291 ILE B CA 1
ATOM 5594 C C . ILE B 1 291 ? -12.797 12.797 -10.602 1 98.25 291 ILE B C 1
ATOM 5596 O O . ILE B 1 291 ? -12.398 11.664 -10.891 1 98.25 291 ILE B O 1
ATOM 5600 N N . ALA B 1 292 ? -14 13.156 -10.789 1 97.69 292 ALA B N 1
ATOM 5601 C CA . ALA B 1 292 ? -15.047 12.203 -11.148 1 97.69 292 ALA B CA 1
ATOM 5602 C C . ALA B 1 292 ? -14.867 11.711 -12.586 1 97.69 292 ALA B C 1
ATOM 5604 O O . ALA B 1 292 ? -15.102 10.539 -12.875 1 97.69 292 ALA B O 1
ATOM 5605 N N . GLU B 1 293 ? -14.383 12.562 -13.477 1 97.12 293 GLU B N 1
ATOM 5606 C CA . GLU B 1 293 ? -14.391 12.25 -14.898 1 97.12 293 GLU B CA 1
ATOM 5607 C C . GLU B 1 293 ? -13.031 11.711 -15.352 1 97.12 293 GLU B C 1
ATOM 5609 O O . GLU B 1 293 ? -12.961 10.875 -16.25 1 97.12 293 GLU B O 1
ATOM 5614 N N . GLU B 1 294 ? -12.008 12.242 -14.711 1 97 294 GLU B N 1
ATOM 5615 C CA . GLU B 1 294 ? -10.672 11.922 -15.219 1 97 294 GLU B CA 1
ATOM 5616 C C . GLU B 1 294 ? -9.898 11.07 -14.219 1 97 294 GLU B C 1
ATOM 5618 O O . GLU B 1 294 ? -9.281 10.07 -14.602 1 97 294 GLU B O 1
ATOM 5623 N N . TRP B 1 295 ? -9.898 11.406 -12.961 1 98.19 295 TRP B N 1
ATOM 5624 C CA . TRP B 1 295 ? -9.031 10.766 -11.977 1 98.19 295 TRP B CA 1
ATOM 5625 C C . TRP B 1 295 ? -9.633 9.438 -11.508 1 98.19 295 TRP B C 1
ATOM 5627 O O . TRP B 1 295 ? -8.906 8.469 -11.289 1 98.19 295 TRP B O 1
ATOM 5637 N N . ALA B 1 296 ? -10.906 9.367 -11.312 1 97.81 296 ALA B N 1
ATOM 5638 C CA . ALA B 1 296 ? -11.555 8.172 -10.781 1 97.81 296 ALA B CA 1
ATOM 5639 C C . ALA B 1 296 ? -12.891 7.914 -11.484 1 97.81 296 ALA B C 1
ATOM 5641 O O . ALA B 1 296 ? -13.922 7.773 -10.828 1 97.81 296 ALA B O 1
ATOM 5642 N N . PRO B 1 297 ? -12.844 7.773 -12.758 1 97.06 297 PRO B N 1
ATOM 5643 C CA . PRO B 1 297 ? -14.109 7.527 -13.453 1 97.06 297 PRO B CA 1
ATOM 5644 C C . PRO B 1 297 ? -14.688 6.145 -13.164 1 97.06 297 PRO B C 1
ATOM 5646 O O . PRO B 1 297 ? -13.938 5.176 -13.023 1 97.06 297 PRO B O 1
ATOM 5649 N N . ALA B 1 298 ? -15.977 6.051 -13.125 1 95.25 298 ALA B N 1
ATOM 5650 C CA . ALA B 1 298 ? -16.672 4.777 -12.922 1 95.25 298 ALA B CA 1
ATOM 5651 C C . ALA B 1 298 ? -16.375 3.807 -14.062 1 95.25 298 ALA B C 1
ATOM 5653 O O . ALA B 1 298 ? -16.328 2.592 -13.859 1 95.25 298 ALA B O 1
ATOM 5654 N N . SER B 1 299 ? -16.141 4.285 -15.242 1 94 299 SER B N 1
ATOM 5655 C CA . SER B 1 299 ? -15.898 3.477 -16.438 1 94 299 SER B CA 1
ATOM 5656 C C . SER B 1 299 ? -14.633 2.639 -16.297 1 94 299 SER B C 1
ATOM 5658 O O . SER B 1 299 ? -14.445 1.661 -17.016 1 94 299 SER B O 1
ATOM 5660 N N . ARG B 1 300 ? -13.797 2.941 -15.336 1 94.62 300 ARG B N 1
ATOM 5661 C CA . ARG B 1 300 ? -12.578 2.18 -15.094 1 94.62 300 ARG B CA 1
ATOM 5662 C C . ARG B 1 300 ? -12.688 1.364 -13.805 1 94.62 300 ARG B C 1
ATOM 5664 O O . ARG B 1 300 ? -11.695 1.137 -13.117 1 94.62 300 ARG B O 1
ATOM 5671 N N . ASN B 1 301 ? -13.898 1.099 -13.422 1 96.44 301 ASN B N 1
ATOM 5672 C CA . ASN B 1 301 ? -14.188 0.308 -12.234 1 96.44 301 ASN B CA 1
ATOM 5673 C C . ASN B 1 301 ? -13.633 0.964 -10.969 1 96.44 301 ASN B C 1
ATOM 5675 O O . ASN B 1 301 ? -12.953 0.312 -10.172 1 96.44 301 ASN B O 1
ATOM 5679 N N . MET B 1 302 ? -13.844 2.26 -10.883 1 97.69 302 MET B N 1
ATOM 5680 C CA . MET B 1 302 ? -13.305 2.99 -9.742 1 97.69 302 MET B CA 1
ATOM 5681 C C . MET B 1 302 ? -14.43 3.656 -8.945 1 97.69 302 MET B C 1
ATOM 5683 O O . MET B 1 302 ? -15.484 3.963 -9.5 1 97.69 302 MET B O 1
ATOM 5687 N N . THR B 1 303 ? -14.195 3.76 -7.707 1 98.12 303 THR B N 1
ATOM 5688 C CA . THR B 1 303 ? -14.953 4.613 -6.797 1 98.12 303 THR B CA 1
ATOM 5689 C C . THR B 1 303 ? -14.016 5.559 -6.043 1 98.12 303 THR B C 1
ATOM 5691 O O . THR B 1 303 ? -12.797 5.375 -6.047 1 98.12 303 THR B O 1
ATOM 5694 N N . PHE B 1 304 ? -14.586 6.629 -5.527 1 98.12 304 PHE B N 1
ATOM 5695 C CA . PHE B 1 304 ? -13.781 7.508 -4.688 1 98.12 304 PHE B CA 1
ATOM 5696 C C . PHE B 1 304 ? -14.617 8.094 -3.559 1 98.12 304 PHE B C 1
ATOM 5698 O O . PHE B 1 304 ? -15.852 8.078 -3.619 1 98.12 304 PHE B O 1
ATOM 5705 N N . GLU B 1 305 ? -14.023 8.5 -2.557 1 97.88 305 GLU B N 1
ATOM 5706 C CA . GLU B 1 305 ? -14.648 9.172 -1.42 1 97.88 305 GLU B CA 1
ATOM 5707 C C . GLU B 1 305 ? -13.734 10.242 -0.843 1 97.88 305 GLU B C 1
ATOM 5709 O O . GLU B 1 305 ? -12.516 10.188 -1.015 1 97.88 305 GLU B O 1
ATOM 5714 N N . PHE B 1 306 ? -14.297 11.227 -0.225 1 97.5 306 PHE B N 1
ATOM 5715 C CA . PHE B 1 306 ? -13.555 12.258 0.493 1 97.5 306 PHE B CA 1
ATOM 5716 C C . PHE B 1 306 ? -13.555 11.977 1.991 1 97.5 306 PHE B C 1
ATOM 5718 O O . PHE B 1 306 ? -14.617 11.914 2.615 1 97.5 306 PHE B O 1
ATOM 5725 N N . LYS B 1 307 ? -12.367 11.852 2.51 1 95.31 307 LYS B N 1
ATOM 5726 C CA . LYS B 1 307 ? -12.258 11.742 3.961 1 95.31 307 LYS B CA 1
ATOM 5727 C C . LYS B 1 307 ? -12.438 13.102 4.629 1 95.31 307 LYS B C 1
ATOM 5729 O O . LYS B 1 307 ? -12.898 13.18 5.773 1 95.31 307 LYS B O 1
ATOM 5734 N N . GLN B 1 308 ? -12.031 14.148 3.953 1 94 308 GLN B N 1
ATOM 5735 C CA . GLN B 1 308 ? -12.234 15.555 4.277 1 94 308 GLN B CA 1
ATOM 5736 C C . GLN B 1 308 ? -12.492 16.375 3.018 1 94 308 GLN B C 1
ATOM 5738 O O . GLN B 1 308 ? -11.844 16.172 1.989 1 94 308 GLN B O 1
ATOM 5743 N N . LYS B 1 309 ? -13.484 17.234 3.086 1 94.12 309 LYS B N 1
ATOM 5744 C CA . LYS B 1 309 ? -13.789 18.188 2.025 1 94.12 309 LYS B CA 1
ATOM 5745 C C . LYS B 1 309 ? -14.273 19.516 2.604 1 94.12 309 LYS B C 1
ATOM 5747 O O . LYS B 1 309 ? -15.391 19.609 3.113 1 94.12 309 LYS B O 1
ATOM 5752 N N . VAL B 1 310 ? -13.453 20.484 2.49 1 92.69 310 VAL B N 1
ATOM 5753 C CA . VAL B 1 310 ? -13.75 21.781 3.061 1 92.69 310 VAL B CA 1
ATOM 5754 C C . VAL B 1 310 ? -13.984 22.797 1.941 1 92.69 310 VAL B C 1
ATOM 5756 O O . VAL B 1 310 ? -13.195 22.891 0.999 1 92.69 310 VAL B O 1
ATOM 5759 N N . PRO B 1 311 ? -15.047 23.562 2.031 1 91.12 311 PRO B N 1
ATOM 5760 C CA . PRO B 1 311 ? -15.297 24.578 1.006 1 91.12 311 PRO B CA 1
ATOM 5761 C C . PRO B 1 311 ? -14.266 25.703 1.024 1 91.12 311 PRO B C 1
ATOM 5763 O O . PRO B 1 311 ? -13.75 26.047 2.09 1 91.12 311 PRO B O 1
ATOM 5766 N N . VAL B 1 312 ? -14.062 26.266 -0.146 1 91.94 312 VAL B N 1
ATOM 5767 C CA . VAL B 1 312 ? -13.102 27.359 -0.244 1 91.94 312 VAL B CA 1
ATOM 5768 C C . VAL B 1 312 ? -13.789 28.672 0.093 1 91.94 312 VAL B C 1
ATOM 5770 O O . VAL B 1 312 ? -13.125 29.688 0.322 1 91.94 312 VAL B O 1
ATOM 5773 N N . VAL B 1 313 ? -15.133 28.641 0.166 1 88.81 313 VAL B N 1
ATOM 5774 C CA . VAL B 1 313 ? -15.898 29.844 0.467 1 88.81 313 VAL B CA 1
ATOM 5775 C C . VAL B 1 313 ? -16.469 29.75 1.881 1 88.81 313 VAL B C 1
ATOM 5777 O O . VAL B 1 313 ? -16.703 28.641 2.393 1 88.81 313 VAL B O 1
ATOM 5780 N N . ASP B 1 314 ? -16.672 30.906 2.49 1 84.5 314 ASP B N 1
ATOM 5781 C CA . ASP B 1 314 ? -17.281 30.938 3.818 1 84.5 314 ASP B CA 1
ATOM 5782 C C . ASP B 1 314 ? -18.812 30.812 3.73 1 84.5 314 ASP B C 1
ATOM 5784 O O . ASP B 1 314 ? -19.344 30.547 2.66 1 84.5 314 ASP B O 1
ATOM 5788 N N . LYS B 1 315 ? -19.469 30.922 4.855 1 82.31 315 LYS B N 1
ATOM 5789 C CA . LYS B 1 315 ? -20.922 30.719 4.938 1 82.31 315 LYS B CA 1
ATOM 5790 C C . LYS B 1 315 ? -21.656 31.766 4.125 1 82.31 315 LYS B C 1
ATOM 5792 O O . LYS B 1 315 ? -22.844 31.609 3.826 1 82.31 315 LYS B O 1
ATOM 5797 N N . PHE B 1 316 ? -20.922 32.812 3.75 1 84.44 316 PHE B N 1
ATOM 5798 C CA . PHE B 1 316 ? -21.547 33.875 3.004 1 84.44 316 PHE B CA 1
ATOM 5799 C C . PHE B 1 316 ? -21.234 33.781 1.517 1 84.44 316 PHE B C 1
ATOM 5801 O O . PHE B 1 316 ? -21.578 34.656 0.734 1 84.44 316 PHE B O 1
ATOM 5808 N N . GLY B 1 317 ? -20.484 32.781 1.177 1 85.81 317 GLY B N 1
ATOM 5809 C CA . GLY B 1 317 ? -20.172 32.531 -0.224 1 85.81 317 GLY B CA 1
ATOM 5810 C C . GLY B 1 317 ? -18.953 33.281 -0.709 1 85.81 317 GLY B C 1
ATOM 5811 O O . GLY B 1 317 ? -18.703 33.375 -1.914 1 85.81 317 GLY B O 1
ATOM 5812 N N . LYS B 1 318 ? -18.234 33.906 0.214 1 87.69 318 LYS B N 1
ATOM 5813 C CA . LYS B 1 318 ? -17.016 34.625 -0.122 1 87.69 318 LYS B CA 1
ATOM 5814 C C . LYS B 1 318 ? -15.773 33.812 0.207 1 87.69 318 LYS B C 1
ATOM 5816 O O . LYS B 1 318 ? -15.828 32.906 1.052 1 87.69 318 LYS B O 1
ATOM 5821 N N . PRO B 1 319 ? -14.711 34.219 -0.515 1 88.5 319 PRO B N 1
ATOM 5822 C CA . PRO B 1 319 ? -13.484 33.5 -0.13 1 88.5 319 PRO B CA 1
ATOM 5823 C C . PRO B 1 319 ? -13.164 33.625 1.356 1 88.5 319 PRO B C 1
ATOM 5825 O O . PRO B 1 319 ? -13.312 34.719 1.926 1 88.5 319 PRO B O 1
ATOM 5828 N N . ALA B 1 320 ? -12.852 32.562 1.966 1 87.81 320 ALA B N 1
ATOM 5829 C CA . ALA B 1 320 ? -12.57 32.562 3.4 1 87.81 320 ALA B CA 1
ATOM 5830 C C . ALA B 1 320 ? -11.227 33.188 3.703 1 87.81 320 ALA B C 1
ATOM 5832 O O . ALA B 1 320 ? -10.25 32.5 4.008 1 87.81 320 ALA B O 1
ATOM 5833 N N . LEU B 1 321 ? -11.141 34.5 3.67 1 93.75 321 LEU B N 1
ATOM 5834 C CA . LEU B 1 321 ? -9.93 35.281 3.875 1 93.75 321 LEU B CA 1
ATOM 5835 C C . LEU B 1 321 ? -10.148 36.375 4.926 1 93.75 321 LEU B C 1
ATOM 5837 O O . LEU B 1 321 ? -11.266 36.875 5.074 1 93.75 321 LEU B O 1
ATOM 5841 N N . THR B 1 322 ? -9.172 36.625 5.652 1 95.56 322 THR B N 1
ATOM 5842 C CA . THR B 1 322 ? -9.148 37.781 6.574 1 95.56 322 THR B CA 1
ATOM 5843 C C . THR B 1 322 ? -8.438 38.969 5.941 1 95.56 322 THR B C 1
ATOM 5845 O O . THR B 1 322 ? -7.355 38.812 5.371 1 95.56 322 THR B O 1
ATOM 5848 N N . ALA B 1 323 ? -9.094 40.094 6.02 1 93.94 323 ALA B N 1
ATOM 5849 C CA . ALA B 1 323 ? -8.43 41.281 5.531 1 93.94 323 ALA B CA 1
ATOM 5850 C C . ALA B 1 323 ? -7.141 41.562 6.297 1 93.94 323 ALA B C 1
ATOM 5852 O O . ALA B 1 323 ? -7.137 41.594 7.531 1 93.94 323 ALA B O 1
ATOM 5853 N N . ALA B 1 324 ? -6.051 41.75 5.578 1 93.94 324 ALA B N 1
ATOM 5854 C CA . ALA B 1 324 ? -4.754 42.031 6.195 1 93.94 324 ALA B CA 1
ATOM 5855 C C . ALA B 1 324 ? -4.184 43.344 5.695 1 93.94 324 ALA B C 1
ATOM 5857 O O . ALA B 1 324 ? -3.09 43.375 5.121 1 93.94 324 ALA B O 1
ATOM 5858 N N . ASP B 1 325 ? -4.953 44.312 5.848 1 93.56 325 ASP B N 1
ATOM 5859 C CA . ASP B 1 325 ? -4.586 45.688 5.5 1 93.56 325 ASP B CA 1
ATOM 5860 C C . ASP B 1 325 ? -5.109 46.688 6.543 1 93.56 325 ASP B C 1
ATOM 5862 O O . ASP B 1 325 ? -5.484 46.281 7.648 1 93.56 325 ASP B O 1
ATOM 5866 N N . ASP B 1 326 ? -5.105 47.906 6.191 1 93.88 326 ASP B N 1
ATOM 5867 C CA . ASP B 1 326 ? -5.398 48.969 7.152 1 93.88 326 ASP B CA 1
ATOM 5868 C C . ASP B 1 326 ? -6.867 48.938 7.574 1 93.88 326 ASP B C 1
ATOM 5870 O O . ASP B 1 326 ? -7.242 49.562 8.578 1 93.88 326 ASP B O 1
ATOM 5874 N N . SER B 1 327 ? -7.613 48.25 6.844 1 94.25 327 SER B N 1
ATOM 5875 C CA . SER B 1 327 ? -9.039 48.219 7.168 1 94.25 327 SER B CA 1
ATOM 5876 C C . SER B 1 327 ? -9.297 47.281 8.352 1 94.25 327 SER B C 1
ATOM 5878 O O . SER B 1 327 ? -10.375 47.312 8.945 1 94.25 327 SER B O 1
ATOM 5880 N N . ASN B 1 328 ? -8.383 46.469 8.695 1 95.56 328 ASN B N 1
ATOM 5881 C CA . ASN B 1 328 ? -8.484 45.562 9.82 1 95.56 328 ASN B CA 1
ATOM 5882 C C . ASN B 1 328 ? -7.605 46 10.992 1 95.56 328 ASN B C 1
ATOM 5884 O O . ASN B 1 328 ? -6.402 45.75 11 1 95.56 328 ASN B O 1
ATOM 5888 N N . PRO B 1 329 ? -8.195 46.531 11.953 1 96.06 329 PRO B N 1
ATOM 5889 C CA . PRO B 1 329 ? -7.391 47.062 13.055 1 96.06 329 PRO B CA 1
ATOM 5890 C C . PRO B 1 329 ? -6.578 45.969 13.766 1 96.06 329 PRO B C 1
ATOM 5892 O O . PRO B 1 329 ? -5.492 46.25 14.281 1 96.06 329 PRO B O 1
ATOM 5895 N N . TRP B 1 330 ? -7.109 44.781 13.789 1 96.62 330 TRP B N 1
ATOM 5896 C CA . TRP B 1 330 ? -6.41 43.688 14.461 1 96.62 330 TRP B CA 1
ATOM 5897 C C . TRP B 1 330 ? -5.109 43.344 13.734 1 96.62 330 TRP B C 1
ATOM 5899 O O . TRP B 1 330 ? -4.109 43.031 14.375 1 96.62 330 TRP B O 1
ATOM 5909 N N . TRP B 1 331 ? -5.113 43.5 12.414 1 96.94 331 TRP B N 1
ATOM 5910 C CA . TRP B 1 331 ? -3.889 43.281 11.641 1 96.94 331 TRP B CA 1
ATOM 5911 C C . TRP B 1 331 ? -2.887 44.406 11.914 1 96.94 331 TRP B C 1
ATOM 5913 O O . TRP B 1 331 ? -1.694 44.156 12.094 1 96.94 331 TRP B O 1
ATOM 5923 N N . VAL B 1 332 ? -3.385 45.562 11.93 1 96.75 332 VAL B N 1
ATOM 5924 C CA . VAL B 1 332 ? -2.529 46.719 12.164 1 96.75 332 VAL B CA 1
ATOM 5925 C C . VAL B 1 332 ? -1.844 46.594 13.523 1 96.75 332 VAL B C 1
ATOM 5927 O O . VAL B 1 332 ? -0.646 46.844 13.648 1 96.75 332 VAL B O 1
ATOM 5930 N N . LEU B 1 333 ? -2.633 46.156 14.477 1 97.38 333 LEU B N 1
ATOM 5931 C CA . LEU B 1 333 ? -2.094 45.969 15.82 1 97.38 333 LEU B CA 1
ATOM 5932 C C . LEU B 1 333 ? -1.015 44.875 15.82 1 97.38 333 LEU B C 1
ATOM 5934 O O . LEU B 1 333 ? 0.027 45.062 16.469 1 97.38 333 LEU B O 1
ATOM 5938 N N . LEU B 1 334 ? -1.231 43.812 15.133 1 98 334 LEU B N 1
ATOM 5939 C CA . LEU B 1 334 ? -0.272 42.719 15.07 1 98 334 LEU B CA 1
ATOM 5940 C C . LEU B 1 334 ? 1.035 43.156 14.43 1 98 334 LEU B C 1
ATOM 5942 O O . LEU B 1 334 ? 2.115 42.938 14.977 1 98 334 LEU B O 1
ATOM 5946 N N . GLU B 1 335 ? 0.894 43.781 13.328 1 97.56 335 GLU B N 1
ATOM 5947 C CA . GLU B 1 335 ? 2.068 44.25 12.602 1 97.56 335 GLU B CA 1
ATOM 5948 C C . GLU B 1 335 ? 2.904 45.188 13.453 1 97.56 335 GLU B C 1
ATOM 5950 O O . GLU B 1 335 ? 4.129 45.094 13.508 1 97.56 335 GLU B O 1
ATOM 5955 N N . LYS B 1 336 ? 2.236 46.125 14.102 1 97.31 336 LYS B N 1
ATOM 5956 C CA . LYS B 1 336 ? 2.926 47.094 14.945 1 97.31 336 LYS B CA 1
ATOM 5957 C C . LYS B 1 336 ? 3.59 46.406 16.141 1 97.31 336 LYS B C 1
ATOM 5959 O O . LYS B 1 336 ? 4.723 46.719 16.5 1 97.31 336 LYS B O 1
ATOM 5964 N N . ALA B 1 337 ? 2.842 45.5 16.766 1 98.06 337 ALA B N 1
ATOM 5965 C CA . ALA B 1 337 ? 3.367 44.812 17.938 1 98.06 337 ALA B CA 1
ATOM 5966 C C . ALA B 1 337 ? 4.605 44 17.578 1 98.06 337 ALA B C 1
ATOM 5968 O O . ALA B 1 337 ? 5.551 43.906 18.359 1 98.06 337 ALA B O 1
ATOM 5969 N N . VAL B 1 338 ? 4.621 43.375 16.422 1 98.19 338 VAL B N 1
ATOM 5970 C CA . VAL B 1 338 ? 5.766 42.594 15.945 1 98.19 338 VAL B CA 1
ATOM 5971 C C . VAL B 1 338 ? 6.953 43.531 15.703 1 98.19 338 VAL B C 1
ATOM 5973 O O . VAL B 1 338 ? 8.07 43.25 16.125 1 98.19 338 VAL B O 1
ATOM 5976 N N . ARG B 1 339 ? 6.684 44.625 15.086 1 96.94 339 ARG B N 1
ATOM 5977 C CA . ARG B 1 339 ? 7.727 45.594 14.836 1 96.94 339 ARG B CA 1
ATOM 5978 C C . ARG B 1 339 ? 8.32 46.094 16.156 1 96.94 339 ARG B C 1
ATOM 5980 O O . ARG B 1 339 ? 9.539 46.281 16.266 1 96.94 339 ARG B O 1
ATOM 5987 N N . ASP B 1 340 ? 7.469 46.312 17.078 1 96.12 340 ASP B N 1
ATOM 5988 C CA . ASP B 1 340 ? 7.895 46.844 18.375 1 96.12 340 ASP B CA 1
ATOM 5989 C C . ASP B 1 340 ? 8.766 45.812 19.094 1 96.12 340 ASP B C 1
ATOM 5991 O O . ASP B 1 340 ? 9.547 46.156 19.984 1 96.12 340 ASP B O 1
ATOM 5995 N N . SER B 1 341 ? 8.57 44.625 18.766 1 94.81 341 SER B N 1
ATOM 5996 C CA . SER B 1 341 ? 9.383 43.562 19.375 1 94.81 341 SER B CA 1
ATOM 5997 C C . SER B 1 341 ? 10.719 43.406 18.656 1 94.81 341 SER B C 1
ATOM 5999 O O . SER B 1 341 ? 11.531 42.562 19.031 1 94.81 341 SER B O 1
ATOM 6001 N N . GLY B 1 342 ? 10.93 44.125 17.578 1 94.19 342 GLY B N 1
ATOM 6002 C CA . GLY B 1 342 ? 12.227 44.156 16.906 1 94.19 342 GLY B CA 1
ATOM 6003 C C . GLY B 1 342 ? 12.305 43.25 15.711 1 94.19 342 GLY B C 1
ATOM 6004 O O . GLY B 1 342 ? 13.391 42.969 15.203 1 94.19 342 GLY B O 1
ATOM 6005 N N . VAL B 1 343 ? 11.148 42.719 15.289 1 95.19 343 VAL B N 1
ATOM 6006 C CA . VAL B 1 343 ? 11.102 41.812 14.141 1 95.19 343 VAL B CA 1
ATOM 6007 C C . VAL B 1 343 ? 10.109 42.344 13.109 1 95.19 343 VAL B C 1
ATOM 6009 O O . VAL B 1 343 ? 9.328 43.25 13.398 1 95.19 343 VAL B O 1
ATOM 6012 N N . ILE B 1 344 ? 10.281 41.906 11.898 1 95.81 344 ILE B N 1
ATOM 6013 C CA . ILE B 1 344 ? 9.359 42.312 10.844 1 95.81 344 ILE B CA 1
ATOM 6014 C C . ILE B 1 344 ? 8.492 41.125 10.445 1 95.81 344 ILE B C 1
ATOM 6016 O O . ILE B 1 344 ? 8.953 39.969 10.461 1 95.81 344 ILE B O 1
ATOM 6020 N N . VAL B 1 345 ? 7.262 41.375 10.141 1 96.56 345 VAL B N 1
ATOM 6021 C CA . VAL B 1 345 ? 6.371 40.375 9.602 1 96.56 345 VAL B CA 1
ATOM 6022 C C . VAL B 1 345 ? 6.168 40.594 8.102 1 96.56 345 VAL B C 1
ATOM 6024 O O . VAL B 1 345 ? 5.973 41.719 7.664 1 96.56 345 VAL B O 1
ATOM 6027 N N . ARG B 1 346 ? 6.273 39.594 7.336 1 95.12 346 ARG B N 1
ATOM 6028 C CA . ARG B 1 346 ? 6.074 39.656 5.895 1 95.12 346 ARG B CA 1
ATOM 6029 C C . ARG B 1 346 ? 4.605 39.906 5.559 1 95.12 346 ARG B C 1
ATOM 6031 O O . ARG B 1 346 ? 3.734 39.75 6.414 1 95.12 346 ARG B O 1
ATOM 6038 N N . LYS B 1 347 ? 4.41 40.375 4.301 1 93 347 LYS B N 1
ATOM 6039 C CA . LYS B 1 347 ? 3.033 40.469 3.83 1 93 347 LYS B CA 1
ATOM 6040 C C . LYS B 1 347 ? 2.305 39.125 3.961 1 93 347 LYS B C 1
ATOM 6042 O O . LYS B 1 347 ? 2.846 38.094 3.598 1 93 347 LYS B O 1
ATOM 6047 N N . PRO B 1 348 ? 1.15 39.188 4.484 1 95.44 348 PRO B N 1
ATOM 6048 C CA . PRO B 1 348 ? 0.417 37.938 4.699 1 95.44 348 PRO B CA 1
ATOM 6049 C C . PRO B 1 348 ? 0.107 37.188 3.395 1 95.44 348 PRO B C 1
ATOM 6051 O O . PRO B 1 348 ? -0.132 37.812 2.365 1 95.44 348 PRO B O 1
ATOM 6054 N N . GLU B 1 349 ? 0.131 35.938 3.473 1 94.19 349 GLU B N 1
ATOM 6055 C CA . GLU B 1 349 ? -0.205 35.062 2.348 1 94.19 349 GLU B CA 1
ATOM 6056 C C . GLU B 1 349 ? -1.128 33.938 2.781 1 94.19 349 GLU B C 1
ATOM 6058 O O . GLU B 1 349 ? -1.332 33.719 3.979 1 94.19 349 GLU B O 1
ATOM 6063 N N . VAL B 1 350 ? -1.706 33.312 1.767 1 96.25 350 VAL B N 1
ATOM 6064 C CA . VAL B 1 350 ? -2.467 32.094 2.043 1 96.25 350 VAL B CA 1
ATOM 6065 C C . VAL B 1 350 ? -1.511 30.953 2.375 1 96.25 350 VAL B C 1
ATOM 6067 O O . VAL B 1 350 ? -0.538 30.719 1.652 1 96.25 350 VAL B O 1
ATOM 6070 N N . SER B 1 351 ? -1.792 30.328 3.492 1 96 351 SER B N 1
ATOM 6071 C CA . SER B 1 351 ? -0.955 29.203 3.904 1 96 351 SER B CA 1
ATOM 6072 C C . SER B 1 351 ? -1.124 28.016 2.965 1 96 351 SER B C 1
ATOM 6074 O O . SER B 1 351 ? -2.225 27.75 2.475 1 96 351 SER B O 1
ATOM 6076 N N . PHE B 1 352 ? -0.043 27.219 2.707 1 94.44 352 PHE B N 1
ATOM 6077 C CA . PHE B 1 352 ? -0.129 26.047 1.851 1 94.44 352 PHE B CA 1
ATOM 6078 C C . PHE B 1 352 ? -0.905 24.938 2.541 1 94.44 352 PHE B C 1
ATOM 6080 O O . PHE B 1 352 ? -1.423 24.031 1.882 1 94.44 352 PHE B O 1
ATOM 6087 N N . GLY B 1 353 ? -0.984 25.016 3.889 1 94.5 353 GLY B N 1
ATOM 6088 C CA . GLY B 1 353 ? -1.724 24.031 4.66 1 94.5 353 GLY B CA 1
ATOM 6089 C C . GLY B 1 353 ? -3.062 24.547 5.16 1 94.5 353 GLY B C 1
ATOM 6090 O O . GLY B 1 353 ? -3.643 25.453 4.566 1 94.5 353 GLY B O 1
ATOM 6091 N N . THR B 1 354 ? -3.604 23.797 6.07 1 95.38 354 THR B N 1
ATOM 6092 C CA . THR B 1 354 ? -4.867 24.156 6.707 1 95.38 354 THR B CA 1
ATOM 6093 C C . THR B 1 354 ? -4.723 24.172 8.227 1 95.38 354 THR B C 1
ATOM 6095 O O . THR B 1 354 ? -4.039 23.312 8.797 1 95.38 354 THR B O 1
ATOM 6098 N N . THR B 1 355 ? -5.281 25.188 8.828 1 96.31 355 THR B N 1
ATOM 6099 C CA . THR B 1 355 ? -5.273 25.281 10.281 1 96.31 355 THR B CA 1
ATOM 6100 C C . THR B 1 355 ? -6.691 25.422 10.82 1 96.31 355 THR B C 1
ATOM 6102 O O . THR B 1 355 ? -7.648 25.5 10.047 1 96.31 355 THR B O 1
ATOM 6105 N N . ASP B 1 356 ? -6.797 25.469 12.109 1 97.88 356 ASP B N 1
ATOM 6106 C CA . ASP B 1 356 ? -8.094 25.594 12.758 1 97.88 356 ASP B CA 1
ATOM 6107 C C . ASP B 1 356 ? -8.688 26.984 12.547 1 97.88 356 ASP B C 1
ATOM 6109 O O . ASP B 1 356 ? -9.875 27.203 12.781 1 97.88 356 ASP B O 1
ATOM 6113 N N . ALA B 1 357 ? -7.895 27.938 12.125 1 97.25 357 ALA B N 1
ATOM 6114 C CA . ALA B 1 357 ? -8.375 29.281 11.867 1 97.25 357 ALA B CA 1
ATOM 6115 C C . ALA B 1 357 ? -9.57 29.281 10.922 1 97.25 357 ALA B C 1
ATOM 6117 O O . ALA B 1 357 ? -10.461 30.125 11.023 1 97.25 357 ALA B O 1
ATOM 6118 N N . ARG B 1 358 ? -9.609 28.297 10.023 1 95.19 358 ARG B N 1
ATOM 6119 C CA . ARG B 1 358 ? -10.656 28.219 9.008 1 95.19 358 ARG B CA 1
ATOM 6120 C C . ARG B 1 358 ? -12.031 28.125 9.648 1 95.19 358 ARG B C 1
ATOM 6122 O O . ARG B 1 358 ? -13 28.688 9.133 1 95.19 358 ARG B O 1
ATOM 6129 N N . TYR B 1 359 ? -12.148 27.422 10.773 1 96.25 359 TYR B N 1
ATOM 6130 C CA . TYR B 1 359 ? -13.445 27.234 11.406 1 96.25 359 TYR B CA 1
ATOM 6131 C C . TYR B 1 359 ? -13.984 28.547 11.969 1 96.25 359 TYR B C 1
ATOM 6133 O O . TYR B 1 359 ? -15.188 28.797 11.914 1 96.25 359 TYR B O 1
ATOM 6141 N N . PHE B 1 360 ? -13.094 29.328 12.5 1 96.44 360 PHE B N 1
ATOM 6142 C CA . PHE B 1 360 ? -13.5 30.609 13.055 1 96.44 360 PHE B CA 1
ATOM 6143 C C . PHE B 1 360 ? -13.828 31.609 11.938 1 96.44 360 PHE B C 1
ATOM 6145 O O . PHE B 1 360 ? -14.805 32.344 12.039 1 96.44 360 PHE B O 1
ATOM 6152 N N . ARG B 1 361 ? -13.016 31.562 10.914 1 93.81 361 ARG B N 1
ATOM 6153 C CA . ARG B 1 361 ? -13.297 32.406 9.758 1 93.81 361 ARG B CA 1
ATOM 6154 C C . ARG B 1 361 ? -14.656 32.062 9.148 1 93.81 361 ARG B C 1
ATOM 6156 O O . ARG B 1 361 ? -15.367 32.938 8.664 1 93.81 361 ARG B O 1
ATOM 6163 N N . GLN B 1 362 ? -14.953 30.844 9.141 1 91.69 362 GLN B N 1
ATOM 6164 C CA . GLN B 1 362 ? -16.234 30.406 8.602 1 91.69 362 GLN B CA 1
ATOM 6165 C C . GLN B 1 362 ? -17.406 31.016 9.375 1 91.69 362 GLN B C 1
ATOM 6167 O O . GLN B 1 362 ? -18.484 31.219 8.828 1 91.69 362 GLN B O 1
ATOM 6172 N N . GLN B 1 363 ? -17.141 31.344 10.656 1 91.31 363 GLN B N 1
ATOM 6173 C CA . GLN B 1 363 ? -18.156 31.953 11.5 1 91.31 363 GLN B CA 1
ATOM 6174 C C . GLN B 1 363 ? -18.141 33.469 11.375 1 91.31 363 GLN B C 1
ATOM 6176 O O . GLN B 1 363 ? -18.844 34.156 12.109 1 91.31 363 GLN B O 1
ATOM 6181 N N . GLY B 1 364 ? -17.25 34 10.5 1 89.69 364 GLY B N 1
ATOM 6182 C CA . GLY B 1 364 ? -17.203 35.438 10.25 1 89.69 364 GLY B CA 1
ATOM 6183 C C . GLY B 1 364 ? -16.203 36.156 11.133 1 89.69 364 GLY B C 1
ATOM 6184 O O . GLY B 1 364 ? -16.141 37.375 11.125 1 89.69 364 GLY B O 1
ATOM 6185 N N . VAL B 1 365 ? -15.453 35.438 11.922 1 95 365 VAL B N 1
ATOM 6186 C CA . VAL B 1 365 ? -14.461 36.062 12.805 1 95 365 VAL B CA 1
ATOM 6187 C C . VAL B 1 365 ? -13.109 36.094 12.109 1 95 365 VAL B C 1
ATOM 6189 O O . VAL B 1 365 ? -12.594 35.062 11.664 1 95 365 VAL B O 1
ATOM 6192 N N . PRO B 1 366 ? -12.547 37.281 11.938 1 96.31 366 PRO B N 1
ATOM 6193 C CA . PRO B 1 366 ? -11.211 37.344 11.336 1 96.31 366 PRO B CA 1
ATOM 6194 C C . PRO B 1 366 ? -10.164 36.562 12.141 1 96.31 366 PRO B C 1
ATOM 6196 O O . PRO B 1 366 ? -10.195 36.594 13.375 1 96.31 366 PRO B O 1
ATOM 6199 N N . ALA B 1 367 ? -9.336 35.906 11.422 1 97.62 367 ALA B N 1
ATOM 6200 C CA . ALA B 1 367 ? -8.305 35.094 12.031 1 97.62 367 ALA B CA 1
ATOM 6201 C C . ALA B 1 367 ? -6.992 35.188 11.25 1 97.62 367 ALA B C 1
ATOM 6203 O O . ALA B 1 367 ? -7.004 35.219 10.016 1 97.62 367 ALA B O 1
ATOM 6204 N N . ILE B 1 368 ? -5.883 35.188 11.938 1 98.19 368 ILE B N 1
ATOM 6205 C CA . ILE B 1 368 ? -4.559 35.219 11.32 1 98.19 368 ILE B CA 1
ATOM 6206 C C . ILE B 1 368 ? -3.719 34.062 11.852 1 98.19 368 ILE B C 1
ATOM 6208 O O . ILE B 1 368 ? -3.744 33.781 13.055 1 98.19 368 ILE B O 1
ATOM 6212 N N . GLY B 1 369 ? -3.094 33.344 10.93 1 98.19 369 GLY B N 1
ATOM 6213 C CA . GLY B 1 369 ? -2.07 32.406 11.32 1 98.19 369 GLY B CA 1
ATOM 6214 C C . GLY B 1 369 ? -0.714 33.031 11.547 1 98.19 369 GLY B C 1
ATOM 6215 O O . GLY B 1 369 ? -0.202 33.75 10.68 1 98.19 369 GLY B O 1
ATOM 6216 N N . PHE B 1 370 ? -0.143 32.75 12.742 1 98.44 370 PHE B N 1
ATOM 6217 C CA . PHE B 1 370 ? 1.114 33.406 13.094 1 98.44 370 PHE B CA 1
ATOM 6218 C C . PHE B 1 370 ? 1.884 32.562 14.109 1 98.44 370 PHE B C 1
ATOM 6220 O O . PHE B 1 370 ? 1.341 32.188 15.156 1 98.44 370 PHE B O 1
ATOM 6227 N N . SER B 1 371 ? 3.07 32.219 13.781 1 98.44 371 SER B N 1
ATOM 6228 C CA . SER B 1 371 ? 4.047 31.625 14.688 1 98.44 371 SER B CA 1
ATOM 6229 C C . SER B 1 371 ? 5.348 32.406 14.695 1 98.44 371 SER B C 1
ATOM 6231 O O . SER B 1 371 ? 5.984 32.562 13.648 1 98.44 371 SER B O 1
ATOM 6233 N N . PRO B 1 372 ? 5.738 32.906 15.812 1 98.38 372 PRO B N 1
ATOM 6234 C CA . PRO B 1 372 ? 6.98 33.688 15.859 1 98.38 372 PRO B CA 1
ATOM 6235 C C . PRO B 1 372 ? 8.227 32.812 15.812 1 98.38 372 PRO B C 1
ATOM 6237 O O . PRO B 1 372 ? 8.984 32.75 16.797 1 98.38 372 PRO B O 1
ATOM 6240 N N . ILE B 1 373 ? 8.445 32.188 14.711 1 98.19 373 ILE B N 1
ATOM 6241 C CA . ILE B 1 373 ? 9.602 31.344 14.469 1 98.19 373 ILE B CA 1
ATOM 6242 C C . ILE B 1 373 ? 10.352 31.828 13.234 1 98.19 373 ILE B C 1
ATOM 6244 O O . ILE B 1 373 ? 9.883 31.672 12.109 1 98.19 373 ILE B O 1
ATOM 6248 N N . ALA B 1 374 ? 11.477 32.438 13.469 1 97.5 374 ALA B N 1
ATOM 6249 C CA . ALA B 1 374 ? 12.344 32.906 12.391 1 97.5 374 ALA B CA 1
ATOM 6250 C C . ALA B 1 374 ? 13.633 32.125 12.32 1 97.5 374 ALA B C 1
ATOM 6252 O O . ALA B 1 374 ? 13.906 31.281 13.195 1 97.5 374 ALA B O 1
ATOM 6253 N N . ASN B 1 375 ? 14.359 32.219 11.219 1 97.44 375 ASN B N 1
ATOM 6254 C CA . ASN B 1 375 ? 15.672 31.625 11.039 1 97.44 375 ASN B CA 1
ATOM 6255 C C . ASN B 1 375 ? 15.625 30.109 11.281 1 97.44 375 ASN B C 1
ATOM 6257 O O . ASN B 1 375 ? 16.516 29.562 11.922 1 97.44 375 ASN B O 1
ATOM 6261 N N . THR B 1 376 ? 14.578 29.469 10.922 1 97.94 376 THR B N 1
ATOM 6262 C CA . THR B 1 376 ? 14.336 28.047 11.195 1 97.94 376 THR B CA 1
ATOM 6263 C C . THR B 1 376 ? 13.812 27.344 9.945 1 97.94 376 THR B C 1
ATOM 6265 O O . THR B 1 376 ? 12.867 27.812 9.312 1 97.94 376 THR B O 1
ATOM 6268 N N . PRO B 1 377 ? 14.43 26.266 9.555 1 96.69 377 PRO B N 1
ATOM 6269 C CA . PRO B 1 377 ? 13.891 25.516 8.422 1 96.69 377 PRO B CA 1
ATOM 6270 C C . PRO B 1 377 ? 12.5 24.953 8.695 1 96.69 377 PRO B C 1
ATOM 6272 O O . PRO B 1 377 ? 12.164 24.656 9.844 1 96.69 377 PRO B O 1
ATOM 6275 N N . LEU B 1 378 ? 11.711 24.875 7.656 1 96.12 378 LEU B N 1
ATOM 6276 C CA . LEU B 1 378 ? 10.383 24.266 7.754 1 96.12 378 LEU B CA 1
ATOM 6277 C C . LEU B 1 378 ? 10.484 22.766 7.938 1 96.12 378 LEU B C 1
ATOM 6279 O O . LEU B 1 378 ? 10.805 22.031 6.992 1 96.12 378 LEU B O 1
ATOM 6283 N N . LEU B 1 379 ? 10.125 22.234 9.164 1 96.25 379 LEU B N 1
ATOM 6284 C CA . LEU B 1 379 ? 10.336 20.828 9.477 1 96.25 379 LEU B CA 1
ATOM 6285 C C . LEU B 1 379 ? 9.07 20.203 10.039 1 96.25 379 LEU B C 1
ATOM 6287 O O . LEU B 1 379 ? 9.117 19.094 10.594 1 96.25 379 LEU B O 1
ATOM 6291 N N . LEU B 1 380 ? 7.977 20.906 9.945 1 94.56 380 LEU B N 1
ATOM 6292 C CA . LEU B 1 380 ? 6.746 20.297 10.422 1 94.56 380 LEU B CA 1
ATOM 6293 C C . LEU B 1 380 ? 6.43 19.031 9.641 1 94.56 380 LEU B C 1
ATOM 6295 O O . LEU B 1 380 ? 6.547 19 8.414 1 94.56 380 LEU B O 1
ATOM 6299 N N . HIS B 1 381 ? 6.051 17.969 10.367 1 95.69 381 HIS B N 1
ATOM 6300 C CA . HIS B 1 381 ? 5.711 16.641 9.844 1 95.69 381 HIS B CA 1
ATOM 6301 C C . HIS B 1 381 ? 6.945 15.938 9.289 1 95.69 381 HIS B C 1
ATOM 6303 O O . HIS B 1 381 ? 6.828 14.914 8.625 1 95.69 381 HIS B O 1
ATOM 6309 N N . ASP B 1 382 ? 8.117 16.469 9.547 1 96 382 ASP B N 1
ATOM 6310 C CA . ASP B 1 382 ? 9.367 15.859 9.109 1 96 382 ASP B CA 1
ATOM 6311 C C . ASP B 1 382 ? 10.047 15.109 10.25 1 96 382 ASP B C 1
ATOM 6313 O O . ASP B 1 382 ? 9.586 15.164 11.391 1 96 382 ASP B O 1
ATOM 6317 N N . HIS B 1 383 ? 11.125 14.359 9.828 1 96.31 383 HIS B N 1
ATOM 6318 C CA . HIS B 1 383 ? 12.008 13.852 10.875 1 96.31 383 HIS B CA 1
ATOM 6319 C C . HIS B 1 383 ? 12.82 14.984 11.5 1 96.31 383 HIS B C 1
ATOM 6321 O O . HIS B 1 383 ? 13.047 16.016 10.867 1 96.31 383 HIS B O 1
ATOM 6327 N N . ASN B 1 384 ? 13.109 14.805 12.789 1 97.75 384 ASN B N 1
ATOM 6328 C CA . ASN B 1 384 ? 14.031 15.688 13.492 1 97.75 384 ASN B CA 1
ATOM 6329 C C . ASN B 1 384 ? 13.492 17.109 13.562 1 97.75 384 ASN B C 1
ATOM 6331 O O . ASN B 1 384 ? 14.25 18.078 13.398 1 97.75 384 ASN B O 1
ATOM 6335 N N . GLU B 1 385 ? 12.242 17.219 13.641 1 98.25 385 GLU B N 1
ATOM 6336 C CA . GLU B 1 385 ? 11.656 18.531 13.945 1 98.25 385 GLU B CA 1
ATOM 6337 C C . GLU B 1 385 ? 12.352 19.172 15.141 1 98.25 385 GLU B C 1
ATOM 6339 O O . GLU B 1 385 ? 12.617 18.516 16.141 1 98.25 385 GLU B O 1
ATOM 6344 N N . HIS B 1 386 ? 12.719 20.469 15 1 98.62 386 HIS B N 1
ATOM 6345 C CA . HIS B 1 386 ? 13.375 21.156 16.109 1 98.62 386 HIS B CA 1
ATOM 6346 C C . HIS B 1 386 ? 13.141 22.672 16.031 1 98.62 386 HIS B C 1
ATOM 6348 O O . HIS B 1 386 ? 12.688 23.188 15.008 1 98.62 386 HIS B O 1
ATOM 6354 N N . LEU B 1 387 ? 13.32 23.328 17.094 1 98.75 387 LEU B N 1
ATOM 6355 C CA . LEU B 1 387 ? 13.25 24.781 17.266 1 98.75 387 LEU B CA 1
ATOM 6356 C C . LEU B 1 387 ? 14.336 25.266 18.234 1 98.75 387 LEU B C 1
ATOM 6358 O O . LEU B 1 387 ? 14.484 24.719 19.328 1 98.75 387 LEU B O 1
ATOM 6362 N N . ASN B 1 388 ? 15.133 26.203 17.812 1 98.62 388 ASN B N 1
ATOM 6363 C CA . ASN B 1 388 ? 16.203 26.719 18.656 1 98.62 388 ASN B CA 1
ATOM 6364 C C . ASN B 1 388 ? 15.656 27.453 19.875 1 98.62 388 ASN B C 1
ATOM 6366 O O . ASN B 1 388 ? 14.688 28.203 19.766 1 98.62 388 ASN B O 1
ATOM 6370 N N . GLN B 1 389 ? 16.281 27.297 21.031 1 98.12 389 GLN B N 1
ATOM 6371 C CA . GLN B 1 389 ? 15.812 27.906 22.281 1 98.12 389 GLN B CA 1
ATOM 6372 C C . GLN B 1 389 ? 15.781 29.422 22.188 1 98.12 389 GLN B C 1
ATOM 6374 O O . GLN B 1 389 ? 14.898 30.078 22.734 1 98.12 389 GLN B O 1
ATOM 6379 N N . ARG B 1 390 ? 16.719 30 21.484 1 97.62 390 ARG B N 1
ATOM 6380 C CA . ARG B 1 390 ? 16.766 31.453 21.344 1 97.62 390 ARG B CA 1
ATOM 6381 C C . ARG B 1 390 ? 15.57 31.953 20.547 1 97.62 390 ARG B C 1
ATOM 6383 O O . ARG B 1 390 ? 14.961 32.969 20.906 1 97.62 390 ARG B O 1
ATOM 6390 N N . GLU B 1 391 ? 15.328 31.281 19.469 1 98 391 GLU B N 1
ATOM 6391 C CA . GLU B 1 391 ? 14.172 31.641 18.672 1 98 391 GLU B CA 1
ATOM 6392 C C . GLU B 1 391 ? 12.875 31.469 19.453 1 98 391 GLU B C 1
ATOM 6394 O O . GLU B 1 391 ? 11.938 32.25 19.297 1 98 391 GLU B O 1
ATOM 6399 N N . TYR B 1 392 ? 12.844 30.438 20.266 1 98.44 392 TYR B N 1
ATOM 6400 C CA . TYR B 1 392 ? 11.68 30.188 21.109 1 98.44 392 TYR B CA 1
ATOM 6401 C C . TYR B 1 392 ? 11.461 31.344 22.078 1 98.44 392 TYR B C 1
ATOM 6403 O O . TYR B 1 392 ? 10.344 31.844 22.234 1 98.44 392 TYR B O 1
ATOM 6411 N N . LEU B 1 393 ? 12.461 31.734 22.719 1 98.38 393 LEU B N 1
ATOM 6412 C CA . LEU B 1 393 ? 12.383 32.812 23.719 1 98.38 393 LEU B CA 1
ATOM 6413 C C . LEU B 1 393 ? 12.039 34.125 23.062 1 98.38 393 LEU B C 1
ATOM 6415 O O . LEU B 1 393 ? 11.266 34.906 23.609 1 98.38 393 LEU B O 1
ATOM 6419 N N . LYS B 1 394 ? 12.625 34.375 21.906 1 98 394 LYS B N 1
ATOM 6420 C CA . LYS B 1 394 ? 12.258 35.562 21.156 1 98 394 LYS B CA 1
ATOM 6421 C C . LYS B 1 394 ? 10.766 35.562 20.828 1 98 394 LYS B C 1
ATOM 6423 O O . LYS B 1 394 ? 10.125 36.625 20.844 1 98 394 LYS B O 1
ATOM 6428 N N . GLY B 1 395 ? 10.297 34.438 20.5 1 98.44 395 GLY B N 1
ATOM 6429 C CA . GLY B 1 395 ? 8.875 34.312 20.219 1 98.44 395 GLY B CA 1
ATOM 6430 C C . GLY B 1 395 ? 7.996 34.656 21.406 1 98.44 395 GLY B C 1
ATOM 6431 O O . GLY B 1 395 ? 6.918 35.219 21.25 1 98.44 395 GLY B O 1
ATOM 6432 N N . VAL B 1 396 ? 8.438 34.25 22.594 1 98.38 396 VAL B N 1
ATOM 6433 C CA . VAL B 1 396 ? 7.715 34.594 23.812 1 98.38 396 VAL B CA 1
ATOM 6434 C C . VAL B 1 396 ? 7.594 36.125 23.938 1 98.38 396 VAL B C 1
ATOM 6436 O O . VAL B 1 396 ? 6.516 36.656 24.219 1 98.38 396 VAL B O 1
ATOM 6439 N N . ASP B 1 397 ? 8.664 36.781 23.641 1 98.19 397 ASP B N 1
ATOM 6440 C CA . ASP B 1 397 ? 8.672 38.25 23.734 1 98.19 397 ASP B CA 1
ATOM 6441 C C . ASP B 1 397 ? 7.742 38.875 22.688 1 98.19 397 ASP B C 1
ATOM 6443 O O . ASP B 1 397 ? 7.047 39.844 22.969 1 98.19 397 ASP B O 1
ATOM 6447 N N . THR B 1 398 ? 7.785 38.344 21.547 1 98.56 398 THR B N 1
ATOM 6448 C CA . THR B 1 398 ? 6.922 38.812 20.484 1 98.56 398 THR B CA 1
ATOM 6449 C C . THR B 1 398 ? 5.453 38.656 20.859 1 98.56 398 THR B C 1
ATOM 6451 O O . THR B 1 398 ? 4.645 39.562 20.688 1 98.56 398 THR B O 1
ATOM 6454 N N . TYR B 1 399 ? 5.098 37.5 21.391 1 98.81 399 TYR B N 1
ATOM 6455 C CA . TYR B 1 399 ? 3.717 37.281 21.797 1 98.81 399 TYR B CA 1
ATOM 6456 C C . TYR B 1 399 ? 3.326 38.188 22.953 1 98.81 399 TYR B C 1
ATOM 6458 O O . TYR B 1 399 ? 2.178 38.625 23.047 1 98.81 399 TYR B O 1
ATOM 6466 N N . ALA B 1 400 ? 4.254 38.469 23.875 1 98.62 400 ALA B N 1
ATOM 6467 C CA . ALA B 1 400 ? 3.945 39.406 24.938 1 98.62 400 ALA B CA 1
ATOM 6468 C C . ALA B 1 400 ? 3.562 40.781 24.344 1 98.62 400 ALA B C 1
ATOM 6470 O O . ALA B 1 400 ? 2.605 41.406 24.812 1 98.62 400 ALA B O 1
ATOM 6471 N N . SER B 1 401 ? 4.32 41.156 23.359 1 98.56 401 SER B N 1
ATOM 6472 C CA . SER B 1 401 ? 4.039 42.438 22.688 1 98.56 401 SER B CA 1
ATOM 6473 C C . SER B 1 401 ? 2.674 42.406 22 1 98.56 401 SER B C 1
ATOM 6475 O O . SER B 1 401 ? 1.896 43.344 22.109 1 98.56 401 SER B O 1
ATOM 6477 N N . ILE B 1 402 ? 2.357 41.344 21.328 1 98.75 402 ILE B N 1
ATOM 6478 C CA . ILE B 1 402 ? 1.119 41.188 20.578 1 98.75 402 ILE B CA 1
ATOM 6479 C C . ILE B 1 402 ? -0.071 41.156 21.531 1 98.75 402 ILE B C 1
ATOM 6481 O O . ILE B 1 402 ? -1.053 41.875 21.344 1 98.75 402 ILE B O 1
ATOM 6485 N N . ILE B 1 403 ? 0.048 40.344 22.547 1 98.75 403 ILE B N 1
ATOM 6486 C CA . ILE B 1 403 ? -1.05 40.156 23.5 1 98.75 403 ILE B CA 1
ATOM 6487 C C . ILE B 1 403 ? -1.302 41.469 24.234 1 98.75 403 ILE B C 1
ATOM 6489 O O . ILE B 1 403 ? -2.453 41.875 24.453 1 98.75 403 ILE B O 1
ATOM 6493 N N . LYS B 1 404 ? -0.261 42.156 24.562 1 98.31 404 LYS B N 1
ATOM 6494 C CA . LYS B 1 404 ? -0.408 43.469 25.188 1 98.31 404 LYS B CA 1
ATOM 6495 C C . LYS B 1 404 ? -1.156 44.438 24.281 1 98.31 404 LYS B C 1
ATOM 6497 O O . LYS B 1 404 ? -2.047 45.156 24.734 1 98.31 404 LYS B O 1
ATOM 6502 N N . ALA B 1 405 ? -0.768 44.406 23.062 1 98 405 ALA B N 1
ATOM 6503 C CA . ALA B 1 405 ? -1.408 45.312 22.109 1 98 405 ALA B CA 1
ATOM 6504 C C . ALA B 1 405 ? -2.891 44.969 21.953 1 98 405 ALA B C 1
ATOM 6506 O O . ALA B 1 405 ? -3.738 45.875 21.984 1 98 405 ALA B O 1
ATOM 6507 N N . TYR B 1 406 ? -3.213 43.75 21.781 1 97.94 406 TYR B N 1
ATOM 6508 C CA . TYR B 1 406 ? -4.602 43.312 21.641 1 97.94 406 TYR B CA 1
ATOM 6509 C C . TYR B 1 406 ? -5.402 43.625 22.891 1 97.94 406 TYR B C 1
ATOM 6511 O O . TYR B 1 406 ? -6.527 44.125 22.812 1 97.94 406 TYR B O 1
ATOM 6519 N N . ALA B 1 407 ? -4.816 43.344 24 1 97.12 407 ALA B N 1
ATOM 6520 C CA . ALA B 1 407 ? -5.508 43.469 25.281 1 97.12 407 ALA B CA 1
ATOM 6521 C C . ALA B 1 407 ? -5.738 44.906 25.656 1 97.12 407 ALA B C 1
ATOM 6523 O O . ALA B 1 407 ? -6.57 45.219 26.516 1 97.12 407 ALA B O 1
ATOM 6524 N N . SER B 1 408 ? -5.023 45.844 25.031 1 96 408 SER B N 1
ATOM 6525 C CA . SER B 1 408 ? -5.078 47.25 25.391 1 96 408 SER B CA 1
ATOM 6526 C C . SER B 1 408 ? -5.914 48.031 24.406 1 96 408 SER B C 1
ATOM 6528 O O . SER B 1 408 ? -6.207 49.219 24.625 1 96 408 SER B O 1
ATOM 6530 N N . PHE B 1 409 ? -6.223 47.406 23.391 1 91.38 409 PHE B N 1
ATOM 6531 C CA . PHE B 1 409 ? -6.867 48.125 22.281 1 91.38 409 PHE B CA 1
ATOM 6532 C C . PHE B 1 409 ? -8.289 48.5 22.656 1 91.38 409 PHE B C 1
ATOM 6534 O O . PHE B 1 409 ? -9.125 47.656 22.938 1 91.38 409 PHE B O 1
ATOM 6541 N N . ALA B 1 410 ? -8.469 49.781 22.984 1 79.88 410 ALA B N 1
ATOM 6542 C CA . ALA B 1 410 ? -9.812 50.312 23.219 1 79.88 410 ALA B CA 1
ATOM 6543 C C . ALA B 1 410 ? -10.234 51.25 22.109 1 79.88 410 ALA B C 1
ATOM 6545 O O . ALA B 1 410 ? -9.492 52.156 21.75 1 79.88 410 ALA B O 1
ATOM 6546 N N . GLU B 1 411 ? -10.844 50.812 21.125 1 62.34 411 GLU B N 1
ATOM 6547 C CA . GLU B 1 411 ? -11.312 51.719 20.094 1 62.34 411 GLU B CA 1
ATOM 6548 C C . GLU B 1 411 ? -11.852 53 20.688 1 62.34 411 GLU B C 1
ATOM 6550 O O . GLU B 1 411 ? -12.508 53 21.734 1 62.34 411 GLU B O 1
ATOM 6555 N N . GLU B 1 412 ? -11.109 54.156 20.594 1 48.66 412 GLU B N 1
ATOM 6556 C CA . GLU B 1 412 ? -11.781 55.406 20.953 1 48.66 412 GLU B CA 1
ATOM 6557 C C . GLU B 1 412 ? -13.258 55.375 20.578 1 48.66 412 GLU B C 1
ATOM 6559 O O . GLU B 1 412 ? -13.602 55.156 19.406 1 48.66 412 GLU B O 1
ATOM 6564 N N . THR B 1 413 ? -14 54.719 21.234 1 43.38 413 THR B N 1
ATOM 6565 C CA . THR B 1 413 ? -15.414 54.969 20.953 1 43.38 413 THR B CA 1
ATOM 6566 C C . THR B 1 413 ? -15.641 56.469 20.672 1 43.38 413 THR B C 1
ATOM 6568 O O . THR B 1 413 ? -15.039 57.312 21.328 1 43.38 413 THR B O 1
ATOM 6571 N N . GLU B 1 414 ? -16.062 56.844 19.5 1 40.47 414 GLU B N 1
ATOM 6572 C CA . GLU B 1 414 ? -16.562 58.156 19.109 1 40.47 414 GLU B CA 1
ATOM 6573 C C . GLU B 1 414 ? -17.234 58.875 20.281 1 40.47 414 GLU B C 1
ATOM 6575 O O . GLU B 1 414 ? -17.719 60 20.141 1 40.47 414 GLU B O 1
ATOM 6580 N N . ALA B 1 415 ? -17.609 58.406 21.328 1 42.91 415 ALA B N 1
ATOM 6581 C CA . ALA B 1 415 ? -18.328 59.281 22.25 1 42.91 415 ALA B CA 1
ATOM 6582 C C . ALA B 1 415 ? -17.406 60.312 22.859 1 42.91 415 ALA B C 1
ATOM 6584 O O . ALA B 1 415 ? -17.859 61.375 23.297 1 42.91 415 ALA B O 1
ATOM 6585 N N . ASN B 1 416 ? -16.109 60.156 22.984 1 39.94 416 ASN B N 1
ATOM 6586 C CA . ASN B 1 416 ? -15.328 61.219 23.578 1 39.94 416 ASN B CA 1
ATOM 6587 C C . ASN B 1 416 ? -14.938 62.281 22.547 1 39.94 416 ASN B C 1
ATOM 6589 O O . ASN B 1 416 ? -14.234 63.25 22.859 1 39.94 416 ASN B O 1
ATOM 6593 N N . ALA B 1 417 ? -14.922 62.062 21.234 1 39.91 417 ALA B N 1
ATOM 6594 C CA . ALA B 1 417 ? -14.695 63.156 20.312 1 39.91 417 ALA B CA 1
ATOM 6595 C C . ALA B 1 417 ? -15.805 64.188 20.422 1 39.91 417 ALA B C 1
ATOM 6597 O O . ALA B 1 417 ? -15.594 65.375 20.109 1 39.91 417 ALA B O 1
ATOM 6598 N N . SER B 1 418 ? -17.125 63.844 20.719 1 34.69 418 SER B N 1
ATOM 6599 C CA . SER B 1 418 ? -18.156 64.875 20.781 1 34.69 418 SER B CA 1
ATOM 6600 C C . SER B 1 418 ? -17.969 65.812 22 1 34.69 418 SER B C 1
ATOM 6602 O O . SER B 1 418 ? -18.672 66.75 22.172 1 34.69 418 SER B O 1
ATOM 6604 N N . LYS B 1 419 ? -17.375 65.25 23.047 1 43.56 419 LYS B N 1
ATOM 6605 C CA . LYS B 1 419 ? -17.375 66.188 24.141 1 43.56 419 LYS B CA 1
ATOM 6606 C C . LYS B 1 419 ? -16.375 67.312 23.875 1 43.56 419 LYS B C 1
ATOM 6608 O O . LYS B 1 419 ? -16.297 68.312 24.641 1 43.56 419 LYS B O 1
ATOM 6613 N N . ALA B 1 420 ? -15.367 67.062 23.234 1 37.81 420 ALA B N 1
ATOM 6614 C CA . ALA B 1 420 ? -14.453 68.188 23.141 1 37.81 420 ALA B CA 1
ATOM 6615 C C . ALA B 1 420 ? -15.016 69.25 22.234 1 37.81 420 ALA B C 1
ATOM 6617 O O . ALA B 1 420 ? -14.414 70.312 22.078 1 37.81 420 ALA B O 1
ATOM 6618 N N . GLU B 1 421 ? -15.961 68.875 21.203 1 35.06 421 GLU B N 1
ATOM 6619 C CA . GLU B 1 421 ? -16.547 69.938 20.469 1 35.06 421 GLU B CA 1
ATOM 6620 C C . GLU B 1 421 ? -17.578 70.688 21.297 1 35.06 421 GLU B C 1
ATOM 6622 O O . GLU B 1 421 ? -18.141 71.688 20.844 1 35.06 421 GLU B O 1
ATOM 6627 N N . LEU B 1 422 ? -17.953 70.062 22.484 1 28.33 422 LEU B N 1
ATOM 6628 C CA . LEU B 1 422 ? -18.703 71.062 23.219 1 28.33 422 LEU B CA 1
ATOM 6629 C C . LEU B 1 422 ? -17.781 71.938 24.094 1 28.33 422 LEU B C 1
ATOM 6631 O O . LEU B 1 422 ? -16.844 71.438 24.688 1 28.33 422 LEU B O 1
#

Secondary structure (DSSP, 8-state):
---HHHHHHHHHHHHHTS--BTTS--HHHHHHHHHHHHHHTT-EEEEE-SSTT-PEEEEEE--S-TTSPEEEEEEE--B----GGG-SS-TTT-EE-TT-EEE-TTTTTTHHHHHHHHHHHHHHHHTT---SS-EEEEEES-GGGTSIIIIIHHHHSHHHHHHTEEEEEE-----SSSSB-EEEEEPEEEEEEEEEE---EETT---SS-HHHHHHHHHHHHHHHHHHHHHHHHTTSS-TTTS-EEEEEEEEES-EETTEE-SSEE-SEEEEEEEEEE-TTS-HHHHHHHIIIIIS-GGGTEEEEEEEE--SB-TTSSB-----STT-HHHHHHHHHHHHTT--BPPPEEESS--THHHHHHTT--EEEE----S----TTSTT-EEEHHHHHHHHHHHHHHHHHHHH-----THHHHHS--/---HHHHHHHHHHHHHTS--BTTS--HHHHHHHHHHHHHHTT-EEEEE-SSTT-PEEEEEE--S-TTSPEEEEEEE--B----GGG-SS-TTT-EE-TT-EEE-TTTTTTHHHHHHHHHHHHHHHHTT---SS-EEEEEES-GGGTSIIIIIHHHHSHHHHHHTEEEEEE-----SSSSB-EEEEEPEEEEEEEEEE---EETT---SS-HHHHHHHHHHHHHHHHHHHHHHHHTTSS-TTTSPEEEEEEEEES-EETTEE-SSEE-SEEEEEEEEEE-TTS-HHHHHHHIIIIIS-GGGTEEEEEEEE--SB-TTSSB-----STT-HHHHHHHHHHHHTT--BPPPEEESS--THHHHHHTT--EEEE----S----TTSTT-EEEHHHHHHHHHHHHHHHHHHHH-----TTTTTTT--

InterPro domains:
  IPR001261 ArgE/DapE/ACY1/CPG2/YscS, conserved site [PS00758] (71-80)
  IPR002933 Peptidase M20 [PF01546] (72-404)
  IPR010159 N-acyl-L-amino-acid amidohydrolase [TIGR01880] (6-409)
  IPR011650 Peptidase M20, dimerisation domain [PF07687] (185-294)
  IPR036264 Bacterial exopeptidase dimerisation domain [SSF55031] (190-306)
  IPR052083 Aminoacylase-1 peptidase M20A [PTHR45892] (5-411)

Organism: Chenopodium quinoa (NCBI:txid63459)